Protein AF-A0A0N0DD20-F1 (afdb_monomer_lite)

Sequence (1178 aa):
MLYSLADVLAVAKTHPFYSDAKYPPNNEAIRVAREKASTQNSQPNYLRRSLIKPLFNLLTFTSQETSSLTPEEAELKARPLLHKKDLYDVIERLVNDVSVENTYRQNVYTSVTGGGSTLSRPLFFATDALENRRHRAYFGDFLNKACLIERGDWVVTIHCGGSLYRSLDLTLETMENAGASVLAAGSYSKPAETVSLLKEFNANVLTGDGTQILAVVHYISTLKEDREKIKLNKIIYTSEALNAAQKAHIYDVLGPVKICSVLGSAEAGPYGVSTPELTPSRPDATYNDFIIDTRMTLIEILPLDYAENKDIPVPDLLPERETGVIAQTVLTRLRNPVVRYITGDVGSLHPLSDQARSQIPQSDLPYLRILRLNGRDRRFSFMWDGFDTRFDNLATLLSEEEYGVLQWQVILSKMRPSLEAFLEIRLMCKEDETGRQAALARLNTFLNIYPPNQHKFKVTFVEDLGGFELSKTGQKVIKFVDREDDENGDEGSEAGSEDLPIREPVYTTQELVAILLDFYNFLATLHFDAANLKTAPPEGWQNLTPEILSILDKSEYVLDLIRHIPYFKQSFWSVGFLYKSQLCDIPEYTLKDFEEEMWWTEDYEFVCTRDSTSSARFITATEQGTVYIGTHPDQDERVLWFQTGKNPRLIPTVYTLWRNPNLIPLLHTPDFVVGEKLKHGADLMVPGLVKARGSAWDKRATTGAVVAVAGLQNDTVPIWVGTCQIDVQNLPDDLRGQKGVAVKALHWAGDECWNWKLLGSGGIDPPSNLEAWSGLGAGLSSQLTKMSLEDESQPTEPSPSTQPEESRATADDADDANNADEEQEPMTREIDNAFHQAFLYAAYKAKQSGSPPHYGLNFPLQPSFIIANMIQPNLRSQSRHYNIKKTSWKNTKKFIKELHKQNIVLAKDRNGGETVILDIDFDDAQINGFRPYRLPTPKTPAAEGSASTGDAGQSSNSASVEQKINIQFVYRPSSKLVPTLLPSKTDFYSAQEISAALKSYIDEHPELGGQGNSSVKLDPFIANDILGNRPTDDDRSWLAAGRITRSALQKRVLDDTHLCQPFHIISQGRPSADQKPKAGSPPRILITMEKRTGTKVVTKISNLEPFFIDPQVLAPELQKKCAGSASVGQVAGAKPGLMEVVVQGDQRKILTNDILGKRGIDMKWVDIVDKTKPKKKT

Radius of gyration: 42.46 Å; chains: 1; bounding box: 100×97×135 Å

Structure (mmCIF, N/CA/C/O backbone):
data_AF-A0A0N0DD20-F1
#
_entry.id   AF-A0A0N0DD20-F1
#
loop_
_atom_site.group_PDB
_atom_site.id
_atom_site.type_symbol
_atom_site.label_atom_id
_atom_site.label_alt_id
_atom_site.label_comp_id
_atom_site.label_asym_id
_atom_site.label_entity_id
_atom_site.label_seq_id
_atom_site.pdbx_PDB_ins_code
_atom_site.Cartn_x
_atom_site.Cartn_y
_atom_site.Cartn_z
_atom_site.occupancy
_atom_site.B_iso_or_equiv
_atom_site.auth_seq_id
_atom_site.auth_comp_id
_atom_site.auth_asym_id
_atom_site.auth_atom_id
_atom_site.pdbx_PDB_model_num
ATOM 1 N N . MET A 1 1 ? -14.184 -22.531 15.470 1.00 55.22 1 MET A N 1
ATOM 2 C CA . MET A 1 1 ? -13.444 -23.224 16.544 1.00 55.22 1 MET A CA 1
ATOM 3 C C . MET A 1 1 ? -12.070 -22.594 16.646 1.00 55.22 1 MET A C 1
ATOM 5 O O . MET A 1 1 ? -11.467 -22.372 15.602 1.00 55.22 1 MET A O 1
ATOM 9 N N . LEU A 1 2 ? -11.642 -22.266 17.864 1.00 82.31 2 LEU A N 1
ATOM 10 C CA . LEU A 1 2 ? -10.288 -21.797 18.174 1.00 82.31 2 LEU A CA 1
ATOM 11 C C . LEU A 1 2 ? -9.311 -22.981 18.184 1.00 82.31 2 LEU A C 1
ATOM 13 O O . LEU A 1 2 ? -9.751 -24.128 18.308 1.00 82.31 2 LEU A O 1
ATOM 17 N N . TYR A 1 3 ? -8.015 -22.717 18.026 1.00 91.94 3 TYR A N 1
ATOM 18 C CA . TYR A 1 3 ? -6.993 -23.763 18.006 1.00 91.94 3 TYR A CA 1
ATOM 19 C C . TYR A 1 3 ? -6.445 -24.019 19.413 1.00 91.94 3 TYR A C 1
ATOM 21 O O . TYR A 1 3 ? -6.370 -23.109 20.236 1.00 91.94 3 TYR A O 1
ATOM 29 N N . SER A 1 4 ? -6.074 -25.267 19.708 1.00 91.38 4 SER A N 1
ATOM 30 C CA . SER A 1 4 ? -5.420 -25.595 20.978 1.00 91.38 4 SER A CA 1
ATOM 31 C C . SER A 1 4 ? -3.977 -25.078 20.992 1.00 91.38 4 SER A C 1
ATOM 33 O O . SER A 1 4 ? -3.361 -24.894 19.939 1.00 91.38 4 SER A O 1
ATOM 35 N N . LEU A 1 5 ? -3.401 -24.890 22.184 1.00 92.38 5 LEU A N 1
ATOM 36 C CA . LEU A 1 5 ? -1.981 -24.550 22.311 1.00 92.38 5 LEU A CA 1
ATOM 37 C C . LEU A 1 5 ? -1.096 -25.609 21.630 1.00 92.38 5 LEU A C 1
ATOM 39 O O . LEU A 1 5 ? -0.172 -25.259 20.900 1.00 92.38 5 LEU A O 1
ATOM 43 N N . ALA A 1 6 ? -1.427 -26.893 21.795 1.00 91.75 6 ALA A N 1
ATOM 44 C CA . ALA A 1 6 ? -0.723 -27.997 21.150 1.00 91.75 6 ALA A CA 1
ATOM 45 C C . ALA A 1 6 ? -0.754 -27.907 19.611 1.00 91.75 6 ALA A C 1
ATOM 47 O O . ALA A 1 6 ? 0.279 -28.105 18.970 1.00 91.75 6 ALA A O 1
ATOM 48 N N . ASP A 1 7 ? -1.902 -27.552 19.016 1.00 92.81 7 ASP A N 1
ATOM 49 C CA . ASP A 1 7 ? -2.029 -27.357 17.565 1.00 92.81 7 ASP A CA 1
ATOM 50 C C . ASP A 1 7 ? -1.092 -26.239 17.076 1.00 92.81 7 ASP A C 1
ATOM 52 O O . ASP A 1 7 ? -0.348 -26.419 16.109 1.00 92.81 7 ASP A O 1
ATOM 56 N N . VAL A 1 8 ? -1.093 -25.094 17.766 1.00 94.56 8 VAL A N 1
ATOM 57 C CA . VAL A 1 8 ? -0.276 -23.925 17.402 1.00 94.56 8 VAL A CA 1
ATOM 58 C C . VAL A 1 8 ? 1.216 -24.223 17.552 1.00 94.56 8 VAL A C 1
ATOM 60 O O . VAL A 1 8 ? 1.995 -23.923 16.646 1.00 94.56 8 VAL A O 1
ATOM 63 N N . LEU A 1 9 ? 1.626 -24.859 18.656 1.00 94.31 9 LEU A N 1
ATOM 64 C CA . LEU A 1 9 ? 3.021 -25.238 18.899 1.00 94.31 9 LEU A CA 1
ATOM 65 C C . LEU A 1 9 ? 3.527 -26.258 17.872 1.00 94.31 9 LEU A C 1
ATOM 67 O O . LEU A 1 9 ? 4.659 -26.142 17.395 1.00 94.31 9 LEU A O 1
ATOM 71 N N . ALA A 1 10 ? 2.695 -27.232 17.491 1.00 93.06 10 ALA A N 1
ATOM 72 C CA . ALA A 1 10 ? 3.051 -28.232 16.491 1.00 93.06 10 ALA A CA 1
ATOM 73 C C . ALA A 1 10 ? 3.331 -27.605 15.120 1.00 93.06 10 ALA A C 1
ATOM 75 O O . ALA A 1 10 ? 4.313 -27.971 14.471 1.00 93.06 10 ALA A O 1
ATOM 76 N N . VAL A 1 11 ? 2.517 -26.631 14.702 1.00 94.75 11 VAL A N 1
ATOM 77 C CA . VAL A 1 11 ? 2.722 -25.920 13.433 1.00 94.75 11 VAL A CA 1
ATOM 78 C C . VAL A 1 11 ? 3.911 -24.962 13.520 1.00 94.75 11 VAL A C 1
ATOM 80 O O . VAL A 1 11 ? 4.753 -24.955 12.617 1.00 94.75 11 VAL A O 1
ATOM 83 N N . ALA A 1 12 ? 4.051 -24.224 14.628 1.00 94.31 12 ALA A N 1
ATOM 84 C CA . ALA A 1 12 ? 5.151 -23.286 14.849 1.00 94.31 12 ALA A CA 1
ATOM 85 C C . ALA A 1 12 ? 6.531 -23.942 14.684 1.00 94.31 12 ALA A C 1
ATOM 87 O O . ALA A 1 12 ? 7.393 -23.360 14.034 1.00 94.31 12 ALA A O 1
ATOM 88 N N . LYS A 1 13 ? 6.721 -25.187 15.151 1.00 91.75 13 LYS A N 1
ATOM 89 C CA . LYS A 1 13 ? 7.971 -25.965 14.966 1.00 91.75 13 LYS A CA 1
ATOM 90 C C . LYS A 1 13 ? 8.428 -26.104 13.515 1.00 91.75 13 LYS A C 1
ATOM 92 O O . LYS A 1 13 ? 9.609 -26.319 13.272 1.00 91.75 13 LYS A O 1
ATOM 97 N N . THR A 1 14 ? 7.489 -26.060 12.578 1.00 93.06 14 THR A N 1
ATOM 98 C CA . THR A 1 14 ? 7.738 -26.252 11.143 1.00 93.06 14 THR A CA 1
ATOM 99 C C . THR A 1 14 ? 7.691 -24.944 10.357 1.00 93.06 14 THR A C 1
ATOM 101 O O . THR A 1 14 ? 7.864 -24.950 9.143 1.00 93.06 14 THR A O 1
ATOM 104 N N . HIS A 1 15 ? 7.436 -23.821 11.034 1.00 95.31 15 HIS A N 1
ATOM 105 C CA . HIS A 1 15 ? 7.271 -22.523 10.400 1.00 95.31 15 HIS A CA 1
ATOM 106 C C . HIS A 1 15 ? 8.618 -21.781 10.292 1.00 95.31 15 HIS A C 1
ATOM 108 O O . HIS A 1 15 ? 9.410 -21.831 11.240 1.00 95.31 15 HIS A O 1
ATOM 114 N N . PRO A 1 16 ? 8.871 -21.017 9.210 1.00 94.81 16 PRO A N 1
ATOM 115 C CA . PRO A 1 16 ? 10.098 -20.227 9.044 1.00 94.81 16 PRO A CA 1
ATOM 116 C C . PRO A 1 16 ? 10.378 -19.182 10.136 1.00 94.81 16 PRO A C 1
ATOM 118 O O . PRO A 1 16 ? 11.492 -18.690 10.243 1.00 94.81 16 PRO A O 1
ATOM 121 N N . PHE A 1 17 ? 9.380 -18.816 10.945 1.00 93.81 17 PHE A N 1
ATOM 122 C CA . PHE A 1 17 ? 9.576 -17.919 12.098 1.00 93.81 17 PHE A CA 1
ATOM 123 C C . PHE A 1 17 ? 10.350 -18.582 13.248 1.00 93.81 17 PHE A C 1
ATOM 125 O O . PHE A 1 17 ? 10.881 -17.880 14.100 1.00 93.81 17 PHE A O 1
ATOM 132 N N . TYR A 1 18 ? 10.406 -19.916 13.285 1.00 92.50 18 TYR A N 1
ATOM 133 C CA . TYR A 1 18 ? 10.971 -20.682 14.404 1.00 92.50 18 TYR A CA 1
ATOM 134 C C . TYR A 1 18 ? 11.903 -21.815 13.960 1.00 92.50 18 TYR A C 1
ATOM 136 O O . TYR A 1 18 ? 12.348 -22.608 14.790 1.00 92.50 18 TYR A O 1
ATOM 144 N N . SER A 1 19 ? 12.155 -21.946 12.659 1.00 91.62 19 SER A N 1
ATOM 145 C CA . SER A 1 19 ? 12.940 -23.032 12.074 1.00 91.62 19 SER A CA 1
ATOM 146 C C . SER A 1 19 ? 13.581 -22.589 10.763 1.00 91.62 19 SER A C 1
ATOM 148 O O . SER A 1 19 ? 13.168 -21.595 10.171 1.00 91.62 19 SER A O 1
ATOM 150 N N . ASP A 1 20 ? 14.517 -23.388 10.254 1.00 91.19 20 ASP A N 1
ATOM 151 C CA . ASP A 1 20 ? 15.162 -23.166 8.952 1.00 91.19 20 ASP A CA 1
ATOM 152 C C . ASP A 1 20 ? 14.263 -23.547 7.754 1.00 91.19 20 ASP A C 1
ATOM 154 O O . ASP A 1 20 ? 14.740 -23.734 6.631 1.00 91.19 20 ASP A O 1
ATOM 158 N N . ALA A 1 21 ? 12.953 -23.706 7.973 1.00 93.75 21 ALA A N 1
ATOM 159 C CA . ALA A 1 21 ? 12.001 -24.018 6.918 1.00 93.75 21 ALA A CA 1
ATOM 160 C C . ALA A 1 21 ? 11.986 -22.921 5.841 1.00 93.75 21 ALA A C 1
ATOM 162 O O . ALA A 1 21 ? 11.975 -21.720 6.123 1.00 93.75 21 ALA A O 1
ATOM 163 N N . LYS A 1 22 ? 11.934 -23.340 4.572 1.00 93.56 22 LYS A N 1
ATOM 164 C CA . LYS A 1 22 ? 11.920 -22.410 3.436 1.00 93.56 22 LYS A CA 1
ATOM 165 C C . LYS A 1 22 ? 10.592 -21.650 3.340 1.00 93.56 22 LYS A C 1
ATOM 167 O O . LYS A 1 22 ? 10.612 -20.426 3.218 1.00 93.56 22 LYS A O 1
ATOM 172 N N . TYR A 1 23 ? 9.460 -22.341 3.448 1.00 96.12 23 TYR A N 1
ATOM 173 C CA . TYR A 1 23 ? 8.111 -21.770 3.337 1.00 96.12 23 TYR A CA 1
ATOM 174 C C . TYR A 1 23 ? 7.234 -22.192 4.521 1.00 96.12 23 TYR A C 1
ATOM 176 O O . TYR A 1 23 ? 7.539 -23.204 5.158 1.00 96.12 23 TYR A O 1
ATOM 184 N N . PRO A 1 24 ? 6.153 -21.452 4.829 1.00 95.38 24 PRO A N 1
ATOM 185 C CA . PRO A 1 24 ? 5.163 -21.912 5.795 1.00 95.38 24 PRO A CA 1
ATOM 186 C C . PRO A 1 24 ? 4.549 -23.263 5.382 1.00 95.38 24 PRO A C 1
ATOM 188 O O . PRO A 1 24 ? 4.471 -23.582 4.188 1.00 95.38 24 PRO A O 1
ATOM 191 N N . PRO A 1 25 ? 4.091 -24.076 6.345 1.00 93.94 25 PRO A N 1
ATOM 192 C CA . PRO A 1 25 ? 3.490 -25.365 6.042 1.00 93.94 25 PRO A CA 1
ATOM 193 C C . PRO A 1 25 ? 2.188 -25.181 5.252 1.00 93.94 25 PRO A C 1
ATOM 195 O O . PRO A 1 25 ? 1.371 -24.308 5.546 1.00 93.94 25 PRO A O 1
ATOM 198 N N . ASN A 1 26 ? 1.984 -26.021 4.236 1.00 92.12 26 ASN A N 1
ATOM 199 C CA . ASN A 1 26 ? 0.727 -26.061 3.490 1.00 92.12 26 ASN A CA 1
ATOM 200 C C . ASN A 1 26 ? -0.400 -26.700 4.329 1.00 92.12 26 ASN A C 1
ATOM 202 O O . ASN A 1 26 ? -0.169 -27.234 5.414 1.00 92.12 26 ASN A O 1
ATOM 206 N N . ASN A 1 27 ? -1.635 -26.664 3.821 1.00 89.62 27 ASN A N 1
ATOM 207 C CA . ASN A 1 27 ? -2.803 -27.178 4.551 1.00 89.62 27 ASN A CA 1
ATOM 208 C C . ASN A 1 27 ? -2.666 -28.660 4.948 1.00 89.62 27 ASN A C 1
ATOM 210 O O . ASN A 1 27 ? -3.125 -29.047 6.022 1.00 89.62 27 ASN A O 1
ATOM 214 N N . GLU A 1 28 ? -2.009 -29.472 4.117 1.00 91.62 28 GLU A N 1
ATOM 215 C CA . GLU A 1 28 ? -1.769 -30.888 4.403 1.00 91.62 28 GLU A CA 1
ATOM 216 C C . GLU A 1 28 ? -0.763 -31.068 5.547 1.00 91.62 28 GLU A C 1
ATOM 218 O O . GLU A 1 28 ? -1.030 -31.786 6.508 1.00 91.62 28 GLU A O 1
ATOM 223 N N . ALA A 1 29 ? 0.361 -30.350 5.504 1.00 92.69 29 ALA A N 1
ATOM 224 C CA . ALA A 1 29 ? 1.360 -30.363 6.566 1.00 92.69 29 ALA A CA 1
ATOM 225 C C . ALA A 1 29 ? 0.784 -29.859 7.899 1.00 92.69 29 ALA A C 1
ATOM 227 O O . ALA A 1 29 ? 1.062 -30.447 8.945 1.00 92.69 29 ALA A O 1
ATOM 228 N N . ILE A 1 30 ? -0.068 -28.827 7.865 1.00 93.06 30 ILE A N 1
ATOM 229 C CA . ILE A 1 30 ? -0.800 -28.344 9.045 1.00 93.06 30 ILE A CA 1
ATOM 230 C C . ILE A 1 30 ? -1.717 -29.445 9.594 1.00 93.06 30 ILE A C 1
ATOM 232 O O . ILE A 1 30 ? -1.703 -29.699 10.798 1.00 93.06 30 ILE A O 1
ATOM 236 N N . ARG A 1 31 ? -2.487 -30.135 8.740 1.00 92.31 31 ARG A N 1
ATOM 237 C CA . ARG A 1 31 ? -3.357 -31.245 9.165 1.00 92.31 31 ARG A CA 1
ATOM 238 C C . ARG A 1 31 ? -2.556 -32.351 9.854 1.00 92.31 31 ARG A C 1
ATOM 240 O O . ARG A 1 31 ? -2.887 -32.731 10.974 1.00 92.31 31 ARG A O 1
ATOM 247 N N . VAL A 1 32 ? -1.463 -32.795 9.234 1.00 91.75 32 VAL A N 1
ATOM 248 C CA . VAL A 1 32 ? -0.582 -33.840 9.782 1.00 91.75 32 VAL A CA 1
ATOM 249 C C . VAL A 1 32 ? 0.052 -33.409 11.108 1.00 91.75 32 VAL A C 1
ATOM 251 O O . VAL A 1 32 ? 0.153 -34.216 12.034 1.00 91.75 32 VAL A O 1
ATOM 254 N N . ALA A 1 33 ? 0.478 -32.147 11.233 1.00 91.62 33 ALA A N 1
ATOM 255 C CA . ALA A 1 33 ? 1.037 -31.621 12.478 1.00 91.62 33 ALA A CA 1
ATOM 256 C C . ALA A 1 33 ? 0.016 -31.680 13.629 1.00 91.62 33 ALA A C 1
ATOM 258 O O . ALA A 1 33 ? 0.359 -32.106 14.733 1.00 91.62 33 ALA A O 1
ATOM 259 N N . ARG A 1 34 ? -1.247 -31.335 13.353 1.00 92.06 34 ARG A N 1
ATOM 260 C CA . ARG A 1 34 ? -2.341 -31.387 14.334 1.00 92.06 34 ARG A CA 1
ATOM 261 C C . ARG A 1 34 ? -2.723 -32.811 14.727 1.00 92.06 34 ARG A C 1
ATOM 263 O O . ARG A 1 34 ? -2.899 -33.097 15.906 1.00 92.06 34 ARG A O 1
ATOM 270 N N . GLU A 1 35 ? -2.802 -33.732 13.770 1.00 89.25 35 GLU A N 1
ATOM 271 C CA . GLU A 1 35 ? -3.086 -35.148 14.053 1.00 89.25 35 GLU A CA 1
ATOM 272 C C . GLU A 1 35 ? -2.003 -35.781 14.942 1.00 89.25 35 GLU A C 1
ATOM 274 O O . GLU A 1 35 ? -2.309 -36.521 15.884 1.00 89.25 35 GLU A O 1
ATOM 279 N N . LYS A 1 36 ? -0.730 -35.439 14.704 1.00 85.69 36 LYS A N 1
ATOM 280 C CA . LYS A 1 36 ? 0.391 -35.855 15.562 1.00 85.69 36 LYS A CA 1
ATOM 281 C C . LYS A 1 36 ? 0.292 -35.272 16.972 1.00 85.69 36 LYS A C 1
ATOM 283 O O . LYS A 1 36 ? 0.500 -36.003 17.937 1.00 85.69 36 LYS A O 1
ATOM 288 N N . ALA A 1 37 ? -0.051 -33.991 17.104 1.00 84.19 37 ALA A N 1
ATOM 289 C CA . ALA A 1 37 ? -0.248 -33.361 18.410 1.00 84.19 37 ALA A CA 1
ATOM 290 C C . ALA A 1 37 ? -1.413 -34.009 19.180 1.00 84.19 37 ALA A C 1
ATOM 292 O O . ALA A 1 37 ? -1.282 -34.355 20.353 1.00 84.19 37 ALA A O 1
ATOM 293 N N . SER A 1 38 ? -2.529 -34.272 18.494 1.00 78.25 38 SER A N 1
ATOM 294 C CA . SER A 1 38 ? -3.699 -34.934 19.073 1.00 78.25 38 SER A CA 1
ATOM 295 C C . SER A 1 38 ? -3.390 -36.361 19.540 1.00 78.25 38 SER A C 1
ATOM 297 O O . SER A 1 38 ? -3.762 -36.732 20.652 1.00 78.25 38 SER A O 1
ATOM 299 N N . THR A 1 39 ? -2.661 -37.156 18.750 1.00 70.81 39 THR A N 1
ATOM 300 C CA . THR A 1 39 ? -2.281 -38.535 19.120 1.00 70.81 39 THR A CA 1
ATOM 301 C C . THR A 1 39 ? -1.279 -38.595 20.273 1.00 70.81 39 THR A C 1
ATOM 303 O O . THR A 1 39 ? -1.391 -39.487 21.114 1.00 70.81 39 THR A O 1
ATOM 306 N N . GLN A 1 40 ? -0.354 -37.634 20.369 1.00 63.12 40 GLN A N 1
ATOM 307 C CA . GLN A 1 40 ? 0.564 -37.509 21.509 1.00 63.12 40 GLN A CA 1
ATOM 308 C C . GLN A 1 40 ? -0.171 -37.135 22.804 1.00 63.12 40 GLN A C 1
ATOM 310 O O . GLN A 1 40 ? 0.128 -37.704 23.851 1.00 63.12 40 GLN A O 1
ATOM 315 N N . ASN A 1 41 ? -1.194 -36.279 22.721 1.00 57.91 41 ASN A N 1
ATOM 316 C CA . ASN A 1 41 ? -2.048 -35.928 23.861 1.00 57.91 41 ASN A CA 1
ATOM 317 C C . ASN A 1 41 ? -3.081 -37.016 24.229 1.00 57.91 41 ASN A C 1
ATOM 319 O O . ASN A 1 41 ? -3.621 -36.997 25.333 1.00 57.91 41 ASN A O 1
ATOM 323 N N . SER A 1 42 ? -3.356 -37.974 23.332 1.00 48.06 42 SER A N 1
ATOM 324 C CA . SER A 1 42 ? -4.367 -39.030 23.525 1.00 48.06 42 SER A CA 1
ATOM 325 C C . SER A 1 42 ? -3.822 -40.336 24.118 1.00 48.06 42 SER A C 1
ATOM 327 O O . SER A 1 42 ? -4.614 -41.236 24.399 1.00 48.06 42 SER A O 1
ATOM 329 N N . GLN A 1 43 ? -2.504 -40.491 24.308 1.00 35.19 43 GLN A N 1
ATOM 330 C CA . GLN A 1 43 ? -1.962 -41.675 24.985 1.00 35.19 43 GLN A CA 1
ATOM 331 C C . GLN A 1 43 ? -2.224 -41.586 26.500 1.00 35.19 43 GLN A C 1
ATOM 333 O O . GLN A 1 43 ? -1.661 -40.717 27.168 1.00 35.19 43 GLN A O 1
ATOM 338 N N . PRO A 1 44 ? -3.036 -42.482 27.095 1.00 36.88 44 PRO A N 1
ATOM 339 C CA . PRO A 1 44 ? -3.169 -42.534 28.539 1.00 36.88 44 PRO A CA 1
ATOM 340 C C . PRO A 1 44 ? -1.857 -43.059 29.132 1.00 36.88 44 PRO A C 1
ATOM 342 O O . PRO A 1 44 ? -1.364 -44.107 28.718 1.00 36.88 44 PRO A O 1
ATOM 345 N N . ASN A 1 45 ? -1.320 -42.355 30.131 1.00 35.72 45 ASN A N 1
ATOM 346 C CA . ASN A 1 45 ? -0.189 -42.781 30.962 1.00 35.72 45 ASN A CA 1
ATOM 347 C C . ASN A 1 45 ? -0.502 -44.094 31.715 1.00 35.72 45 ASN A C 1
ATOM 349 O O . ASN A 1 45 ? -0.746 -44.106 32.920 1.00 35.72 45 ASN A O 1
ATOM 353 N N . TYR A 1 46 ? -0.470 -45.226 31.019 1.00 33.31 46 TYR A N 1
ATOM 354 C CA . TYR A 1 46 ? -0.390 -46.559 31.598 1.00 33.31 46 TYR A CA 1
ATOM 355 C C . TYR A 1 46 ? 0.972 -47.138 31.247 1.00 33.31 46 TYR A C 1
ATOM 357 O O . TYR A 1 46 ? 1.122 -47.760 30.206 1.00 33.31 46 TYR A O 1
ATOM 365 N N . LEU A 1 47 ? 1.958 -46.912 32.122 1.00 33.69 47 LEU A N 1
ATOM 366 C CA . LEU A 1 47 ? 3.007 -47.875 32.494 1.00 33.69 47 LEU A CA 1
ATOM 367 C C . LEU A 1 47 ? 4.028 -47.202 33.423 1.00 33.69 47 LEU A C 1
ATOM 369 O O . LEU A 1 47 ? 5.065 -46.715 32.989 1.00 33.69 47 LEU A O 1
ATOM 373 N N . ARG A 1 48 ? 3.725 -47.210 34.727 1.00 29.95 48 ARG A N 1
ATOM 374 C CA . ARG A 1 48 ? 4.638 -47.604 35.823 1.00 29.95 48 ARG A CA 1
ATOM 375 C C . ARG A 1 48 ? 3.962 -47.344 37.172 1.00 29.95 48 ARG A C 1
ATOM 377 O O . ARG A 1 48 ? 4.216 -46.360 37.854 1.00 29.95 48 ARG A O 1
ATOM 384 N N . ARG A 1 49 ? 3.119 -48.288 37.592 1.00 34.75 49 ARG A N 1
ATOM 385 C CA . ARG A 1 49 ? 2.936 -48.585 39.017 1.00 34.75 49 ARG A CA 1
ATOM 386 C C . ARG A 1 49 ? 3.568 -49.946 39.289 1.00 34.75 49 ARG A C 1
ATOM 388 O O . ARG A 1 49 ? 3.050 -50.961 38.847 1.00 34.75 49 ARG A O 1
ATOM 395 N N . SER A 1 50 ? 4.670 -49.937 40.028 1.00 29.11 50 SER A N 1
ATOM 396 C CA . SER A 1 50 ? 5.133 -51.052 40.859 1.00 29.11 50 SER A CA 1
ATOM 397 C C . SER A 1 50 ? 5.182 -50.484 42.277 1.00 29.11 50 SER A C 1
ATOM 399 O O . SER A 1 50 ? 6.004 -49.622 42.559 1.00 29.11 50 SER A O 1
ATOM 401 N N . LEU A 1 51 ? 4.102 -50.656 43.044 1.00 35.28 51 LEU A N 1
ATOM 402 C CA . LEU A 1 51 ? 4.035 -51.595 44.173 1.00 35.28 51 LEU A CA 1
ATOM 403 C C . LEU A 1 51 ? 5.042 -51.269 45.290 1.00 35.28 51 LEU A C 1
ATOM 405 O O . LEU A 1 51 ? 6.152 -51.779 45.280 1.00 35.28 51 LEU A O 1
ATOM 409 N N . ILE A 1 52 ? 4.607 -50.455 46.261 1.00 32.72 52 ILE A N 1
ATOM 410 C CA . ILE A 1 52 ? 4.501 -50.775 47.700 1.00 32.72 52 ILE A CA 1
ATOM 411 C C . ILE A 1 52 ? 3.561 -49.728 48.333 1.00 32.72 52 ILE A C 1
ATOM 413 O O . ILE A 1 52 ? 3.538 -48.563 47.944 1.00 32.72 52 ILE A O 1
ATOM 417 N N . LYS A 1 53 ? 2.700 -50.197 49.235 1.00 27.80 53 LYS A N 1
ATOM 418 C CA . LYS A 1 53 ? 1.587 -49.486 49.886 1.00 27.80 53 LYS A CA 1
ATOM 419 C C . LYS A 1 53 ? 2.016 -49.076 51.329 1.00 27.80 53 LYS A C 1
ATOM 421 O O . LYS A 1 53 ? 3.170 -49.273 51.687 1.00 27.80 53 LYS A O 1
ATOM 426 N N . PRO A 1 54 ? 1.108 -48.562 52.172 1.00 42.88 54 PRO A N 1
ATOM 427 C CA . PRO A 1 54 ? 1.089 -47.238 52.807 1.00 42.88 54 PRO A CA 1
ATOM 428 C C . PRO A 1 54 ? 1.707 -47.182 54.222 1.00 42.88 54 PRO A C 1
ATOM 430 O O . PRO A 1 54 ? 1.606 -48.153 54.964 1.00 42.88 54 PRO A O 1
ATOM 433 N N . LEU A 1 55 ? 2.224 -46.028 54.663 1.00 27.83 55 LEU A N 1
ATOM 434 C CA . LEU A 1 55 ? 2.382 -45.723 56.095 1.00 27.83 55 LEU A CA 1
ATOM 435 C C . LEU A 1 55 ? 2.604 -44.217 56.327 1.00 27.83 55 LEU A C 1
ATOM 437 O O . LEU A 1 55 ? 3.441 -43.604 55.677 1.00 27.83 55 LEU A O 1
ATOM 441 N N . PHE A 1 56 ? 1.861 -43.694 57.306 1.00 26.72 56 PHE A N 1
ATOM 442 C CA . PHE A 1 56 ? 2.000 -42.401 57.991 1.00 26.72 56 PHE A CA 1
ATOM 443 C C . PHE A 1 56 ? 1.379 -41.134 57.378 1.00 26.72 56 PHE A C 1
ATOM 445 O O . PHE A 1 56 ? 2.042 -40.270 56.818 1.00 26.72 56 PHE A O 1
ATOM 452 N N . ASN A 1 57 ? 0.094 -40.949 57.707 1.00 33.00 57 ASN A N 1
ATOM 453 C CA . ASN A 1 57 ? -0.369 -39.674 58.257 1.00 33.00 57 ASN A CA 1
ATOM 454 C C . ASN A 1 57 ? 0.339 -39.423 59.602 1.00 33.00 57 ASN A C 1
ATOM 456 O O . ASN A 1 57 ? 0.071 -40.158 60.549 1.00 33.00 57 ASN A O 1
ATOM 460 N N . LEU A 1 58 ? 1.216 -38.420 59.671 1.00 33.66 58 LEU A N 1
ATOM 461 C CA . LEU A 1 58 ? 1.359 -37.413 60.741 1.00 33.66 58 LEU A CA 1
ATOM 462 C C . LEU A 1 58 ? 2.700 -36.696 60.531 1.00 33.66 58 LEU A C 1
ATOM 464 O O . LEU A 1 58 ? 3.739 -37.317 60.719 1.00 33.66 58 LEU A O 1
ATOM 468 N N . LEU A 1 59 ? 2.656 -35.415 60.158 1.00 27.64 59 LEU A N 1
ATOM 469 C CA . LEU A 1 59 ? 3.499 -34.311 60.646 1.00 27.64 59 LEU A CA 1
ATOM 470 C C . LEU A 1 59 ? 3.276 -33.097 59.730 1.00 27.64 59 LEU A C 1
ATOM 472 O O . LEU A 1 59 ? 3.469 -33.150 58.520 1.00 27.64 59 LEU A O 1
ATOM 476 N N . THR A 1 60 ? 2.829 -32.003 60.338 1.00 37.22 60 THR A N 1
ATOM 477 C CA . THR A 1 60 ? 2.919 -30.633 59.819 1.00 37.22 60 THR A CA 1
ATOM 478 C C . THR A 1 60 ? 4.314 -30.348 59.260 1.00 37.22 60 THR A C 1
ATOM 480 O O . THR A 1 60 ? 5.267 -30.721 59.931 1.00 37.22 60 THR A O 1
ATOM 483 N N . PHE A 1 61 ? 4.435 -29.662 58.116 1.00 28.02 61 PHE A N 1
ATOM 484 C CA . PHE A 1 61 ? 5.313 -28.495 57.892 1.00 28.02 61 PHE A CA 1
ATOM 485 C C . PHE A 1 61 ? 5.302 -28.064 56.406 1.00 28.02 61 PHE A C 1
ATOM 487 O O . PHE A 1 61 ? 5.474 -28.879 55.507 1.00 28.02 61 PHE A O 1
ATOM 494 N N . THR A 1 62 ? 5.135 -26.750 56.201 1.00 26.77 62 THR A N 1
ATOM 495 C CA . THR A 1 62 ? 5.540 -25.927 55.037 1.00 26.77 62 THR A CA 1
ATOM 496 C C . THR A 1 62 ? 5.017 -26.289 53.645 1.00 26.77 62 THR A C 1
ATOM 498 O O . THR A 1 62 ? 5.582 -27.105 52.923 1.00 26.77 62 THR A O 1
ATOM 501 N N . SER A 1 63 ? 4.002 -25.541 53.213 1.00 27.55 63 SER A N 1
ATOM 502 C CA . SER A 1 63 ? 3.627 -25.340 51.814 1.00 27.55 63 SER A CA 1
ATOM 503 C C . SER A 1 63 ? 4.724 -24.569 51.062 1.00 27.55 63 SER A C 1
ATOM 505 O O . SER A 1 63 ? 4.712 -23.341 51.010 1.00 27.55 63 SER A O 1
ATOM 507 N N . GLN A 1 64 ? 5.682 -25.300 50.491 1.00 29.19 64 GLN A N 1
ATOM 508 C CA . GLN A 1 64 ? 6.357 -24.901 49.256 1.00 29.19 64 GLN A CA 1
ATOM 509 C C . GLN A 1 64 ? 5.560 -25.502 48.092 1.00 29.19 64 GLN A C 1
ATOM 511 O O . GLN A 1 64 ? 5.709 -26.681 47.771 1.00 29.19 64 GLN A O 1
ATOM 516 N N . GLU A 1 65 ? 4.682 -24.709 47.477 1.00 29.91 65 GLU A N 1
ATOM 517 C CA . GLU A 1 65 ? 4.081 -25.059 46.189 1.00 29.91 65 GLU A CA 1
ATOM 518 C C . GLU A 1 65 ? 5.155 -24.934 45.103 1.00 29.91 65 GLU A C 1
ATOM 520 O O . GLU A 1 65 ? 5.484 -23.851 44.630 1.00 29.91 65 GLU A O 1
ATOM 525 N N . THR A 1 66 ? 5.742 -26.065 44.725 1.00 32.47 66 THR A N 1
ATOM 526 C CA . THR A 1 66 ? 6.486 -26.197 43.472 1.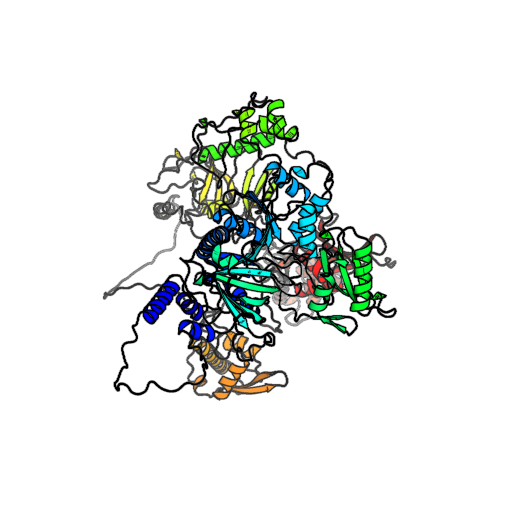00 32.47 66 THR A CA 1
ATOM 527 C C . THR A 1 66 ? 5.458 -26.453 42.369 1.00 32.47 66 THR A C 1
ATOM 529 O O . THR A 1 66 ? 4.852 -27.521 42.320 1.00 32.47 66 THR A O 1
ATOM 532 N N . SER A 1 67 ? 5.191 -25.459 41.513 1.00 38.25 67 SER A N 1
ATOM 533 C CA . SER A 1 67 ? 4.209 -25.600 40.430 1.00 38.25 67 SER A CA 1
ATOM 534 C C . SER A 1 67 ? 4.711 -26.609 39.389 1.00 38.25 67 SER A C 1
ATOM 536 O O . SER A 1 67 ? 5.682 -26.345 38.676 1.00 38.25 67 SER A O 1
ATOM 538 N N . SER A 1 68 ? 4.063 -27.768 39.276 1.00 48.50 68 SER A N 1
ATOM 539 C CA . SER A 1 68 ? 4.304 -28.702 38.174 1.00 48.50 68 SER A CA 1
ATOM 540 C C . SER A 1 68 ? 3.640 -28.162 36.903 1.00 48.50 68 SER A C 1
ATOM 542 O O . SER A 1 68 ? 2.420 -28.253 36.771 1.00 48.50 68 SER A O 1
ATOM 544 N N . LEU A 1 69 ? 4.427 -27.586 35.992 1.00 63.06 69 LEU A N 1
ATOM 545 C CA . LEU A 1 69 ? 3.956 -27.131 34.676 1.00 63.06 69 LEU A CA 1
ATOM 546 C C . LEU A 1 69 ? 3.312 -28.291 33.904 1.00 63.06 69 LEU A C 1
ATOM 548 O O . LEU A 1 69 ? 3.823 -29.415 33.925 1.00 63.06 69 LEU A O 1
ATOM 552 N N . THR A 1 70 ? 2.218 -28.020 33.195 1.00 75.94 70 THR A N 1
ATOM 553 C CA . THR A 1 70 ? 1.652 -28.980 32.239 1.00 75.94 70 THR A CA 1
ATOM 554 C C . THR A 1 70 ? 2.642 -29.235 31.087 1.00 75.94 70 THR A C 1
ATOM 556 O O . THR A 1 70 ? 3.495 -28.385 30.809 1.00 75.94 70 THR A O 1
ATOM 559 N N . PRO A 1 71 ? 2.568 -30.384 30.383 1.00 76.31 71 PRO A N 1
ATOM 560 C CA . PRO A 1 71 ? 3.465 -30.672 29.258 1.00 76.31 71 PRO A CA 1
ATOM 561 C C . PRO A 1 71 ? 3.460 -29.581 28.177 1.00 76.31 71 PRO A C 1
ATOM 563 O O . PRO A 1 71 ? 4.505 -29.247 27.627 1.00 76.31 71 PRO A O 1
ATOM 566 N N . GLU A 1 72 ? 2.293 -28.992 27.920 1.00 77.69 72 GLU A N 1
ATOM 567 C CA . GLU A 1 72 ? 2.093 -27.941 26.919 1.00 77.69 72 GLU A CA 1
ATOM 568 C C . GLU A 1 72 ? 2.705 -26.604 27.368 1.00 77.69 72 GLU A C 1
ATOM 570 O O . GLU A 1 72 ? 3.337 -25.916 26.569 1.00 77.69 72 GLU A O 1
ATOM 575 N N . GLU A 1 73 ? 2.602 -26.255 28.656 1.00 80.81 73 GLU A N 1
ATOM 576 C CA . GLU A 1 73 ? 3.267 -25.075 29.231 1.00 80.81 73 GLU A CA 1
ATOM 577 C C . GLU A 1 73 ? 4.790 -25.232 29.257 1.00 80.81 73 GLU A C 1
ATOM 579 O O . GLU A 1 73 ? 5.519 -24.279 28.978 1.00 80.81 73 GLU A O 1
ATOM 584 N N . ALA A 1 74 ? 5.288 -26.433 29.564 1.00 82.88 74 ALA A N 1
ATOM 585 C CA . ALA A 1 74 ? 6.713 -26.736 29.489 1.00 82.88 74 ALA A CA 1
ATOM 586 C C . ALA A 1 74 ? 7.228 -26.618 28.045 1.00 82.88 74 ALA A C 1
ATOM 588 O O . ALA A 1 74 ? 8.303 -26.064 27.807 1.00 82.88 74 ALA A O 1
ATOM 589 N N . GLU A 1 75 ? 6.444 -27.085 27.070 1.00 85.75 75 GLU A N 1
ATOM 590 C CA . GLU A 1 75 ? 6.778 -26.961 25.656 1.00 85.75 75 GLU A CA 1
ATOM 591 C C . GLU A 1 75 ? 6.744 -25.509 25.166 1.00 85.75 75 GLU A C 1
ATOM 593 O O . GLU A 1 75 ? 7.646 -25.106 24.427 1.00 85.75 75 GLU A O 1
ATOM 598 N N . LEU A 1 76 ? 5.749 -24.720 25.588 1.00 89.56 76 LEU A N 1
ATOM 599 C CA . LEU A 1 76 ? 5.678 -23.289 25.301 1.00 89.56 76 LEU A CA 1
ATOM 600 C C . LEU A 1 76 ? 6.924 -22.582 25.842 1.00 89.56 76 LEU A C 1
ATOM 602 O O . LEU A 1 76 ? 7.620 -21.925 25.074 1.00 89.56 76 LEU A O 1
ATOM 606 N N . LYS A 1 77 ? 7.278 -22.792 27.118 1.00 85.75 77 LYS A N 1
ATOM 607 C CA . LYS A 1 77 ? 8.479 -22.195 27.730 1.00 85.75 77 LYS A CA 1
ATOM 608 C C . LYS A 1 77 ? 9.781 -22.587 27.029 1.00 85.75 77 LYS A C 1
ATOM 610 O O . LYS A 1 77 ? 10.715 -21.789 27.005 1.00 85.75 77 LYS A O 1
ATOM 615 N N . ALA A 1 78 ? 9.842 -23.778 26.433 1.00 85.31 78 ALA A N 1
ATOM 616 C CA . ALA A 1 78 ? 10.990 -24.228 25.650 1.00 85.31 78 ALA A CA 1
ATOM 617 C C . ALA A 1 78 ? 11.105 -23.551 24.268 1.00 85.31 78 ALA A C 1
ATOM 619 O O . ALA A 1 78 ? 12.145 -23.679 23.617 1.00 85.31 78 ALA A O 1
ATOM 620 N N . ARG A 1 79 ? 10.066 -22.854 23.781 1.00 86.75 79 ARG A N 1
ATOM 621 C CA . ARG A 1 79 ? 10.138 -22.085 22.528 1.00 86.75 79 ARG A CA 1
ATOM 622 C C . ARG A 1 79 ? 10.879 -20.761 22.744 1.00 86.75 79 ARG A C 1
ATOM 624 O O . ARG A 1 79 ? 10.665 -20.114 23.774 1.00 86.75 79 ARG A O 1
ATOM 631 N N . PRO A 1 80 ? 11.710 -20.333 21.773 1.00 87.75 80 PRO A N 1
ATOM 632 C CA . PRO A 1 80 ? 12.374 -19.038 21.844 1.00 87.75 80 PRO A CA 1
ATOM 633 C C . PRO A 1 80 ? 11.353 -17.897 21.781 1.00 87.75 80 PRO A C 1
ATOM 635 O O . PRO A 1 80 ? 10.275 -18.049 21.200 1.00 87.75 80 PRO A O 1
ATOM 638 N N . LEU A 1 81 ? 11.716 -16.751 22.357 1.00 88.94 81 LEU A N 1
ATOM 639 C CA . LEU A 1 81 ? 10.963 -15.511 22.183 1.00 88.94 81 LEU A CA 1
ATOM 640 C C . LEU A 1 81 ? 11.074 -15.049 20.726 1.00 88.94 81 LEU A C 1
ATOM 642 O O . LEU A 1 81 ? 12.152 -15.092 20.129 1.00 88.94 81 LEU A O 1
ATOM 646 N N . LEU A 1 82 ? 9.956 -14.605 20.158 1.00 89.69 82 LEU A N 1
ATOM 647 C CA . LEU A 1 82 ? 9.906 -14.042 18.814 1.00 89.69 82 LEU A CA 1
ATOM 648 C C . LEU A 1 82 ? 10.050 -12.520 18.911 1.00 89.69 82 LEU A C 1
ATOM 650 O O . LEU A 1 82 ? 9.220 -11.854 19.532 1.00 89.69 82 LEU A O 1
ATOM 654 N N . HIS A 1 83 ? 11.084 -11.961 18.279 1.00 83.75 83 HIS A N 1
ATOM 655 C CA . HIS A 1 83 ? 11.304 -10.517 18.257 1.00 83.75 83 HIS A CA 1
ATOM 656 C C . HIS A 1 83 ? 10.832 -9.902 16.943 1.00 83.75 83 HIS A C 1
ATOM 658 O O . HIS A 1 83 ? 10.892 -10.513 15.876 1.00 83.75 83 HIS A O 1
ATOM 664 N N . LYS A 1 84 ? 10.450 -8.623 16.998 1.00 77.69 84 LYS A N 1
ATOM 665 C CA . LYS A 1 84 ? 10.044 -7.863 15.810 1.00 77.69 84 LYS A CA 1
ATOM 666 C C . LYS A 1 84 ? 11.128 -7.824 14.724 1.00 77.69 84 LYS A C 1
ATOM 668 O O . LYS A 1 84 ? 10.808 -7.885 13.541 1.00 77.69 84 LYS A O 1
ATOM 673 N N . LYS A 1 85 ? 12.406 -7.776 15.122 1.00 76.06 85 LYS A N 1
ATOM 674 C CA . LYS A 1 85 ? 13.551 -7.828 14.198 1.00 76.06 85 LYS A CA 1
ATOM 675 C C . LYS A 1 85 ? 13.576 -9.113 13.363 1.00 76.06 85 LYS A C 1
ATOM 677 O O . LYS A 1 85 ? 13.807 -9.042 12.164 1.00 76.06 85 LYS A O 1
ATOM 682 N N . ASP A 1 86 ? 13.256 -10.248 13.980 1.00 81.38 86 ASP A N 1
ATOM 683 C CA . ASP A 1 86 ? 13.256 -11.559 13.313 1.00 81.38 86 ASP A CA 1
ATOM 684 C C . ASP A 1 86 ? 12.171 -11.654 12.250 1.00 81.38 86 ASP A C 1
ATOM 686 O O . ASP A 1 86 ? 12.351 -12.278 11.205 1.00 81.38 86 ASP A O 1
ATOM 690 N N . LEU A 1 87 ? 11.042 -10.996 12.511 1.00 86.94 87 LEU A N 1
ATOM 691 C CA . LEU A 1 87 ? 9.949 -10.931 11.561 1.00 86.94 87 LEU A CA 1
ATOM 692 C C . LEU A 1 87 ? 10.329 -10.130 10.316 1.00 86.94 87 LEU A C 1
ATOM 694 O O . LEU A 1 87 ? 9.954 -10.564 9.234 1.00 86.94 87 LEU A O 1
ATOM 698 N N . TYR A 1 88 ? 11.082 -9.026 10.420 1.00 80.19 88 TYR A N 1
ATOM 699 C CA . TYR A 1 88 ? 11.462 -8.245 9.231 1.00 80.19 88 TYR A CA 1
ATOM 700 C C . TYR A 1 88 ? 12.228 -9.096 8.215 1.00 80.19 88 TYR A C 1
ATOM 702 O O . TYR A 1 88 ? 11.794 -9.188 7.069 1.00 80.19 88 TYR A O 1
ATOM 710 N N . ASP A 1 89 ? 13.297 -9.768 8.645 1.00 84.19 89 ASP A N 1
ATOM 711 C CA . ASP A 1 89 ? 14.174 -10.523 7.743 1.00 84.19 89 ASP A CA 1
ATOM 712 C C . ASP A 1 89 ? 13.435 -11.709 7.097 1.00 84.19 89 ASP A C 1
ATOM 714 O O . ASP A 1 89 ? 13.525 -11.951 5.888 1.00 84.19 89 ASP A O 1
ATOM 718 N N . VAL A 1 90 ? 12.660 -12.455 7.895 1.00 92.88 90 VAL A N 1
ATOM 719 C CA . VAL A 1 90 ? 11.933 -13.632 7.401 1.00 92.88 90 VAL A CA 1
ATOM 720 C C . VAL A 1 90 ? 10.772 -13.226 6.493 1.00 92.88 90 VAL A C 1
ATOM 722 O O . VAL A 1 90 ? 10.576 -13.848 5.448 1.00 92.88 90 VAL A O 1
ATOM 725 N N . ILE A 1 91 ? 10.011 -12.191 6.855 1.00 93.19 91 ILE A N 1
ATOM 726 C CA . ILE A 1 91 ? 8.872 -11.724 6.057 1.00 93.19 91 ILE A CA 1
ATOM 727 C C . ILE A 1 91 ? 9.351 -11.074 4.762 1.00 93.19 91 ILE A C 1
ATOM 729 O O . ILE A 1 91 ? 8.776 -11.361 3.718 1.00 93.19 91 ILE A O 1
ATOM 733 N N . GLU A 1 92 ? 10.415 -10.266 4.781 1.00 90.25 92 GLU A N 1
ATOM 734 C CA . GLU A 1 92 ? 10.982 -9.677 3.561 1.00 90.25 92 GLU A CA 1
ATOM 735 C C . GLU A 1 92 ? 11.372 -10.769 2.557 1.00 90.25 92 GLU A C 1
ATOM 737 O O . GLU A 1 92 ? 11.013 -10.700 1.378 1.00 90.25 92 GLU A O 1
ATOM 742 N N . ARG A 1 93 ? 12.020 -11.839 3.031 1.00 94.56 93 ARG A N 1
ATOM 743 C CA . ARG A 1 93 ? 12.326 -13.012 2.207 1.00 94.56 93 ARG A CA 1
ATOM 744 C C . ARG A 1 93 ? 11.061 -13.681 1.659 1.00 94.56 93 ARG A C 1
ATOM 746 O O . ARG A 1 93 ? 11.006 -13.988 0.472 1.00 94.56 93 ARG A O 1
ATOM 753 N N . LEU A 1 94 ? 10.064 -13.934 2.508 1.00 95.00 94 LEU A N 1
ATOM 754 C CA . LEU A 1 94 ? 8.829 -14.624 2.117 1.00 95.00 94 LEU A CA 1
ATOM 755 C C . LEU A 1 94 ? 7.935 -13.784 1.195 1.00 95.00 94 LEU A C 1
ATOM 757 O O . LEU A 1 94 ? 7.214 -14.345 0.383 1.00 95.00 94 LEU A O 1
ATOM 761 N N . VAL A 1 95 ? 7.947 -12.458 1.288 1.00 92.25 95 VAL A N 1
ATOM 762 C CA . VAL A 1 95 ? 7.146 -11.594 0.408 1.00 92.25 95 VAL A CA 1
ATOM 763 C C . VAL A 1 95 ? 7.774 -11.496 -0.983 1.00 92.25 95 VAL A C 1
ATOM 765 O O . VAL A 1 95 ? 7.049 -11.544 -1.978 1.00 92.25 95 VAL A O 1
ATOM 768 N N . ASN A 1 96 ? 9.105 -11.402 -1.054 1.00 91.75 96 ASN A N 1
ATOM 769 C CA . ASN A 1 96 ? 9.842 -11.247 -2.311 1.00 91.75 96 ASN A CA 1
ATOM 770 C C . ASN A 1 96 ? 9.992 -12.556 -3.108 1.00 91.75 96 ASN A C 1
ATOM 772 O O . ASN A 1 96 ? 10.248 -12.514 -4.310 1.00 91.75 96 ASN A O 1
ATOM 776 N N . ASP A 1 97 ? 9.837 -13.720 -2.470 1.00 93.50 97 ASP A N 1
ATOM 777 C CA . ASP A 1 97 ? 9.866 -15.014 -3.158 1.00 93.50 97 ASP A CA 1
ATOM 778 C C . ASP A 1 97 ? 8.506 -15.323 -3.803 1.00 93.50 97 ASP A C 1
ATOM 780 O O . ASP A 1 97 ? 7.520 -15.625 -3.122 1.00 93.50 97 ASP A O 1
ATOM 784 N N . VAL A 1 98 ? 8.454 -15.267 -5.138 1.00 93.81 98 VAL A N 1
ATOM 785 C CA . VAL A 1 98 ? 7.216 -15.468 -5.900 1.00 93.81 98 VAL A CA 1
ATOM 786 C C . VAL A 1 98 ? 6.903 -16.919 -6.268 1.00 93.81 98 VAL A C 1
ATOM 788 O O . VAL A 1 98 ? 5.962 -17.155 -7.023 1.00 93.81 98 VAL A O 1
ATOM 791 N N . SER A 1 99 ? 7.648 -17.886 -5.724 1.00 94.25 99 SER A N 1
ATOM 792 C CA . SER A 1 99 ? 7.408 -19.314 -5.948 1.00 94.25 99 SER A CA 1
ATOM 793 C C . SER A 1 99 ? 5.963 -19.724 -5.637 1.00 94.25 99 SER A C 1
ATOM 795 O O . SER A 1 99 ? 5.379 -19.300 -4.639 1.00 94.25 99 SER A O 1
ATOM 797 N N . VAL A 1 100 ? 5.403 -20.622 -6.451 1.00 89.06 100 VAL A N 1
ATOM 798 C CA . VAL A 1 100 ? 4.078 -21.224 -6.218 1.00 89.06 100 VAL A CA 1
ATOM 799 C C . VAL A 1 100 ? 4.033 -22.072 -4.942 1.00 89.06 100 VAL A C 1
ATOM 801 O O . VAL A 1 100 ? 2.974 -22.215 -4.336 1.00 89.06 100 VAL A O 1
ATOM 804 N N . GLU A 1 101 ? 5.183 -22.583 -4.493 1.00 89.88 101 GLU A N 1
ATOM 805 C CA . GLU A 1 101 ? 5.326 -23.334 -3.238 1.00 89.88 101 GLU A CA 1
ATOM 806 C C . GLU A 1 101 ? 5.257 -22.431 -1.998 1.00 89.88 101 GLU A C 1
ATOM 808 O O . GLU A 1 101 ? 5.082 -22.916 -0.878 1.00 89.88 101 GLU A O 1
ATOM 813 N N . ASN A 1 102 ? 5.396 -21.115 -2.178 1.00 94.88 102 ASN A N 1
ATOM 814 C CA . ASN A 1 102 ? 5.393 -20.161 -1.085 1.00 94.88 102 ASN A CA 1
ATOM 815 C C . ASN A 1 102 ? 3.970 -19.889 -0.580 1.00 94.88 102 ASN A C 1
ATOM 817 O O . ASN A 1 102 ? 3.280 -18.952 -0.992 1.00 94.88 102 ASN A O 1
ATOM 821 N N . THR A 1 103 ? 3.550 -20.699 0.383 1.00 93.38 103 THR A N 1
ATOM 822 C CA . THR A 1 103 ? 2.226 -20.618 1.013 1.00 93.38 103 THR A CA 1
ATOM 823 C C . THR A 1 103 ? 1.989 -19.325 1.803 1.00 93.38 103 THR A C 1
ATOM 825 O O . THR A 1 103 ? 0.833 -18.993 2.066 1.00 93.38 103 THR A O 1
ATOM 828 N N . TYR A 1 104 ? 3.034 -18.548 2.128 1.00 94.50 104 TYR A N 1
ATOM 829 C CA . TYR A 1 104 ? 2.903 -17.261 2.827 1.00 94.50 104 TYR A CA 1
ATOM 830 C C . TYR A 1 104 ? 2.075 -16.240 2.032 1.00 94.50 104 TYR A C 1
ATOM 832 O O . TYR A 1 104 ? 1.431 -15.375 2.618 1.00 94.50 104 TYR A O 1
ATOM 840 N N . ARG A 1 105 ? 2.082 -16.345 0.695 1.00 91.06 105 ARG A N 1
ATOM 841 C CA . ARG A 1 105 ? 1.382 -15.433 -0.228 1.00 91.06 105 ARG A CA 1
ATOM 842 C C . ARG A 1 105 ? -0.008 -15.940 -0.633 1.00 91.06 105 ARG A C 1
ATOM 844 O O . ARG A 1 105 ? -0.748 -15.235 -1.312 1.00 91.06 105 ARG A O 1
ATOM 851 N N . GLN A 1 106 ? -0.375 -17.162 -0.243 1.00 92.25 106 GLN A N 1
ATOM 852 C CA . GLN A 1 106 ? -1.600 -17.820 -0.700 1.00 92.25 106 GLN A CA 1
ATOM 853 C C . GLN A 1 106 ? -2.793 -17.467 0.197 1.00 92.25 106 GLN A C 1
ATOM 855 O O . GLN A 1 106 ? -2.800 -17.816 1.376 1.00 92.25 106 GLN A O 1
ATOM 860 N N . ASN A 1 107 ? -3.828 -16.842 -0.378 1.00 91.75 107 ASN A N 1
ATOM 861 C CA . ASN A 1 107 ? -5.094 -16.514 0.294 1.00 91.75 107 ASN A CA 1
ATOM 862 C C . ASN A 1 107 ? -4.897 -15.820 1.655 1.00 91.75 107 ASN A C 1
ATOM 864 O O . ASN A 1 107 ? -5.326 -16.322 2.697 1.00 91.75 107 ASN A O 1
ATOM 868 N N . VAL A 1 108 ? -4.211 -14.677 1.648 1.00 92.44 108 VAL A N 1
ATOM 869 C CA . VAL A 1 108 ? -3.869 -13.941 2.868 1.00 92.44 108 VAL A CA 1
ATOM 870 C C . VAL A 1 108 ? -4.556 -12.584 2.951 1.00 92.44 108 VAL A C 1
ATOM 872 O O . VAL A 1 108 ? -4.682 -11.867 1.965 1.00 92.44 108 VAL A O 1
ATOM 875 N N . TYR A 1 109 ? -4.963 -12.224 4.163 1.00 92.12 109 TYR A N 1
ATOM 876 C CA . TYR A 1 109 ? -5.220 -10.854 4.573 1.00 92.12 109 TYR A CA 1
ATOM 877 C C . TYR A 1 109 ? -3.900 -10.213 5.014 1.00 92.12 109 TYR A C 1
ATOM 879 O O . TYR A 1 109 ? -3.201 -10.737 5.885 1.00 92.12 109 TYR A O 1
ATOM 887 N N . THR A 1 110 ? -3.557 -9.076 4.421 1.00 88.88 110 THR A N 1
ATOM 888 C CA . THR A 1 110 ? -2.293 -8.378 4.673 1.00 88.88 110 THR A CA 1
ATOM 889 C C . THR A 1 110 ? -2.543 -7.078 5.412 1.00 88.88 110 THR A C 1
ATOM 891 O O . THR A 1 110 ? -3.382 -6.287 4.989 1.00 88.88 110 THR A O 1
ATOM 894 N N . SER A 1 111 ? -1.784 -6.820 6.475 1.00 80.38 111 SER A N 1
ATOM 895 C CA . SER A 1 111 ? -1.806 -5.515 7.137 1.00 80.38 111 SER A CA 1
ATOM 896 C C . SER A 1 111 ? -0.425 -5.094 7.609 1.00 80.38 111 SER A C 1
ATOM 898 O O . SER A 1 111 ? 0.479 -5.922 7.724 1.00 80.38 111 SER A O 1
ATOM 900 N N . VAL A 1 112 ? -0.269 -3.807 7.903 1.00 75.56 112 VAL A N 1
ATOM 901 C CA . VAL A 1 112 ? 0.970 -3.256 8.455 1.00 75.56 112 VAL A CA 1
ATOM 902 C C . VAL A 1 112 ? 0.775 -2.709 9.873 1.00 75.56 112 VAL A C 1
ATOM 904 O O . VAL A 1 112 ? -0.339 -2.419 10.325 1.00 75.56 112 VAL A O 1
ATOM 907 N N . THR A 1 113 ? 1.865 -2.580 10.627 1.00 67.06 113 THR A N 1
ATOM 908 C CA . THR A 1 113 ? 1.859 -1.865 11.915 1.00 67.06 113 THR A CA 1
ATOM 909 C C . THR A 1 113 ? 1.768 -0.350 11.702 1.00 67.06 113 THR A C 1
ATOM 911 O O . THR A 1 113 ? 2.410 0.167 10.796 1.00 67.06 113 THR A O 1
ATOM 914 N N . GLY A 1 114 ? 1.073 0.384 12.579 1.00 56.00 114 GLY A N 1
ATOM 915 C CA . GLY A 1 114 ? 0.785 1.824 12.414 1.00 56.00 114 GLY A CA 1
ATOM 916 C C . GLY A 1 114 ? 1.949 2.817 12.597 1.00 56.00 114 GLY A C 1
ATOM 917 O O . GLY A 1 114 ? 1.685 4.011 12.695 1.00 56.00 114 GLY A O 1
ATOM 918 N N . GLY A 1 115 ? 3.202 2.346 12.673 1.00 53.09 115 GLY A N 1
ATOM 919 C CA . GLY A 1 115 ? 4.408 3.193 12.654 1.00 53.09 115 GLY A CA 1
ATOM 920 C C . GLY A 1 115 ? 4.510 4.222 13.788 1.00 53.09 115 GLY A C 1
ATOM 921 O O . GLY A 1 115 ? 4.537 5.414 13.523 1.00 53.09 115 GLY A O 1
ATOM 922 N N . GLY A 1 116 ? 4.572 3.779 15.050 1.00 45.19 116 GLY A N 1
ATOM 923 C CA . GLY A 1 116 ? 4.611 4.669 16.227 1.00 45.19 116 GLY A CA 1
ATOM 924 C C . GLY A 1 116 ? 5.954 5.365 16.514 1.00 45.19 116 GLY A C 1
ATOM 925 O O . GLY A 1 116 ? 6.118 5.921 17.593 1.00 45.19 116 GLY A O 1
ATOM 926 N N . SER A 1 117 ? 6.926 5.289 15.602 1.00 46.47 117 SER A N 1
ATOM 927 C CA . SER A 1 117 ? 8.241 5.934 15.716 1.00 46.47 117 SER A CA 1
ATOM 928 C C . SER A 1 117 ? 8.834 6.144 14.321 1.00 46.47 117 SER A C 1
ATOM 930 O O . SER A 1 117 ? 8.712 5.249 13.476 1.00 46.47 117 SER A O 1
ATOM 932 N N . THR A 1 118 ? 9.508 7.280 14.102 1.00 36.47 118 THR A N 1
ATOM 933 C CA . THR A 1 118 ? 10.251 7.603 12.866 1.00 36.47 118 THR A CA 1
ATOM 934 C C . THR A 1 118 ? 11.385 6.616 12.572 1.00 36.47 118 THR A C 1
ATOM 936 O O . THR A 1 118 ? 11.746 6.424 11.415 1.00 36.47 118 THR A O 1
ATOM 939 N N . LEU A 1 119 ? 11.896 5.923 13.596 1.00 36.78 119 LEU A N 1
ATOM 940 C CA . LEU A 1 119 ? 13.016 4.981 13.492 1.00 36.78 119 LEU A CA 1
ATOM 941 C C . LEU A 1 119 ? 12.594 3.564 13.061 1.00 36.78 119 LEU A C 1
ATOM 943 O O . LEU A 1 119 ? 13.446 2.731 12.753 1.00 36.78 119 LEU A O 1
ATOM 947 N N . SER A 1 120 ? 11.290 3.249 13.044 1.00 49.22 120 SER A N 1
ATOM 948 C CA . SER A 1 120 ? 10.802 1.888 12.776 1.00 49.22 120 SER A CA 1
ATOM 949 C C . SER A 1 120 ? 9.968 1.808 11.495 1.00 49.22 120 SER A C 1
ATOM 951 O O . SER A 1 120 ? 8.892 2.399 11.399 1.00 49.22 120 SER A O 1
ATOM 953 N N . ARG A 1 121 ? 10.428 1.025 10.508 1.00 55.19 121 ARG A N 1
ATOM 954 C CA . ARG A 1 121 ? 9.660 0.752 9.278 1.00 55.19 121 ARG A CA 1
ATOM 955 C C . ARG A 1 121 ? 8.366 0.004 9.637 1.00 55.19 121 ARG A C 1
ATOM 957 O O . ARG A 1 121 ? 8.427 -0.909 10.463 1.00 55.19 121 ARG A O 1
ATOM 964 N N . PRO A 1 122 ? 7.199 0.317 9.049 1.00 64.69 122 PRO A N 1
ATOM 965 C CA . PRO A 1 122 ? 5.990 -0.479 9.254 1.00 64.69 122 PRO A CA 1
ATOM 966 C C . PRO A 1 122 ? 6.254 -1.967 8.977 1.00 64.69 122 PRO A C 1
ATOM 968 O O . PRO A 1 122 ? 6.757 -2.321 7.914 1.00 64.69 122 PRO A O 1
ATOM 971 N N . LEU A 1 123 ? 5.952 -2.843 9.940 1.00 71.56 123 LEU A N 1
ATOM 972 C CA . LEU A 1 123 ? 6.055 -4.287 9.743 1.00 71.56 123 LEU A CA 1
ATOM 973 C C . LEU A 1 123 ? 4.834 -4.754 8.955 1.00 71.56 123 LEU A C 1
ATOM 975 O O . LEU A 1 123 ? 3.710 -4.597 9.430 1.00 71.56 123 LEU A O 1
ATOM 979 N N . PHE A 1 124 ? 5.068 -5.324 7.776 1.00 85.06 124 PHE A N 1
ATOM 980 C CA . PHE A 1 124 ? 4.069 -6.073 7.022 1.00 85.06 124 PHE A CA 1
ATOM 981 C C . PHE A 1 124 ? 3.832 -7.428 7.682 1.00 85.06 124 PHE A C 1
ATOM 983 O O . PHE A 1 124 ? 4.784 -8.102 8.065 1.00 85.06 124 PHE A O 1
ATOM 990 N N . PHE A 1 125 ? 2.573 -7.845 7.788 1.00 89.12 125 PHE A N 1
ATOM 991 C CA . PHE A 1 125 ? 2.217 -9.166 8.285 1.00 89.12 125 PHE A CA 1
ATOM 992 C C . PHE A 1 125 ? 1.050 -9.751 7.483 1.00 89.12 125 PHE A C 1
ATOM 994 O O . PHE A 1 125 ? -0.003 -9.122 7.338 1.00 89.12 125 PHE A O 1
ATOM 1001 N N . ALA A 1 126 ? 1.231 -10.976 6.986 1.00 91.69 126 ALA A N 1
ATOM 1002 C CA . ALA A 1 126 ? 0.197 -11.745 6.304 1.00 91.69 126 ALA A CA 1
ATOM 1003 C C . ALA A 1 126 ? -0.475 -12.738 7.265 1.00 91.69 126 ALA A C 1
ATOM 1005 O O . ALA A 1 126 ? 0.193 -13.484 7.981 1.00 91.69 126 ALA A O 1
ATOM 1006 N N . THR A 1 127 ? -1.803 -12.784 7.256 1.00 91.19 127 THR A N 1
ATOM 1007 C CA . THR A 1 127 ? -2.631 -13.750 8.000 1.00 91.19 127 THR A CA 1
ATOM 1008 C C . THR A 1 127 ? -3.478 -14.526 6.998 1.00 91.19 127 THR A C 1
ATOM 1010 O O . THR A 1 127 ? -3.945 -13.921 6.041 1.00 91.19 127 THR A O 1
ATOM 1013 N N . ASP A 1 128 ? -3.715 -15.831 7.172 1.00 93.31 128 ASP A N 1
ATOM 1014 C CA . ASP A 1 128 ? -4.661 -16.537 6.290 1.00 93.31 128 ASP A CA 1
ATOM 1015 C C . ASP A 1 128 ? -6.042 -15.858 6.332 1.00 93.31 128 ASP A C 1
ATOM 1017 O O . ASP A 1 128 ? -6.548 -15.502 7.399 1.00 93.31 128 ASP A O 1
ATOM 1021 N N . ALA A 1 129 ? -6.647 -15.650 5.162 1.00 92.25 129 ALA A N 1
ATOM 1022 C CA . ALA A 1 129 ? -7.866 -14.859 5.043 1.00 92.25 129 ALA A CA 1
ATOM 1023 C C . ALA A 1 129 ? -9.063 -15.495 5.774 1.00 92.25 129 ALA A C 1
ATOM 1025 O O . ALA A 1 129 ? -9.900 -14.778 6.327 1.00 92.25 129 ALA A O 1
ATOM 1026 N N . LEU A 1 130 ? -9.149 -16.830 5.818 1.00 90.00 130 LEU A N 1
ATOM 1027 C CA . LEU A 1 130 ? -10.228 -17.533 6.516 1.00 90.00 130 LEU A CA 1
ATOM 1028 C C . LEU A 1 130 ? -10.000 -17.542 8.028 1.00 90.00 130 LEU A C 1
ATOM 1030 O O . LEU A 1 130 ? -10.956 -17.377 8.785 1.00 90.00 130 LEU A O 1
ATOM 1034 N N . GLU A 1 131 ? -8.753 -17.704 8.471 1.00 92.75 131 GLU A N 1
ATOM 1035 C CA . GLU A 1 131 ? -8.377 -17.548 9.881 1.00 92.75 131 GLU A CA 1
ATOM 1036 C C . GLU A 1 131 ? -8.696 -16.137 10.382 1.00 92.75 131 GLU A C 1
ATOM 1038 O O . GLU A 1 131 ? -9.333 -15.994 11.424 1.00 92.75 131 GLU A O 1
ATOM 1043 N N . ASN A 1 132 ? -8.364 -15.104 9.600 1.00 93.69 132 ASN A N 1
ATOM 1044 C CA . ASN A 1 132 ? -8.680 -13.714 9.926 1.00 93.69 132 ASN A CA 1
ATOM 1045 C C . ASN A 1 132 ? -10.194 -13.483 10.080 1.00 93.69 132 ASN A C 1
ATOM 1047 O O . ASN A 1 132 ? -10.620 -12.951 11.104 1.00 93.69 132 ASN A O 1
ATOM 1051 N N . ARG A 1 133 ? -11.020 -13.939 9.125 1.00 91.50 133 ARG A N 1
ATOM 1052 C CA . ARG A 1 133 ? -12.491 -13.815 9.215 1.00 91.50 133 ARG A CA 1
ATOM 1053 C C . ARG A 1 133 ? -13.066 -14.540 10.433 1.00 91.50 133 ARG A C 1
ATOM 1055 O O . ARG A 1 133 ? -13.894 -13.994 11.153 1.00 91.50 133 ARG A O 1
ATOM 1062 N N . ARG A 1 134 ? -12.603 -15.765 10.709 1.00 92.94 134 ARG A N 1
ATOM 1063 C CA . ARG A 1 134 ? -13.039 -16.531 11.892 1.00 92.94 134 ARG A CA 1
ATOM 1064 C C . ARG A 1 134 ? -12.642 -15.843 13.192 1.00 92.94 134 ARG A C 1
ATOM 1066 O O . ARG A 1 134 ? -13.429 -15.844 14.134 1.00 92.94 134 ARG A O 1
ATOM 1073 N N . HIS A 1 135 ? -11.440 -15.272 13.240 1.00 94.69 135 HIS A N 1
ATOM 1074 C CA . HIS A 1 135 ? -10.968 -14.529 14.397 1.00 94.69 135 HIS A CA 1
ATOM 1075 C C . HIS A 1 135 ? -11.834 -13.291 14.649 1.00 94.69 135 HIS A C 1
ATOM 1077 O O . HIS A 1 135 ? -12.293 -13.105 15.770 1.00 94.69 135 HIS A O 1
ATOM 1083 N N . ARG A 1 136 ? -12.125 -12.495 13.613 1.00 95.25 136 ARG A N 1
ATOM 1084 C CA . ARG A 1 136 ? -12.980 -11.302 13.725 1.00 95.25 136 ARG A CA 1
ATOM 1085 C C . ARG A 1 136 ? -14.413 -11.640 14.131 1.00 95.25 136 ARG A C 1
ATOM 1087 O O . ARG A 1 136 ? -14.956 -10.961 14.994 1.00 95.25 136 ARG A O 1
ATOM 1094 N N . ALA A 1 137 ? -14.981 -12.722 13.599 1.00 93.69 137 ALA A N 1
ATOM 1095 C CA . ALA A 1 137 ? -16.301 -13.202 14.006 1.00 93.69 137 ALA A CA 1
ATOM 1096 C C . ALA A 1 137 ? -16.337 -13.634 15.482 1.00 93.69 137 ALA A C 1
ATOM 1098 O O . ALA A 1 137 ? -17.240 -13.244 16.218 1.00 93.69 137 ALA A O 1
ATOM 1099 N N . TYR A 1 138 ? -15.332 -14.392 15.941 1.00 94.38 138 TYR A N 1
ATOM 1100 C CA . TYR A 1 138 ? -15.220 -14.765 17.355 1.00 94.38 138 TYR A CA 1
ATOM 1101 C C . TYR A 1 138 ? -15.015 -13.535 18.248 1.00 94.38 138 TYR A C 1
ATOM 1103 O O . TYR A 1 138 ? -15.618 -13.430 19.312 1.00 94.38 138 TYR A O 1
ATOM 1111 N N . PHE A 1 139 ? -14.183 -12.586 17.812 1.00 96.38 139 PHE A N 1
ATOM 1112 C CA . PHE A 1 139 ? -13.948 -11.359 18.561 1.00 96.38 139 PHE A CA 1
ATOM 1113 C C . PHE A 1 139 ? -15.208 -10.485 18.631 1.00 96.38 139 PHE A C 1
ATOM 1115 O O . PHE A 1 139 ? -15.474 -9.917 19.680 1.00 96.38 139 PHE A O 1
ATOM 1122 N N . GLY A 1 140 ? -16.029 -10.428 17.577 1.00 95.38 140 GLY A N 1
ATOM 1123 C CA . GLY A 1 140 ? -17.335 -9.759 17.609 1.00 95.38 140 GLY A CA 1
ATOM 1124 C C . GLY A 1 140 ? -18.292 -10.369 18.642 1.00 95.38 140 GLY A C 1
ATOM 1125 O O . GLY A 1 140 ? -18.870 -9.645 19.450 1.00 95.38 140 GLY A O 1
ATOM 1126 N N . ASP A 1 141 ? -18.381 -11.701 18.710 1.00 91.94 141 ASP A N 1
ATOM 1127 C CA . ASP A 1 141 ? -19.125 -12.397 19.776 1.00 91.94 141 ASP A CA 1
ATOM 1128 C C . ASP A 1 141 ? -18.562 -12.069 21.174 1.00 91.94 141 ASP A C 1
ATOM 1130 O O . ASP A 1 141 ? -19.313 -11.837 22.123 1.00 91.94 141 ASP A O 1
ATOM 1134 N N . PHE A 1 142 ? -17.237 -11.961 21.304 1.00 93.62 142 PHE A N 1
ATOM 1135 C CA . PHE A 1 142 ? -16.594 -11.530 22.546 1.00 93.62 142 PHE A CA 1
ATOM 1136 C C . PHE A 1 142 ? -16.916 -10.070 22.916 1.00 93.62 142 PHE A C 1
ATOM 1138 O O . PHE A 1 142 ? -17.191 -9.799 24.085 1.00 93.62 142 PHE A O 1
ATOM 1145 N N . LEU A 1 143 ? -16.961 -9.141 21.952 1.00 94.44 143 LEU A N 1
ATOM 1146 C CA . LEU A 1 143 ? -17.377 -7.749 22.179 1.00 94.44 143 LEU A CA 1
ATOM 1147 C C . LEU A 1 143 ? -18.823 -7.659 22.681 1.00 94.44 143 LEU A C 1
ATOM 1149 O O . LEU A 1 143 ? -19.109 -6.860 23.575 1.00 94.44 143 LEU A O 1
ATOM 1153 N N . ASN A 1 144 ? -19.716 -8.495 22.144 1.00 90.62 144 ASN A N 1
ATOM 1154 C CA . ASN A 1 144 ? -21.098 -8.588 22.604 1.00 90.62 144 ASN A CA 1
ATOM 1155 C C . ASN A 1 144 ? -21.178 -9.125 24.046 1.00 90.62 144 ASN A C 1
ATOM 1157 O O . ASN A 1 144 ? -21.812 -8.511 24.902 1.00 90.62 144 ASN A O 1
ATOM 1161 N N . LYS A 1 145 ? -20.461 -10.215 24.353 1.00 87.94 145 LYS A N 1
ATOM 1162 C CA . LYS A 1 145 ? -20.405 -10.813 25.704 1.00 87.94 145 LYS A CA 1
ATOM 1163 C C . LYS A 1 145 ? -19.762 -9.909 26.754 1.00 87.94 145 LYS A C 1
ATOM 1165 O O . LYS A 1 145 ? -20.114 -9.996 27.926 1.00 87.94 145 LYS A O 1
ATOM 1170 N N . ALA A 1 146 ? -18.820 -9.063 26.347 1.00 89.12 146 ALA A N 1
ATOM 1171 C CA . ALA A 1 146 ? -18.197 -8.061 27.206 1.00 89.12 146 ALA A CA 1
ATOM 1172 C C . ALA A 1 146 ? -19.045 -6.783 27.359 1.00 89.12 146 ALA A C 1
ATOM 1174 O O . ALA A 1 146 ? -18.587 -5.823 27.981 1.00 89.12 146 ALA A O 1
ATOM 1175 N N . CYS A 1 147 ? -20.258 -6.759 26.789 1.00 87.12 147 CYS A N 1
ATOM 1176 C CA . CYS A 1 147 ? -21.176 -5.619 26.781 1.00 87.12 147 CYS A CA 1
ATOM 1177 C C . CYS A 1 147 ? -20.578 -4.346 26.152 1.00 87.12 147 CYS A C 1
ATOM 1179 O O . CYS A 1 147 ? -20.997 -3.236 26.482 1.00 87.12 147 CYS A O 1
ATOM 1181 N N . LEU A 1 148 ? -19.594 -4.479 25.250 1.00 93.44 148 LEU A N 1
ATOM 1182 C CA . LEU A 1 148 ? -19.038 -3.328 24.535 1.00 93.44 148 LEU A CA 1
ATOM 1183 C C . LEU A 1 148 ? -19.966 -2.884 23.403 1.00 93.44 148 LEU A C 1
ATOM 1185 O O . LEU A 1 148 ? -20.163 -1.684 23.241 1.00 93.44 148 LEU A O 1
ATOM 1189 N N . ILE A 1 149 ? -20.570 -3.822 22.667 1.00 95.00 149 ILE A N 1
ATOM 1190 C CA . ILE A 1 149 ? -21.582 -3.550 21.633 1.00 95.00 149 ILE A CA 1
ATOM 1191 C C . ILE A 1 149 ? -22.892 -4.256 21.966 1.00 95.00 149 ILE A C 1
ATOM 1193 O O . ILE A 1 149 ? -22.908 -5.437 22.315 1.00 95.00 149 ILE A O 1
ATOM 1197 N N . GLU A 1 150 ? -23.991 -3.532 21.786 1.00 90.75 150 GLU A N 1
ATOM 1198 C CA . GLU A 1 150 ? -25.357 -4.033 21.877 1.00 90.75 150 GLU A CA 1
ATOM 1199 C C . GLU A 1 150 ? -26.034 -3.987 20.498 1.00 90.75 150 GLU A C 1
ATOM 1201 O O . GLU A 1 150 ? -25.687 -3.175 19.645 1.00 90.75 150 GLU A O 1
ATOM 1206 N N . ARG A 1 151 ? -27.056 -4.826 20.271 1.00 89.69 151 ARG A N 1
ATOM 1207 C CA . ARG A 1 151 ? -27.762 -4.900 18.972 1.00 89.69 151 ARG A CA 1
ATOM 1208 C C . ARG A 1 151 ? -28.418 -3.592 18.512 1.00 89.69 151 ARG A C 1
ATOM 1210 O O . ARG A 1 151 ? -28.760 -3.467 17.343 1.00 89.69 151 ARG A O 1
ATOM 1217 N N . GLY A 1 152 ? -28.674 -2.670 19.437 1.00 91.31 152 GLY A N 1
ATOM 1218 C CA . GLY A 1 152 ? -29.260 -1.364 19.136 1.00 91.31 152 GLY A CA 1
ATOM 1219 C C . GLY A 1 152 ? -28.233 -0.284 18.799 1.00 91.31 152 GLY A C 1
ATOM 1220 O O . GLY A 1 152 ? -28.644 0.830 18.489 1.00 91.31 152 GLY A O 1
ATOM 1221 N N . ASP A 1 153 ? -26.932 -0.578 18.882 1.00 97.25 153 ASP A N 1
ATOM 1222 C CA . ASP A 1 153 ? -25.893 0.427 18.680 1.00 97.25 153 ASP A CA 1
ATOM 1223 C C . ASP A 1 153 ? -25.751 0.806 17.200 1.00 97.25 153 ASP A C 1
ATOM 1225 O O . ASP A 1 153 ? -25.556 -0.046 16.329 1.00 97.25 153 ASP A O 1
ATOM 1229 N N . TRP A 1 154 ? -25.797 2.112 16.948 1.00 97.94 154 TRP A N 1
ATOM 1230 C CA . TRP A 1 154 ? -25.419 2.765 15.702 1.00 97.94 154 TRP A CA 1
ATOM 1231 C C . TRP A 1 154 ? -24.057 3.426 15.896 1.00 97.94 154 TRP A C 1
ATOM 1233 O O . TRP A 1 154 ? -23.906 4.367 16.681 1.00 97.94 154 TRP A O 1
ATOM 1243 N N . VAL A 1 155 ? -23.054 2.894 15.203 1.00 98.00 155 VAL A N 1
ATOM 1244 C CA . VAL A 1 155 ? -21.640 3.201 15.419 1.00 98.00 155 VAL A CA 1
ATOM 1245 C C . VAL A 1 155 ? -21.087 3.989 14.242 1.00 98.00 155 VAL A C 1
ATOM 1247 O O . VAL A 1 155 ? -20.938 3.439 13.156 1.00 98.00 155 VAL A O 1
ATOM 1250 N N . VAL A 1 156 ? -20.694 5.242 14.461 1.00 98.00 156 VAL A N 1
ATOM 1251 C CA . VAL A 1 156 ? -19.888 6.000 13.492 1.00 98.00 156 VAL A CA 1
ATOM 1252 C C . VAL A 1 156 ? -18.412 5.717 13.746 1.00 98.00 156 VAL A C 1
ATOM 1254 O O . VAL A 1 156 ? -17.902 6.003 14.831 1.00 98.00 156 VAL A O 1
ATOM 1257 N N . THR A 1 157 ? -17.717 5.157 12.752 1.00 94.81 157 THR A N 1
ATOM 1258 C CA . THR A 1 157 ? -16.269 4.915 12.816 1.00 94.81 157 THR A CA 1
ATOM 1259 C C . THR A 1 157 ? -15.490 5.881 11.932 1.00 94.81 157 THR A C 1
ATOM 1261 O O . THR A 1 157 ? -15.680 5.911 10.719 1.00 94.81 157 THR A O 1
ATOM 1264 N N . ILE A 1 158 ? -14.545 6.604 12.533 1.00 88.69 158 ILE A N 1
ATOM 1265 C CA . ILE A 1 158 ? -13.635 7.547 11.855 1.00 88.69 158 ILE A CA 1
ATOM 1266 C C . ILE A 1 158 ? -12.199 7.015 11.745 1.00 88.69 158 ILE A C 1
ATOM 1268 O O . ILE A 1 158 ? -11.262 7.748 11.445 1.00 88.69 158 ILE A O 1
ATOM 1272 N N . HIS A 1 159 ? -11.996 5.720 11.987 1.00 83.19 159 HIS A N 1
ATOM 1273 C CA . HIS A 1 159 ? -10.676 5.102 11.901 1.00 83.19 159 HIS A CA 1
ATOM 1274 C C . HIS A 1 159 ? -10.033 5.233 10.515 1.00 83.19 159 HIS A C 1
ATOM 1276 O O . HIS A 1 159 ? -10.704 5.207 9.483 1.00 83.19 159 HIS A O 1
ATOM 1282 N N . CYS A 1 160 ? -8.700 5.272 10.499 1.00 74.44 160 CYS A N 1
ATOM 1283 C CA . CYS A 1 160 ? -7.922 5.219 9.267 1.00 74.44 160 CYS A CA 1
ATOM 1284 C C . CYS A 1 160 ? -8.044 3.855 8.566 1.00 74.44 160 CYS A C 1
ATOM 1286 O O . CYS A 1 160 ? -7.947 2.791 9.196 1.00 74.44 160 CYS A O 1
ATOM 1288 N N . GLY A 1 161 ? -8.240 3.905 7.250 1.00 71.25 161 GLY A N 1
ATOM 1289 C CA . GLY A 1 161 ? -8.232 2.767 6.336 1.00 71.25 161 GLY A CA 1
ATOM 1290 C C . GLY A 1 161 ? -7.384 3.072 5.100 1.00 71.25 161 GLY A C 1
ATOM 1291 O O . GLY A 1 161 ? -7.102 4.228 4.799 1.00 71.25 161 GLY A O 1
ATOM 1292 N N . GLY A 1 162 ? -6.967 2.029 4.380 1.00 68.12 162 GLY A N 1
ATOM 1293 C CA . GLY A 1 162 ? -6.052 2.161 3.239 1.00 68.12 162 GLY A CA 1
ATOM 1294 C C . GLY A 1 162 ? -4.579 2.046 3.644 1.00 68.12 162 GLY A C 1
ATOM 1295 O O . GLY A 1 162 ? -4.258 1.816 4.807 1.00 68.12 162 GLY A O 1
ATOM 1296 N N . SER A 1 163 ? -3.660 2.108 2.674 1.00 67.12 163 SER A N 1
ATOM 1297 C CA . SER A 1 163 ? -2.207 1.948 2.906 1.00 67.12 163 SER A CA 1
ATOM 1298 C C . SER A 1 163 ? -1.826 0.693 3.716 1.00 67.12 163 SER A C 1
ATOM 1300 O O . SER A 1 163 ? -0.857 0.696 4.474 1.00 67.12 163 SER A O 1
ATOM 1302 N N . LEU A 1 164 ? -2.607 -0.388 3.568 1.00 67.38 164 LEU A N 1
ATOM 1303 C CA . LEU A 1 164 ? -2.516 -1.639 4.339 1.00 67.38 164 LEU A CA 1
ATOM 1304 C C . LEU A 1 164 ? -2.775 -1.487 5.855 1.00 67.38 164 LEU A C 1
ATOM 1306 O O . LEU A 1 164 ? -2.536 -2.425 6.623 1.00 67.38 164 LEU A O 1
ATOM 1310 N N . TYR A 1 165 ? -3.250 -0.329 6.319 1.00 73.12 165 TYR A N 1
ATOM 1311 C CA . TYR A 1 165 ? -3.650 -0.123 7.704 1.00 73.12 165 TYR A CA 1
ATOM 1312 C C . TYR A 1 165 ? -5.072 -0.631 7.938 1.00 73.12 165 TYR A C 1
ATOM 1314 O O . TYR A 1 165 ? -5.996 -0.312 7.195 1.00 73.12 165 TYR A O 1
ATOM 1322 N N . ARG A 1 166 ? -5.231 -1.446 8.985 1.00 81.31 166 ARG A N 1
ATOM 1323 C CA . ARG A 1 166 ? -6.427 -2.279 9.177 1.00 81.31 166 ARG A CA 1
ATOM 1324 C C . ARG A 1 166 ? -7.531 -1.687 10.049 1.00 81.31 166 ARG A C 1
ATOM 1326 O O . ARG A 1 166 ? -8.489 -2.379 10.366 1.00 81.31 166 ARG A O 1
ATOM 1333 N N . SER A 1 167 ? -7.335 -0.494 10.609 1.00 80.50 167 SER A N 1
ATOM 1334 C CA . SER A 1 167 ? -8.150 -0.067 11.754 1.00 80.50 167 SER A CA 1
ATOM 1335 C C . SER A 1 167 ? -9.617 0.111 11.371 1.00 80.50 167 SER A C 1
ATOM 1337 O O . SER A 1 167 ? -10.489 -0.315 12.125 1.00 80.50 167 SER A O 1
ATOM 1339 N N . LEU A 1 168 ? -9.885 0.677 10.192 1.00 86.00 168 LEU A N 1
ATOM 1340 C CA . LEU A 1 168 ? -11.243 0.857 9.691 1.00 86.00 168 LEU A CA 1
ATOM 1341 C C . LEU A 1 168 ? -11.932 -0.475 9.375 1.00 86.00 168 LEU A C 1
ATOM 1343 O O . LEU A 1 168 ? -12.979 -0.753 9.951 1.00 86.00 168 LEU A O 1
ATOM 1347 N N . ASP A 1 169 ? -11.340 -1.326 8.530 1.00 88.75 169 ASP A N 1
ATOM 1348 C CA . ASP A 1 169 ? -11.978 -2.588 8.128 1.00 88.75 169 ASP A CA 1
ATOM 1349 C C . ASP A 1 169 ? -12.115 -3.573 9.296 1.00 88.75 169 ASP A C 1
ATOM 1351 O O . ASP A 1 169 ? -13.124 -4.267 9.404 1.00 88.75 169 ASP A O 1
ATOM 1355 N N . LEU A 1 170 ? -11.133 -3.608 10.204 1.00 89.19 170 LEU A N 1
ATOM 1356 C CA . LEU A 1 170 ? -11.207 -4.418 11.416 1.00 89.19 170 LEU A CA 1
ATOM 1357 C C . LEU A 1 170 ? -12.355 -3.969 12.320 1.00 89.19 170 LEU A C 1
ATOM 1359 O O . LEU A 1 170 ? -13.078 -4.815 12.845 1.00 89.19 170 LEU A O 1
ATOM 1363 N N . THR A 1 171 ? -12.504 -2.658 12.524 1.00 91.81 171 THR A N 1
ATOM 1364 C CA . THR A 1 171 ? -13.559 -2.107 13.381 1.00 91.81 171 THR A CA 1
ATOM 1365 C C . THR A 1 171 ? -14.927 -2.370 12.770 1.00 91.81 171 THR A C 1
ATOM 1367 O O . THR A 1 171 ? -15.785 -2.900 13.462 1.00 91.81 171 THR A O 1
ATOM 1370 N N . LEU A 1 172 ? -15.115 -2.097 11.475 1.00 94.56 172 LEU A N 1
ATOM 1371 C CA . LEU A 1 172 ? -16.381 -2.373 10.788 1.00 94.56 172 LEU A CA 1
ATOM 1372 C C . LEU A 1 172 ? -16.807 -3.834 10.979 1.00 94.56 172 LEU A C 1
ATOM 1374 O O . LEU A 1 172 ? -17.841 -4.099 11.584 1.00 94.56 172 LEU A O 1
ATOM 1378 N N . GLU A 1 173 ? -15.953 -4.783 10.587 1.00 95.12 173 GLU A N 1
ATOM 1379 C CA . GLU A 1 173 ? -16.300 -6.206 10.630 1.00 95.12 173 GLU A CA 1
ATOM 1380 C C . GLU A 1 173 ? -16.494 -6.730 12.064 1.00 95.12 173 GLU A C 1
ATOM 1382 O O . GLU A 1 173 ? -17.367 -7.560 12.312 1.00 95.12 173 GLU A O 1
ATOM 1387 N N . THR A 1 174 ? -15.696 -6.287 13.041 1.00 96.00 174 THR A N 1
ATOM 1388 C CA . THR A 1 174 ? -15.851 -6.767 14.427 1.00 96.00 174 THR A CA 1
ATOM 1389 C C . THR A 1 174 ? -17.094 -6.200 15.109 1.00 96.00 174 THR A C 1
ATOM 1391 O O . THR A 1 174 ? -17.758 -6.940 15.834 1.00 96.00 174 THR A O 1
ATOM 1394 N N . MET A 1 175 ? -17.455 -4.941 14.845 1.00 96.25 175 MET A N 1
ATOM 1395 C CA . MET A 1 175 ? -18.664 -4.321 15.400 1.00 96.25 175 MET A CA 1
ATOM 1396 C C . MET A 1 175 ? -19.938 -4.868 14.736 1.00 96.25 175 MET A C 1
ATOM 1398 O O . MET A 1 175 ? -20.909 -5.150 15.438 1.00 96.25 175 MET A O 1
ATOM 1402 N N . GLU A 1 176 ? -19.919 -5.125 13.422 1.00 95.50 176 GLU A N 1
ATOM 1403 C CA . GLU A 1 176 ? -20.999 -5.829 12.708 1.00 95.50 176 GLU A CA 1
ATOM 1404 C C . GLU A 1 176 ? -21.222 -7.235 13.276 1.00 95.50 176 GLU A C 1
ATOM 1406 O O . GLU A 1 176 ? -22.347 -7.606 13.614 1.00 95.50 176 GLU A O 1
ATOM 1411 N N . ASN A 1 177 ? -20.145 -8.010 13.457 1.00 95.25 177 ASN A N 1
ATOM 1412 C CA . ASN A 1 177 ? -20.224 -9.341 14.066 1.00 95.25 177 ASN A CA 1
ATOM 1413 C C . ASN A 1 177 ? -20.717 -9.297 15.524 1.00 95.25 177 ASN A C 1
ATOM 1415 O O . ASN A 1 177 ? -21.304 -10.270 15.997 1.00 95.25 177 ASN A O 1
ATOM 1419 N N . ALA A 1 178 ? -20.504 -8.183 16.232 1.00 95.62 178 ALA A N 1
ATOM 1420 C CA . ALA A 1 178 ? -21.039 -7.953 17.573 1.00 95.62 178 ALA A CA 1
ATOM 1421 C C . ALA A 1 178 ? -22.520 -7.513 17.578 1.00 95.62 178 ALA A C 1
ATOM 1423 O O . ALA A 1 178 ? -23.161 -7.517 18.633 1.00 95.62 178 ALA A O 1
ATOM 1424 N N . GLY A 1 179 ? -23.078 -7.180 16.407 1.00 94.25 179 GLY A N 1
ATOM 1425 C CA . GLY A 1 179 ? -24.487 -6.854 16.192 1.00 94.25 179 GLY A CA 1
ATOM 1426 C C . GLY A 1 179 ? -24.812 -5.368 16.022 1.00 94.25 179 GLY A C 1
ATOM 1427 O O . GLY A 1 179 ? -25.996 -5.041 16.050 1.00 94.25 179 GLY A O 1
ATOM 1428 N N . ALA A 1 180 ? -23.820 -4.487 15.863 1.00 96.94 180 ALA A N 1
ATOM 1429 C CA . ALA A 1 180 ? -24.047 -3.059 15.620 1.00 96.94 180 ALA A CA 1
ATOM 1430 C C . ALA A 1 180 ? -24.445 -2.756 14.165 1.00 96.94 180 ALA A C 1
ATOM 1432 O O . ALA A 1 180 ? -24.052 -3.465 13.238 1.00 96.94 180 ALA A O 1
ATOM 1433 N N . SER A 1 181 ? -25.145 -1.636 13.968 1.00 97.38 181 SER A N 1
ATOM 1434 C CA . SER A 1 181 ? -25.231 -0.953 12.670 1.00 97.38 181 SER A CA 1
ATOM 1435 C C . SER A 1 181 ? -24.055 0.015 12.559 1.00 97.38 181 SER A C 1
ATOM 1437 O O . SER A 1 181 ? -23.908 0.898 13.400 1.00 97.38 181 SER A O 1
ATOM 1439 N N . VAL A 1 182 ? -23.182 -0.158 11.567 1.00 96.25 182 VAL A N 1
ATOM 1440 C CA . VAL A 1 182 ? -21.940 0.624 11.453 1.00 96.25 182 VAL A CA 1
ATOM 1441 C C . VAL A 1 182 ? -21.997 1.616 10.291 1.00 96.25 182 VAL A C 1
ATOM 1443 O O . VAL A 1 182 ? -22.457 1.290 9.201 1.00 96.25 182 VAL A O 1
ATOM 1446 N N . LEU A 1 183 ? -21.493 2.827 10.522 1.00 96.12 183 LEU A N 1
ATOM 1447 C CA . LEU A 1 183 ? -21.367 3.914 9.554 1.00 96.12 183 LEU A CA 1
ATOM 1448 C C . LEU A 1 183 ? -19.876 4.192 9.324 1.00 96.12 183 LEU A C 1
ATOM 1450 O O . LEU A 1 183 ? -19.152 4.615 10.231 1.00 96.12 183 LEU A O 1
ATOM 1454 N N . ALA A 1 184 ? -19.407 3.915 8.109 1.00 93.38 184 ALA A N 1
ATOM 1455 C CA . ALA A 1 184 ? -17.994 3.931 7.737 1.00 93.38 184 ALA A CA 1
ATOM 1456 C C . ALA A 1 184 ? -17.504 5.326 7.302 1.00 93.38 184 ALA A C 1
ATOM 1458 O O . ALA A 1 184 ? -17.105 5.503 6.156 1.00 93.38 184 ALA A O 1
ATOM 1459 N N . ALA A 1 185 ? -17.510 6.305 8.209 1.00 88.25 185 ALA A N 1
ATOM 1460 C CA . ALA A 1 185 ? -17.075 7.675 7.904 1.00 88.25 185 ALA A CA 1
ATOM 1461 C C . ALA A 1 185 ? -15.581 7.762 7.515 1.00 88.25 185 ALA A C 1
ATOM 1463 O O . ALA A 1 185 ? -15.198 8.524 6.632 1.00 88.25 185 ALA A O 1
ATOM 1464 N N . GLY A 1 186 ? -14.729 6.948 8.150 1.00 79.81 186 GLY A N 1
ATOM 1465 C CA . GLY A 1 186 ? -13.291 6.901 7.870 1.00 79.81 186 GLY A CA 1
ATOM 1466 C C . GLY A 1 186 ? -12.521 8.141 8.347 1.00 79.81 186 GLY A C 1
ATOM 1467 O O . GLY A 1 186 ? -13.087 9.089 8.885 1.00 79.81 186 GLY A O 1
ATOM 1468 N N . SER A 1 187 ? -11.197 8.131 8.180 1.00 73.44 187 SER A N 1
ATOM 1469 C CA . SER A 1 187 ? -10.307 9.161 8.748 1.00 73.44 187 SER A CA 1
ATOM 1470 C C . SER A 1 187 ? -10.291 10.500 8.020 1.00 73.44 187 SER A C 1
ATOM 1472 O O . SER A 1 187 ? -9.748 11.458 8.561 1.00 73.44 187 SER A O 1
ATOM 1474 N N . TYR A 1 188 ? -10.822 10.566 6.800 1.00 75.25 188 TYR A N 1
ATOM 1475 C CA . TYR A 1 188 ? -10.917 11.821 6.048 1.00 75.25 188 TYR A CA 1
ATOM 1476 C C . TYR A 1 188 ? -12.146 12.648 6.438 1.00 75.25 188 TYR A C 1
ATOM 1478 O O . TYR A 1 188 ? -12.172 13.841 6.148 1.00 75.25 188 TYR A O 1
ATOM 1486 N N . SER A 1 189 ? -13.117 12.031 7.123 1.00 76.31 189 SER A N 1
ATOM 1487 C CA . SER A 1 189 ? -14.300 12.711 7.642 1.00 76.31 189 SER A CA 1
ATOM 1488 C C . SER A 1 189 ? -13.881 13.794 8.627 1.00 76.31 189 SER A C 1
ATOM 1490 O O . SER A 1 189 ? -13.310 13.514 9.689 1.00 76.31 189 SER A O 1
ATOM 1492 N N . LYS A 1 190 ? -14.165 15.050 8.286 1.00 84.00 190 LYS A N 1
ATOM 1493 C CA . LYS A 1 190 ? -13.854 16.180 9.164 1.00 84.00 190 LYS A CA 1
ATOM 1494 C C . LYS A 1 190 ? -14.715 16.105 10.433 1.00 84.00 190 LYS A C 1
ATOM 1496 O O . LYS A 1 190 ? -15.796 15.506 10.426 1.00 84.00 190 LYS A O 1
ATOM 1501 N N . PRO A 1 191 ? -14.307 16.751 11.542 1.00 85.81 191 PRO A N 1
ATOM 1502 C CA . PRO A 1 191 ? -15.129 16.804 12.751 1.00 85.81 191 PRO A CA 1
ATOM 1503 C C . PRO A 1 191 ? -16.562 17.303 12.508 1.00 85.81 191 PRO A C 1
ATOM 1505 O O . PRO A 1 191 ? -17.504 16.740 13.061 1.00 85.81 191 PRO A O 1
ATOM 1508 N N . ALA A 1 192 ? -16.740 18.297 11.631 1.00 90.44 192 ALA A N 1
ATOM 1509 C CA . ALA A 1 192 ? -18.050 18.847 11.274 1.00 90.44 192 ALA A CA 1
ATOM 1510 C C . ALA A 1 192 ? -18.954 17.849 10.526 1.00 90.44 192 ALA A C 1
ATOM 1512 O O . ALA A 1 192 ? -20.134 17.709 10.856 1.00 90.44 192 ALA A O 1
ATOM 1513 N N . GLU A 1 193 ? -18.396 17.122 9.558 1.00 92.19 193 GLU A N 1
ATOM 1514 C CA . GLU A 1 193 ? -19.086 16.067 8.801 1.00 92.19 193 GLU A CA 1
ATOM 1515 C C . GLU A 1 193 ? -19.459 14.907 9.732 1.00 92.19 193 GLU A C 1
ATOM 1517 O O . GLU A 1 193 ? -20.611 14.485 9.787 1.00 92.19 193 GLU A O 1
ATOM 1522 N N . THR A 1 194 ? -18.517 14.484 10.581 1.00 91.56 194 THR A N 1
ATOM 1523 C CA . THR A 1 194 ? -18.746 13.445 11.594 1.00 91.56 194 THR A CA 1
ATOM 1524 C C . THR A 1 194 ? -19.890 13.823 12.534 1.00 91.56 194 THR A C 1
ATOM 1526 O O . THR A 1 194 ? -20.767 13.006 12.804 1.00 91.56 194 THR A O 1
ATOM 1529 N N . VAL A 1 195 ? -19.927 15.068 13.021 1.00 95.38 195 VAL A N 1
ATOM 1530 C CA . VAL A 1 195 ? -21.040 15.554 13.850 1.00 95.38 195 VAL A CA 1
ATOM 1531 C C . VAL A 1 195 ? -22.360 15.575 13.082 1.00 95.38 195 VAL A C 1
ATOM 1533 O O . VAL A 1 195 ? -23.406 15.310 13.674 1.00 95.38 195 VAL A O 1
ATOM 1536 N N . SER A 1 196 ? -22.341 15.863 11.783 1.00 94.56 196 SER A N 1
ATOM 1537 C CA . SER A 1 196 ? -23.547 15.824 10.950 1.00 94.56 196 SER A CA 1
ATOM 1538 C C . SER A 1 196 ? -24.103 14.402 10.854 1.00 94.56 196 SER A C 1
ATOM 1540 O O . SER A 1 196 ? -25.271 14.205 11.186 1.00 94.56 196 SER A O 1
ATOM 1542 N N . LEU A 1 197 ? -23.248 13.404 10.599 1.00 95.81 197 LEU A N 1
ATOM 1543 C CA . LEU A 1 197 ? -23.623 11.983 10.616 1.00 95.81 197 LEU A CA 1
ATOM 1544 C C . LEU A 1 197 ? -24.182 11.540 11.976 1.00 95.81 197 LEU A C 1
ATOM 1546 O O . LEU A 1 197 ? -25.195 10.841 12.042 1.00 95.81 197 LEU A O 1
ATOM 1550 N N . LEU A 1 198 ? -23.555 11.968 13.080 1.00 96.50 198 LEU A N 1
ATOM 1551 C CA . LEU A 1 198 ? -24.035 11.657 14.431 1.00 96.50 198 LEU A CA 1
ATOM 1552 C C . LEU A 1 198 ? -25.465 12.170 14.670 1.00 96.50 198 LEU A C 1
ATOM 1554 O O . LEU A 1 198 ? -26.264 11.483 15.310 1.00 96.50 198 LEU A O 1
ATOM 1558 N N . LYS A 1 199 ? -25.793 13.362 14.156 1.00 94.50 199 LYS A N 1
ATOM 1559 C CA . LYS A 1 199 ? -27.129 13.963 14.279 1.00 94.50 199 LYS A CA 1
ATOM 1560 C C . LYS A 1 199 ? -28.144 13.291 13.357 1.00 94.50 199 LYS A C 1
ATOM 1562 O O . LYS A 1 199 ? -29.226 12.934 13.816 1.00 94.50 199 LYS A O 1
ATOM 1567 N N . GLU A 1 200 ? -27.801 13.129 12.083 1.00 94.88 200 GLU A N 1
ATOM 1568 C CA . GLU A 1 200 ? -28.699 12.620 11.043 1.00 94.88 200 GLU A CA 1
ATOM 1569 C C . GLU A 1 200 ? -29.158 11.193 11.346 1.00 94.88 200 GLU A C 1
ATOM 1571 O O . GLU A 1 200 ? -30.355 10.911 11.429 1.00 94.88 200 GLU A O 1
ATOM 1576 N N . PHE A 1 201 ? -28.205 10.311 11.641 1.00 94.94 201 PHE A N 1
ATOM 1577 C CA . PHE A 1 201 ? -28.489 8.905 11.911 1.00 94.94 201 PHE A CA 1
ATOM 1578 C C . PHE A 1 201 ? -28.830 8.631 13.379 1.00 94.94 201 PHE A C 1
ATOM 1580 O O . PHE A 1 201 ? -29.050 7.481 13.752 1.00 94.94 201 PHE A O 1
ATOM 1587 N N . ASN A 1 202 ? -28.887 9.668 14.228 1.00 94.88 202 ASN A N 1
ATOM 1588 C CA . ASN A 1 202 ? -29.022 9.538 15.684 1.00 94.88 202 ASN A CA 1
ATOM 1589 C C . ASN A 1 202 ? -28.040 8.502 16.266 1.00 94.88 202 ASN A C 1
ATOM 1591 O O . ASN A 1 202 ? -28.398 7.725 17.156 1.00 94.88 202 ASN A O 1
ATOM 1595 N N . ALA A 1 203 ? -26.814 8.469 15.740 1.00 96.94 203 ALA A N 1
ATOM 1596 C CA . ALA A 1 203 ? -25.827 7.488 16.148 1.00 96.94 203 ALA A CA 1
ATOM 1597 C C . ALA A 1 203 ? -25.449 7.700 17.619 1.00 96.94 203 ALA A C 1
ATOM 1599 O O . ALA A 1 203 ? -25.166 8.816 18.064 1.00 96.94 203 ALA A O 1
ATOM 1600 N N . ASN A 1 204 ? -25.457 6.614 18.386 1.00 97.31 204 ASN A N 1
ATOM 1601 C CA . ASN A 1 204 ? -25.224 6.644 19.827 1.00 97.31 204 ASN A CA 1
ATOM 1602 C C . ASN A 1 204 ? -23.787 6.260 20.206 1.00 97.31 204 ASN A C 1
ATOM 1604 O O . ASN A 1 204 ? -23.399 6.435 21.366 1.00 97.31 204 ASN A O 1
ATOM 1608 N N . VAL A 1 205 ? -22.991 5.780 19.245 1.00 98.12 205 VAL A N 1
ATOM 1609 C CA . VAL A 1 205 ? -21.603 5.369 19.459 1.00 98.12 205 VAL A CA 1
ATOM 1610 C C . VAL A 1 205 ? -20.664 6.059 18.468 1.00 98.12 205 VAL A C 1
ATOM 1612 O O . VAL A 1 205 ? -20.864 5.994 17.257 1.00 98.12 205 VAL A O 1
ATOM 1615 N N . LEU A 1 206 ? -19.592 6.667 18.984 1.00 97.62 206 LEU A N 1
ATOM 1616 C CA . LEU A 1 206 ? -18.470 7.176 18.188 1.00 97.62 206 LEU A CA 1
ATOM 1617 C C . LEU A 1 206 ? -17.230 6.315 18.439 1.00 97.62 206 LEU A C 1
ATOM 1619 O O . LEU A 1 206 ? -16.869 6.058 19.591 1.00 97.62 206 LEU A O 1
ATOM 1623 N N . THR A 1 207 ? -16.550 5.892 17.376 1.00 95.88 207 THR A N 1
ATOM 1624 C CA . THR A 1 207 ? -15.308 5.125 17.489 1.00 95.88 207 THR A CA 1
ATOM 1625 C C . THR A 1 207 ? -14.216 5.624 16.547 1.00 95.88 207 THR A C 1
ATOM 1627 O O . THR A 1 207 ? -14.462 5.962 15.393 1.00 95.88 207 THR A O 1
ATOM 1630 N N . GLY A 1 208 ? -12.991 5.679 17.053 1.00 84.38 208 GLY A N 1
ATOM 1631 C CA . GLY A 1 208 ? -11.810 6.185 16.360 1.00 84.38 208 GLY A CA 1
ATOM 1632 C C . GLY A 1 208 ? -10.564 5.905 17.190 1.00 84.38 208 GLY A C 1
ATOM 1633 O O . GLY A 1 208 ? -10.646 5.308 18.271 1.00 84.38 208 GLY A O 1
ATOM 1634 N N . ASP A 1 209 ? -9.400 6.351 16.727 1.00 77.62 209 ASP A N 1
ATOM 1635 C CA . ASP A 1 209 ? -8.275 6.447 17.653 1.00 77.62 209 ASP A CA 1
ATOM 1636 C C . ASP A 1 209 ? -8.521 7.552 18.700 1.00 77.62 209 ASP A C 1
ATOM 1638 O O . ASP A 1 209 ? -9.403 8.407 18.551 1.00 77.62 209 ASP A O 1
ATOM 1642 N N . GLY A 1 210 ? -7.774 7.508 19.807 1.00 70.88 210 GLY A N 1
ATOM 1643 C CA . GLY A 1 210 ? -7.969 8.453 20.911 1.00 70.88 210 GLY A CA 1
ATOM 1644 C C . GLY A 1 210 ? -7.840 9.920 20.487 1.00 70.88 210 GLY A C 1
ATOM 1645 O O . GLY A 1 210 ? -8.532 10.782 21.024 1.00 70.88 210 GLY A O 1
ATOM 1646 N N . THR A 1 211 ? -7.007 10.199 19.489 1.00 68.62 211 THR A N 1
ATOM 1647 C CA . THR A 1 211 ? -6.737 11.544 18.991 1.00 68.62 211 THR A CA 1
ATOM 1648 C C . THR A 1 211 ? -7.873 12.052 18.092 1.00 68.62 211 THR A C 1
ATOM 1650 O O . THR A 1 211 ? -8.368 13.163 18.290 1.00 68.62 211 THR A O 1
ATOM 1653 N N . GLN A 1 212 ? -8.367 11.221 17.176 1.00 78.88 212 GLN A N 1
ATOM 1654 C CA . GLN A 1 212 ? -9.525 11.510 16.328 1.00 78.88 212 GLN A CA 1
ATOM 1655 C C . GLN A 1 212 ? -10.795 11.762 17.149 1.00 78.88 212 GLN A C 1
ATOM 1657 O O . GLN A 1 212 ? -11.527 12.719 16.893 1.00 78.88 212 GLN A O 1
ATOM 1662 N N . ILE A 1 213 ? -11.039 10.936 18.173 1.00 84.81 213 ILE A N 1
ATOM 1663 C CA . ILE A 1 213 ? -12.176 11.111 19.087 1.00 84.81 213 ILE A CA 1
ATOM 1664 C C . ILE A 1 213 ? -12.124 12.488 19.744 1.00 84.81 213 ILE A C 1
ATOM 1666 O O . ILE A 1 213 ? -13.137 13.184 19.794 1.00 84.81 213 ILE A O 1
ATOM 1670 N N . LEU A 1 214 ? -10.949 12.904 20.220 1.00 81.44 214 LEU A N 1
ATOM 1671 C CA . LEU A 1 214 ? -10.798 14.204 20.866 1.00 81.44 214 LEU A CA 1
ATOM 1672 C C . LEU A 1 214 ? -11.015 15.367 19.909 1.00 81.44 214 LEU A C 1
ATOM 1674 O O . LEU A 1 214 ? -11.594 16.359 20.333 1.00 81.44 214 LEU A O 1
ATOM 1678 N N . ALA A 1 215 ? -10.618 15.254 18.642 1.00 77.94 215 ALA A N 1
ATOM 1679 C CA . ALA A 1 215 ? -10.892 16.294 17.653 1.00 77.94 215 ALA A CA 1
ATOM 1680 C C . ALA A 1 215 ? -12.403 16.498 17.445 1.00 77.94 215 ALA A C 1
ATOM 1682 O O . ALA A 1 215 ? -12.884 17.631 17.453 1.00 77.94 215 ALA A O 1
ATOM 1683 N N . VAL A 1 216 ? -13.172 15.408 17.333 1.00 87.69 216 VAL A N 1
ATOM 1684 C CA . VAL A 1 216 ? -14.639 15.475 17.213 1.00 87.69 216 VAL A CA 1
ATOM 1685 C C . VAL A 1 216 ? -15.272 16.031 18.485 1.00 87.69 216 VAL A C 1
ATOM 1687 O O . VAL A 1 216 ? -16.102 16.931 18.416 1.00 87.69 216 VAL A O 1
ATOM 1690 N N . VAL A 1 217 ? -14.862 15.541 19.655 1.00 88.88 217 VAL A N 1
ATOM 1691 C CA . VAL A 1 217 ? -15.379 16.012 20.949 1.00 88.88 217 VAL A CA 1
ATOM 1692 C C . VAL A 1 217 ? -15.053 17.488 21.174 1.00 88.88 217 VAL A C 1
ATOM 1694 O O . VAL A 1 217 ? -15.920 18.251 21.594 1.00 88.88 217 VAL A O 1
ATOM 1697 N N . HIS A 1 218 ? -13.839 17.922 20.843 1.00 84.12 218 HIS A N 1
ATOM 1698 C CA . HIS A 1 218 ? -13.459 19.324 20.931 1.00 84.12 218 HIS A CA 1
ATOM 1699 C C . HIS A 1 218 ? -14.322 20.180 20.001 1.00 84.12 218 HIS A C 1
ATOM 1701 O O . HIS A 1 218 ? -14.894 21.168 20.456 1.00 84.12 218 HIS A O 1
ATOM 1707 N N . TYR A 1 219 ? -14.537 19.757 18.752 1.00 89.56 219 TYR A N 1
ATOM 1708 C CA . TYR A 1 219 ? -15.445 20.449 17.837 1.00 89.56 219 TYR A CA 1
ATOM 1709 C C . TYR A 1 219 ? -16.873 20.548 18.402 1.00 89.56 219 TYR A C 1
ATOM 1711 O O . TYR A 1 219 ? -17.446 21.637 18.413 1.00 89.56 219 TYR A O 1
ATOM 1719 N N . ILE A 1 220 ? -17.416 19.469 18.981 1.00 92.44 220 ILE A N 1
ATOM 1720 C CA . ILE A 1 220 ? -18.724 19.484 19.662 1.00 92.44 220 ILE A CA 1
ATOM 1721 C C . ILE A 1 220 ? -18.759 20.527 20.786 1.00 92.44 220 ILE A C 1
ATOM 1723 O O . ILE A 1 220 ? -19.774 21.199 20.970 1.00 92.44 220 ILE A O 1
ATOM 1727 N N . SER A 1 221 ? -17.657 20.697 21.523 1.00 88.06 221 SER A N 1
ATOM 1728 C CA . SER A 1 221 ? -17.571 21.685 22.605 1.00 88.06 221 SER A CA 1
ATOM 1729 C C . SER A 1 221 ? -17.699 23.133 22.120 1.00 88.06 221 SER A C 1
ATOM 1731 O O . SER A 1 221 ? -18.155 23.984 22.881 1.00 88.06 221 SER A O 1
ATOM 1733 N N . THR A 1 222 ? -17.365 23.395 20.851 1.00 88.62 222 THR A N 1
ATOM 1734 C CA . THR A 1 222 ? -17.452 24.725 20.226 1.00 88.62 222 THR A CA 1
ATOM 1735 C C . THR A 1 222 ? -18.831 25.043 19.634 1.00 88.62 222 THR A C 1
ATOM 1737 O O . THR A 1 222 ? -19.105 26.197 19.290 1.00 88.62 222 THR A O 1
ATOM 1740 N N . LEU A 1 223 ? -19.727 24.052 19.525 1.00 89.44 223 LEU A N 1
ATOM 1741 C CA . LEU A 1 223 ? -21.063 24.237 18.955 1.00 89.44 223 LEU A CA 1
ATOM 1742 C C . LEU A 1 223 ? -21.957 25.059 19.888 1.00 89.44 223 LEU A C 1
ATOM 1744 O O . LEU A 1 223 ? -22.120 24.741 21.067 1.00 89.44 223 LEU A O 1
ATOM 1748 N N . LYS A 1 224 ? -22.574 26.107 19.332 1.00 84.50 224 LYS A N 1
ATOM 1749 C CA . LYS A 1 224 ? -23.503 26.991 20.057 1.00 84.50 224 LYS A CA 1
ATOM 1750 C C . LYS A 1 224 ? -24.951 26.497 20.034 1.00 84.50 224 LYS A C 1
ATOM 1752 O O . LYS A 1 224 ? -25.694 26.770 20.969 1.00 84.50 224 LYS A O 1
ATOM 1757 N N . GLU A 1 225 ? -25.333 25.784 18.978 1.00 81.25 225 GLU A N 1
ATOM 1758 C CA . GLU A 1 225 ? -26.685 25.279 18.711 1.00 81.25 225 GLU A CA 1
ATOM 1759 C C . GLU A 1 225 ? -26.599 23.790 18.320 1.00 81.25 225 GLU A C 1
ATOM 1761 O O . GLU A 1 225 ? -25.515 23.301 17.991 1.00 81.25 225 GLU A O 1
ATOM 1766 N N . ASP A 1 226 ? -27.716 23.059 18.367 1.00 83.75 226 ASP A N 1
ATOM 1767 C CA . ASP A 1 226 ? -27.848 21.649 17.957 1.00 83.75 226 ASP A CA 1
ATOM 1768 C C . ASP A 1 226 ? -27.059 20.601 18.767 1.00 83.75 226 ASP A C 1
ATOM 1770 O O . ASP A 1 226 ? -27.073 19.411 18.425 1.00 83.75 226 ASP A O 1
ATOM 1774 N N . ARG A 1 227 ? -26.390 20.983 19.860 1.00 86.69 227 ARG A N 1
ATOM 1775 C CA . ARG A 1 227 ? -25.637 20.036 20.706 1.00 86.69 227 ARG A CA 1
ATOM 1776 C C . ARG A 1 227 ? -26.551 18.979 21.332 1.00 86.69 227 ARG A C 1
ATOM 1778 O O . ARG A 1 227 ? -26.137 17.838 21.502 1.00 86.69 227 ARG A O 1
ATOM 1785 N N . GLU A 1 228 ? -27.804 19.321 21.612 1.00 86.50 228 GLU A N 1
ATOM 1786 C CA . GLU A 1 228 ? -28.837 18.420 22.134 1.00 86.50 228 GLU A CA 1
ATOM 1787 C C . GLU A 1 228 ? -29.276 17.326 21.147 1.00 86.50 228 GLU A C 1
ATOM 1789 O O . GLU A 1 228 ? -29.863 16.323 21.560 1.00 86.50 228 GLU A O 1
ATOM 1794 N N . LYS A 1 229 ? -28.985 17.485 19.847 1.00 89.88 229 LYS A N 1
ATOM 1795 C CA . LYS A 1 229 ? -29.252 16.460 18.826 1.00 89.88 229 LYS A CA 1
ATOM 1796 C C . LYS A 1 229 ? -28.208 15.340 18.839 1.00 89.88 229 LYS A C 1
ATOM 1798 O O . LYS A 1 229 ? -28.467 14.269 18.297 1.00 89.88 229 LYS A O 1
ATOM 1803 N N . ILE A 1 230 ? -27.052 15.558 19.470 1.00 94.06 230 ILE A N 1
ATOM 1804 C CA . ILE A 1 230 ? -25.978 14.569 19.581 1.00 94.06 230 ILE A CA 1
ATOM 1805 C C . ILE A 1 230 ? -26.286 13.640 20.759 1.00 94.06 230 ILE A C 1
ATOM 1807 O O . ILE A 1 230 ? -26.199 14.035 21.919 1.00 94.06 230 ILE A O 1
ATOM 1811 N N . LYS A 1 231 ? -26.642 12.385 20.464 1.00 92.12 231 LYS A N 1
ATOM 1812 C CA . LYS A 1 231 ? -27.118 11.397 21.454 1.00 92.12 231 LYS A CA 1
ATOM 1813 C C . LYS A 1 231 ? -26.087 10.312 21.763 1.00 92.12 231 LYS A C 1
ATOM 1815 O O . LYS A 1 231 ? -26.434 9.146 21.950 1.00 92.12 231 LYS A O 1
ATOM 1820 N N . LEU A 1 232 ? -24.813 10.694 21.817 1.00 96.69 232 LEU A N 1
ATOM 1821 C CA . LEU A 1 232 ? -23.740 9.768 22.166 1.00 96.69 232 LEU A CA 1
ATOM 1822 C C . LEU A 1 232 ? -23.924 9.257 23.597 1.00 96.69 232 LEU A C 1
ATOM 1824 O O . LEU A 1 232 ? -23.981 10.039 24.541 1.00 96.69 232 LEU A O 1
ATOM 1828 N N . ASN A 1 233 ? -23.975 7.937 23.757 1.00 95.19 233 ASN A N 1
ATOM 1829 C CA . ASN A 1 233 ? -23.947 7.276 25.061 1.00 95.19 233 ASN A CA 1
ATOM 1830 C C . ASN A 1 233 ? -22.666 6.452 25.265 1.00 95.19 233 ASN A C 1
ATOM 1832 O O . ASN A 1 233 ? -22.396 6.009 26.385 1.00 95.19 233 ASN A O 1
ATOM 1836 N N . LYS A 1 234 ? -21.869 6.267 24.202 1.00 95.62 234 LYS A N 1
ATOM 1837 C CA . LYS A 1 234 ? -20.658 5.450 24.201 1.00 95.62 234 LYS A CA 1
ATOM 1838 C C . LYS A 1 234 ? -19.589 6.029 23.273 1.00 95.62 234 LYS A C 1
ATOM 1840 O O . LYS A 1 234 ? -19.867 6.450 22.152 1.00 95.62 234 LYS A O 1
ATOM 1845 N N . ILE A 1 235 ? -18.349 6.000 23.741 1.00 95.56 235 ILE A N 1
ATOM 1846 C CA . ILE A 1 235 ? -17.144 6.260 22.957 1.00 95.56 235 ILE A CA 1
ATOM 1847 C C . ILE A 1 235 ? -16.279 5.011 23.016 1.00 95.56 235 ILE A C 1
ATOM 1849 O O . ILE A 1 235 ? -16.022 4.496 24.100 1.00 95.56 235 ILE A O 1
ATOM 1853 N N . ILE A 1 236 ? -15.797 4.541 21.869 1.00 95.75 236 ILE A N 1
ATOM 1854 C CA . ILE A 1 236 ? -14.874 3.405 21.798 1.00 95.75 236 ILE A CA 1
ATOM 1855 C C . ILE A 1 236 ? -13.571 3.885 21.169 1.00 95.75 236 ILE A C 1
ATOM 1857 O O . ILE A 1 236 ? -13.520 4.105 19.960 1.00 95.75 236 ILE A O 1
ATOM 1861 N N . TYR A 1 237 ? -12.514 4.023 21.969 1.00 88.19 237 TYR A N 1
ATOM 1862 C CA . TYR A 1 237 ? -11.203 4.414 21.457 1.00 88.19 237 TYR A CA 1
ATOM 1863 C C . TYR A 1 237 ? -10.310 3.201 21.192 1.00 88.19 237 TYR A C 1
ATOM 1865 O O . TYR A 1 237 ? -10.313 2.219 21.941 1.00 88.19 237 TYR A O 1
ATOM 1873 N N . THR A 1 238 ? -9.500 3.276 20.145 1.00 85.06 238 THR A N 1
ATOM 1874 C CA . THR A 1 238 ? -8.459 2.283 19.859 1.00 85.06 238 THR A CA 1
ATOM 1875 C C . THR A 1 238 ? -7.099 2.958 19.768 1.00 85.06 238 THR A C 1
ATOM 1877 O O . THR A 1 238 ? -6.993 4.183 19.834 1.00 85.06 238 THR A O 1
ATOM 1880 N N . SER A 1 239 ? -6.050 2.161 19.543 1.00 68.19 239 SER A N 1
ATOM 1881 C CA . SER A 1 239 ? -4.760 2.621 19.014 1.00 68.19 239 SER A CA 1
ATOM 1882 C C . SER A 1 239 ? -3.866 3.476 19.923 1.00 68.19 239 SER A C 1
ATOM 1884 O O . SER A 1 239 ? -2.650 3.283 19.870 1.00 68.19 239 SER A O 1
ATOM 1886 N N . GLU A 1 240 ? -4.426 4.390 20.708 1.00 67.19 240 GLU A N 1
ATOM 1887 C CA . GLU A 1 240 ? -3.763 5.302 21.638 1.00 67.19 240 GLU A CA 1
ATOM 1888 C C . GLU A 1 240 ? -4.574 5.371 22.932 1.00 67.19 240 GLU A C 1
ATOM 1890 O O . GLU A 1 240 ? -5.798 5.470 22.902 1.00 67.19 240 GLU A O 1
ATOM 1895 N N . ALA A 1 241 ? -3.897 5.305 24.076 1.00 69.00 241 ALA A N 1
ATOM 1896 C CA . ALA A 1 241 ? -4.555 5.406 25.370 1.00 69.00 241 ALA A CA 1
ATOM 1897 C C . ALA A 1 241 ? -5.041 6.834 25.640 1.00 69.00 241 ALA A C 1
ATOM 1899 O O . ALA A 1 241 ? -4.290 7.787 25.430 1.00 69.00 241 ALA A O 1
ATOM 1900 N N . LEU A 1 242 ? -6.250 6.960 26.193 1.00 72.88 242 LEU A N 1
ATOM 1901 C CA . LEU A 1 242 ? -6.746 8.232 26.711 1.00 72.88 242 LEU A CA 1
ATOM 1902 C C . LEU A 1 242 ? -6.216 8.492 28.128 1.00 72.88 242 LEU A C 1
ATOM 1904 O O . LEU A 1 242 ? -6.353 7.640 29.012 1.00 72.88 242 LEU A O 1
ATOM 1908 N N . ASN A 1 243 ? -5.647 9.673 28.358 1.00 70.38 243 ASN A N 1
ATOM 1909 C CA . ASN A 1 243 ? -5.203 10.134 29.674 1.00 70.38 243 ASN A CA 1
ATOM 1910 C C . ASN A 1 243 ? -6.372 10.712 30.508 1.00 70.38 243 ASN A C 1
ATOM 1912 O O . ASN A 1 243 ? -7.505 10.820 30.031 1.00 70.38 243 ASN A O 1
ATOM 1916 N N . ALA A 1 244 ? -6.107 11.067 31.770 1.00 69.75 244 ALA A N 1
ATOM 1917 C CA . ALA A 1 244 ? -7.127 11.583 32.687 1.00 69.75 244 ALA A CA 1
ATOM 1918 C C . ALA A 1 244 ? -7.769 12.893 32.191 1.00 69.75 244 ALA A C 1
ATOM 1920 O O . ALA A 1 244 ? -8.994 12.989 32.151 1.00 69.75 244 ALA A O 1
ATOM 1921 N N . ALA A 1 245 ? -6.964 13.856 31.728 1.00 67.31 245 ALA A N 1
ATOM 1922 C CA . ALA A 1 245 ? -7.445 15.142 31.217 1.00 67.31 245 ALA A CA 1
ATOM 1923 C C . ALA A 1 245 ? -8.325 14.991 29.961 1.00 67.31 245 ALA A C 1
ATOM 1925 O O . ALA A 1 245 ? -9.354 15.650 29.825 1.00 67.31 245 ALA A O 1
ATOM 1926 N N . GLN A 1 246 ? -7.960 14.077 29.061 1.00 75.94 246 GLN A N 1
ATOM 1927 C CA . GLN A 1 246 ? -8.726 13.746 27.861 1.00 75.94 246 GLN A CA 1
ATOM 1928 C C . GLN A 1 246 ? -10.078 13.115 28.218 1.00 75.94 246 GLN A C 1
ATOM 1930 O O . GLN A 1 246 ? -11.107 13.515 27.677 1.00 75.94 246 GLN A O 1
ATOM 1935 N N . LYS A 1 247 ? -10.099 12.168 29.168 1.00 80.62 247 LYS A N 1
ATOM 1936 C CA . LYS A 1 247 ? -11.346 11.578 29.683 1.00 80.62 247 LYS A CA 1
ATOM 1937 C C . LYS A 1 247 ? -12.224 12.637 30.357 1.00 80.62 247 LYS A C 1
ATOM 1939 O O . LYS A 1 247 ? -13.421 12.672 30.093 1.00 80.62 247 LYS A O 1
ATOM 1944 N N . ALA A 1 248 ? -11.641 13.519 31.172 1.00 80.88 248 ALA A N 1
ATOM 1945 C CA . ALA A 1 248 ? -12.358 14.623 31.808 1.00 80.88 248 ALA A CA 1
ATOM 1946 C C . ALA A 1 248 ? -12.984 15.564 30.768 1.00 80.88 248 ALA A C 1
ATOM 1948 O O . ALA A 1 248 ? -14.168 15.867 30.858 1.00 80.88 248 ALA A O 1
ATOM 1949 N N . HIS A 1 249 ? -12.242 15.939 29.719 1.00 83.62 249 HIS A N 1
ATOM 1950 C CA . HIS A 1 249 ? -12.782 16.757 28.632 1.00 83.62 249 HIS A CA 1
ATOM 1951 C C . HIS A 1 249 ? -13.961 16.082 27.916 1.00 83.62 249 HIS A C 1
ATOM 1953 O O . HIS A 1 249 ? -14.960 16.739 27.636 1.00 83.62 249 HIS A O 1
ATOM 1959 N N . ILE A 1 250 ? -13.885 14.771 27.670 1.00 86.75 250 ILE A N 1
ATOM 1960 C CA . ILE A 1 250 ? -15.000 14.003 27.102 1.00 86.75 250 ILE A CA 1
ATOM 1961 C C . ILE A 1 250 ? -16.238 14.080 28.001 1.00 86.75 250 ILE A C 1
ATOM 1963 O O . ILE A 1 250 ? -17.328 14.360 27.502 1.00 86.75 250 ILE A O 1
ATOM 1967 N N . TYR A 1 251 ? -16.080 13.878 29.311 1.00 90.44 251 TYR A N 1
ATOM 1968 C CA . TYR A 1 251 ? -17.193 13.967 30.258 1.00 90.44 251 TYR A CA 1
ATOM 1969 C C . TYR A 1 251 ? -17.774 15.384 30.357 1.00 90.44 251 TYR A C 1
ATOM 1971 O O . TYR A 1 251 ? -18.995 15.532 30.386 1.00 90.44 251 TYR A O 1
ATOM 1979 N N . ASP A 1 252 ? -16.936 16.424 30.336 1.00 87.88 252 ASP A N 1
ATOM 1980 C CA . ASP A 1 252 ? -17.381 17.825 30.337 1.00 87.88 252 ASP A CA 1
ATOM 1981 C C . ASP A 1 252 ? -18.245 18.156 29.106 1.00 87.88 252 ASP A C 1
ATOM 1983 O O . ASP A 1 252 ? -19.185 18.954 29.174 1.00 87.88 252 ASP A O 1
ATOM 1987 N N . VAL A 1 253 ? -17.924 17.554 27.956 1.00 89.50 253 VAL A N 1
ATOM 1988 C CA . VAL A 1 253 ? -18.586 17.850 26.679 1.00 89.50 253 VAL A CA 1
ATOM 1989 C C . VAL A 1 253 ? -19.797 16.953 26.417 1.00 89.50 253 VAL A C 1
ATOM 1991 O O . VAL A 1 253 ? -20.808 17.422 25.896 1.00 89.50 253 VAL A O 1
ATOM 1994 N N . LEU A 1 254 ? -19.745 15.673 26.760 1.00 92.44 254 LEU A N 1
ATOM 1995 C CA . LEU A 1 254 ? -20.809 14.727 26.406 1.00 92.44 254 LEU A CA 1
ATOM 1996 C C . LEU A 1 254 ? -21.649 14.274 27.604 1.00 92.44 254 LEU A C 1
ATOM 1998 O O . LEU A 1 254 ? -22.643 13.574 27.426 1.00 92.44 254 LEU A O 1
ATOM 2002 N N . GLY A 1 255 ? -21.285 14.673 28.823 1.00 89.19 255 GLY A N 1
ATOM 2003 C CA . GLY A 1 255 ? -21.889 14.127 30.031 1.00 89.19 255 GLY A CA 1
ATOM 2004 C C . GLY A 1 255 ? -21.436 12.680 30.284 1.00 89.19 255 GLY A C 1
ATOM 2005 O O . GLY A 1 255 ? -20.374 12.276 29.808 1.00 89.19 255 GLY A O 1
ATOM 2006 N N . PRO A 1 256 ? -22.197 11.881 31.054 1.00 87.94 256 PRO A N 1
ATOM 2007 C CA . PRO A 1 256 ? -21.774 10.563 31.537 1.00 87.94 256 PRO A CA 1
ATOM 2008 C C . PRO A 1 256 ? -21.848 9.471 30.451 1.00 87.94 256 PRO A C 1
ATOM 2010 O O . PRO A 1 256 ? -22.640 8.533 30.544 1.00 87.94 256 PRO A O 1
ATOM 2013 N N . VAL A 1 257 ? -21.019 9.586 29.412 1.00 93.31 257 VAL A N 1
ATOM 2014 C CA . VAL A 1 257 ? -20.886 8.582 28.347 1.00 93.31 257 VAL A CA 1
ATOM 2015 C C . VAL A 1 257 ? -19.993 7.420 28.777 1.00 93.31 257 VAL A C 1
ATOM 2017 O O . VAL A 1 257 ? -19.033 7.593 29.526 1.00 93.31 257 VAL A O 1
ATOM 2020 N N . LYS A 1 258 ? -20.256 6.214 28.275 1.00 93.56 258 LYS A N 1
ATOM 2021 C CA . LYS A 1 258 ? -19.376 5.063 28.506 1.00 93.56 258 LYS A CA 1
ATOM 2022 C C . LYS A 1 258 ? -18.114 5.199 27.656 1.00 93.56 258 LYS A C 1
ATOM 2024 O O . LYS A 1 258 ? -18.203 5.193 26.432 1.00 93.56 258 LYS A O 1
ATOM 2029 N N . ILE A 1 259 ? -16.942 5.293 28.283 1.00 92.00 259 ILE A N 1
ATOM 2030 C CA . ILE A 1 259 ? -15.652 5.287 27.577 1.00 92.00 259 ILE A CA 1
ATOM 2031 C C . ILE A 1 259 ? -15.104 3.855 27.566 1.00 92.00 259 ILE A C 1
ATOM 2033 O O . ILE A 1 259 ? -14.661 3.339 28.590 1.00 92.00 259 ILE A O 1
ATOM 2037 N N . CYS A 1 260 ? -15.135 3.224 26.400 1.00 94.50 260 CYS A N 1
ATOM 2038 C CA . CYS A 1 260 ? -14.706 1.853 26.142 1.00 94.50 260 CYS A CA 1
ATOM 2039 C C . CYS A 1 260 ? -13.439 1.825 25.272 1.00 94.50 260 CYS A C 1
ATOM 2041 O O . CYS A 1 260 ? -13.088 2.816 24.629 1.00 94.50 260 CYS A O 1
ATOM 2043 N N . SER A 1 261 ? -12.762 0.675 25.208 1.00 92.38 261 SER A N 1
ATOM 2044 C CA . SER A 1 261 ? -11.591 0.502 24.341 1.00 92.38 261 SER A CA 1
ATOM 2045 C C . SER A 1 261 ? -11.440 -0.909 23.785 1.00 92.38 261 SER A C 1
ATOM 2047 O O . SER A 1 261 ? -11.856 -1.882 24.413 1.00 92.38 261 SER A O 1
ATOM 2049 N N . VAL A 1 262 ? -10.798 -1.015 22.620 1.00 93.19 262 VAL A N 1
ATOM 2050 C CA . VAL A 1 262 ? -10.409 -2.283 21.987 1.00 93.19 262 VAL A CA 1
ATOM 2051 C C . VAL A 1 262 ? -8.899 -2.298 21.741 1.00 93.19 262 VAL A C 1
ATOM 2053 O O . VAL A 1 262 ? -8.331 -1.344 21.205 1.00 93.19 262 VAL A O 1
ATOM 2056 N N . LEU A 1 263 ? -8.253 -3.407 22.107 1.00 90.25 263 LEU A N 1
ATOM 2057 C CA . LEU A 1 263 ? -6.817 -3.642 21.958 1.00 90.25 263 LEU A CA 1
ATOM 2058 C C . LEU A 1 263 ? -6.537 -4.670 20.854 1.00 90.25 263 LEU A C 1
ATOM 2060 O O . LEU A 1 263 ? -7.149 -5.741 20.814 1.00 90.25 263 LEU A O 1
ATOM 2064 N N . GLY A 1 264 ? -5.569 -4.363 19.984 1.00 87.88 264 GLY A N 1
ATOM 2065 C CA . GLY A 1 264 ? -5.128 -5.266 18.923 1.00 87.88 264 GLY A CA 1
ATOM 2066 C C . GLY A 1 264 ? -3.838 -4.838 18.217 1.00 87.88 264 GLY A C 1
ATOM 2067 O O . GLY A 1 264 ? -3.418 -3.683 18.284 1.00 87.88 264 GLY A O 1
ATOM 2068 N N . SER A 1 265 ? -3.221 -5.773 17.490 1.00 85.44 265 SER A N 1
ATOM 2069 C CA . SER A 1 265 ? -1.963 -5.582 16.742 1.00 85.44 265 SER A CA 1
ATOM 2070 C C . SER A 1 265 ? -2.014 -6.237 15.350 1.00 85.44 265 SER A C 1
ATOM 2072 O O . SER A 1 265 ? -3.037 -6.811 14.974 1.00 85.44 265 SER A O 1
ATOM 2074 N N . ALA A 1 266 ? -0.967 -6.071 14.527 1.00 81.81 266 ALA A N 1
ATOM 2075 C CA . ALA A 1 266 ? -0.936 -6.631 13.162 1.00 81.81 266 ALA A CA 1
ATOM 2076 C C . ALA A 1 266 ? -0.682 -8.130 13.212 1.00 81.81 266 ALA A C 1
ATOM 2078 O O . ALA A 1 266 ? -1.280 -8.926 12.491 1.00 81.81 266 ALA A O 1
ATOM 2079 N N . GLU A 1 267 ? 0.182 -8.476 14.147 1.00 87.44 267 GLU A N 1
ATOM 2080 C CA . GLU A 1 267 ? 0.684 -9.788 14.455 1.00 87.44 267 GLU A CA 1
ATOM 2081 C C . GLU A 1 267 ? -0.374 -10.617 15.189 1.00 87.44 267 GLU A C 1
ATOM 2083 O O . GLU A 1 267 ? -0.470 -11.811 14.942 1.00 87.44 267 GLU A O 1
ATOM 2088 N N . ALA A 1 268 ? -1.209 -10.011 16.045 1.00 89.62 268 ALA A N 1
ATOM 2089 C CA . ALA A 1 268 ? -2.204 -10.743 16.834 1.00 89.62 268 ALA A CA 1
ATOM 2090 C C . ALA A 1 268 ? -3.649 -10.590 16.352 1.00 89.62 268 ALA A C 1
ATOM 2092 O O . ALA A 1 268 ? -4.446 -11.510 16.539 1.00 89.62 268 ALA A O 1
ATOM 2093 N N . GLY A 1 269 ? -3.992 -9.513 15.642 1.00 90.38 269 GLY A N 1
ATOM 2094 C CA . GLY A 1 269 ? -5.392 -9.127 15.439 1.00 90.38 269 GLY A CA 1
ATOM 2095 C C . GLY A 1 269 ? -5.978 -8.493 16.711 1.00 90.38 269 GLY A C 1
ATOM 2096 O O . GLY A 1 269 ? -5.204 -8.038 17.556 1.00 90.38 269 GLY A O 1
ATOM 2097 N N . PRO A 1 270 ? -7.312 -8.407 16.853 1.00 94.19 270 PRO A N 1
ATOM 2098 C CA . PRO A 1 270 ? -7.949 -7.900 18.068 1.00 94.19 270 PRO A CA 1
ATOM 2099 C C . PRO A 1 270 ? -7.937 -8.959 19.183 1.00 94.19 270 PRO A C 1
ATOM 2101 O O . PRO A 1 270 ? -8.117 -10.137 18.898 1.00 94.19 270 PRO A O 1
ATOM 2104 N N . TYR A 1 271 ? -7.707 -8.576 20.441 1.00 94.31 271 TYR A N 1
ATOM 2105 C CA . TYR A 1 271 ? -7.647 -9.561 21.537 1.00 94.31 271 TYR A CA 1
ATOM 2106 C C . TYR A 1 271 ? -7.998 -9.040 22.936 1.00 94.31 271 TYR A C 1
ATOM 2108 O O . TYR A 1 271 ? -8.075 -9.846 23.863 1.00 94.31 271 TYR A O 1
ATOM 2116 N N . GLY A 1 272 ? -8.215 -7.734 23.118 1.00 94.44 272 GLY A N 1
ATOM 2117 C CA . GLY A 1 272 ? -8.564 -7.166 24.421 1.00 94.44 272 GLY A CA 1
ATOM 2118 C C . GLY A 1 272 ? -9.690 -6.145 24.344 1.00 94.44 272 GLY A C 1
ATOM 2119 O O . GLY A 1 272 ? -9.818 -5.433 23.349 1.00 94.44 272 GLY A O 1
ATOM 2120 N N . VAL A 1 273 ? -10.491 -6.068 25.405 1.00 95.06 273 VAL A N 1
ATOM 2121 C CA . VAL A 1 273 ? -11.643 -5.164 25.512 1.00 95.06 273 VAL A CA 1
ATOM 2122 C C . VAL A 1 273 ? -11.683 -4.465 26.869 1.00 95.06 273 VAL A C 1
ATOM 2124 O O . VAL A 1 273 ? -11.430 -5.090 27.890 1.00 95.06 273 VAL A O 1
ATOM 2127 N N . SER A 1 274 ? -11.995 -3.174 26.900 1.00 93.19 274 SER A N 1
ATOM 2128 C CA . SER A 1 274 ? -12.151 -2.388 28.126 1.00 93.19 274 SER A CA 1
ATOM 2129 C C . SER A 1 274 ? -13.540 -1.763 28.158 1.00 93.19 274 SER A C 1
ATOM 2131 O O . SER A 1 274 ? -13.945 -1.106 27.193 1.00 93.19 274 SER A O 1
ATOM 2133 N N . THR A 1 275 ? -14.268 -1.963 29.255 1.00 92.06 275 THR A N 1
ATOM 2134 C CA . THR A 1 275 ? -15.586 -1.361 29.495 1.00 92.06 275 THR A CA 1
ATOM 2135 C C . THR A 1 275 ? -15.666 -0.860 30.938 1.00 92.06 275 THR A C 1
ATOM 2137 O O . THR A 1 275 ? -15.140 -1.522 31.837 1.00 92.06 275 THR A O 1
ATOM 2140 N N . PRO A 1 276 ? -16.304 0.292 31.212 1.00 88.38 276 PRO A N 1
ATOM 2141 C CA . PRO A 1 276 ? -16.420 0.812 32.577 1.00 88.38 276 PRO A CA 1
ATOM 2142 C C . PRO A 1 276 ? -17.071 -0.167 33.567 1.00 88.38 276 PRO A C 1
ATOM 2144 O O . PRO A 1 276 ? -16.763 -0.142 34.756 1.00 88.38 276 PRO A O 1
ATOM 2147 N N . GLU A 1 277 ? -17.959 -1.038 33.085 1.00 84.88 277 GLU A N 1
ATOM 2148 C CA . GLU A 1 277 ? -18.711 -1.995 33.895 1.00 84.88 277 GLU A CA 1
ATOM 2149 C C . GLU A 1 277 ? -17.875 -3.180 34.381 1.00 84.88 277 GLU A C 1
ATOM 2151 O O . GLU A 1 277 ? -18.127 -3.704 35.471 1.00 84.88 277 GLU A O 1
ATOM 2156 N N . LEU A 1 278 ? -16.906 -3.620 33.573 1.00 87.44 278 LEU A N 1
ATOM 2157 C CA . LEU A 1 278 ? -16.091 -4.799 33.865 1.00 87.44 278 LEU A CA 1
ATOM 2158 C C . LEU A 1 278 ? -14.663 -4.432 34.292 1.00 87.44 278 LEU A C 1
ATOM 2160 O O . LEU A 1 278 ? -14.052 -5.134 35.098 1.00 87.44 278 LEU A O 1
ATOM 2164 N N . THR A 1 279 ? -14.143 -3.313 33.792 1.00 87.81 279 THR A N 1
ATOM 2165 C CA . THR A 1 279 ? -12.816 -2.770 34.104 1.00 87.81 279 THR A CA 1
ATOM 2166 C C . THR A 1 279 ? -12.940 -1.311 34.556 1.00 87.81 279 THR A C 1
ATOM 2168 O O . THR A 1 279 ? -12.535 -0.404 33.823 1.00 87.81 279 THR A O 1
ATOM 2171 N N . PRO A 1 280 ? -13.520 -1.045 35.743 1.00 80.00 280 PRO A N 1
ATOM 2172 C CA . PRO A 1 280 ? -13.685 0.316 36.238 1.00 80.00 280 PRO A CA 1
ATOM 2173 C C . PRO A 1 280 ? -12.316 0.971 36.464 1.00 80.00 280 PRO A C 1
ATOM 2175 O O . PRO A 1 280 ? -11.541 0.552 37.324 1.00 80.00 280 PRO A O 1
ATOM 2178 N N . SER A 1 281 ? -12.009 2.013 35.689 1.00 67.81 281 SER A N 1
ATOM 2179 C CA . SER A 1 281 ? -10.765 2.773 35.833 1.00 67.81 281 SER A CA 1
ATOM 2180 C C . SER A 1 281 ? -10.891 3.823 36.934 1.00 67.81 281 SER A C 1
ATOM 2182 O O . SER A 1 281 ? -11.873 4.566 36.963 1.00 67.81 281 SER A O 1
ATOM 2184 N N . ARG A 1 282 ? -9.878 3.945 37.799 1.00 67.62 282 ARG A N 1
ATOM 2185 C CA . ARG A 1 282 ? -9.796 5.078 38.735 1.00 67.62 282 ARG A CA 1
ATOM 2186 C C . ARG A 1 282 ? -9.443 6.361 37.960 1.00 67.62 282 ARG A C 1
ATOM 2188 O O . ARG A 1 282 ? -8.673 6.262 37.003 1.00 67.62 282 ARG A O 1
ATOM 2195 N N . PRO A 1 283 ? -9.966 7.541 38.339 1.00 55.62 283 PRO A N 1
ATOM 2196 C CA . PRO A 1 283 ? -9.697 8.797 37.626 1.00 55.62 283 PRO A CA 1
ATOM 2197 C C . PRO A 1 283 ? -8.203 9.148 37.510 1.00 55.62 283 PRO A C 1
ATOM 2199 O O . PRO A 1 283 ? -7.785 9.737 36.522 1.00 55.62 283 PRO A O 1
ATOM 2202 N N . ASP A 1 284 ? -7.403 8.730 38.491 1.00 55.72 284 ASP A N 1
ATOM 2203 C CA . ASP A 1 284 ? -5.956 8.937 38.617 1.00 55.72 284 ASP A CA 1
ATOM 2204 C C . ASP A 1 284 ? -5.105 7.804 38.005 1.00 55.72 284 ASP A C 1
ATOM 2206 O O . ASP A 1 284 ? -3.876 7.816 38.100 1.00 55.72 284 ASP A O 1
ATOM 2210 N N . ALA A 1 285 ? -5.727 6.787 37.398 1.00 64.69 285 ALA A N 1
ATOM 2211 C CA . ALA A 1 285 ? -5.007 5.621 36.896 1.00 64.69 285 ALA A CA 1
ATOM 2212 C C . ALA A 1 285 ? -4.166 5.952 35.649 1.00 64.69 285 ALA A C 1
ATOM 2214 O O . ALA A 1 285 ? -4.681 6.372 34.615 1.00 64.69 285 ALA A O 1
ATOM 2215 N N . THR A 1 286 ? -2.865 5.659 35.722 1.00 65.44 286 THR A N 1
ATOM 2216 C CA . THR A 1 286 ? -1.895 5.801 34.617 1.00 65.44 286 THR A CA 1
ATOM 2217 C C . THR A 1 286 ? -1.803 4.563 33.712 1.00 65.44 286 THR A C 1
ATOM 2219 O O . THR A 1 286 ? -0.939 4.485 32.837 1.00 65.44 286 THR A O 1
ATOM 2222 N N . TYR A 1 287 ? -2.686 3.585 33.921 1.00 76.94 287 TYR A N 1
ATOM 2223 C CA . TYR A 1 287 ? -2.771 2.318 33.195 1.00 76.94 287 TYR A CA 1
ATOM 2224 C C . TYR A 1 287 ? -4.177 2.115 32.620 1.00 76.94 287 TYR A C 1
ATOM 2226 O O . TYR A 1 287 ? -5.135 2.756 33.054 1.00 76.94 287 TYR A O 1
ATOM 2234 N N . ASN A 1 288 ? -4.313 1.185 31.674 1.00 82.75 288 ASN A N 1
ATOM 2235 C CA . ASN A 1 288 ? -5.610 0.765 31.146 1.00 82.75 288 ASN A CA 1
ATOM 2236 C C . ASN A 1 288 ? -5.798 -0.738 31.337 1.00 82.75 288 ASN A C 1
ATOM 2238 O O . ASN A 1 288 ? -4.929 -1.524 30.967 1.00 82.75 288 ASN A O 1
ATOM 2242 N N . ASP A 1 289 ? -6.936 -1.123 31.904 1.00 92.25 289 ASP A N 1
ATOM 2243 C CA . ASP A 1 289 ? -7.287 -2.520 32.133 1.00 92.25 289 ASP A CA 1
ATOM 2244 C C . ASP A 1 289 ? -8.135 -3.036 30.961 1.00 92.25 289 ASP A C 1
ATOM 2246 O O . ASP A 1 289 ? -9.138 -2.424 30.586 1.00 92.25 289 ASP A O 1
ATOM 2250 N N . PHE A 1 290 ? -7.729 -4.173 30.395 1.00 94.25 290 PHE A N 1
ATOM 2251 C CA . PHE A 1 290 ? -8.425 -4.870 29.316 1.00 94.25 290 PHE A CA 1
ATOM 2252 C C . PHE A 1 290 ? -8.752 -6.298 29.736 1.00 94.25 290 PHE A C 1
ATOM 2254 O O . PHE A 1 290 ? -7.894 -7.009 30.245 1.00 94.25 290 PHE A O 1
ATOM 2261 N N . ILE A 1 291 ? -9.961 -6.763 29.460 1.00 94.81 291 ILE A N 1
ATOM 2262 C CA . ILE A 1 291 ? -10.308 -8.177 29.546 1.00 94.81 291 ILE A CA 1
ATOM 2263 C C . ILE A 1 291 ? -9.806 -8.874 28.290 1.00 94.81 291 ILE A C 1
ATOM 2265 O O . ILE A 1 291 ? -10.054 -8.424 27.171 1.00 94.81 291 ILE A O 1
ATOM 2269 N N . ILE A 1 292 ? -9.117 -9.989 28.494 1.00 95.38 292 ILE A N 1
ATOM 2270 C CA . ILE A 1 292 ? -8.630 -10.878 27.443 1.00 95.38 292 ILE A CA 1
ATOM 2271 C C . ILE A 1 292 ? -9.203 -12.282 27.647 1.00 95.38 292 ILE A C 1
ATOM 2273 O O . ILE A 1 292 ? -9.432 -12.706 28.782 1.00 95.38 292 ILE A O 1
ATOM 2277 N N . ASP A 1 293 ? -9.402 -13.006 26.549 1.00 94.56 293 ASP A N 1
ATOM 2278 C CA . ASP A 1 293 ? -9.816 -14.411 26.549 1.00 94.56 293 ASP A CA 1
ATOM 2279 C C . ASP A 1 293 ? -8.612 -15.308 26.240 1.00 94.56 293 ASP A C 1
ATOM 2281 O O . ASP A 1 293 ? -8.043 -15.254 25.143 1.00 94.56 293 ASP A O 1
ATOM 2285 N N . THR A 1 294 ? -8.236 -16.162 27.193 1.00 93.75 294 THR A N 1
ATOM 2286 C CA . THR A 1 294 ? -7.091 -17.072 27.072 1.00 93.75 294 THR A CA 1
ATOM 2287 C C . THR A 1 294 ? -7.278 -18.135 25.997 1.00 93.75 294 THR A C 1
ATOM 2289 O O . THR A 1 294 ? -6.301 -18.737 25.558 1.00 93.75 294 THR A O 1
ATOM 2292 N N . ARG A 1 295 ? -8.507 -18.334 25.504 1.00 92.88 295 ARG A N 1
ATOM 2293 C CA . ARG A 1 295 ? -8.775 -19.185 24.338 1.00 92.88 295 ARG A CA 1
ATOM 2294 C C . ARG A 1 295 ? -8.320 -18.524 23.033 1.00 92.88 295 ARG A C 1
ATOM 2296 O O . ARG A 1 295 ? -8.034 -19.236 22.075 1.00 92.88 295 ARG A O 1
ATOM 2303 N N . MET A 1 296 ? -8.251 -17.190 22.975 1.00 93.69 296 MET A N 1
ATOM 2304 C CA . MET A 1 296 ? -7.752 -16.442 21.811 1.00 93.69 296 MET A CA 1
ATOM 2305 C C . MET A 1 296 ? -6.260 -16.145 21.907 1.00 93.69 296 MET A C 1
ATOM 2307 O O . MET A 1 296 ? -5.544 -16.241 20.910 1.00 93.69 296 MET A O 1
ATOM 2311 N N . THR A 1 297 ? -5.798 -15.741 23.091 1.00 94.56 297 THR A N 1
ATOM 2312 C CA . THR A 1 297 ? -4.421 -15.299 23.295 1.00 94.56 297 THR A CA 1
ATOM 2313 C C . THR A 1 297 ? -3.922 -15.650 24.688 1.00 94.56 297 THR A C 1
ATOM 2315 O O . THR A 1 297 ? -4.584 -15.386 25.684 1.00 94.56 297 THR A O 1
ATOM 2318 N N . LEU A 1 298 ? -2.709 -16.182 24.768 1.00 95.12 298 LEU A N 1
ATOM 2319 C CA . LEU A 1 298 ? -1.986 -16.356 26.023 1.00 95.12 298 LEU A CA 1
ATOM 2320 C C . LEU A 1 298 ? -1.009 -15.196 26.200 1.00 95.12 298 LEU A C 1
ATOM 2322 O O . LEU A 1 298 ? -0.404 -14.742 25.224 1.00 95.12 298 LEU A O 1
ATOM 2326 N N . ILE A 1 299 ? -0.873 -14.727 27.437 1.00 95.06 299 ILE A N 1
ATOM 2327 C CA . ILE A 1 299 ? 0.016 -13.629 27.810 1.00 95.06 299 ILE A CA 1
ATOM 2328 C C . ILE A 1 299 ? 1.000 -14.132 28.865 1.00 95.06 299 ILE A C 1
ATOM 2330 O O . ILE A 1 299 ? 0.603 -14.743 29.854 1.00 95.06 299 ILE A O 1
ATOM 2334 N N . GLU A 1 300 ? 2.278 -13.859 28.641 1.00 93.75 300 GLU A N 1
ATOM 2335 C CA . GLU A 1 300 ? 3.376 -14.079 29.576 1.00 93.75 300 GLU A CA 1
ATOM 2336 C C . GLU A 1 300 ? 3.953 -12.715 29.980 1.00 93.75 300 GLU A C 1
ATOM 2338 O O . GLU A 1 300 ? 4.079 -11.823 29.137 1.00 93.75 300 GLU A O 1
ATOM 2343 N N . ILE A 1 301 ? 4.310 -12.553 31.258 1.00 93.38 301 ILE A N 1
ATOM 2344 C CA . ILE A 1 301 ? 4.942 -11.334 31.776 1.00 93.38 301 ILE A CA 1
ATOM 2345 C C . ILE A 1 301 ? 6.398 -11.646 32.123 1.00 93.38 301 ILE A C 1
ATOM 2347 O O . ILE A 1 301 ? 6.673 -12.510 32.954 1.00 93.38 301 ILE A O 1
ATOM 2351 N N . LEU A 1 302 ? 7.328 -10.953 31.471 1.00 89.69 302 LEU A N 1
ATOM 2352 C CA . LEU A 1 302 ? 8.773 -11.095 31.658 1.00 89.69 302 LEU A CA 1
ATOM 2353 C C . LEU A 1 302 ? 9.325 -9.937 32.514 1.00 89.69 302 LEU A C 1
ATOM 2355 O O . LEU A 1 302 ? 8.797 -8.830 32.429 1.00 89.69 302 LEU A O 1
ATOM 2359 N N . PRO A 1 303 ? 10.396 -10.131 33.301 1.00 87.25 303 PRO A N 1
ATOM 2360 C CA . PRO A 1 303 ? 11.068 -9.060 34.041 1.00 87.25 303 PRO A CA 1
ATOM 2361 C C . PRO A 1 303 ? 11.455 -7.835 33.193 1.00 87.25 303 PRO A C 1
ATOM 2363 O O . PRO A 1 303 ? 11.829 -7.958 32.028 1.00 87.25 303 PRO A O 1
ATOM 2366 N N . LEU A 1 304 ? 11.382 -6.637 33.788 1.00 75.25 304 LEU A N 1
ATOM 2367 C CA . LEU A 1 304 ? 11.679 -5.353 33.122 1.00 75.25 304 LEU A CA 1
ATOM 2368 C C . LEU A 1 304 ? 13.163 -5.161 32.775 1.00 75.25 304 LEU A C 1
ATOM 2370 O O . LEU A 1 304 ? 13.502 -4.432 31.842 1.00 75.25 304 LEU A O 1
ATOM 2374 N N . ASP A 1 305 ? 14.052 -5.779 33.546 1.00 65.88 305 ASP A N 1
ATOM 2375 C CA . ASP A 1 305 ? 15.499 -5.774 33.329 1.00 65.88 305 ASP A CA 1
ATOM 2376 C C . ASP A 1 305 ? 15.925 -6.685 32.172 1.00 65.88 305 ASP A C 1
ATOM 2378 O O . ASP A 1 305 ? 17.076 -6.620 31.736 1.00 65.88 305 ASP A O 1
ATOM 2382 N N . TYR A 1 306 ? 14.994 -7.462 31.605 1.00 66.06 306 TYR A N 1
ATOM 2383 C CA . TYR A 1 306 ? 15.216 -8.177 30.361 1.00 66.06 306 TYR A CA 1
ATOM 2384 C C . TYR A 1 306 ? 15.485 -7.168 29.232 1.00 66.06 306 TYR A C 1
ATOM 2386 O O . TYR A 1 306 ? 14.594 -6.500 28.694 1.00 66.06 306 TYR A O 1
ATOM 2394 N N . ALA A 1 307 ? 16.767 -6.977 28.924 1.00 52.94 307 ALA A N 1
ATOM 2395 C CA . ALA A 1 307 ? 17.224 -6.285 27.731 1.00 52.94 307 ALA A CA 1
ATOM 2396 C C . ALA A 1 307 ? 17.008 -7.212 26.529 1.00 52.94 307 ALA A C 1
ATOM 2398 O O . ALA A 1 307 ? 17.182 -8.421 26.659 1.00 52.94 307 ALA A O 1
ATOM 2399 N N . GLU A 1 308 ? 16.679 -6.662 25.357 1.00 53.56 308 GLU A N 1
ATOM 2400 C CA . GLU A 1 308 ? 16.474 -7.386 24.085 1.00 53.56 308 GLU A CA 1
ATOM 2401 C C . GLU A 1 308 ? 17.738 -8.114 23.556 1.00 53.56 308 GLU A C 1
ATOM 2403 O O . GLU A 1 308 ? 17.906 -8.320 22.354 1.00 53.56 308 GLU A O 1
ATOM 2408 N N . ASN A 1 309 ? 18.672 -8.483 24.431 1.00 55.38 309 ASN A N 1
ATOM 2409 C CA . ASN A 1 309 ? 19.835 -9.269 24.092 1.00 55.38 309 ASN A CA 1
ATOM 2410 C C . ASN A 1 309 ? 19.488 -10.764 24.130 1.00 55.38 309 ASN A C 1
ATOM 2412 O O . ASN A 1 309 ? 19.290 -11.357 25.190 1.00 55.38 309 ASN A O 1
ATOM 2416 N N . LYS A 1 310 ? 19.472 -11.374 22.944 1.00 57.03 310 LYS A N 1
ATOM 2417 C CA . LYS A 1 310 ? 19.183 -12.798 22.730 1.00 57.03 310 LYS A CA 1
ATOM 2418 C C . LYS A 1 310 ? 20.178 -13.758 23.380 1.00 57.03 310 LYS A C 1
ATOM 2420 O O . LYS A 1 310 ? 19.876 -14.943 23.484 1.00 57.03 310 LYS A O 1
ATOM 2425 N N . ASP A 1 311 ? 21.338 -13.262 23.803 1.00 56.75 311 ASP A N 1
ATOM 2426 C CA . ASP A 1 311 ? 22.374 -14.066 24.455 1.00 56.75 311 ASP A CA 1
ATOM 2427 C C . ASP A 1 311 ? 22.090 -14.305 25.951 1.00 56.75 311 ASP A C 1
ATOM 2429 O O . ASP A 1 311 ? 22.786 -15.089 26.600 1.00 56.75 311 ASP A O 1
ATOM 2433 N N . ILE A 1 312 ? 21.067 -13.648 26.515 1.00 61.34 312 ILE A N 1
ATOM 2434 C CA . ILE A 1 312 ? 20.647 -13.824 27.908 1.00 61.34 312 ILE A CA 1
ATOM 2435 C C . ILE A 1 312 ? 19.557 -14.911 27.967 1.00 61.34 312 ILE A C 1
ATOM 2437 O O . ILE A 1 312 ? 18.565 -14.811 27.237 1.00 61.34 312 ILE A O 1
ATOM 2441 N N . PRO A 1 313 ? 19.696 -15.940 28.830 1.00 66.69 313 PRO A N 1
ATOM 2442 C CA . PRO A 1 313 ? 18.648 -16.933 29.051 1.00 66.69 313 PRO A CA 1
ATOM 2443 C C . PRO A 1 313 ? 17.312 -16.264 29.375 1.00 66.69 313 PRO A C 1
ATOM 2445 O O . PRO A 1 313 ? 17.276 -15.300 30.139 1.00 66.69 313 PRO A O 1
ATOM 2448 N N . VAL A 1 314 ? 16.217 -16.782 28.809 1.00 72.19 314 VAL A N 1
ATOM 2449 C CA . VAL A 1 314 ? 14.878 -16.244 29.082 1.00 72.19 314 VAL A CA 1
ATOM 2450 C C . VAL A 1 314 ? 14.611 -16.361 30.588 1.00 72.19 314 VAL A C 1
ATOM 2452 O O . VAL A 1 314 ? 14.658 -17.480 31.107 1.00 72.19 314 VAL A O 1
ATOM 2455 N N . PRO A 1 315 ? 14.377 -15.242 31.294 1.00 75.25 315 PRO A N 1
ATOM 2456 C CA . PRO A 1 315 ? 14.139 -15.258 32.730 1.00 75.25 315 PRO A CA 1
ATOM 2457 C C . PRO A 1 315 ? 12.817 -15.952 33.073 1.00 75.25 315 PRO A C 1
ATOM 2459 O O . PRO A 1 315 ? 11.941 -16.129 32.219 1.00 75.25 315 PRO A O 1
ATOM 2462 N N . ASP A 1 316 ? 12.664 -16.324 34.344 1.00 82.56 316 ASP A N 1
ATOM 2463 C CA . ASP A 1 316 ? 11.396 -16.840 34.850 1.00 82.56 316 ASP A CA 1
ATOM 2464 C C . ASP A 1 316 ? 10.279 -15.799 34.701 1.00 82.56 316 ASP A C 1
ATOM 2466 O O . ASP A 1 316 ? 10.497 -14.590 34.812 1.00 82.56 316 ASP A O 1
ATOM 2470 N N . LEU A 1 317 ? 9.068 -16.292 34.431 1.00 87.06 317 LEU A N 1
ATOM 2471 C CA . LEU A 1 317 ? 7.885 -15.447 34.301 1.00 87.06 317 LEU A CA 1
ATOM 2472 C C . LEU A 1 317 ? 7.569 -14.784 35.639 1.00 87.06 317 LEU A C 1
ATOM 2474 O O . LEU A 1 317 ? 7.602 -15.442 36.682 1.00 87.06 317 LEU A O 1
ATOM 2478 N N . LEU A 1 318 ? 7.196 -13.509 35.589 1.00 87.75 318 LEU A N 1
ATOM 2479 C CA . LEU A 1 318 ? 6.688 -12.815 36.760 1.00 87.75 318 LEU A CA 1
ATOM 2480 C C . LEU A 1 318 ? 5.309 -13.381 37.151 1.00 87.75 318 LEU A C 1
ATOM 2482 O O . LEU A 1 318 ? 4.500 -13.699 36.269 1.00 87.75 318 LEU A O 1
ATOM 2486 N N . PRO A 1 319 ? 5.022 -13.527 38.456 1.00 86.12 319 PRO A N 1
ATOM 2487 C CA . PRO A 1 319 ? 3.713 -13.955 38.931 1.00 86.12 319 PRO A CA 1
ATOM 2488 C C . PRO A 1 319 ? 2.626 -12.921 38.594 1.00 86.12 319 PRO A C 1
ATOM 2490 O O . PRO A 1 319 ? 2.901 -11.774 38.234 1.00 86.12 319 PRO A O 1
ATOM 2493 N N . GLU A 1 320 ? 1.358 -13.323 38.728 1.00 86.94 320 GLU A N 1
ATOM 2494 C CA . GLU A 1 320 ? 0.236 -12.398 38.539 1.00 86.94 320 GLU A CA 1
ATOM 2495 C C . GLU A 1 320 ? 0.414 -11.133 39.396 1.00 86.94 320 GLU A C 1
ATOM 2497 O O . GLU A 1 320 ? 0.888 -11.183 40.532 1.00 86.94 320 GLU A O 1
ATOM 2502 N N . ARG A 1 321 ? -0.049 -9.999 38.861 1.00 90.75 321 ARG A N 1
ATOM 2503 C CA . ARG A 1 321 ? 0.020 -8.638 39.421 1.00 90.75 321 ARG A CA 1
ATOM 2504 C C . ARG A 1 321 ? 1.385 -7.959 39.370 1.00 90.75 321 ARG A C 1
ATOM 2506 O O . ARG A 1 321 ? 1.434 -6.742 39.555 1.00 90.75 321 ARG A O 1
ATOM 2513 N N . GLU A 1 322 ? 2.461 -8.680 39.086 1.00 91.06 322 GLU A N 1
ATOM 2514 C CA . GLU A 1 322 ? 3.768 -8.065 38.869 1.00 91.06 322 GLU A CA 1
ATOM 2515 C C . GLU A 1 322 ? 3.877 -7.476 37.458 1.00 91.06 322 GLU A C 1
ATOM 2517 O O . GLU A 1 322 ? 3.330 -8.007 36.492 1.00 91.06 322 GLU A O 1
ATOM 2522 N N . THR A 1 323 ? 4.529 -6.314 37.357 1.00 89.12 323 THR A N 1
ATOM 2523 C CA . THR A 1 323 ? 4.628 -5.541 36.111 1.00 89.12 323 THR A CA 1
ATOM 2524 C C . THR A 1 323 ? 5.908 -5.881 35.366 1.00 89.12 323 THR A C 1
ATOM 2526 O O . THR A 1 323 ? 6.992 -5.829 35.941 1.00 89.12 323 THR A O 1
ATOM 2529 N N . GLY A 1 324 ? 5.781 -6.167 34.074 1.00 88.75 324 GLY A N 1
ATOM 2530 C CA . GLY A 1 324 ? 6.881 -6.598 33.225 1.00 88.75 324 GLY A CA 1
ATOM 2531 C C . GLY A 1 324 ? 6.600 -6.423 31.736 1.00 88.75 324 GLY A C 1
ATOM 2532 O O . GLY A 1 324 ? 5.570 -5.876 31.344 1.00 88.75 324 GLY A O 1
ATOM 2533 N N . VAL A 1 325 ? 7.528 -6.884 30.902 1.00 86.75 325 VAL A N 1
ATOM 2534 C CA . VAL A 1 325 ? 7.401 -6.890 29.440 1.00 86.75 325 VAL A CA 1
ATOM 2535 C C . VAL A 1 325 ? 6.401 -7.965 29.014 1.00 86.75 325 VAL A C 1
ATOM 2537 O O . VAL A 1 325 ? 6.457 -9.099 29.488 1.00 86.75 325 VAL A O 1
ATOM 2540 N N . ILE A 1 326 ? 5.492 -7.619 28.104 1.00 90.56 326 ILE A N 1
ATOM 2541 C CA . ILE A 1 326 ? 4.447 -8.518 27.613 1.00 90.56 326 ILE A CA 1
ATOM 2542 C C . ILE A 1 326 ? 4.973 -9.361 26.442 1.00 90.56 326 ILE A C 1
ATOM 2544 O O . ILE A 1 326 ? 5.413 -8.833 25.415 1.00 90.56 326 ILE A O 1
ATOM 2548 N N . ALA A 1 327 ? 4.858 -10.683 26.574 1.00 92.06 327 ALA A N 1
ATOM 2549 C CA . ALA A 1 327 ? 5.001 -11.633 25.476 1.00 92.06 327 ALA A CA 1
ATOM 2550 C C . ALA A 1 327 ? 3.657 -12.319 25.180 1.00 92.06 327 ALA A C 1
ATOM 2552 O O . ALA A 1 327 ? 2.917 -12.699 26.088 1.00 92.06 327 ALA A O 1
ATOM 2553 N N . GLN A 1 328 ? 3.330 -12.468 23.896 1.00 94.81 328 GLN A N 1
ATOM 2554 C CA . GLN A 1 328 ? 2.018 -12.906 23.427 1.00 94.81 328 GLN A CA 1
ATOM 2555 C C . GLN A 1 328 ? 2.100 -14.173 22.568 1.00 94.81 328 GLN A C 1
ATOM 2557 O O . GLN A 1 328 ? 2.906 -14.263 21.641 1.00 94.81 328 GLN A O 1
ATOM 2562 N N . THR A 1 329 ? 1.207 -15.131 22.828 1.00 96.19 329 THR A N 1
ATOM 2563 C CA . THR A 1 329 ? 0.974 -16.305 21.972 1.00 96.19 329 THR A CA 1
ATOM 2564 C C . THR A 1 329 ? -0.469 -16.319 21.477 1.00 96.19 329 THR A C 1
ATOM 2566 O O . THR A 1 329 ? -1.401 -16.318 22.276 1.00 96.19 329 THR A O 1
ATOM 2569 N N . VAL A 1 330 ? -0.662 -16.344 20.160 1.00 95.94 330 VAL A N 1
ATOM 2570 C CA . VAL A 1 330 ? -1.962 -16.193 19.493 1.00 95.94 330 VAL A CA 1
ATOM 2571 C C . VAL A 1 330 ? -2.504 -17.556 19.070 1.00 95.94 330 VAL A C 1
ATOM 2573 O O . VAL A 1 330 ? -1.849 -18.284 18.327 1.00 95.94 330 VAL A O 1
ATOM 2576 N N . LEU A 1 331 ? -3.725 -17.879 19.499 1.00 95.69 331 LEU A N 1
ATOM 2577 C CA . LEU A 1 331 ? -4.372 -19.183 19.295 1.00 95.69 331 LEU A CA 1
ATOM 2578 C C . LEU A 1 331 ? -5.427 -19.192 18.177 1.00 95.69 331 LEU A C 1
ATOM 2580 O O . LEU A 1 331 ? -6.127 -20.180 17.958 1.00 95.69 331 LEU A O 1
ATOM 2584 N N . THR A 1 332 ? -5.554 -18.087 17.445 1.00 93.88 332 THR A N 1
ATOM 2585 C CA . THR A 1 332 ? -6.549 -17.904 16.373 1.00 93.88 332 THR A CA 1
ATOM 2586 C C . THR A 1 332 ? -5.972 -18.091 14.969 1.00 93.88 332 THR A C 1
ATOM 2588 O O . THR A 1 332 ? -6.687 -17.920 13.983 1.00 93.88 332 THR A O 1
ATOM 2591 N N . ARG A 1 333 ? -4.691 -18.468 14.859 1.00 91.81 333 ARG A N 1
ATOM 2592 C CA . ARG A 1 333 ? -3.968 -18.631 13.590 1.00 91.81 333 ARG A CA 1
ATOM 2593 C C . ARG A 1 333 ? -3.034 -19.837 13.629 1.00 91.81 333 ARG A C 1
ATOM 2595 O O . ARG A 1 333 ? -2.352 -20.048 14.629 1.00 91.81 333 ARG A O 1
ATOM 2602 N N . LEU A 1 334 ? -2.979 -20.597 12.537 1.00 92.50 334 LEU A N 1
ATOM 2603 C CA . LEU A 1 334 ? -2.053 -21.720 12.383 1.00 92.50 334 LEU A CA 1
ATOM 2604 C C . LEU A 1 334 ? -1.040 -21.481 11.279 1.00 92.50 334 LEU A C 1
ATOM 2606 O O . LEU A 1 334 ? 0.126 -21.789 11.488 1.00 92.50 334 LEU A O 1
ATOM 2610 N N . ARG A 1 335 ? -1.452 -20.948 10.118 1.00 92.81 335 ARG A N 1
ATOM 2611 C CA . ARG A 1 335 ? -0.553 -20.897 8.950 1.00 92.81 335 ARG A CA 1
ATOM 2612 C C . ARG A 1 335 ? 0.695 -20.067 9.221 1.00 92.81 335 ARG A C 1
ATOM 2614 O O . ARG A 1 335 ? 1.794 -20.534 8.952 1.00 92.81 335 ARG A O 1
ATOM 2621 N N . ASN A 1 336 ? 0.495 -18.884 9.798 1.00 94.44 336 ASN A N 1
ATOM 2622 C CA . ASN A 1 336 ? 1.553 -17.964 10.207 1.00 94.44 336 ASN A CA 1
ATOM 2623 C C . ASN A 1 336 ? 1.438 -17.749 11.731 1.00 94.44 336 ASN A C 1
ATOM 2625 O O . ASN A 1 336 ? 0.842 -16.755 12.164 1.00 94.44 336 ASN A O 1
ATOM 2629 N N . PRO A 1 337 ? 1.905 -18.708 12.555 1.00 94.69 337 PRO A N 1
ATOM 2630 C CA . PRO A 1 337 ? 1.686 -18.707 13.996 1.00 94.69 337 PRO A CA 1
ATOM 2631 C C . PRO A 1 337 ? 2.534 -17.633 14.684 1.00 94.69 337 PRO A C 1
ATOM 2633 O O . PRO A 1 337 ? 3.679 -17.396 14.302 1.00 94.69 337 PRO A O 1
ATOM 2636 N N . VAL A 1 338 ? 1.975 -17.011 15.723 1.00 94.81 338 VAL A N 1
ATOM 2637 C CA . VAL A 1 338 ? 2.657 -16.013 16.559 1.00 94.81 338 VAL A CA 1
ATOM 2638 C C . VAL A 1 338 ? 2.708 -16.560 17.979 1.00 94.81 338 VAL A C 1
ATOM 2640 O O . VAL A 1 338 ? 1.714 -16.568 18.694 1.00 94.81 338 VAL A O 1
ATOM 2643 N N . VAL A 1 339 ? 3.869 -17.085 18.345 1.00 95.62 339 VAL A N 1
ATOM 2644 C CA . VAL A 1 339 ? 4.191 -17.765 19.603 1.00 95.62 339 VAL A CA 1
ATOM 2645 C C . VAL A 1 339 ? 5.283 -16.980 20.325 1.00 95.62 339 VAL A C 1
ATOM 2647 O O . VAL A 1 339 ? 6.327 -16.692 19.736 1.00 95.62 339 VAL A O 1
ATOM 2650 N N . ARG A 1 340 ? 5.020 -16.637 21.589 1.00 93.50 340 ARG A N 1
ATOM 2651 C CA . ARG A 1 340 ? 5.892 -15.867 22.492 1.00 93.50 340 ARG A CA 1
ATOM 2652 C C . ARG A 1 340 ? 6.491 -14.608 21.857 1.00 93.50 340 ARG A C 1
ATOM 2654 O O . ARG A 1 340 ? 7.688 -14.346 21.965 1.00 93.50 340 ARG A O 1
ATOM 2661 N N . TYR A 1 341 ? 5.657 -13.845 21.160 1.00 92.25 341 TYR A N 1
ATOM 2662 C CA . TYR A 1 341 ? 6.042 -12.590 20.524 1.00 92.25 341 TYR A CA 1
ATOM 2663 C C . TYR A 1 341 ? 6.139 -11.458 21.538 1.00 92.25 341 TYR A C 1
ATOM 2665 O O . TYR A 1 341 ? 5.158 -11.165 22.217 1.00 92.25 341 TYR A O 1
ATOM 2673 N N . ILE A 1 342 ? 7.296 -10.803 21.619 1.00 87.69 342 ILE A N 1
ATOM 2674 C CA . ILE A 1 342 ? 7.480 -9.627 22.476 1.00 87.69 342 ILE A CA 1
ATOM 2675 C C . ILE A 1 342 ? 6.757 -8.442 21.834 1.00 87.69 342 ILE A C 1
ATOM 2677 O O . ILE A 1 342 ? 7.147 -7.980 20.762 1.00 87.69 342 ILE A O 1
ATOM 2681 N N . THR A 1 343 ? 5.707 -7.936 22.486 1.00 83.12 343 THR A N 1
ATOM 2682 C CA . THR A 1 343 ? 4.856 -6.886 21.896 1.00 83.12 343 THR A CA 1
ATOM 2683 C C . THR A 1 343 ? 5.505 -5.500 21.950 1.00 83.12 343 THR A C 1
ATOM 2685 O O . THR A 1 343 ? 5.127 -4.597 21.200 1.00 83.12 343 THR A O 1
ATOM 2688 N N . GLY A 1 344 ? 6.499 -5.337 22.830 1.00 76.50 344 GLY A N 1
ATOM 2689 C CA . GLY A 1 344 ? 7.096 -4.050 23.179 1.00 76.50 344 GLY A CA 1
ATOM 2690 C C . GLY A 1 344 ? 6.252 -3.241 24.168 1.00 76.50 344 GLY A C 1
ATOM 2691 O O . GLY A 1 344 ? 6.559 -2.074 24.409 1.00 76.50 344 GLY A O 1
ATOM 2692 N N . ASP A 1 345 ? 5.194 -3.833 24.727 1.00 80.94 345 ASP A N 1
ATOM 2693 C CA . ASP A 1 345 ? 4.367 -3.224 25.766 1.00 80.94 345 ASP A CA 1
ATOM 2694 C C . ASP A 1 345 ? 4.727 -3.762 27.156 1.00 80.94 345 ASP A C 1
ATOM 2696 O O . ASP A 1 345 ? 5.245 -4.869 27.309 1.00 80.94 345 ASP A O 1
ATOM 2700 N N . VAL A 1 346 ? 4.428 -2.963 28.177 1.00 83.12 346 VAL A N 1
ATOM 2701 C CA . VAL A 1 346 ? 4.636 -3.273 29.591 1.00 83.12 346 VAL A CA 1
ATOM 2702 C C . VAL A 1 346 ? 3.288 -3.358 30.289 1.00 83.12 346 VAL A C 1
ATOM 2704 O O . VAL A 1 346 ? 2.401 -2.525 30.080 1.00 83.12 346 VAL A O 1
ATOM 2707 N N . GLY A 1 347 ? 3.133 -4.355 31.151 1.00 90.56 347 GLY A N 1
ATOM 2708 C CA . GLY A 1 347 ? 1.901 -4.555 31.890 1.00 90.56 347 GLY A CA 1
ATOM 2709 C C . GLY A 1 347 ? 1.963 -5.697 32.889 1.00 90.56 347 GLY A C 1
ATOM 2710 O O . GLY A 1 347 ? 3.028 -6.217 33.206 1.00 90.56 347 GLY A O 1
ATOM 2711 N N . SER A 1 348 ? 0.797 -6.061 33.410 1.00 94.12 348 SER A N 1
ATOM 2712 C CA . SER A 1 348 ? 0.621 -7.128 34.397 1.00 94.12 348 SER A CA 1
ATOM 2713 C C . SER A 1 348 ? -0.696 -7.870 34.168 1.00 94.12 348 SER A C 1
ATOM 2715 O O . SER A 1 348 ? -1.655 -7.303 33.641 1.00 94.12 348 SER A O 1
ATOM 2717 N N . LEU A 1 349 ? -0.758 -9.141 34.569 1.00 94.69 349 LEU A N 1
ATOM 2718 C CA . LEU A 1 349 ? -1.983 -9.947 34.520 1.00 94.69 349 LEU A CA 1
ATOM 2719 C C . LEU A 1 349 ? -2.668 -10.004 35.882 1.00 94.69 349 LEU A C 1
ATOM 2721 O O . LEU A 1 349 ? -2.008 -10.162 36.905 1.00 94.69 349 LEU A O 1
ATOM 2725 N N . HIS A 1 350 ? -3.995 -9.918 35.883 1.00 93.81 350 HIS A N 1
ATOM 2726 C CA . HIS A 1 350 ? -4.830 -9.942 37.080 1.00 93.81 350 HIS A CA 1
ATOM 2727 C C . HIS A 1 350 ? -6.050 -10.855 36.877 1.00 93.81 350 HIS A C 1
ATOM 2729 O O . HIS A 1 350 ? -6.545 -11.000 35.751 1.00 93.81 350 HIS A O 1
ATOM 2735 N N . PRO A 1 351 ? -6.590 -11.453 37.952 1.00 91.25 351 PRO A N 1
ATOM 2736 C CA . PRO A 1 351 ? -7.890 -12.110 37.900 1.00 91.25 351 PRO A CA 1
ATOM 2737 C C . PRO A 1 351 ? -9.015 -11.084 37.695 1.00 91.25 351 PRO A C 1
ATOM 2739 O O . PRO A 1 351 ? -8.861 -9.901 38.001 1.00 91.25 351 PRO A O 1
ATOM 2742 N N . LEU A 1 352 ? -10.174 -11.545 37.216 1.00 89.44 352 LEU A N 1
ATOM 2743 C CA . LEU A 1 352 ? -11.381 -10.716 37.154 1.00 89.44 352 LEU A CA 1
ATOM 2744 C C . LEU A 1 352 ? -11.801 -10.243 38.556 1.00 89.44 352 LEU A C 1
ATOM 2746 O O . LEU A 1 352 ? -11.751 -11.014 39.517 1.00 89.44 352 LEU A O 1
ATOM 2750 N N . SER A 1 353 ? -12.280 -9.001 38.654 1.00 86.00 353 SER A N 1
ATOM 2751 C CA . SER A 1 353 ? -12.895 -8.473 39.877 1.00 86.00 353 SER A CA 1
ATOM 2752 C C . SER A 1 353 ? -14.210 -9.197 40.191 1.00 86.00 353 SER A C 1
ATOM 2754 O O . SER A 1 353 ? -14.891 -9.674 39.283 1.00 86.00 353 SER A O 1
ATOM 2756 N N . ASP A 1 354 ? -14.621 -9.253 41.461 1.00 84.88 354 ASP A N 1
ATOM 2757 C CA . ASP A 1 354 ? -15.886 -9.907 41.842 1.00 84.88 354 ASP A CA 1
ATOM 2758 C C . ASP A 1 354 ? -17.105 -9.280 41.142 1.00 84.88 354 ASP A C 1
ATOM 2760 O O . ASP A 1 354 ? -18.030 -9.987 40.740 1.00 84.88 354 ASP A O 1
ATOM 2764 N N . GLN A 1 355 ? -17.064 -7.965 40.902 1.00 81.06 355 GLN A N 1
ATOM 2765 C CA . GLN A 1 355 ? -18.076 -7.251 40.125 1.00 81.06 355 GLN A CA 1
ATOM 2766 C C . GLN A 1 355 ? -18.123 -7.728 38.665 1.00 81.06 355 GLN A C 1
ATOM 2768 O O . GLN A 1 355 ? -19.207 -8.027 38.163 1.00 81.06 355 GLN A O 1
ATOM 2773 N N . ALA A 1 356 ? -16.973 -7.858 37.994 1.00 84.25 356 ALA A N 1
ATOM 2774 C CA . ALA A 1 356 ? -16.911 -8.358 36.620 1.00 84.25 356 ALA A CA 1
ATOM 2775 C C . ALA A 1 356 ? -17.359 -9.825 36.529 1.00 84.25 356 ALA A C 1
ATOM 2777 O O . ALA A 1 356 ? -18.086 -10.203 35.614 1.00 84.25 356 ALA A O 1
ATOM 2778 N N . ARG A 1 357 ? -16.999 -10.652 37.522 1.00 87.00 357 ARG A N 1
ATOM 2779 C CA . ARG A 1 357 ? -17.390 -12.071 37.581 1.00 87.00 357 ARG A CA 1
ATOM 2780 C C . ARG A 1 357 ? -18.905 -12.275 37.647 1.00 87.00 357 ARG A C 1
ATOM 2782 O O . ARG A 1 357 ? -19.381 -13.300 37.177 1.00 87.00 357 ARG A O 1
ATOM 2789 N N . SER A 1 358 ? -19.652 -11.322 38.208 1.00 85.31 358 SER A N 1
ATOM 2790 C CA . SER A 1 358 ? -21.120 -11.390 38.289 1.00 85.31 358 SER A CA 1
ATOM 2791 C C . SER A 1 358 ? -21.839 -11.105 36.963 1.00 85.31 358 SER A C 1
ATOM 2793 O O . SER A 1 358 ? -22.985 -11.511 36.795 1.00 85.31 358 SER A O 1
ATOM 2795 N N . GLN A 1 359 ? -21.170 -10.427 36.026 1.00 83.38 359 GLN A N 1
ATOM 2796 C CA . GLN A 1 359 ? -21.740 -9.991 34.745 1.00 83.38 359 GLN A CA 1
ATOM 2797 C C . GLN A 1 359 ? -21.365 -10.913 33.576 1.00 83.38 359 GLN A C 1
ATOM 2799 O O . GLN A 1 359 ? -21.906 -10.778 32.483 1.00 83.38 359 GLN A O 1
ATOM 2804 N N . ILE A 1 360 ? -20.446 -11.853 33.799 1.00 85.44 360 ILE A N 1
ATOM 2805 C CA . ILE A 1 360 ? -19.904 -12.741 32.771 1.00 85.44 360 ILE A CA 1
ATOM 2806 C C . ILE A 1 360 ? -20.460 -14.160 32.973 1.00 85.44 360 ILE A C 1
ATOM 2808 O O . ILE A 1 360 ? -20.516 -14.636 34.111 1.00 85.44 360 ILE A O 1
ATOM 2812 N N . PRO A 1 361 ? -20.829 -14.883 31.897 1.00 85.38 361 PRO A N 1
ATOM 2813 C CA . PRO A 1 361 ? -21.284 -16.266 31.994 1.00 85.38 361 PRO A CA 1
ATOM 2814 C C . PRO A 1 361 ? -20.294 -17.172 32.736 1.00 85.38 361 PRO A C 1
ATOM 2816 O O . PRO A 1 361 ? -19.088 -17.155 32.480 1.00 85.38 361 PRO A O 1
ATOM 2819 N N . GLN A 1 362 ? -20.809 -18.042 33.611 1.00 85.88 362 GLN A N 1
ATOM 2820 C CA . GLN A 1 362 ? -19.980 -18.931 34.436 1.00 85.88 362 GLN A CA 1
ATOM 2821 C C . GLN A 1 362 ? -19.076 -19.863 33.608 1.00 85.88 362 GLN A C 1
ATOM 2823 O O . GLN A 1 362 ? -17.993 -20.230 34.062 1.00 85.88 362 GLN A O 1
ATOM 2828 N N . SER A 1 363 ? -19.492 -20.207 32.385 1.00 88.25 363 SER A N 1
ATOM 2829 C CA . SER A 1 363 ? -18.708 -20.997 31.428 1.00 88.25 363 SER A CA 1
ATOM 2830 C C . SER A 1 363 ? -17.459 -20.282 30.903 1.00 88.25 363 SER A C 1
ATOM 2832 O O . SER A 1 363 ? -16.512 -20.954 30.504 1.00 88.25 363 SER A O 1
ATOM 2834 N N . ASP A 1 364 ? -17.443 -18.946 30.894 1.00 88.44 364 ASP A N 1
ATOM 2835 C CA . ASP A 1 364 ? -16.342 -18.147 30.346 1.00 88.44 364 ASP A CA 1
ATOM 2836 C C . ASP A 1 364 ? -15.342 -17.699 31.424 1.00 88.44 364 ASP A C 1
ATOM 2838 O O . ASP A 1 364 ? -14.163 -17.521 31.125 1.00 88.44 364 ASP A O 1
ATOM 2842 N N . LEU A 1 365 ? -15.768 -17.601 32.693 1.00 88.75 365 LEU A N 1
ATOM 2843 C CA . LEU A 1 365 ? -14.933 -17.146 33.819 1.00 88.75 365 LEU A CA 1
ATOM 2844 C C . LEU A 1 365 ? -13.534 -17.790 33.916 1.00 88.75 365 LEU A C 1
ATOM 2846 O O . LEU A 1 365 ? -12.591 -17.056 34.216 1.00 88.75 365 LEU A O 1
ATOM 2850 N N . PRO A 1 366 ? -13.337 -19.106 33.677 1.00 91.00 366 PRO A N 1
ATOM 2851 C CA . PRO A 1 366 ? -12.004 -19.710 33.762 1.00 91.00 366 PRO A CA 1
ATOM 2852 C C . PRO A 1 366 ? -11.008 -19.140 32.745 1.00 91.00 366 PRO A C 1
ATOM 2854 O O . PRO A 1 366 ? -9.801 -19.129 33.005 1.00 91.00 366 PRO A O 1
ATOM 2857 N N . TYR A 1 367 ? -11.512 -18.650 31.612 1.00 92.00 367 TYR A N 1
ATOM 2858 C CA . TYR A 1 367 ? -10.724 -18.238 30.454 1.00 92.00 367 TYR A CA 1
ATOM 2859 C C . TYR A 1 367 ? -10.459 -16.737 30.400 1.00 92.00 367 TYR A C 1
ATOM 2861 O O . TYR A 1 367 ? -9.646 -16.290 29.603 1.00 92.00 367 TYR A O 1
ATOM 2869 N N . LEU A 1 368 ? -11.113 -15.938 31.239 1.00 93.12 368 LEU A N 1
ATOM 2870 C CA . LEU A 1 368 ? -10.950 -14.490 31.194 1.00 93.12 368 LEU A CA 1
ATOM 2871 C C . LEU A 1 368 ? -9.927 -14.002 32.220 1.00 93.12 368 LEU A C 1
ATOM 2873 O O . LEU A 1 368 ? -9.876 -14.476 33.361 1.00 93.12 368 LEU A O 1
ATOM 2877 N N . ARG A 1 369 ? -9.100 -13.043 31.807 1.00 94.06 369 ARG A N 1
ATOM 2878 C CA . ARG A 1 369 ? -8.114 -12.350 32.650 1.00 94.06 369 ARG A CA 1
ATOM 2879 C C . ARG A 1 369 ? -8.152 -10.855 32.371 1.00 94.06 369 ARG A C 1
ATOM 2881 O O . ARG A 1 369 ? -8.575 -10.445 31.295 1.00 94.06 369 ARG A O 1
ATOM 2888 N N . ILE A 1 370 ? -7.693 -10.056 33.329 1.00 94.50 370 ILE A N 1
ATOM 2889 C CA . ILE A 1 370 ? -7.453 -8.625 33.141 1.00 94.50 370 ILE A CA 1
ATOM 2890 C C . ILE A 1 370 ? -5.975 -8.434 32.797 1.00 94.50 370 ILE A C 1
ATOM 2892 O O . ILE A 1 370 ? -5.096 -8.739 33.599 1.00 94.50 370 ILE A O 1
ATOM 2896 N N . LEU A 1 371 ? -5.704 -7.915 31.606 1.00 94.81 371 LEU A N 1
ATOM 2897 C CA . LEU A 1 371 ? -4.416 -7.374 31.208 1.00 94.81 371 LEU A CA 1
ATOM 2898 C C . LEU A 1 371 ? -4.382 -5.885 31.550 1.00 94.81 371 LEU A C 1
ATOM 2900 O O . LEU A 1 371 ? -5.044 -5.073 30.904 1.00 94.81 371 LEU A O 1
ATOM 2904 N N . ARG A 1 372 ? -3.589 -5.530 32.557 1.00 92.88 372 ARG A N 1
ATOM 2905 C CA . ARG A 1 372 ? -3.291 -4.144 32.905 1.00 92.88 372 ARG A CA 1
ATOM 2906 C C . ARG A 1 372 ? -2.134 -3.652 32.053 1.00 92.88 372 ARG A C 1
ATOM 2908 O O . ARG A 1 372 ? -1.011 -4.116 32.223 1.00 92.88 372 ARG A O 1
ATOM 2915 N N . LEU A 1 373 ? -2.413 -2.725 31.147 1.00 86.38 373 LEU A N 1
ATOM 2916 C CA . LEU A 1 373 ? -1.456 -2.153 30.210 1.00 86.38 373 LEU A CA 1
ATOM 2917 C C . LEU A 1 373 ? -0.924 -0.812 30.737 1.00 86.38 373 LEU A C 1
ATOM 2919 O O . LEU A 1 373 ? -1.679 0.150 30.884 1.00 86.38 373 LEU A O 1
ATOM 2923 N N . ASN A 1 374 ? 0.386 -0.726 30.967 1.00 77.12 374 ASN A N 1
ATOM 2924 C CA . ASN A 1 374 ? 1.089 0.478 31.436 1.00 77.12 374 ASN A CA 1
ATOM 2925 C C . ASN A 1 374 ? 1.694 1.300 30.271 1.00 77.12 374 ASN A C 1
ATOM 2927 O O . ASN A 1 374 ? 2.320 2.346 30.473 1.00 77.12 374 ASN A O 1
ATOM 2931 N N . GLY A 1 375 ? 1.470 0.851 29.033 1.00 69.94 375 GLY A N 1
ATOM 2932 C CA . GLY A 1 375 ? 1.953 1.463 27.795 1.00 69.94 375 GLY A CA 1
ATOM 2933 C C . GLY A 1 375 ? 3.150 0.720 27.204 1.00 69.94 375 GLY A C 1
ATOM 2934 O O . GLY A 1 375 ? 3.443 -0.406 27.591 1.00 69.94 375 GLY A O 1
ATOM 2935 N N . ARG A 1 376 ? 3.835 1.351 26.247 1.00 66.38 376 ARG A N 1
ATOM 2936 C CA . ARG A 1 376 ? 5.068 0.820 25.643 1.00 66.38 376 ARG A CA 1
ATOM 2937 C C . ARG A 1 376 ? 6.194 0.733 26.668 1.00 66.38 376 ARG A C 1
ATOM 2939 O O . ARG A 1 376 ? 6.215 1.536 27.594 1.00 66.38 376 ARG A O 1
ATOM 2946 N N . ASP A 1 377 ? 7.142 -0.177 26.473 1.00 59.50 377 ASP A N 1
ATOM 2947 C CA . ASP A 1 377 ? 8.411 -0.176 27.204 1.00 59.50 377 ASP A CA 1
ATOM 2948 C C . ASP A 1 377 ? 9.133 1.165 26.976 1.00 59.50 377 ASP A C 1
ATOM 2950 O O . ASP A 1 377 ? 9.567 1.490 25.870 1.00 59.50 377 ASP A O 1
ATOM 2954 N N . ARG A 1 378 ? 9.166 1.995 28.027 1.00 52.03 378 ARG A N 1
ATOM 2955 C CA . ARG A 1 378 ? 9.596 3.403 27.989 1.00 52.03 378 ARG A CA 1
ATOM 2956 C C . ARG A 1 378 ? 11.073 3.585 28.324 1.00 52.03 378 ARG A C 1
ATOM 2958 O O . ARG A 1 378 ? 11.475 4.686 28.685 1.00 52.03 378 ARG A O 1
ATOM 2965 N N . ARG A 1 379 ? 11.894 2.539 28.180 1.00 53.72 379 ARG A N 1
ATOM 2966 C CA . ARG A 1 379 ? 13.364 2.654 28.250 1.00 53.72 379 ARG A CA 1
ATOM 2967 C C . ARG A 1 379 ? 13.961 3.529 27.134 1.00 53.72 379 ARG A C 1
ATOM 2969 O O . ARG A 1 379 ? 15.165 3.749 27.123 1.00 53.72 379 ARG A O 1
ATOM 2976 N N . PHE A 1 380 ? 13.131 4.070 26.239 1.00 53.72 380 PHE A N 1
ATOM 2977 C CA . PHE A 1 380 ? 13.481 5.201 25.389 1.00 53.72 380 PHE A CA 1
ATOM 2978 C C . PHE A 1 380 ? 13.695 6.461 26.235 1.00 53.72 380 PHE A C 1
ATOM 2980 O O . PHE A 1 380 ? 12.757 7.065 26.762 1.00 53.72 380 PHE A O 1
ATOM 2987 N N . SER A 1 381 ? 14.950 6.861 26.342 1.00 54.78 381 SER A N 1
ATOM 2988 C CA . SER A 1 381 ? 15.352 8.201 26.727 1.00 54.78 381 SER A CA 1
ATOM 2989 C C . SER A 1 381 ? 15.908 8.918 25.498 1.00 54.78 381 SER A C 1
ATOM 2991 O O . SER A 1 381 ? 16.337 8.281 24.534 1.00 54.78 381 SER A O 1
ATOM 2993 N N . PHE A 1 382 ? 15.830 10.243 25.492 1.00 58.31 382 PHE A N 1
ATOM 2994 C CA . PHE A 1 382 ? 16.527 11.052 24.500 1.00 58.31 382 PHE A CA 1
ATOM 2995 C C . PHE A 1 382 ? 17.517 11.949 25.228 1.00 58.31 382 PHE A C 1
ATOM 2997 O O . PHE A 1 382 ? 17.216 12.501 26.291 1.00 58.31 382 PHE A O 1
ATOM 3004 N N . MET A 1 383 ? 18.706 12.086 24.651 1.00 52.75 383 MET A N 1
ATOM 3005 C CA . MET A 1 383 ? 19.714 12.990 25.178 1.00 52.75 383 MET A CA 1
ATOM 3006 C C . MET A 1 383 ? 19.553 14.357 24.532 1.00 52.75 383 MET A C 1
ATOM 3008 O O . MET A 1 383 ? 19.601 14.481 23.312 1.00 52.75 383 MET A O 1
ATOM 3012 N N . TRP A 1 384 ? 19.404 15.391 25.352 1.00 68.19 384 TRP A N 1
ATOM 3013 C CA . TRP A 1 384 ? 19.406 16.772 24.891 1.00 68.19 384 TRP A CA 1
ATOM 3014 C C . TRP A 1 384 ? 20.194 17.640 25.873 1.00 68.19 384 TRP A C 1
ATOM 3016 O O . TRP A 1 384 ? 20.044 17.519 27.087 1.00 68.19 384 TRP A O 1
ATOM 3026 N N . ASP A 1 385 ? 21.101 18.459 25.335 1.00 62.28 385 ASP A N 1
ATOM 3027 C CA . ASP A 1 385 ? 22.004 19.341 26.095 1.00 62.28 385 ASP A CA 1
ATOM 3028 C C . ASP A 1 385 ? 22.818 18.626 27.200 1.00 62.28 385 ASP A C 1
ATOM 3030 O O . ASP A 1 385 ? 23.109 19.176 28.258 1.00 62.28 385 ASP A O 1
ATOM 3034 N N . GLY A 1 386 ? 23.193 17.363 26.953 1.00 42.22 386 GLY A N 1
ATOM 3035 C CA . GLY A 1 386 ? 23.984 16.543 27.881 1.00 42.22 386 GLY A CA 1
ATOM 3036 C C . GLY A 1 386 ? 23.183 15.894 29.015 1.00 42.22 386 GLY A C 1
ATOM 3037 O O . GLY A 1 386 ? 23.779 15.225 29.860 1.00 42.22 386 GLY A O 1
ATOM 3038 N N . PHE A 1 387 ? 21.856 16.050 29.022 1.00 47.06 387 PHE A N 1
ATOM 3039 C CA . PHE A 1 387 ? 20.956 15.407 29.973 1.00 47.06 387 PHE A CA 1
ATOM 3040 C C . PHE A 1 387 ? 20.146 14.308 29.294 1.00 47.06 387 PHE A C 1
ATOM 3042 O O . PHE A 1 387 ? 19.526 14.517 28.251 1.00 47.06 387 PHE A O 1
ATOM 3049 N N . ASP A 1 388 ? 20.137 13.134 29.917 1.00 47.69 388 ASP A N 1
ATOM 3050 C CA . ASP A 1 388 ? 19.317 12.013 29.483 1.00 47.69 388 ASP A CA 1
ATOM 3051 C C . ASP A 1 388 ? 17.897 12.172 30.041 1.00 47.69 388 ASP A C 1
ATOM 3053 O O . ASP A 1 388 ? 17.661 12.039 31.247 1.00 47.69 388 ASP A O 1
ATOM 3057 N N . THR A 1 389 ? 16.946 12.519 29.175 1.00 61.09 389 THR A N 1
ATOM 3058 C CA . THR A 1 389 ? 15.554 12.733 29.572 1.00 61.09 389 THR A CA 1
ATOM 3059 C C . THR A 1 389 ? 14.762 11.469 29.301 1.00 61.09 389 THR A C 1
ATOM 3061 O O . THR A 1 389 ? 14.518 11.092 28.152 1.00 61.09 389 THR A O 1
ATOM 3064 N N . ARG A 1 390 ? 14.314 10.806 30.371 1.00 61.84 390 ARG A N 1
ATOM 3065 C CA . ARG A 1 390 ? 13.419 9.659 30.224 1.00 61.84 390 ARG A CA 1
ATOM 3066 C C . ARG A 1 390 ? 12.029 10.115 29.791 1.00 61.84 390 ARG A C 1
ATOM 3068 O O . ARG A 1 390 ? 11.426 10.996 30.413 1.00 61.84 390 ARG A O 1
ATOM 3075 N N . PHE A 1 391 ? 11.496 9.465 28.761 1.00 69.56 391 PHE A N 1
ATOM 3076 C CA . PHE A 1 391 ? 10.203 9.816 28.181 1.00 69.56 391 PHE A CA 1
ATOM 3077 C C . PHE A 1 391 ? 9.035 9.629 29.160 1.00 69.56 391 PHE A C 1
ATOM 3079 O O . PHE A 1 391 ? 8.035 10.341 29.100 1.00 69.56 391 PHE A O 1
ATOM 3086 N N . ASP A 1 392 ? 9.156 8.684 30.092 1.00 61.59 392 ASP A N 1
ATOM 3087 C CA . ASP A 1 392 ? 8.136 8.397 31.099 1.00 61.59 392 ASP A CA 1
ATOM 3088 C C . ASP A 1 392 ? 7.966 9.521 32.127 1.00 61.59 392 ASP A C 1
ATOM 3090 O O . ASP A 1 392 ? 6.835 9.850 32.488 1.00 61.59 392 ASP A O 1
ATOM 3094 N N . ASN A 1 393 ? 9.062 10.151 32.540 1.00 70.06 393 ASN A N 1
ATOM 3095 C CA . ASN A 1 393 ? 9.044 11.290 33.448 1.00 70.06 393 ASN A CA 1
ATOM 3096 C C . ASN A 1 393 ? 8.364 12.500 32.783 1.00 70.06 393 ASN A C 1
ATOM 3098 O O . ASN A 1 393 ? 7.511 13.138 33.399 1.00 70.06 393 ASN A O 1
ATOM 3102 N N . LEU A 1 394 ? 8.680 12.763 31.508 1.00 78.88 394 LEU A N 1
ATOM 3103 C CA . LEU A 1 394 ? 8.050 13.833 30.727 1.00 78.88 394 LEU A CA 1
ATOM 3104 C C . LEU A 1 394 ? 6.556 13.563 30.486 1.00 78.88 394 LEU A C 1
ATOM 3106 O O . LEU A 1 394 ? 5.730 14.454 30.660 1.00 78.88 394 LEU A O 1
ATOM 3110 N N . ALA A 1 395 ? 6.199 12.325 30.135 1.00 73.75 395 ALA A N 1
ATOM 3111 C CA . ALA A 1 395 ? 4.810 11.920 29.934 1.00 73.75 395 ALA A CA 1
ATOM 3112 C C . ALA A 1 395 ? 3.973 12.030 31.216 1.00 73.75 395 ALA A C 1
ATOM 3114 O O . ALA A 1 395 ? 2.808 12.407 31.147 1.00 73.75 395 ALA A O 1
ATOM 3115 N N . THR A 1 396 ? 4.565 11.703 32.370 1.00 76.44 396 THR A N 1
ATOM 3116 C CA . THR A 1 396 ? 3.906 11.819 33.679 1.00 76.44 396 THR A CA 1
ATOM 3117 C C . THR A 1 396 ? 3.620 13.282 33.998 1.00 76.44 396 THR A C 1
ATOM 3119 O O . THR A 1 396 ? 2.472 13.620 34.269 1.00 76.44 396 THR A O 1
ATOM 3122 N N . LEU A 1 397 ? 4.623 14.153 33.848 1.00 82.62 397 LEU A N 1
ATOM 3123 C CA . LEU A 1 397 ? 4.486 15.598 34.035 1.00 82.62 397 LEU A CA 1
ATOM 3124 C C . LEU A 1 397 ? 3.383 16.176 33.143 1.00 82.62 397 LEU A C 1
ATOM 3126 O O . LEU A 1 397 ? 2.480 16.836 33.633 1.00 82.62 397 LEU A O 1
ATOM 3130 N N . LEU A 1 398 ? 3.403 15.886 31.839 1.00 83.94 398 LEU A N 1
ATOM 3131 C CA . LEU A 1 398 ? 2.416 16.421 30.891 1.00 83.94 398 LEU A CA 1
ATOM 3132 C C . LEU A 1 398 ? 1.014 15.806 31.032 1.00 83.94 398 LEU A C 1
ATOM 3134 O O . LEU A 1 398 ? 0.090 16.259 30.363 1.00 83.94 398 LEU A O 1
ATOM 3138 N N . SER A 1 399 ? 0.843 14.772 31.860 1.00 76.94 399 SER A N 1
ATOM 3139 C CA . SER A 1 399 ? -0.466 14.170 32.144 1.00 76.94 399 SER A CA 1
ATOM 3140 C C . SER A 1 399 ? -1.177 14.775 33.357 1.00 76.94 399 SER A C 1
ATOM 3142 O O . SER A 1 399 ? -2.333 14.428 33.602 1.00 76.94 399 SER A O 1
ATOM 3144 N N . GLU A 1 400 ? -0.508 15.658 34.106 1.00 79.31 400 GLU A N 1
ATOM 3145 C CA . GLU A 1 400 ? -1.082 16.333 35.270 1.00 79.31 400 GLU A CA 1
ATOM 3146 C C . GLU A 1 400 ? -2.213 17.286 34.846 1.00 79.31 400 GLU A C 1
ATOM 3148 O O . GLU A 1 400 ? -2.081 18.087 33.918 1.00 79.31 400 GLU A O 1
ATOM 3153 N N . GLU A 1 401 ? -3.351 17.182 35.534 1.00 74.06 401 GLU A N 1
ATOM 3154 C CA . GLU A 1 401 ? -4.597 17.861 35.160 1.00 74.06 401 GLU A CA 1
ATOM 3155 C C . GLU A 1 401 ? -4.464 19.393 35.157 1.00 74.06 401 GLU A C 1
ATOM 3157 O O . GLU A 1 401 ? -5.028 20.058 34.289 1.00 74.06 401 GLU A O 1
ATOM 3162 N N . GLU A 1 402 ? -3.652 19.944 36.066 1.00 79.25 402 GLU A N 1
ATOM 3163 C CA . GLU A 1 402 ? -3.403 21.386 36.211 1.00 79.25 402 GLU A CA 1
ATOM 3164 C C . GLU A 1 402 ? -2.793 22.053 34.965 1.00 79.25 402 GLU A C 1
ATOM 3166 O O . GLU A 1 402 ? -2.899 23.267 34.801 1.00 79.25 402 GLU A O 1
ATOM 3171 N N . TYR A 1 403 ? -2.184 21.276 34.065 1.00 84.31 403 TYR A N 1
ATOM 3172 C CA . TYR A 1 403 ? -1.580 21.786 32.830 1.00 84.31 403 TYR A CA 1
ATOM 3173 C C . TYR A 1 403 ? -2.537 21.769 31.634 1.00 84.31 403 TYR A C 1
ATOM 3175 O O . TYR A 1 403 ? -2.248 22.388 30.608 1.00 84.31 403 TYR A O 1
ATOM 3183 N N . GLY A 1 404 ? -3.665 21.054 31.731 1.00 82.38 404 GLY A N 1
ATOM 3184 C CA . GLY A 1 404 ? -4.691 21.015 30.686 1.00 82.38 404 GLY A CA 1
ATOM 3185 C C . GLY A 1 404 ? -4.207 20.516 29.316 1.00 82.38 404 GLY A C 1
ATOM 3186 O O . GLY A 1 404 ? -4.802 20.876 28.298 1.00 82.38 404 GLY A O 1
ATOM 3187 N N . VAL A 1 405 ? -3.127 19.726 29.259 1.00 86.62 405 VAL A N 1
ATOM 3188 C CA . VAL A 1 405 ? -2.527 19.231 28.008 1.00 86.62 405 VAL A CA 1
ATOM 3189 C C . VAL A 1 405 ? -3.365 18.081 27.438 1.00 86.62 405 VAL A C 1
ATOM 3191 O O . VAL A 1 405 ? -3.486 17.008 28.030 1.00 86.62 405 VAL A O 1
ATOM 3194 N N . LEU A 1 406 ? -3.925 18.298 26.250 1.00 83.94 406 LEU A N 1
ATOM 3195 C CA . LEU A 1 406 ? -4.727 17.329 25.505 1.00 83.94 406 LEU A CA 1
ATOM 3196 C C . LEU A 1 406 ? -3.857 16.438 24.616 1.00 83.94 406 LEU A C 1
ATOM 3198 O O . LEU A 1 406 ? -4.054 15.230 24.602 1.00 83.94 406 LEU A O 1
ATOM 3202 N N . GLN A 1 407 ? -2.888 16.996 23.892 1.00 86.81 407 GLN A N 1
ATOM 3203 C CA . GLN A 1 407 ? -1.927 16.244 23.078 1.00 86.81 407 GLN A CA 1
ATOM 3204 C C . GLN A 1 407 ? -0.548 16.900 23.118 1.00 86.81 407 GLN A C 1
ATOM 3206 O O . GLN A 1 407 ? -0.418 18.092 23.384 1.00 86.81 407 GLN A O 1
ATOM 3211 N N . TRP A 1 408 ? 0.494 16.107 22.874 1.00 89.69 408 TRP A N 1
ATOM 3212 C CA . TRP A 1 408 ? 1.873 16.593 22.892 1.00 89.69 408 TRP A CA 1
ATOM 3213 C C . TRP A 1 408 ? 2.808 15.759 22.017 1.00 89.69 408 TRP A C 1
ATOM 3215 O O . TRP A 1 408 ? 2.554 14.570 21.793 1.00 89.69 408 TRP A O 1
ATOM 3225 N N . GLN A 1 409 ? 3.898 16.379 21.570 1.00 89.69 409 GLN A N 1
ATOM 3226 C CA . GLN A 1 409 ? 4.945 15.783 20.737 1.00 89.69 409 GLN A CA 1
ATOM 3227 C C . GLN A 1 409 ? 6.299 16.413 21.069 1.00 89.69 409 GLN A C 1
ATOM 3229 O O . GLN A 1 409 ? 6.385 17.623 21.273 1.00 89.69 409 GLN A O 1
ATOM 3234 N N . VAL A 1 410 ? 7.349 15.595 21.101 1.00 87.50 410 VAL A N 1
ATOM 3235 C CA . VAL A 1 410 ? 8.740 16.039 21.245 1.00 87.50 410 VAL A CA 1
ATOM 3236 C C . VAL A 1 410 ? 9.433 15.924 19.895 1.00 87.50 410 VAL A C 1
ATOM 3238 O O . VAL A 1 410 ? 9.339 14.883 19.248 1.00 87.50 410 VAL A O 1
ATOM 3241 N N . ILE A 1 411 ? 10.137 16.972 19.483 1.00 88.38 411 ILE A N 1
ATOM 3242 C CA . ILE A 1 411 ? 10.904 17.018 18.240 1.00 88.38 411 ILE A CA 1
ATOM 3243 C C . ILE A 1 411 ? 12.339 17.408 18.582 1.00 88.38 411 ILE A C 1
ATOM 3245 O O . ILE A 1 411 ? 12.588 18.497 19.098 1.00 88.38 411 ILE A O 1
ATOM 3249 N N . LEU A 1 412 ? 13.277 16.521 18.278 1.00 80.38 412 LEU A N 1
ATOM 3250 C CA . LEU A 1 412 ? 14.707 16.779 18.328 1.00 80.38 412 LEU A CA 1
ATOM 3251 C C . LEU A 1 412 ? 15.193 17.079 16.905 1.00 80.38 412 LEU A C 1
ATOM 3253 O O . LEU A 1 412 ? 14.824 16.394 15.957 1.00 80.38 412 LEU A O 1
ATOM 3257 N N . SER A 1 413 ? 15.957 18.148 16.720 1.00 85.00 413 SER A N 1
ATOM 3258 C CA . SER A 1 413 ? 16.436 18.586 15.401 1.00 85.00 413 SER A CA 1
ATOM 3259 C C . SER A 1 413 ? 17.757 19.345 15.516 1.00 85.00 413 SER A C 1
ATOM 3261 O O . SER A 1 413 ? 18.273 19.514 16.614 1.00 85.00 413 SER A O 1
ATOM 3263 N N . LYS A 1 414 ? 18.319 19.832 14.403 1.00 76.81 414 LYS A N 1
ATOM 3264 C CA . LYS A 1 414 ? 19.541 20.658 14.405 1.00 76.81 414 LYS A CA 1
ATOM 3265 C C . LYS A 1 414 ? 19.240 22.110 14.038 1.00 76.81 414 LYS A C 1
ATOM 3267 O O . LYS A 1 414 ? 18.670 22.382 12.980 1.00 76.81 414 LYS A O 1
ATOM 3272 N N . MET A 1 415 ? 19.686 23.057 14.866 1.00 74.31 415 MET A N 1
ATOM 3273 C CA . MET A 1 415 ? 19.660 24.484 14.528 1.00 74.31 415 MET A CA 1
ATOM 3274 C C . MET A 1 415 ? 20.543 24.744 13.303 1.00 74.31 415 MET A C 1
ATOM 3276 O O . MET A 1 415 ? 21.654 24.227 13.208 1.00 74.31 415 MET A O 1
ATOM 3280 N N . ARG A 1 416 ? 20.104 25.591 12.367 1.00 68.25 416 ARG A N 1
ATOM 3281 C CA . ARG A 1 416 ? 20.958 26.066 11.266 1.00 68.25 416 ARG A CA 1
ATOM 3282 C C . ARG A 1 416 ? 21.305 27.542 11.475 1.00 68.25 416 ARG A C 1
ATOM 3284 O O . ARG A 1 416 ? 20.401 28.326 11.752 1.00 68.25 416 ARG A O 1
ATOM 3291 N N . PRO A 1 417 ? 22.582 27.945 11.329 1.00 67.19 417 PRO A N 1
ATOM 3292 C CA . PRO A 1 417 ? 23.727 27.159 10.850 1.00 67.19 417 PRO A CA 1
ATOM 3293 C C . PRO A 1 417 ? 24.545 26.436 11.942 1.00 67.19 417 PRO A C 1
ATOM 3295 O O . PRO A 1 417 ? 25.510 25.769 11.587 1.00 67.19 417 PRO A O 1
ATOM 3298 N N . SER A 1 418 ? 24.231 26.580 13.238 1.00 66.00 418 SER A N 1
ATOM 3299 C CA . SER A 1 418 ? 25.116 26.122 14.331 1.00 66.00 418 SER A CA 1
ATOM 3300 C C . SER A 1 418 ? 25.216 24.600 14.502 1.00 66.00 418 SER A C 1
ATOM 3302 O O . SER A 1 418 ? 26.145 24.132 15.153 1.00 66.00 418 SER A O 1
ATOM 3304 N N . LEU A 1 419 ? 24.299 23.835 13.898 1.00 66.62 419 LEU A N 1
ATOM 3305 C CA . LEU A 1 419 ? 24.156 22.375 14.007 1.00 66.62 419 LEU A CA 1
ATOM 3306 C C . LEU A 1 419 ? 23.957 21.866 15.443 1.00 66.62 419 LEU A C 1
ATOM 3308 O O . LEU A 1 419 ? 24.090 20.672 15.699 1.00 66.62 419 LEU A O 1
ATOM 3312 N N . GLU A 1 420 ? 23.621 22.755 16.374 1.00 69.19 420 GLU A N 1
ATOM 3313 C CA . GLU A 1 420 ? 23.327 22.401 17.759 1.00 69.19 420 GLU A CA 1
ATOM 3314 C C . GLU A 1 420 ? 21.971 21.696 17.862 1.00 69.19 420 GLU A C 1
ATOM 3316 O O . GLU A 1 420 ? 21.030 22.057 17.151 1.00 69.19 420 GLU A O 1
ATOM 3321 N N . ALA A 1 421 ? 21.870 20.715 18.762 1.00 69.62 421 ALA A N 1
ATOM 3322 C CA . ALA A 1 421 ? 20.626 20.006 19.040 1.00 69.62 421 ALA A CA 1
ATOM 3323 C C . ALA A 1 421 ? 19.554 20.975 19.572 1.00 69.62 421 ALA A C 1
ATOM 3325 O O . ALA A 1 421 ? 19.744 21.649 20.588 1.00 69.62 421 ALA A O 1
ATOM 3326 N N . PHE A 1 422 ? 18.427 21.039 18.875 1.00 84.62 422 PHE A N 1
ATOM 3327 C CA . PHE A 1 422 ? 17.266 21.867 19.159 1.00 84.62 422 PHE A CA 1
ATOM 3328 C C . PHE A 1 422 ? 16.092 20.990 19.573 1.00 84.62 422 PHE A C 1
ATOM 3330 O O . PHE A 1 422 ? 15.714 20.081 18.832 1.00 84.62 422 PHE A O 1
ATOM 3337 N N . LEU A 1 423 ? 15.500 21.297 20.723 1.00 86.69 423 LEU A N 1
ATOM 3338 C CA . LEU A 1 423 ? 14.352 20.592 21.274 1.00 86.69 423 LEU A CA 1
ATOM 3339 C C . LEU A 1 423 ? 13.094 21.455 21.148 1.00 86.69 423 LEU A C 1
ATOM 3341 O O . LEU A 1 423 ? 12.977 22.506 21.777 1.00 86.69 423 LEU A O 1
ATOM 3345 N N . GLU A 1 424 ? 12.127 20.991 20.366 1.00 93.19 424 GLU A N 1
ATOM 3346 C CA . GLU A 1 424 ? 10.781 21.556 20.316 1.00 93.19 424 GLU A CA 1
ATOM 3347 C C . GLU A 1 424 ? 9.797 20.622 21.034 1.00 93.19 424 GLU A C 1
ATOM 3349 O O . GLU A 1 424 ? 9.759 19.422 20.771 1.00 93.19 424 GLU A O 1
ATOM 3354 N N . ILE A 1 425 ? 8.967 21.172 21.921 1.00 92.94 425 ILE A N 1
ATOM 3355 C CA . ILE A 1 425 ? 7.810 20.474 22.492 1.00 92.94 425 ILE A CA 1
ATOM 3356 C C . ILE A 1 425 ? 6.544 21.143 21.975 1.00 92.94 425 ILE A C 1
ATOM 3358 O O . ILE A 1 425 ? 6.265 22.300 22.286 1.00 92.94 425 ILE A O 1
ATOM 3362 N N . ARG A 1 426 ? 5.756 20.413 21.190 1.00 95.00 426 ARG A N 1
ATOM 3363 C CA . ARG A 1 426 ? 4.445 20.878 20.730 1.00 95.00 426 ARG A CA 1
ATOM 3364 C C . ARG A 1 426 ? 3.373 20.449 21.716 1.00 95.00 426 ARG A C 1
ATOM 3366 O O . ARG A 1 426 ? 3.358 19.283 22.107 1.00 95.00 426 ARG A O 1
ATOM 3373 N N . LEU A 1 427 ? 2.491 21.366 22.105 1.00 92.50 427 LEU A N 1
ATOM 3374 C CA . LEU A 1 427 ? 1.408 21.138 23.061 1.00 92.50 427 LEU A CA 1
ATOM 3375 C C . LEU A 1 427 ? 0.073 21.596 22.473 1.00 92.50 427 LEU A C 1
ATOM 3377 O O . LEU A 1 427 ? -0.066 22.733 22.040 1.00 92.50 427 LEU A O 1
ATOM 3381 N N . MET A 1 428 ? -0.929 20.731 22.525 1.00 90.06 428 MET A N 1
ATOM 3382 C CA . MET A 1 428 ? -2.330 21.085 22.328 1.00 90.06 428 MET A CA 1
ATOM 3383 C C . MET A 1 428 ? -2.980 21.047 23.702 1.00 90.06 428 MET A C 1
ATOM 3385 O O . MET A 1 428 ? -2.968 20.002 24.352 1.00 90.06 428 MET A O 1
ATOM 3389 N N . CYS A 1 429 ? -3.518 22.170 24.160 1.00 87.19 429 CYS A N 1
ATOM 3390 C CA . CYS A 1 429 ? -4.120 22.303 25.487 1.00 87.19 429 CYS A CA 1
ATOM 3391 C C . CYS A 1 429 ? -5.596 22.686 25.371 1.00 87.19 429 CYS A C 1
ATOM 3393 O O . CYS A 1 429 ? -6.017 23.234 24.354 1.00 87.19 429 CYS A O 1
ATOM 3395 N N . LYS A 1 430 ? -6.360 22.467 26.445 1.00 80.31 430 LYS A N 1
ATOM 3396 C CA . LYS A 1 430 ? -7.680 23.090 26.638 1.00 80.31 430 LYS A CA 1
ATOM 3397 C C . LYS A 1 430 ? -7.536 24.624 26.522 1.00 80.31 430 LYS A C 1
ATOM 3399 O O . LYS A 1 430 ? -6.442 25.148 26.748 1.00 80.31 430 LYS A O 1
ATOM 3404 N N . GLU A 1 431 ? -8.601 25.348 26.170 1.00 69.31 431 GLU A N 1
ATOM 3405 C CA . GLU A 1 431 ? -8.611 26.825 26.086 1.00 69.31 431 GLU A CA 1
ATOM 3406 C C . GLU A 1 431 ? -8.511 27.491 27.480 1.00 69.31 431 GLU A C 1
ATOM 3408 O O . GLU A 1 431 ? -9.405 28.206 27.922 1.00 69.31 431 GLU A O 1
ATOM 3413 N N . ASP A 1 432 ? -7.423 27.230 28.203 1.00 75.62 432 ASP A N 1
ATOM 3414 C CA . ASP A 1 432 ? -7.080 27.851 29.479 1.00 75.62 432 ASP A CA 1
ATOM 3415 C C . ASP A 1 432 ? -5.633 28.350 29.432 1.00 75.62 432 ASP A C 1
ATOM 3417 O O . ASP A 1 432 ? -4.666 27.582 29.424 1.00 75.62 432 ASP A O 1
ATOM 3421 N N . GLU A 1 433 ? -5.488 29.671 29.407 1.00 80.62 433 GLU A N 1
ATOM 3422 C CA . GLU A 1 433 ? -4.190 30.339 29.341 1.00 80.62 433 GLU A CA 1
ATOM 3423 C C . GLU A 1 433 ? -3.368 30.129 30.625 1.00 80.62 433 GLU A C 1
ATOM 3425 O O . GLU A 1 433 ? -2.136 30.130 30.595 1.00 80.62 433 GLU A O 1
ATOM 3430 N N . THR A 1 434 ? -4.042 29.872 31.748 1.00 82.94 434 THR A N 1
ATOM 3431 C CA . THR A 1 434 ? -3.414 29.615 33.049 1.00 82.94 434 THR A CA 1
ATOM 3432 C C . THR A 1 434 ? -2.685 28.273 33.037 1.00 82.94 434 THR A C 1
ATOM 3434 O O . THR A 1 434 ? -1.495 28.214 33.362 1.00 82.94 434 THR A O 1
ATOM 3437 N N . GLY A 1 435 ? -3.361 27.211 32.581 1.00 80.94 435 GLY A N 1
ATOM 3438 C CA . GLY A 1 435 ? -2.771 25.884 32.397 1.00 80.94 435 GLY A CA 1
ATOM 3439 C C . GLY A 1 435 ? -1.600 25.881 31.409 1.00 80.94 435 GLY A C 1
ATOM 3440 O O . GLY A 1 435 ? -0.563 25.276 31.686 1.00 80.94 435 GLY A O 1
ATOM 3441 N N . ARG A 1 436 ? -1.694 26.641 30.304 1.00 87.69 436 ARG A N 1
ATOM 3442 C CA . ARG A 1 436 ? -0.593 26.794 29.328 1.00 87.69 436 ARG A CA 1
ATOM 3443 C C . ARG A 1 436 ? 0.661 27.408 29.951 1.00 87.69 436 ARG A C 1
ATOM 3445 O O . ARG A 1 436 ? 1.767 26.907 29.731 1.00 87.69 436 ARG A O 1
ATOM 3452 N N . GLN A 1 437 ? 0.507 28.469 30.745 1.00 86.25 437 GLN A N 1
ATOM 3453 C CA . GLN A 1 437 ? 1.635 29.107 31.431 1.00 86.25 437 GLN A CA 1
ATOM 3454 C C . GLN A 1 437 ? 2.244 28.200 32.507 1.00 86.25 437 GLN A C 1
ATOM 3456 O O . GLN A 1 437 ? 3.472 28.128 32.618 1.00 86.25 437 GLN A O 1
ATOM 3461 N N . ALA A 1 438 ? 1.412 27.471 33.257 1.00 86.94 438 ALA A N 1
ATOM 3462 C CA . ALA A 1 438 ? 1.867 26.500 34.249 1.00 86.94 438 ALA A CA 1
ATOM 3463 C C . ALA A 1 438 ? 2.668 25.355 33.601 1.00 86.94 438 ALA A C 1
ATOM 3465 O O . ALA A 1 438 ? 3.778 25.054 34.047 1.00 86.94 438 ALA A O 1
ATOM 3466 N N . ALA A 1 439 ? 2.168 24.797 32.492 1.00 86.25 439 ALA A N 1
ATOM 3467 C CA . ALA A 1 439 ? 2.851 23.764 31.716 1.00 86.25 439 ALA A CA 1
ATOM 3468 C C . ALA A 1 439 ? 4.226 24.239 31.219 1.00 86.25 439 ALA A C 1
ATOM 3470 O O . ALA A 1 439 ? 5.228 23.539 31.376 1.00 86.25 439 ALA A O 1
ATOM 3471 N N . LEU A 1 440 ? 4.299 25.459 30.669 1.00 90.88 440 LEU A N 1
ATOM 3472 C CA . LEU A 1 440 ? 5.546 26.056 30.188 1.00 90.88 440 LEU A CA 1
ATOM 3473 C C . LEU A 1 440 ? 6.564 26.258 31.322 1.00 90.88 440 LEU A C 1
ATOM 3475 O O . LEU A 1 440 ? 7.736 25.907 31.175 1.00 90.88 440 LEU A O 1
ATOM 3479 N N . ALA A 1 441 ? 6.133 26.800 32.464 1.00 87.19 441 ALA A N 1
ATOM 3480 C CA . ALA A 1 441 ? 6.997 26.999 33.627 1.00 87.19 441 ALA A CA 1
ATOM 3481 C C . ALA A 1 441 ? 7.535 25.666 34.173 1.00 87.19 441 ALA A C 1
ATOM 3483 O O . ALA A 1 441 ? 8.722 25.547 34.510 1.00 87.19 441 ALA A O 1
ATOM 3484 N N . ARG A 1 442 ? 6.678 24.641 34.211 1.00 87.69 442 ARG A N 1
ATOM 3485 C CA . ARG A 1 442 ? 7.049 23.301 34.654 1.00 87.69 442 ARG A CA 1
ATOM 3486 C C . ARG A 1 442 ? 8.034 22.635 33.695 1.00 87.69 442 ARG A C 1
ATOM 3488 O O . ARG A 1 442 ? 9.034 22.099 34.166 1.00 87.69 442 ARG A O 1
ATOM 3495 N N . LEU A 1 443 ? 7.810 22.725 32.383 1.00 89.44 443 LEU A N 1
ATOM 3496 C CA . LEU A 1 443 ? 8.725 22.208 31.359 1.00 89.44 443 LEU A CA 1
ATOM 3497 C C . LEU A 1 443 ? 10.099 22.878 31.421 1.00 89.44 443 LEU A C 1
ATOM 3499 O O . LEU A 1 443 ? 11.109 22.180 31.396 1.00 89.44 443 LEU A O 1
ATOM 3503 N N . ASN A 1 444 ? 10.142 24.205 31.585 1.00 86.44 444 ASN A N 1
ATOM 3504 C CA . ASN A 1 444 ? 11.400 24.937 31.750 1.00 86.44 444 ASN A CA 1
ATOM 3505 C C . ASN A 1 444 ? 12.189 24.449 32.972 1.00 86.44 444 ASN A C 1
ATOM 3507 O O . ASN A 1 444 ? 13.408 24.321 32.920 1.00 86.44 444 ASN A O 1
ATOM 3511 N N . THR A 1 445 ? 11.492 24.142 34.065 1.00 83.25 445 THR A N 1
ATOM 3512 C CA . THR A 1 445 ? 12.122 23.601 35.275 1.00 83.25 445 THR A CA 1
ATOM 3513 C C . THR A 1 445 ? 12.587 22.157 35.065 1.00 83.25 445 THR A C 1
ATOM 3515 O O . THR A 1 445 ? 13.695 21.801 35.453 1.00 83.25 445 THR A O 1
ATOM 3518 N N . PHE A 1 446 ? 11.750 21.323 34.445 1.00 82.31 446 PHE A N 1
ATOM 3519 C CA . PHE A 1 446 ? 12.003 19.897 34.243 1.00 82.31 446 PHE A CA 1
ATOM 3520 C C . PHE A 1 446 ? 13.171 19.628 33.288 1.00 82.31 446 PHE A C 1
ATOM 3522 O O . PHE A 1 446 ? 14.005 18.776 33.577 1.00 82.31 446 PHE A O 1
ATOM 3529 N N . LEU A 1 447 ? 13.255 20.380 32.189 1.00 78.62 447 LEU A N 1
ATOM 3530 C CA . LEU A 1 447 ? 14.333 20.274 31.199 1.00 78.62 447 LEU A CA 1
ATOM 3531 C C . LEU A 1 447 ? 15.568 21.102 31.568 1.00 78.62 447 LEU A C 1
ATOM 3533 O O . LEU A 1 447 ? 16.494 21.195 30.768 1.00 78.62 447 LEU A O 1
ATOM 3537 N N . ASN A 1 448 ? 15.581 21.702 32.764 1.00 75.50 448 ASN A N 1
ATOM 3538 C CA . ASN A 1 448 ? 16.651 22.569 33.241 1.00 75.50 448 ASN A CA 1
ATOM 3539 C C . ASN A 1 448 ? 17.011 23.640 32.194 1.00 75.50 448 ASN A C 1
ATOM 3541 O O . ASN A 1 448 ? 18.122 23.667 31.669 1.00 75.50 448 ASN A O 1
ATOM 3545 N N . ILE A 1 449 ? 16.044 24.496 31.852 1.00 81.50 449 ILE A N 1
ATOM 3546 C CA . ILE A 1 449 ? 16.222 25.596 30.901 1.00 81.50 449 ILE A CA 1
ATOM 3547 C C . ILE A 1 449 ? 16.797 26.814 31.631 1.00 81.50 449 ILE A C 1
ATOM 3549 O O . ILE A 1 449 ? 16.205 27.339 32.574 1.00 81.50 449 ILE A O 1
ATOM 3553 N N . TYR A 1 450 ? 17.957 27.282 31.178 1.00 76.25 450 TYR A N 1
ATOM 3554 C CA . TYR A 1 450 ? 18.706 28.417 31.718 1.00 76.25 450 TYR A CA 1
ATOM 3555 C C . TYR A 1 450 ? 19.248 29.285 30.561 1.00 76.25 450 TYR A C 1
ATOM 3557 O O . TYR A 1 450 ? 19.276 28.841 29.412 1.00 76.25 450 TYR A O 1
ATOM 3565 N N . PRO A 1 451 ? 19.674 30.543 30.798 1.00 82.50 451 PRO A N 1
ATOM 3566 C CA . PRO A 1 451 ? 19.982 31.483 29.707 1.00 82.50 451 PRO A CA 1
ATOM 3567 C C . PRO A 1 451 ? 20.927 30.957 28.593 1.00 82.50 451 PRO A C 1
ATOM 3569 O O . PRO A 1 451 ? 20.679 31.246 27.423 1.00 82.50 451 PRO A O 1
ATOM 3572 N N . PRO A 1 452 ? 21.968 30.152 28.892 1.00 70.25 452 PRO A N 1
ATOM 3573 C CA . PRO A 1 452 ? 22.824 29.497 27.902 1.00 70.25 452 PRO A CA 1
ATOM 3574 C C . PRO A 1 452 ? 22.142 28.495 26.961 1.00 70.25 452 PRO A C 1
ATOM 3576 O O . PRO A 1 452 ? 22.604 28.379 25.833 1.00 70.25 452 PRO A O 1
ATOM 3579 N N . ASN A 1 453 ? 21.089 27.781 27.371 1.00 75.44 453 ASN A N 1
ATOM 3580 C CA . ASN A 1 453 ? 20.427 26.767 26.530 1.00 75.44 453 ASN A CA 1
ATOM 3581 C C . ASN A 1 453 ? 19.002 27.154 26.106 1.00 75.44 453 ASN A C 1
ATOM 3583 O O . ASN A 1 453 ? 18.397 26.477 25.280 1.00 75.44 453 ASN A O 1
ATOM 3587 N N . GLN A 1 454 ? 18.497 28.297 26.578 1.00 84.12 454 GLN A N 1
ATOM 3588 C CA . GLN A 1 454 ? 17.164 28.802 26.249 1.00 84.12 454 GLN A CA 1
ATOM 3589 C C . GLN A 1 454 ? 16.917 28.936 24.737 1.00 84.12 454 GLN A C 1
ATOM 3591 O O . GLN A 1 454 ? 15.811 28.695 24.270 1.00 84.12 454 GLN A O 1
ATOM 3596 N N . HIS A 1 455 ? 17.939 29.290 23.954 1.00 85.00 455 HIS A N 1
ATOM 3597 C CA . HIS A 1 455 ? 17.825 29.416 22.496 1.00 85.00 455 HIS A CA 1
ATOM 3598 C C . HIS A 1 455 ? 17.727 28.066 21.761 1.00 85.00 455 HIS A C 1
ATOM 3600 O O . HIS A 1 455 ? 17.380 28.045 20.582 1.00 85.00 455 HIS A O 1
ATOM 3606 N N . LYS A 1 456 ? 18.025 26.955 22.448 1.00 82.25 456 LYS A N 1
ATOM 3607 C CA . LYS A 1 456 ? 17.978 25.582 21.927 1.00 82.25 456 LYS A CA 1
ATOM 3608 C C . LYS A 1 456 ? 16.651 24.879 22.224 1.00 82.25 456 LYS A C 1
ATOM 3610 O O . LYS A 1 456 ? 16.491 23.722 21.849 1.00 82.25 456 LYS A O 1
ATOM 3615 N N . PHE A 1 457 ? 15.729 25.546 22.917 1.00 91.12 457 PHE A N 1
ATOM 3616 C CA . PHE A 1 457 ? 14.464 24.978 23.368 1.00 91.12 457 PHE A CA 1
ATOM 3617 C C . PHE A 1 457 ? 13.280 25.853 22.959 1.00 91.12 457 PHE A C 1
ATOM 3619 O O . PHE A 1 457 ? 13.337 27.080 23.051 1.00 91.12 457 PHE A O 1
ATOM 3626 N N . LYS A 1 458 ? 12.178 25.226 22.543 1.00 93.06 458 LYS A N 1
ATOM 3627 C CA . LYS A 1 458 ? 10.925 25.922 22.242 1.00 93.06 458 LYS A CA 1
ATOM 3628 C C . LYS A 1 458 ? 9.716 25.081 22.630 1.00 93.06 458 LYS A C 1
ATOM 3630 O O . LYS A 1 458 ? 9.661 23.895 22.329 1.00 93.06 458 LYS A O 1
ATOM 3635 N N . VAL A 1 459 ? 8.705 25.729 23.205 1.00 93.56 459 VAL A N 1
ATOM 3636 C CA . VAL A 1 459 ? 7.352 25.170 23.305 1.00 93.56 459 VAL A CA 1
ATOM 3637 C C . VAL A 1 459 ? 6.467 25.831 22.252 1.00 93.56 459 VAL A C 1
ATOM 3639 O O . VAL A 1 459 ? 6.429 27.059 22.164 1.00 93.56 459 VAL A O 1
ATOM 3642 N N . THR A 1 460 ? 5.772 25.033 21.446 1.00 94.00 460 THR A N 1
ATOM 3643 C CA . THR A 1 460 ? 4.823 25.514 20.432 1.00 94.00 460 THR A CA 1
ATOM 3644 C C . THR A 1 460 ? 3.423 25.055 20.821 1.00 94.00 460 THR A C 1
ATOM 3646 O O . THR A 1 460 ? 3.172 23.855 20.905 1.00 94.00 460 THR A O 1
ATOM 3649 N N . PHE A 1 461 ? 2.505 25.992 21.049 1.00 91.69 461 PHE A N 1
ATOM 3650 C CA . PHE A 1 461 ? 1.096 25.655 21.238 1.00 91.69 461 PHE A CA 1
ATOM 3651 C C . PHE A 1 461 ? 0.420 25.502 19.877 1.00 91.69 461 PHE A C 1
ATOM 3653 O O . PHE A 1 461 ? 0.591 26.362 19.014 1.00 91.69 461 PHE A O 1
ATOM 3660 N N . VAL A 1 462 ? -0.305 24.405 19.681 1.00 90.12 462 VAL A N 1
ATOM 3661 C CA . VAL A 1 462 ? -1.025 24.106 18.437 1.00 90.12 462 VAL A CA 1
ATOM 3662 C C . VAL A 1 462 ? -2.526 24.059 18.699 1.00 90.12 462 VAL A C 1
ATOM 3664 O O . VAL A 1 462 ? -2.959 23.641 19.776 1.00 90.12 462 VAL A O 1
ATOM 3667 N N . GLU A 1 463 ? -3.305 24.527 17.725 1.00 80.00 463 GLU A N 1
ATOM 3668 C CA . GLU A 1 463 ? -4.766 24.640 17.832 1.00 80.00 463 GLU A CA 1
ATOM 3669 C C . GLU A 1 463 ? -5.471 23.323 17.488 1.00 80.00 463 GLU A C 1
ATOM 3671 O O . GLU A 1 463 ? -6.481 22.982 18.098 1.00 80.00 463 GLU A O 1
ATOM 3676 N N . ASP A 1 464 ? -4.905 22.548 16.561 1.00 78.88 464 ASP A N 1
ATOM 3677 C CA . ASP A 1 464 ? -5.464 21.288 16.086 1.00 78.88 464 ASP A CA 1
ATOM 3678 C C . ASP A 1 464 ? -4.376 20.240 15.783 1.00 78.88 464 ASP A C 1
ATOM 3680 O O . ASP A 1 464 ? -3.179 20.427 16.035 1.00 78.88 464 ASP A O 1
ATOM 3684 N N . LEU A 1 465 ? -4.809 19.097 15.243 1.00 76.69 465 LEU A N 1
ATOM 3685 C CA . LEU A 1 465 ? -3.931 17.979 14.909 1.00 76.69 465 LEU A CA 1
ATOM 3686 C C . LEU A 1 465 ? -2.959 18.267 13.759 1.00 76.69 465 LEU A C 1
ATOM 3688 O O . LEU A 1 465 ? -1.910 17.626 13.701 1.00 76.69 465 LEU A O 1
ATOM 3692 N N . GLY A 1 466 ? -3.262 19.232 12.885 1.00 79.19 466 GLY A N 1
ATOM 3693 C CA . GLY A 1 466 ? -2.395 19.636 11.777 1.00 79.19 466 GLY A CA 1
ATOM 3694 C C . GLY A 1 466 ? -1.081 20.265 12.244 1.00 79.19 466 GLY A C 1
ATOM 3695 O O . GLY A 1 466 ? -0.098 20.279 11.506 1.00 79.19 466 GLY A O 1
ATOM 3696 N N . GLY A 1 467 ? -1.020 20.726 13.498 1.00 83.19 467 GLY A N 1
ATOM 3697 C CA . GLY A 1 467 ? 0.211 21.211 14.121 1.00 83.19 467 GLY A CA 1
ATOM 3698 C C . GLY A 1 467 ? 1.209 20.116 14.533 1.00 83.19 467 GLY A C 1
ATOM 3699 O O . GLY A 1 467 ? 2.354 20.439 14.867 1.00 83.19 467 GLY A O 1
ATOM 3700 N N . PHE A 1 468 ? 0.825 18.836 14.520 1.00 87.31 468 PHE A N 1
ATOM 3701 C CA . PHE A 1 468 ? 1.689 17.709 14.895 1.00 87.31 468 PHE A CA 1
ATOM 3702 C C . PHE A 1 468 ? 2.196 16.932 13.676 1.00 87.31 468 PHE A C 1
ATOM 3704 O O . PHE A 1 468 ? 1.516 16.826 12.661 1.00 87.31 468 PHE A O 1
ATOM 3711 N N . GLU A 1 469 ? 3.370 16.304 13.788 1.00 82.19 469 GLU A N 1
ATOM 3712 C CA . GLU A 1 469 ? 3.754 15.267 12.823 1.00 82.19 469 GLU A CA 1
ATOM 3713 C C . GLU A 1 469 ? 2.992 13.966 13.075 1.00 82.19 469 GLU A C 1
ATOM 3715 O O . GLU A 1 469 ? 3.071 13.378 14.162 1.00 82.19 469 GLU A O 1
ATOM 3720 N N . LEU A 1 470 ? 2.294 13.504 12.040 1.00 78.88 470 LEU A N 1
ATOM 3721 C CA . LEU A 1 470 ? 1.500 12.285 12.061 1.00 78.88 470 LEU A CA 1
ATOM 3722 C C . LEU A 1 470 ? 2.228 11.131 11.359 1.00 78.88 470 LEU A C 1
ATOM 3724 O O . LEU A 1 470 ? 2.987 11.320 10.407 1.00 78.88 470 LEU A O 1
ATOM 3728 N N . SER A 1 471 ? 1.982 9.899 11.806 1.00 66.75 471 SER A N 1
ATOM 3729 C CA . SER A 1 471 ? 2.512 8.712 11.143 1.00 66.75 471 SER A CA 1
ATOM 3730 C C . SER A 1 471 ? 1.855 8.519 9.776 1.00 66.75 471 SER A C 1
ATOM 3732 O O . SER A 1 471 ? 0.633 8.510 9.655 1.00 66.75 471 SER A O 1
ATOM 3734 N N . LYS A 1 472 ? 2.663 8.281 8.733 1.00 64.50 472 LYS A N 1
ATOM 3735 C CA . LYS A 1 472 ? 2.177 8.142 7.342 1.00 64.50 472 LYS A CA 1
ATOM 3736 C C . LYS A 1 472 ? 1.106 7.061 7.160 1.00 64.50 472 LYS A C 1
ATOM 3738 O O . LYS A 1 472 ? 0.303 7.132 6.241 1.00 64.50 472 LYS A O 1
ATOM 3743 N N . THR A 1 473 ? 1.135 6.025 7.997 1.00 58.91 473 THR A N 1
ATOM 3744 C CA . THR A 1 473 ? 0.257 4.858 7.856 1.00 58.91 473 THR A CA 1
ATOM 3745 C C . THR A 1 473 ? -0.960 4.915 8.770 1.00 58.91 473 THR A C 1
ATOM 3747 O O . THR A 1 473 ? -2.055 4.579 8.343 1.00 58.91 473 THR A O 1
ATOM 3750 N N . GLY A 1 474 ? -0.768 5.291 10.038 1.00 54.81 474 GLY A N 1
ATOM 3751 C CA . GLY A 1 474 ? -1.829 5.272 11.044 1.00 54.81 474 GLY A CA 1
ATOM 3752 C C . GLY A 1 474 ? -2.445 6.636 11.334 1.00 54.81 474 GLY A C 1
ATOM 3753 O O . GLY A 1 474 ? -3.393 6.671 12.103 1.00 54.81 474 GLY A O 1
ATOM 3754 N N . GLN A 1 475 ? -1.894 7.720 10.770 1.00 69.19 475 GLN A N 1
ATOM 3755 C CA . GLN A 1 475 ? -2.249 9.113 11.076 1.00 69.19 475 GLN A CA 1
ATOM 3756 C C . GLN A 1 475 ? -2.161 9.449 12.577 1.00 69.19 475 GLN A C 1
ATOM 3758 O O . GLN A 1 475 ? -2.880 10.297 13.091 1.00 69.19 475 GLN A O 1
ATOM 3763 N N . LYS A 1 476 ? -1.251 8.776 13.293 1.00 70.00 476 LYS A N 1
ATOM 3764 C CA . LYS A 1 476 ? -1.061 8.925 14.744 1.00 70.00 476 LYS A CA 1
ATOM 3765 C C . LYS A 1 476 ? -0.037 9.997 15.061 1.00 70.00 476 LYS A C 1
ATOM 3767 O O . LYS A 1 476 ? 0.995 10.037 14.394 1.00 70.00 476 LYS A O 1
ATOM 3772 N N . VAL A 1 477 ? -0.247 10.776 16.119 1.00 75.38 477 VAL A N 1
ATOM 3773 C CA . VAL A 1 477 ? 0.752 11.751 16.585 1.00 75.38 477 VAL A CA 1
ATOM 3774 C C . VAL A 1 477 ? 2.019 11.010 17.008 1.00 75.38 477 VAL A C 1
ATOM 3776 O O . VAL A 1 477 ? 2.024 10.239 17.972 1.00 75.38 477 VAL A O 1
ATOM 3779 N N . ILE A 1 478 ? 3.122 11.240 16.293 1.00 75.00 478 ILE A N 1
ATOM 3780 C CA . ILE A 1 478 ? 4.401 10.611 16.620 1.00 75.00 478 ILE A CA 1
ATOM 3781 C C . ILE A 1 478 ? 4.948 11.280 17.879 1.00 75.00 478 ILE A C 1
ATOM 3783 O O . ILE A 1 478 ? 5.321 12.445 17.862 1.00 75.00 478 ILE A O 1
ATOM 3787 N N . LYS A 1 479 ? 5.007 10.555 18.996 1.00 77.81 479 LYS A N 1
ATOM 3788 C CA . LYS A 1 479 ? 5.346 11.147 20.299 1.00 77.81 479 LYS A CA 1
ATOM 3789 C C . LYS A 1 479 ? 6.775 11.698 20.398 1.00 77.81 479 LYS A C 1
ATOM 3791 O O . LYS A 1 479 ? 6.987 12.672 21.118 1.00 77.81 479 LYS A O 1
ATOM 3796 N N . PHE A 1 480 ? 7.716 11.116 19.659 1.00 77.31 480 PHE A N 1
ATOM 3797 C CA . PHE A 1 480 ? 9.097 11.582 19.544 1.00 77.31 480 PHE A CA 1
ATOM 3798 C C . PHE A 1 480 ? 9.545 11.547 18.080 1.00 77.31 480 PHE A C 1
ATOM 3800 O O . PHE A 1 480 ? 9.490 10.489 17.447 1.00 77.31 480 PHE A O 1
ATOM 3807 N N . VAL A 1 481 ? 9.982 12.691 17.565 1.00 77.62 481 VAL A N 1
ATOM 3808 C CA . VAL A 1 481 ? 10.524 12.862 16.216 1.00 77.62 481 VAL A CA 1
ATOM 3809 C C . VAL A 1 481 ? 11.993 13.235 16.348 1.00 77.62 481 VAL A C 1
ATOM 3811 O O . VAL A 1 481 ? 12.314 14.256 16.947 1.00 77.62 481 VAL A O 1
ATOM 3814 N N . ASP A 1 482 ? 12.873 12.424 15.773 1.00 70.19 482 ASP A N 1
ATOM 3815 C CA . ASP A 1 482 ? 14.295 12.737 15.664 1.00 70.19 482 ASP A CA 1
ATOM 3816 C C . ASP A 1 482 ? 14.625 13.139 14.225 1.00 70.19 482 ASP A C 1
ATOM 3818 O O . ASP A 1 482 ? 14.452 12.343 13.302 1.00 70.19 482 ASP A O 1
ATOM 3822 N N . ARG A 1 483 ? 15.055 14.390 14.051 1.00 78.75 483 ARG A N 1
ATOM 3823 C CA . ARG A 1 483 ? 15.479 15.001 12.786 1.00 78.75 483 ARG A CA 1
ATOM 3824 C C . ARG A 1 483 ? 16.983 15.302 12.781 1.00 78.75 483 ARG A C 1
ATOM 3826 O O . ARG A 1 483 ? 17.443 16.101 11.963 1.00 78.75 483 ARG A O 1
ATOM 3833 N N . GLU A 1 484 ? 17.766 14.749 13.711 1.00 58.66 484 GLU A N 1
ATOM 3834 C CA . GLU A 1 484 ? 19.213 14.989 13.756 1.00 58.66 484 GLU A CA 1
ATOM 3835 C C . GLU A 1 484 ? 19.947 14.402 12.534 1.00 58.66 484 GLU A C 1
ATOM 3837 O O . GLU A 1 484 ? 20.959 14.973 12.118 1.00 58.66 484 GLU A O 1
ATOM 3842 N N . ASP A 1 485 ? 19.412 13.348 11.908 1.00 43.53 485 ASP A N 1
ATOM 3843 C CA . ASP A 1 485 ? 20.006 12.660 10.746 1.00 43.53 485 ASP A CA 1
ATOM 3844 C C . ASP A 1 485 ? 19.394 13.050 9.380 1.00 43.53 485 ASP A C 1
ATOM 3846 O O . ASP A 1 485 ? 19.814 12.541 8.336 1.00 43.53 485 ASP A O 1
ATOM 3850 N N . ASP A 1 486 ? 18.450 13.998 9.346 1.00 43.72 486 ASP A N 1
ATOM 3851 C CA . ASP A 1 486 ? 17.840 14.478 8.100 1.00 43.72 486 ASP A CA 1
ATOM 3852 C C . ASP A 1 486 ? 18.761 15.474 7.362 1.00 43.72 486 ASP A C 1
ATOM 3854 O O . ASP A 1 486 ? 18.582 16.696 7.377 1.00 43.72 486 ASP A O 1
ATOM 3858 N N . GLU A 1 487 ? 19.762 14.947 6.649 1.00 37.66 487 GLU A N 1
ATOM 3859 C CA . GLU A 1 487 ? 20.527 15.706 5.641 1.00 37.66 487 GLU A CA 1
ATOM 3860 C C . GLU A 1 487 ? 19.748 15.933 4.327 1.00 37.66 487 GLU A C 1
ATOM 3862 O O . GLU A 1 487 ? 20.216 16.660 3.451 1.00 37.66 487 GLU A O 1
ATOM 3867 N N . ASN A 1 488 ? 18.527 15.403 4.195 1.00 33.00 488 ASN A N 1
ATOM 3868 C CA . ASN A 1 488 ? 17.666 15.604 3.028 1.00 33.00 488 ASN A CA 1
ATOM 3869 C C . ASN A 1 488 ? 16.323 16.209 3.448 1.00 33.00 488 ASN A C 1
ATOM 3871 O O . ASN A 1 488 ? 15.398 15.499 3.823 1.00 33.00 488 ASN A O 1
ATOM 3875 N N . GLY A 1 489 ? 16.222 17.537 3.371 1.00 29.81 489 GLY A N 1
ATOM 3876 C CA . GLY A 1 489 ? 14.952 18.238 3.537 1.00 29.81 489 GLY A CA 1
ATOM 3877 C C . GLY A 1 489 ? 14.025 17.952 2.359 1.00 29.81 489 GLY A C 1
ATOM 3878 O O . GLY A 1 489 ? 14.230 18.498 1.276 1.00 29.81 489 GLY A O 1
ATOM 3879 N N . ASP A 1 490 ? 13.022 17.110 2.586 1.00 27.75 490 ASP A N 1
ATOM 3880 C CA . ASP A 1 490 ? 11.844 16.981 1.732 1.00 27.75 490 ASP A CA 1
ATOM 3881 C C . ASP A 1 490 ? 10.683 17.694 2.441 1.00 27.75 490 ASP A C 1
ATOM 3883 O O . ASP A 1 490 ? 9.983 17.125 3.279 1.00 27.75 490 ASP A O 1
ATOM 3887 N N . GLU A 1 491 ? 10.534 18.994 2.174 1.00 28.44 491 GLU A N 1
ATOM 3888 C CA . GLU A 1 491 ? 9.339 19.752 2.548 1.00 28.44 491 GLU A CA 1
ATOM 3889 C C . GLU A 1 491 ? 8.204 19.383 1.584 1.00 28.44 491 GLU A C 1
ATOM 3891 O O . GLU A 1 491 ? 7.945 20.064 0.590 1.00 28.44 491 GLU A O 1
ATOM 3896 N N . GLY A 1 492 ? 7.508 18.290 1.891 1.00 28.06 492 GLY A N 1
ATOM 3897 C CA . GLY A 1 492 ? 6.183 18.018 1.346 1.00 28.06 492 GLY A CA 1
ATOM 3898 C C . GLY A 1 492 ? 5.166 18.976 1.962 1.00 28.06 492 GLY A C 1
ATOM 3899 O O . GLY A 1 492 ? 4.534 18.644 2.959 1.00 28.06 492 GLY A O 1
ATOM 3900 N N . SER A 1 493 ? 5.029 20.172 1.388 1.00 26.98 493 SER A N 1
ATOM 3901 C CA . SER A 1 493 ? 3.872 21.037 1.625 1.00 26.98 493 SER A CA 1
ATOM 3902 C C . SER A 1 493 ? 2.805 20.736 0.570 1.00 26.98 493 SER A C 1
ATOM 3904 O O . SER A 1 493 ? 2.973 21.028 -0.614 1.00 26.98 493 SER A O 1
ATOM 3906 N N . GLU A 1 494 ? 1.706 20.117 0.998 1.00 27.03 494 GLU A N 1
ATOM 3907 C CA . GLU A 1 494 ? 0.461 20.097 0.233 1.00 27.03 494 GLU A CA 1
ATOM 3908 C C . GLU A 1 494 ? -0.140 21.507 0.288 1.00 27.03 494 GLU A C 1
ATOM 3910 O O . GLU A 1 494 ? -0.699 21.935 1.296 1.00 27.03 494 GLU A O 1
ATOM 3915 N N . ALA A 1 495 ? 0.041 22.266 -0.794 1.00 27.86 495 ALA A N 1
ATOM 3916 C CA . ALA A 1 495 ? -0.704 23.494 -1.026 1.00 27.86 495 ALA A CA 1
ATOM 3917 C C . ALA A 1 495 ? -2.130 23.132 -1.467 1.00 27.86 495 ALA A C 1
ATOM 3919 O O . ALA A 1 495 ? -2.320 22.318 -2.372 1.00 27.86 495 ALA A O 1
ATOM 3920 N N . GLY A 1 496 ? -3.098 23.742 -0.784 1.00 26.06 496 GLY A N 1
ATOM 3921 C CA . GLY A 1 496 ? -4.525 23.475 -0.885 1.00 26.06 496 GLY A CA 1
ATOM 3922 C C . GLY A 1 496 ? -5.120 23.577 -2.288 1.00 26.06 496 GLY A C 1
ATOM 3923 O O . GLY A 1 496 ? -4.691 24.353 -3.141 1.00 26.06 496 GLY A O 1
ATOM 3924 N N . SER A 1 497 ? -6.158 22.772 -2.484 1.00 31.53 497 SER A N 1
ATOM 3925 C CA . SER A 1 497 ? -7.084 22.828 -3.602 1.00 31.53 497 SER A CA 1
ATOM 3926 C C . SER A 1 497 ? -8.156 23.888 -3.344 1.00 31.53 497 SER A C 1
ATOM 3928 O O . SER A 1 497 ? -9.205 23.562 -2.801 1.00 31.53 497 SER A O 1
ATOM 3930 N N . GLU A 1 498 ? -7.925 25.129 -3.758 1.00 33.03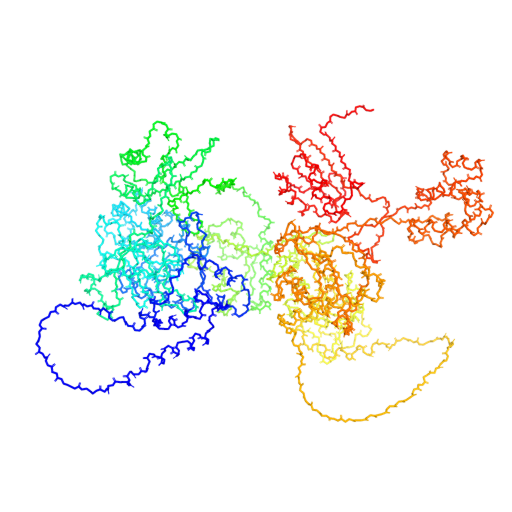 498 GLU A N 1
ATOM 3931 C CA . GLU A 1 498 ? -9.017 26.061 -4.064 1.00 33.03 498 GLU A CA 1
ATOM 3932 C C . GLU A 1 498 ? -8.681 26.837 -5.349 1.00 33.03 498 GLU A C 1
ATOM 3934 O O . GLU A 1 498 ? -7.551 27.279 -5.555 1.00 33.03 498 GLU A O 1
ATOM 3939 N N . ASP A 1 499 ? -9.690 26.929 -6.221 1.00 36.16 499 ASP A N 1
ATOM 3940 C CA . ASP A 1 499 ? -9.788 27.689 -7.474 1.00 36.16 499 ASP A CA 1
ATOM 3941 C C . ASP A 1 499 ? -8.877 27.308 -8.659 1.00 36.16 499 ASP A C 1
ATOM 3943 O O . ASP A 1 499 ? -7.858 27.939 -8.954 1.00 36.16 499 ASP A O 1
ATOM 3947 N N . LEU A 1 500 ? -9.346 26.350 -9.473 1.00 26.78 500 LEU A N 1
ATOM 3948 C CA . LEU A 1 500 ? -8.959 26.246 -10.886 1.00 26.78 500 LEU A CA 1
ATOM 3949 C C . LEU A 1 500 ? -10.082 26.784 -11.797 1.00 26.78 500 LEU A C 1
ATOM 3951 O O . LEU A 1 500 ? -11.254 26.491 -11.564 1.00 26.78 500 LEU A O 1
ATOM 3955 N N . PRO A 1 501 ? -9.753 27.540 -12.863 1.00 31.56 501 PRO A N 1
ATOM 3956 C CA . PRO A 1 501 ? -10.747 28.131 -13.755 1.00 31.56 501 PRO A CA 1
ATOM 3957 C C . PRO A 1 501 ? -11.491 27.058 -14.563 1.00 31.56 501 PRO A C 1
ATOM 3959 O O . PRO A 1 501 ? -10.871 26.149 -15.122 1.00 31.56 501 PRO A O 1
ATOM 3962 N N . ILE A 1 502 ? -12.816 27.209 -14.657 1.00 35.09 502 ILE A N 1
ATOM 3963 C CA . ILE A 1 502 ? -13.726 26.347 -15.425 1.00 35.09 502 ILE A CA 1
ATOM 3964 C C . ILE A 1 502 ? -13.223 26.251 -16.874 1.00 35.09 502 ILE A C 1
ATOM 3966 O O . ILE A 1 502 ? -13.243 27.229 -17.622 1.00 35.09 502 ILE A O 1
ATOM 3970 N N . ARG A 1 503 ? -12.745 25.067 -17.274 1.00 41.16 503 ARG A N 1
ATOM 3971 C CA . ARG A 1 503 ? -12.479 24.741 -18.680 1.00 41.16 503 ARG A CA 1
ATOM 3972 C C . ARG A 1 503 ? -13.796 24.367 -19.350 1.00 41.16 503 ARG A C 1
ATOM 3974 O O . ARG A 1 503 ? -14.531 23.539 -18.819 1.00 41.16 503 ARG A O 1
ATOM 3981 N N . GLU A 1 504 ? -14.065 24.940 -20.521 1.00 45.81 504 GLU A N 1
ATOM 3982 C CA . GLU A 1 504 ? -15.192 24.520 -21.358 1.00 45.81 504 GLU A CA 1
ATOM 3983 C C . GLU A 1 504 ? -15.091 23.013 -21.678 1.00 45.81 504 GLU A C 1
ATOM 3985 O O . GLU A 1 504 ? -13.984 22.512 -21.929 1.00 45.81 504 GLU A O 1
ATOM 3990 N N . PRO A 1 505 ? -16.211 22.268 -21.642 1.00 53.22 505 PRO A N 1
ATOM 3991 C CA . PRO A 1 505 ? -16.209 20.839 -21.926 1.00 53.22 505 PRO A CA 1
ATOM 3992 C C . PRO A 1 505 ? -15.708 20.572 -23.354 1.00 53.22 505 PRO A C 1
ATOM 3994 O O . PRO A 1 505 ? -16.133 21.196 -24.320 1.00 53.22 505 PRO A O 1
ATOM 3997 N N . VAL A 1 506 ? -14.773 19.625 -23.479 1.00 63.81 506 VAL A N 1
ATOM 3998 C CA . VAL A 1 506 ? -14.054 19.295 -24.732 1.00 63.81 506 VAL A CA 1
ATOM 3999 C C . VAL A 1 506 ? -14.965 18.672 -25.801 1.00 63.81 506 VAL A C 1
ATOM 4001 O O . VAL A 1 506 ? -14.615 18.661 -26.981 1.00 63.81 506 VAL A O 1
ATOM 4004 N N . TYR A 1 507 ? -16.117 18.153 -25.388 1.00 69.75 507 TYR A N 1
ATOM 4005 C CA . TYR A 1 507 ? -17.121 17.533 -26.243 1.00 69.75 507 TYR A CA 1
ATOM 4006 C C . TYR A 1 507 ? -18.446 18.248 -26.046 1.00 69.75 507 TYR A C 1
ATOM 4008 O O . TYR A 1 507 ? -18.711 18.754 -24.961 1.00 69.75 507 TYR A O 1
ATOM 4016 N N . THR A 1 508 ? -19.266 18.269 -27.088 1.00 82.50 508 THR A N 1
ATOM 4017 C CA . THR A 1 508 ? -20.659 18.721 -26.998 1.00 82.50 508 THR A CA 1
ATOM 4018 C C . THR A 1 508 ? -21.556 17.616 -26.438 1.00 82.50 508 THR A C 1
ATOM 4020 O O . THR A 1 508 ? -21.217 16.431 -26.524 1.00 82.50 508 THR A O 1
ATOM 4023 N N . THR A 1 509 ? -22.742 17.982 -25.937 1.00 78.44 509 THR A N 1
ATOM 4024 C CA . THR A 1 509 ? -23.744 17.023 -25.447 1.00 78.44 509 THR A CA 1
ATOM 4025 C C . THR A 1 509 ? -24.002 15.926 -26.481 1.00 78.44 509 THR A C 1
ATOM 4027 O O . THR A 1 509 ? -23.965 14.742 -26.168 1.00 78.44 509 THR A O 1
ATOM 4030 N N . GLN A 1 510 ? -24.170 16.309 -27.749 1.00 79.81 510 GLN A N 1
ATOM 4031 C CA . GLN A 1 510 ? -24.458 15.379 -28.842 1.00 79.81 510 GLN A CA 1
ATOM 4032 C C . GLN A 1 510 ? -23.307 14.409 -29.131 1.00 79.81 510 GLN A C 1
ATOM 4034 O O . GLN A 1 510 ? -23.550 13.249 -29.458 1.00 79.81 510 GLN A O 1
ATOM 4039 N N . GLU A 1 511 ? -22.056 14.856 -29.001 1.00 80.94 511 GLU A N 1
ATOM 4040 C CA . GLU A 1 511 ? -20.890 13.984 -29.176 1.00 80.94 511 GLU A CA 1
ATOM 4041 C C . GLU A 1 511 ? -20.788 12.957 -28.048 1.00 80.94 511 GLU A C 1
ATOM 4043 O O . GLU A 1 511 ? -20.505 11.791 -28.312 1.00 80.94 511 GLU A O 1
ATOM 4048 N N . LEU A 1 512 ? -21.076 13.358 -26.807 1.00 80.69 512 LEU A N 1
ATOM 4049 C CA . LEU A 1 512 ? -21.115 12.432 -25.674 1.00 80.69 512 LEU A CA 1
ATOM 4050 C C . LEU A 1 512 ? -22.270 11.435 -25.791 1.00 80.69 512 LEU A C 1
ATOM 4052 O O . LEU A 1 512 ? -22.068 10.247 -25.558 1.00 80.69 512 LEU A O 1
ATOM 4056 N N . VAL A 1 513 ? -23.454 11.886 -26.211 1.00 82.38 513 VAL A N 1
ATOM 4057 C CA . VAL A 1 513 ? -24.605 11.007 -26.469 1.00 82.38 513 VAL A CA 1
ATOM 4058 C C . VAL A 1 513 ? -24.273 9.971 -27.535 1.00 82.38 513 VAL A C 1
ATOM 4060 O O . VAL A 1 513 ? -24.610 8.804 -27.361 1.00 82.38 513 VAL A O 1
ATOM 4063 N N . ALA A 1 514 ? -23.583 10.367 -28.608 1.00 82.62 514 ALA A N 1
ATOM 4064 C CA . ALA A 1 514 ? -23.147 9.436 -29.643 1.00 82.62 514 ALA A CA 1
ATOM 4065 C C . ALA A 1 514 ? -22.178 8.384 -29.079 1.00 82.62 514 ALA A C 1
ATOM 4067 O O . ALA A 1 514 ? -22.413 7.194 -29.252 1.00 82.62 514 ALA A O 1
ATOM 4068 N N . ILE A 1 515 ? -21.162 8.804 -28.316 1.00 83.62 515 ILE A N 1
ATOM 4069 C CA . ILE A 1 515 ? -20.198 7.888 -27.680 1.00 83.62 515 ILE A CA 1
ATOM 4070 C C . ILE A 1 515 ? -20.903 6.901 -26.737 1.00 83.62 515 ILE A C 1
ATOM 4072 O O . ILE A 1 515 ? -20.601 5.706 -26.737 1.00 83.62 515 ILE A O 1
ATOM 4076 N N . LEU A 1 516 ? -21.853 7.383 -25.933 1.00 82.06 516 LEU A N 1
ATOM 4077 C CA . LEU A 1 516 ? -22.630 6.531 -25.035 1.00 82.06 516 LEU A CA 1
ATOM 4078 C C . LEU A 1 516 ? -23.518 5.569 -25.826 1.00 82.06 516 LEU A C 1
ATOM 4080 O O . LEU A 1 516 ? -23.537 4.377 -25.538 1.00 82.06 516 LEU A O 1
ATOM 4084 N N . LEU A 1 517 ? -24.203 6.042 -26.863 1.00 83.81 517 LEU A N 1
ATOM 4085 C CA . LEU A 1 517 ? -25.015 5.194 -27.730 1.00 83.81 517 LEU A CA 1
ATOM 4086 C C . LEU A 1 517 ? -24.194 4.083 -28.385 1.00 83.81 517 LEU A C 1
ATOM 4088 O O . LEU A 1 517 ? -24.657 2.949 -28.481 1.00 83.81 517 LEU A O 1
ATOM 4092 N N . ASP A 1 518 ? -22.964 4.373 -28.779 1.00 82.69 518 ASP A N 1
ATOM 4093 C CA . ASP A 1 518 ? -22.051 3.404 -29.378 1.00 82.69 518 ASP A CA 1
ATOM 4094 C C . ASP A 1 518 ? -21.676 2.290 -28.404 1.00 82.69 518 ASP A C 1
ATOM 4096 O O . ASP A 1 518 ? -21.691 1.108 -28.758 1.00 82.69 518 ASP A O 1
ATOM 4100 N N . PHE A 1 519 ? -21.427 2.657 -27.148 1.00 79.94 519 PHE A N 1
ATOM 4101 C CA . PHE A 1 519 ? -21.208 1.698 -26.076 1.00 79.94 519 PHE A CA 1
ATOM 4102 C C . PHE A 1 519 ? -22.446 0.826 -25.822 1.00 79.94 519 PHE A C 1
ATOM 4104 O O . PHE A 1 519 ? -22.330 -0.397 -25.745 1.00 79.94 519 PHE A O 1
ATOM 4111 N N . TYR A 1 520 ? -23.645 1.409 -25.762 1.00 77.75 520 TYR A N 1
ATOM 4112 C CA . TYR A 1 520 ? -24.878 0.638 -25.569 1.00 77.75 520 TYR A CA 1
ATOM 4113 C C . TYR A 1 520 ? -25.183 -0.273 -26.768 1.00 77.75 520 TYR A C 1
ATOM 4115 O O . TYR A 1 520 ? -25.569 -1.426 -26.584 1.00 77.75 520 TYR A O 1
ATOM 4123 N N . ASN A 1 521 ? -24.928 0.184 -27.995 1.00 81.50 521 ASN A N 1
ATOM 4124 C CA . ASN A 1 521 ? -25.009 -0.656 -29.190 1.00 81.50 521 ASN A CA 1
ATOM 4125 C C . ASN A 1 521 ? -24.027 -1.832 -29.122 1.00 81.50 521 ASN A C 1
ATOM 4127 O O . ASN A 1 521 ? -24.383 -2.942 -29.509 1.00 81.50 521 ASN A O 1
ATOM 4131 N N . PHE A 1 522 ? -22.815 -1.627 -28.599 1.00 80.19 522 PHE A N 1
ATOM 4132 C CA . PHE A 1 522 ? -21.881 -2.721 -28.343 1.00 80.19 522 PHE A CA 1
ATOM 4133 C C . PHE A 1 522 ? -22.420 -3.698 -27.288 1.00 80.19 522 PHE A C 1
ATOM 4135 O O . PHE A 1 522 ? -22.380 -4.909 -27.502 1.00 80.19 522 PHE A O 1
ATOM 4142 N N . LEU A 1 523 ? -22.999 -3.211 -26.189 1.00 70.69 523 LEU A N 1
ATOM 4143 C CA . LEU A 1 523 ? -23.604 -4.073 -25.167 1.00 70.69 523 LEU A CA 1
ATOM 4144 C C . LEU A 1 523 ? -24.781 -4.907 -25.706 1.00 70.69 523 LEU A C 1
ATOM 4146 O O . LEU A 1 523 ? -24.939 -6.066 -25.304 1.00 70.69 523 LEU A O 1
ATOM 4150 N N . ALA A 1 524 ? -25.541 -4.373 -26.670 1.00 77.12 524 ALA A N 1
ATOM 4151 C CA . ALA A 1 524 ? -26.572 -5.119 -27.400 1.00 77.12 524 ALA A CA 1
ATOM 4152 C C . ALA A 1 524 ? -26.009 -6.303 -28.214 1.00 77.12 524 ALA A C 1
ATOM 4154 O O . ALA A 1 524 ? -26.748 -7.194 -28.617 1.00 77.12 524 ALA A O 1
ATOM 4155 N N . THR A 1 525 ? -24.701 -6.331 -28.487 1.00 74.19 525 THR A N 1
ATOM 4156 C CA . THR A 1 525 ? -24.063 -7.465 -29.180 1.00 74.19 525 THR A CA 1
ATOM 4157 C C . THR A 1 525 ? -23.633 -8.588 -28.239 1.00 74.19 525 THR A C 1
ATOM 4159 O O . THR A 1 525 ? -23.347 -9.689 -28.706 1.00 74.19 525 THR A O 1
ATOM 4162 N N . LEU A 1 526 ? -23.581 -8.327 -26.928 1.00 67.06 526 LEU A N 1
ATOM 4163 C CA . LEU A 1 526 ? -23.078 -9.272 -25.930 1.00 67.06 526 LEU A CA 1
ATOM 4164 C C . LEU A 1 526 ? -24.201 -9.910 -25.112 1.00 67.06 526 LEU A C 1
ATOM 4166 O O . LEU A 1 526 ? -24.323 -11.132 -25.060 1.00 67.06 526 LEU A O 1
ATOM 4170 N N . HIS A 1 527 ? -24.988 -9.077 -24.431 1.00 63.72 527 HIS A N 1
ATOM 4171 C CA . HIS A 1 527 ? -25.803 -9.504 -23.289 1.00 63.72 527 HIS A CA 1
ATOM 4172 C C . HIS A 1 527 ? -27.227 -8.931 -23.295 1.00 63.72 527 HIS A C 1
ATOM 4174 O O . HIS A 1 527 ? -28.079 -9.440 -22.569 1.00 63.72 527 HIS A O 1
ATOM 4180 N N . PHE A 1 528 ? -27.500 -7.908 -24.108 1.00 68.06 528 PHE A N 1
ATOM 4181 C CA . PHE A 1 528 ? -28.807 -7.257 -24.188 1.00 68.06 528 PHE A CA 1
ATOM 4182 C C . PHE A 1 528 ? -29.416 -7.375 -25.581 1.00 68.06 528 PHE A C 1
ATOM 4184 O O . PHE A 1 528 ? -28.707 -7.486 -26.572 1.00 68.06 528 PHE A O 1
ATOM 4191 N N . ASP A 1 529 ? -30.742 -7.331 -25.663 1.00 75.44 529 ASP A N 1
ATOM 4192 C CA . ASP A 1 529 ? -31.442 -7.316 -26.946 1.00 75.44 529 ASP A CA 1
ATOM 4193 C C . ASP A 1 529 ? -31.447 -5.894 -27.522 1.00 75.44 529 ASP A C 1
ATOM 4195 O O . ASP A 1 529 ? -31.927 -4.954 -26.882 1.00 75.44 529 ASP A O 1
ATOM 4199 N N . ALA A 1 530 ? -30.952 -5.740 -28.751 1.00 80.50 530 ALA A N 1
ATOM 4200 C CA . ALA A 1 530 ? -30.962 -4.476 -29.480 1.00 80.50 530 ALA A CA 1
ATOM 4201 C C . ALA A 1 530 ? -32.373 -3.868 -29.610 1.00 80.50 530 ALA A C 1
ATOM 4203 O O . ALA A 1 530 ? -32.505 -2.647 -29.634 1.00 80.50 530 ALA A O 1
ATOM 4204 N N . ALA A 1 531 ? -33.437 -4.682 -29.634 1.00 82.31 531 ALA A N 1
ATOM 4205 C CA . ALA A 1 531 ? -34.820 -4.197 -29.676 1.00 82.31 531 ALA A CA 1
ATOM 4206 C C . ALA A 1 531 ? -35.229 -3.408 -28.414 1.00 82.31 531 ALA A C 1
ATOM 4208 O O . ALA A 1 531 ? -36.138 -2.562 -28.452 1.00 82.31 531 ALA A O 1
ATOM 4209 N N . ASN A 1 532 ? -34.541 -3.661 -27.300 1.00 79.44 532 ASN A N 1
ATOM 4210 C CA . ASN A 1 532 ? -34.782 -2.993 -26.030 1.00 79.44 532 ASN A CA 1
ATOM 4211 C C . ASN A 1 532 ? -34.000 -1.685 -25.899 1.00 79.44 532 ASN A C 1
ATOM 4213 O O . ASN A 1 532 ? -34.392 -0.860 -25.083 1.00 79.44 532 ASN A O 1
ATOM 4217 N N . LEU A 1 533 ? -32.981 -1.436 -26.728 1.00 85.69 533 LEU A N 1
ATOM 4218 C CA . LEU A 1 533 ? -32.256 -0.166 -26.726 1.00 85.69 533 LEU A CA 1
ATOM 4219 C C . LEU A 1 533 ? -33.168 0.973 -27.204 1.00 85.69 533 LEU A C 1
ATOM 4221 O O . LEU A 1 533 ? -33.728 0.936 -28.301 1.00 85.69 533 LEU A O 1
ATOM 4225 N N . LYS A 1 534 ? -33.328 1.996 -26.370 1.00 85.81 534 LYS A N 1
ATOM 4226 C CA . LYS A 1 534 ? -34.110 3.204 -26.619 1.00 85.81 534 LYS A CA 1
ATOM 4227 C C . LYS A 1 534 ? -33.177 4.404 -26.662 1.00 85.81 534 LYS A C 1
ATOM 4229 O O . LYS A 1 534 ? -32.366 4.614 -25.766 1.00 85.81 534 LYS A O 1
ATOM 4234 N N . THR A 1 535 ? -33.316 5.203 -27.711 1.00 85.62 535 THR A N 1
ATOM 4235 C CA . THR A 1 535 ? -32.535 6.421 -27.941 1.00 85.62 535 THR A CA 1
ATOM 4236 C C . THR A 1 535 ? -33.413 7.647 -27.769 1.00 85.62 535 THR A C 1
ATOM 4238 O O . THR A 1 535 ? -34.558 7.644 -28.230 1.00 85.62 535 THR A O 1
ATOM 4241 N N . ALA A 1 536 ? -32.880 8.691 -27.142 1.00 83.75 536 ALA A N 1
ATOM 4242 C CA . ALA A 1 536 ? -33.636 9.908 -26.893 1.00 83.75 536 ALA A CA 1
ATOM 4243 C C . ALA A 1 536 ? -34.017 10.628 -28.204 1.00 83.75 536 ALA A C 1
ATOM 4245 O O . ALA A 1 536 ? -33.231 10.627 -29.158 1.00 83.75 536 ALA A O 1
ATOM 4246 N N . PRO A 1 537 ? -35.198 11.270 -28.270 1.00 83.00 537 PRO A N 1
ATOM 4247 C CA . PRO A 1 537 ? -35.523 12.227 -29.325 1.00 83.00 537 PRO A CA 1
ATOM 4248 C C . PRO A 1 537 ? -34.550 13.424 -29.339 1.00 83.00 537 PRO A C 1
ATOM 4250 O O . PRO A 1 537 ? -33.903 13.684 -28.326 1.00 83.00 537 PRO A O 1
ATOM 4253 N N . PRO A 1 538 ? -34.493 14.217 -30.429 1.00 77.00 538 PRO A N 1
ATOM 4254 C CA . PRO A 1 538 ? -33.641 15.414 -30.509 1.00 77.00 538 PRO A CA 1
ATOM 4255 C C . PRO A 1 538 ? -33.907 16.480 -29.434 1.00 77.00 538 PRO A C 1
ATOM 4257 O O . PRO A 1 538 ? -33.042 17.302 -29.173 1.00 77.00 538 PRO A O 1
ATOM 4260 N N . GLU A 1 539 ? -35.104 16.469 -28.844 1.00 78.88 539 GLU A N 1
ATOM 4261 C CA . GLU A 1 539 ? -35.548 17.372 -27.769 1.00 78.88 539 GLU A CA 1
ATOM 4262 C C . GLU A 1 539 ? -35.277 16.787 -26.358 1.00 78.88 539 GLU A C 1
ATOM 4264 O O . GLU A 1 539 ? -35.679 17.362 -25.341 1.00 78.88 539 GLU A O 1
ATOM 4269 N N . GLY A 1 540 ? -34.657 15.603 -26.287 1.00 81.56 540 GLY A N 1
ATOM 4270 C CA . GLY A 1 540 ? -34.460 14.812 -25.074 1.00 81.56 540 GLY A CA 1
ATOM 4271 C C . GLY A 1 540 ? -35.699 14.016 -24.648 1.00 81.56 540 GLY A C 1
ATOM 4272 O O . GLY A 1 540 ? -36.785 14.122 -25.227 1.00 81.56 540 GLY A O 1
ATOM 4273 N N . TRP A 1 541 ? -35.550 13.177 -23.624 1.00 84.12 541 TRP A N 1
ATOM 4274 C CA . TRP A 1 541 ? -36.660 12.447 -23.013 1.00 84.12 541 TRP A CA 1
ATOM 4275 C C . TRP A 1 541 ? -37.637 13.421 -22.345 1.00 84.12 541 TRP A C 1
ATOM 4277 O O . TRP A 1 541 ? -37.277 14.121 -21.403 1.00 84.12 541 TRP A O 1
ATOM 4287 N N . GLN A 1 542 ? -38.891 13.447 -22.806 1.00 77.81 542 GLN A N 1
ATOM 4288 C CA . GLN A 1 542 ? -39.904 14.405 -22.330 1.00 77.81 542 GLN A CA 1
ATOM 4289 C C . GLN A 1 542 ? -40.253 14.250 -20.843 1.00 77.81 542 GLN A C 1
ATOM 4291 O O . GLN A 1 542 ? -40.719 15.199 -20.221 1.00 77.81 542 GLN A O 1
ATOM 4296 N N . ASN A 1 543 ? -40.008 13.066 -20.283 1.00 76.19 543 ASN A N 1
ATOM 4297 C CA . ASN A 1 543 ? -40.282 12.741 -18.885 1.00 76.19 543 ASN A CA 1
ATOM 4298 C C . ASN A 1 543 ? -39.204 13.294 -17.938 1.00 76.19 543 ASN A C 1
ATOM 4300 O O . ASN A 1 543 ? -39.447 13.422 -16.745 1.00 76.19 543 ASN A O 1
ATOM 4304 N N . LEU A 1 544 ? -38.019 13.622 -18.466 1.00 78.12 544 LEU A N 1
ATOM 4305 C CA . LEU A 1 544 ? -36.897 14.180 -17.716 1.00 78.12 544 LEU A CA 1
ATOM 4306 C C . LEU A 1 544 ? -36.932 15.705 -17.824 1.00 78.12 544 LEU A C 1
ATOM 4308 O O . LEU A 1 544 ? -36.165 16.316 -18.576 1.00 78.12 544 LEU A O 1
ATOM 4312 N N . THR A 1 545 ? -37.885 16.319 -17.121 1.00 78.25 545 THR A N 1
ATOM 4313 C CA . THR A 1 545 ? -38.017 17.779 -17.110 1.00 78.25 545 THR A CA 1
ATOM 4314 C C . THR A 1 545 ? -36.917 18.417 -16.252 1.00 78.25 545 THR A C 1
ATOM 4316 O O . THR A 1 545 ? -36.391 17.767 -15.341 1.00 78.25 545 THR A O 1
ATOM 4319 N N . PRO A 1 546 ? -36.549 19.686 -16.510 1.00 70.81 546 PRO A N 1
ATOM 4320 C CA . PRO A 1 546 ? -35.570 20.405 -15.695 1.00 70.81 546 PRO A CA 1
ATOM 4321 C C . PRO A 1 546 ? -35.899 20.396 -14.196 1.00 70.81 546 PRO A C 1
ATOM 4323 O O . PRO A 1 546 ? -34.989 20.328 -13.381 1.00 70.81 546 PRO A O 1
ATOM 4326 N N . GLU A 1 547 ? -37.185 20.402 -13.834 1.00 72.50 547 GLU A N 1
ATOM 4327 C CA . GLU A 1 547 ? -37.650 20.359 -12.443 1.00 72.50 547 GLU A CA 1
ATOM 4328 C C . GLU A 1 547 ? -37.440 18.993 -11.772 1.00 72.50 547 GLU A C 1
ATOM 4330 O O . GLU A 1 547 ? -37.235 18.933 -10.565 1.00 72.50 547 GLU A O 1
ATOM 4335 N N . ILE A 1 548 ? -37.486 17.889 -12.527 1.00 72.62 548 ILE A N 1
ATOM 4336 C CA . ILE A 1 548 ? -37.189 16.549 -11.990 1.00 72.62 548 ILE A CA 1
ATOM 4337 C C . ILE A 1 548 ? -35.677 16.367 -11.853 1.00 72.62 548 ILE A C 1
ATOM 4339 O O . ILE A 1 548 ? -35.199 15.812 -10.871 1.00 72.62 548 ILE A O 1
ATOM 4343 N N . LEU A 1 549 ? -34.913 16.868 -12.823 1.00 71.62 549 LEU A N 1
ATOM 4344 C CA . LEU A 1 549 ? -33.460 16.736 -12.846 1.00 71.62 549 LEU A CA 1
ATOM 4345 C C . LEU A 1 549 ? -32.736 17.724 -11.919 1.00 71.62 549 LEU A C 1
ATOM 4347 O O . LEU A 1 549 ? -31.576 17.483 -11.583 1.00 71.62 549 LEU A O 1
ATOM 4351 N N . SER A 1 550 ? -33.393 18.803 -11.474 1.00 68.25 550 SER A N 1
ATOM 4352 C CA . SER A 1 550 ? -32.793 19.783 -10.558 1.00 68.25 550 SER A CA 1
ATOM 4353 C C . SER A 1 550 ? -32.387 19.187 -9.210 1.00 68.25 550 SER A C 1
ATOM 4355 O O . SER A 1 550 ? -31.531 19.755 -8.543 1.00 68.25 550 SER A O 1
ATOM 4357 N N . ILE A 1 551 ? -32.947 18.032 -8.828 1.00 67.19 551 ILE A N 1
ATOM 4358 C CA . ILE A 1 551 ? -32.576 17.313 -7.600 1.00 67.19 551 ILE A CA 1
ATOM 4359 C C . ILE A 1 551 ? -31.129 16.787 -7.613 1.00 67.19 551 ILE A C 1
ATOM 4361 O O . ILE A 1 551 ? -30.567 16.518 -6.562 1.00 67.19 551 ILE A O 1
ATOM 4365 N N . LEU A 1 552 ? -30.505 16.643 -8.788 1.00 64.94 552 LEU A N 1
ATOM 4366 C CA . LEU A 1 552 ? -29.171 16.045 -8.926 1.00 64.94 552 LEU A CA 1
ATOM 4367 C C . LEU A 1 552 ? -28.011 17.032 -8.673 1.00 64.94 552 LEU A C 1
ATOM 4369 O O . LEU A 1 552 ? -26.852 16.612 -8.722 1.00 64.94 552 LEU A O 1
ATOM 4373 N N . ASP A 1 553 ? -28.312 18.323 -8.480 1.00 67.62 553 ASP A N 1
ATOM 4374 C CA . ASP A 1 553 ? -27.357 19.436 -8.302 1.00 67.62 553 ASP A CA 1
ATOM 4375 C C . ASP A 1 553 ? -26.155 19.389 -9.273 1.00 67.62 553 ASP A C 1
ATOM 4377 O O . ASP A 1 553 ? -24.983 19.426 -8.895 1.00 67.62 553 ASP A O 1
ATOM 4381 N N . LYS A 1 554 ? -26.437 19.222 -10.575 1.00 72.81 554 LYS A N 1
ATOM 4382 C CA . LYS A 1 554 ? -25.419 19.206 -11.642 1.00 72.81 554 LYS A CA 1
ATOM 4383 C C . LYS A 1 554 ? -25.528 20.434 -12.539 1.00 72.81 554 LYS A C 1
ATOM 4385 O O . LYS A 1 554 ? -26.571 21.073 -12.637 1.00 72.81 554 LYS A O 1
ATOM 4390 N N . SER A 1 555 ? -24.438 20.739 -13.244 1.00 78.06 555 SER A N 1
ATOM 4391 C CA . SER A 1 555 ? -24.407 21.841 -14.211 1.00 78.06 555 SER A CA 1
ATOM 4392 C C . SER A 1 555 ? -25.428 21.643 -15.336 1.00 78.06 555 SER A C 1
ATOM 4394 O O . SER A 1 555 ? -25.707 20.510 -15.733 1.00 78.06 555 SER A O 1
ATOM 4396 N N . GLU A 1 556 ? -25.933 22.741 -15.912 1.00 75.62 556 GLU A N 1
ATOM 4397 C CA . GLU A 1 556 ? -26.909 22.703 -17.018 1.00 75.62 556 GLU A CA 1
ATOM 4398 C C . GLU A 1 556 ? -26.452 21.805 -18.178 1.00 75.62 556 GLU A C 1
ATOM 4400 O O . GLU A 1 556 ? -27.259 21.100 -18.776 1.00 75.62 556 GLU A O 1
ATOM 4405 N N . TYR A 1 557 ? -25.143 21.770 -18.441 1.00 78.56 557 TYR A N 1
ATOM 4406 C CA . TYR A 1 557 ? -24.532 20.904 -19.448 1.00 78.56 557 TYR A CA 1
ATOM 4407 C C . TYR A 1 557 ? -24.730 19.405 -19.156 1.00 78.56 557 TYR A C 1
ATOM 4409 O O . TYR A 1 557 ? -25.017 18.617 -20.055 1.00 78.56 557 TYR A O 1
ATOM 4417 N N . VAL A 1 558 ? -24.596 18.995 -17.892 1.00 77.69 558 VAL A N 1
ATOM 4418 C CA . VAL A 1 558 ? -24.793 17.601 -17.469 1.00 77.69 558 VAL A CA 1
ATOM 4419 C C . VAL A 1 558 ? -26.276 17.244 -17.455 1.00 77.69 558 VAL A C 1
ATOM 4421 O O . VAL A 1 558 ? -26.638 16.149 -17.884 1.00 77.69 558 VAL A O 1
ATOM 4424 N N . LEU A 1 559 ? -27.142 18.164 -17.021 1.00 80.88 559 LEU A N 1
ATOM 4425 C CA . LEU A 1 559 ? -28.592 17.953 -17.055 1.00 80.88 559 LEU A CA 1
ATOM 4426 C C . LEU A 1 559 ? -29.090 17.789 -18.499 1.00 80.88 559 LEU A C 1
ATOM 4428 O O . LEU A 1 559 ? -29.885 16.893 -18.780 1.00 80.88 559 LEU A O 1
ATOM 4432 N N . ASP A 1 560 ? -28.569 18.590 -19.432 1.00 82.75 560 ASP A N 1
ATOM 4433 C CA . ASP A 1 560 ? -28.842 18.452 -20.865 1.00 82.75 560 ASP A CA 1
ATOM 4434 C C . ASP A 1 560 ? -28.346 17.106 -21.419 1.00 82.75 560 ASP A C 1
ATOM 4436 O O . ASP A 1 560 ? -29.065 16.438 -22.163 1.00 82.75 560 ASP A O 1
ATOM 4440 N N . LEU A 1 561 ? -27.168 16.635 -20.995 1.00 84.06 561 LEU A N 1
ATOM 4441 C CA . LEU A 1 561 ? -26.661 15.312 -21.368 1.00 84.06 561 LEU A CA 1
ATOM 4442 C C . LEU A 1 561 ? -27.568 14.179 -20.896 1.00 84.06 561 LEU A C 1
ATOM 4444 O O . LEU A 1 561 ? -27.923 13.326 -21.707 1.00 84.06 561 LEU A O 1
ATOM 4448 N N . ILE A 1 562 ? -27.981 14.189 -19.627 1.00 83.69 562 ILE A N 1
ATOM 4449 C CA . ILE A 1 562 ? -28.834 13.150 -19.029 1.00 83.69 562 ILE A CA 1
ATOM 4450 C C . ILE A 1 562 ? -30.146 12.994 -19.805 1.00 83.69 562 ILE A C 1
ATOM 4452 O O . ILE A 1 562 ? -30.587 11.871 -20.056 1.00 83.69 562 ILE A O 1
ATOM 4456 N N . ARG A 1 563 ? -30.727 14.103 -20.282 1.00 85.75 563 ARG A N 1
ATOM 4457 C CA . ARG A 1 563 ? -31.950 14.087 -21.103 1.00 85.75 563 ARG A CA 1
ATOM 4458 C C . ARG A 1 563 ? -31.795 13.326 -22.416 1.00 85.75 563 ARG A C 1
ATOM 4460 O O . ARG A 1 563 ? -32.807 12.956 -23.008 1.00 85.75 563 ARG A O 1
ATOM 4467 N N . HIS A 1 564 ? -30.570 13.070 -22.861 1.00 85.94 564 HIS A N 1
ATOM 4468 C CA . HIS A 1 564 ? -30.282 12.451 -24.147 1.00 85.94 564 HIS A CA 1
ATOM 4469 C C . HIS A 1 564 ? -29.592 11.079 -24.048 1.00 85.94 564 HIS A C 1
ATOM 4471 O O . HIS A 1 564 ? -29.298 10.474 -25.080 1.00 85.94 564 HIS A O 1
ATOM 4477 N N . ILE A 1 565 ? -29.360 10.550 -22.839 1.00 86.94 565 ILE A N 1
ATOM 4478 C CA . ILE A 1 565 ? -28.698 9.249 -22.654 1.00 86.94 565 ILE A CA 1
ATOM 4479 C C . ILE A 1 565 ? -29.621 8.100 -23.120 1.00 86.94 565 ILE A C 1
ATOM 4481 O O . ILE A 1 565 ? -30.801 8.064 -22.751 1.00 86.94 565 ILE A O 1
ATOM 4485 N N . PRO A 1 566 ? -29.120 7.156 -23.938 1.00 83.69 566 PRO A N 1
ATOM 4486 C CA . PRO A 1 566 ? -29.861 5.958 -24.332 1.00 83.69 566 PRO A CA 1
ATOM 4487 C C . PRO A 1 566 ? -29.915 4.903 -23.211 1.00 83.69 566 PRO A C 1
ATOM 4489 O O . PRO A 1 566 ? -29.016 4.842 -22.379 1.00 83.69 566 PRO A O 1
ATOM 4492 N N . TYR A 1 567 ? -30.943 4.046 -23.208 1.00 83.06 567 TYR A N 1
ATOM 4493 C CA . TYR A 1 567 ? -31.155 3.007 -22.178 1.00 83.06 567 TYR A CA 1
ATOM 4494 C C . TYR A 1 567 ? -31.761 1.713 -22.752 1.00 83.06 567 TYR A C 1
ATOM 4496 O O . TYR A 1 567 ? -32.259 1.726 -23.876 1.00 83.06 567 TYR A O 1
ATOM 4504 N N . PHE A 1 568 ? -31.758 0.598 -22.008 1.00 79.75 568 PHE A N 1
ATOM 4505 C CA . PHE A 1 568 ? -32.373 -0.671 -22.433 1.00 79.75 568 PHE A CA 1
ATOM 4506 C C . PHE A 1 568 ? -33.664 -0.970 -21.670 1.00 79.75 568 PHE A C 1
ATOM 4508 O O . PHE A 1 568 ? -33.619 -1.413 -20.537 1.00 79.75 568 PHE A O 1
ATOM 4515 N N . LYS A 1 569 ? -34.815 -0.885 -22.333 1.00 70.94 569 LYS A N 1
ATOM 4516 C CA . LYS A 1 569 ? -36.116 -1.204 -21.736 1.00 70.94 569 LYS A CA 1
ATOM 4517 C C . LYS A 1 569 ? -36.245 -2.704 -21.417 1.00 70.94 569 LYS A C 1
ATOM 4519 O O . LYS A 1 569 ? -36.527 -3.487 -22.327 1.00 70.94 569 LYS A O 1
ATOM 4524 N N . GLN A 1 570 ? -36.081 -3.126 -20.158 1.00 62.34 570 GLN A N 1
ATOM 4525 C CA . GLN A 1 570 ? -36.247 -4.533 -19.747 1.00 62.34 570 GLN A CA 1
ATOM 4526 C C . GLN A 1 570 ? -36.964 -4.719 -18.403 1.00 62.34 570 GLN A C 1
ATOM 4528 O O . GLN A 1 570 ? -36.821 -3.946 -17.469 1.00 62.34 570 GLN A O 1
ATOM 4533 N N . SER A 1 571 ? -37.734 -5.808 -18.297 1.00 50.78 571 SER A N 1
ATOM 4534 C CA . SER A 1 571 ? -38.598 -6.102 -17.147 1.00 50.78 571 SER A CA 1
ATOM 4535 C C . SER A 1 571 ? -37.958 -6.963 -16.046 1.00 50.78 571 SER A C 1
ATOM 4537 O O . SER A 1 571 ? -38.633 -7.246 -15.059 1.00 50.78 571 SER A O 1
ATOM 4539 N N . PHE A 1 572 ? -36.716 -7.450 -16.196 1.00 51.97 572 PHE A N 1
ATOM 4540 C CA . PHE A 1 572 ? -36.055 -8.261 -15.160 1.00 51.97 572 PHE A CA 1
ATOM 4541 C C . PHE A 1 572 ? -34.521 -8.264 -15.267 1.00 51.97 572 PHE A C 1
ATOM 4543 O O . PHE A 1 572 ? -33.963 -8.310 -16.360 1.00 51.97 572 PHE A O 1
ATOM 4550 N N . TRP A 1 573 ? -33.855 -8.275 -14.110 1.00 56.09 573 TRP A N 1
ATOM 4551 C CA . TRP A 1 573 ? -32.428 -7.997 -13.938 1.00 56.09 573 TRP A CA 1
ATOM 4552 C C . TRP A 1 573 ? -31.647 -9.290 -13.686 1.00 56.09 573 TRP A C 1
ATOM 4554 O O . TRP A 1 573 ? -31.666 -9.808 -12.571 1.00 56.09 573 TRP A O 1
ATOM 4564 N N . SER A 1 574 ? -30.967 -9.848 -14.692 1.00 46.03 574 SER A N 1
ATOM 4565 C CA . SER A 1 574 ? -30.199 -11.095 -14.499 1.00 46.03 574 SER A CA 1
ATOM 4566 C C . SER A 1 574 ? -28.707 -11.011 -14.816 1.00 46.03 574 SER A C 1
ATOM 4568 O O . SER A 1 574 ? -28.019 -12.018 -14.657 1.00 46.03 574 SER A O 1
ATOM 4570 N N . VAL A 1 575 ? -28.173 -9.860 -15.243 1.00 50.94 575 VAL A N 1
ATOM 4571 C CA . VAL A 1 575 ? -26.749 -9.745 -15.605 1.00 50.94 575 VAL A CA 1
ATOM 4572 C C . VAL A 1 575 ? -26.146 -8.465 -15.022 1.00 50.94 575 VAL A C 1
ATOM 4574 O O . VAL A 1 575 ? -26.415 -7.368 -15.499 1.00 50.94 575 VAL A O 1
ATOM 4577 N N . GLY A 1 576 ? -25.331 -8.608 -13.973 1.00 50.78 576 GLY A N 1
ATOM 4578 C CA . GLY A 1 576 ? -24.493 -7.528 -13.450 1.00 50.78 576 GLY A CA 1
ATOM 4579 C C . GLY A 1 576 ? -23.180 -7.456 -14.231 1.00 50.78 576 GLY A C 1
ATOM 4580 O O . GLY A 1 576 ? -22.443 -8.438 -14.276 1.00 50.78 576 GLY A O 1
ATOM 4581 N N . PHE A 1 577 ? -22.889 -6.309 -14.845 1.00 51.34 577 PHE A N 1
ATOM 4582 C CA . PHE A 1 577 ? -21.664 -6.078 -15.633 1.00 51.34 577 PHE A CA 1
ATOM 4583 C C . PHE A 1 577 ? -20.459 -5.693 -14.759 1.00 51.34 577 PHE A C 1
ATOM 4585 O O . PHE A 1 577 ? -19.316 -5.790 -15.194 1.00 51.34 577 PHE A O 1
ATOM 4592 N N . LEU A 1 578 ? -20.723 -5.305 -13.509 1.00 47.06 578 LEU A N 1
ATOM 4593 C CA . LEU A 1 578 ? -19.769 -5.033 -12.435 1.00 47.06 578 LEU A CA 1
ATOM 4594 C C . LEU A 1 578 ? -20.342 -5.583 -11.119 1.00 47.06 578 LEU A C 1
ATOM 4596 O O . LEU A 1 578 ? -21.562 -5.653 -10.943 1.00 47.06 578 LEU A O 1
ATOM 4600 N N . TYR A 1 579 ? -19.474 -5.992 -10.188 1.00 38.62 579 TYR A N 1
ATOM 4601 C CA . TYR A 1 579 ? -19.895 -6.497 -8.877 1.00 38.62 579 TYR A CA 1
ATOM 4602 C C . TYR A 1 579 ? -20.743 -5.440 -8.149 1.00 38.62 579 TYR A C 1
ATOM 4604 O O . TYR A 1 579 ? -20.234 -4.381 -7.796 1.00 38.62 579 TYR A O 1
ATOM 4612 N N . LYS A 1 580 ? -22.028 -5.756 -7.924 1.00 38.62 580 LYS A N 1
ATOM 4613 C CA . LYS A 1 580 ? -23.065 -4.898 -7.311 1.00 38.62 580 LYS A CA 1
ATOM 4614 C C . LYS A 1 580 ? -23.540 -3.679 -8.124 1.00 38.62 580 LYS A C 1
ATOM 4616 O O . LYS A 1 580 ? -24.237 -2.843 -7.561 1.00 38.62 580 LYS A O 1
ATOM 4621 N N . SER A 1 581 ? -23.243 -3.574 -9.418 1.00 46.31 581 SER A N 1
ATOM 4622 C CA . SER A 1 581 ? -23.799 -2.488 -10.245 1.00 46.31 581 SER A CA 1
ATOM 4623 C C . SER A 1 581 ? -25.160 -2.854 -10.842 1.00 46.31 581 SER A C 1
ATOM 4625 O O . SER A 1 581 ? -25.365 -3.981 -11.297 1.00 46.31 581 SER A O 1
ATOM 4627 N N . GLN A 1 582 ? -26.066 -1.878 -10.858 1.00 51.94 582 GLN A N 1
ATOM 4628 C CA . GLN A 1 582 ? -27.410 -1.944 -11.429 1.00 51.94 582 GLN A CA 1
ATOM 4629 C C . GLN A 1 582 ? -27.495 -0.991 -12.644 1.00 51.94 582 GLN A C 1
ATOM 4631 O O . GLN A 1 582 ? -27.001 0.130 -12.583 1.00 51.94 582 GLN A O 1
ATOM 4636 N N . LEU A 1 583 ? -28.049 -1.458 -13.771 1.00 56.50 583 LEU A N 1
ATOM 4637 C CA . LEU A 1 583 ? -28.315 -0.660 -14.970 1.00 56.50 583 LEU A CA 1
ATOM 4638 C C . LEU A 1 583 ? -29.690 0.029 -14.862 1.00 56.50 583 LEU A C 1
ATOM 4640 O O . LEU A 1 583 ? -30.708 -0.640 -14.976 1.00 56.50 583 LEU A O 1
ATOM 4644 N N . CYS A 1 584 ? -29.725 1.341 -14.629 1.00 60.06 584 CYS A N 1
ATOM 4645 C CA . CYS A 1 584 ? -30.974 2.070 -14.375 1.00 60.06 584 CYS A CA 1
ATOM 4646 C C . CYS A 1 584 ? -31.625 2.618 -15.656 1.00 60.06 584 CYS A C 1
ATOM 4648 O O . CYS A 1 584 ? -30.975 3.310 -16.444 1.00 60.06 584 CYS A O 1
ATOM 4650 N N . ASP A 1 585 ? -32.936 2.411 -15.802 1.00 70.94 585 ASP A N 1
ATOM 4651 C CA . ASP A 1 585 ? -33.756 2.973 -16.885 1.00 70.94 585 ASP A CA 1
ATOM 4652 C C . ASP A 1 585 ? -34.239 4.391 -16.534 1.00 70.94 585 ASP A C 1
ATOM 4654 O O . ASP A 1 585 ? -35.432 4.669 -16.416 1.00 70.94 585 ASP A O 1
ATOM 4658 N N . ILE A 1 586 ? -33.275 5.302 -16.371 1.00 67.56 586 ILE A N 1
ATOM 4659 C CA . ILE A 1 586 ? -33.464 6.691 -15.911 1.00 67.56 586 ILE A CA 1
ATOM 4660 C C . ILE A 1 586 ? -34.647 7.418 -16.598 1.00 67.56 586 ILE A C 1
ATOM 4662 O O . ILE A 1 586 ? -35.379 8.125 -15.913 1.00 67.56 586 ILE A O 1
ATOM 4666 N N . PRO A 1 587 ? -34.918 7.268 -17.911 1.00 73.12 587 PRO A N 1
ATOM 4667 C CA . PRO A 1 587 ? -36.024 7.985 -18.564 1.00 73.12 587 PRO A CA 1
ATOM 4668 C C . PRO A 1 587 ? -37.443 7.525 -18.196 1.00 73.12 587 PRO A C 1
ATOM 4670 O O . PRO A 1 587 ? -38.412 8.199 -18.563 1.00 73.12 587 PRO A O 1
ATOM 4673 N N . GLU A 1 588 ? -37.586 6.377 -17.531 1.00 70.81 588 GLU A N 1
ATOM 4674 C CA . GLU A 1 588 ? -38.867 5.891 -17.003 1.00 70.81 588 GLU A CA 1
ATOM 4675 C C . GLU A 1 588 ? -39.058 6.229 -15.516 1.00 70.81 588 GLU A C 1
ATOM 4677 O O . GLU A 1 588 ? -40.138 5.983 -14.980 1.00 70.81 588 GLU A O 1
ATOM 4682 N N . TYR A 1 589 ? -38.055 6.831 -14.868 1.00 70.44 589 TYR A N 1
ATOM 4683 C CA . TYR A 1 589 ? -38.130 7.205 -13.460 1.00 70.44 589 TYR A CA 1
ATOM 4684 C C . TYR A 1 589 ? -39.125 8.350 -13.271 1.00 70.44 589 TYR A C 1
ATOM 4686 O O . TYR A 1 589 ? -39.107 9.361 -13.978 1.00 70.44 589 TYR A O 1
ATOM 4694 N N . THR A 1 590 ? -39.992 8.203 -12.279 1.00 73.69 590 THR A N 1
ATOM 4695 C CA . THR A 1 590 ? -40.788 9.299 -11.733 1.00 73.69 590 THR A CA 1
ATOM 4696 C C . THR A 1 590 ? -39.938 10.142 -10.778 1.00 73.69 590 THR A C 1
ATOM 4698 O O . THR A 1 590 ? -38.870 9.715 -10.344 1.00 73.69 590 THR A O 1
ATOM 4701 N N . LEU A 1 591 ? -40.416 11.334 -10.398 1.00 68.38 591 LEU A N 1
ATOM 4702 C CA . LEU A 1 591 ? -39.754 12.159 -9.373 1.00 68.38 591 LEU A CA 1
ATOM 4703 C C . LEU A 1 591 ? -39.478 11.356 -8.092 1.00 68.38 591 LEU A C 1
ATOM 4705 O O . LEU A 1 591 ? -38.400 11.448 -7.519 1.00 68.38 591 LEU A O 1
ATOM 4709 N N . LYS A 1 592 ? -40.432 10.505 -7.706 1.00 69.69 592 LYS A N 1
ATOM 4710 C CA . LYS A 1 592 ? -40.318 9.639 -6.539 1.00 69.69 592 LYS A CA 1
ATOM 4711 C C . LYS A 1 592 ? -39.230 8.566 -6.705 1.00 69.69 592 LYS A C 1
ATOM 4713 O O . LYS A 1 592 ? -38.525 8.281 -5.749 1.00 69.69 592 LYS A O 1
ATOM 4718 N N . ASP A 1 593 ? -39.056 8.011 -7.906 1.00 68.19 593 ASP A N 1
ATOM 4719 C CA . ASP A 1 593 ? -37.994 7.031 -8.180 1.00 68.19 593 ASP A CA 1
ATOM 4720 C C . ASP A 1 593 ? -36.605 7.695 -8.156 1.00 68.19 593 ASP A C 1
ATOM 4722 O O . ASP A 1 593 ? -35.648 7.095 -7.682 1.00 68.19 593 ASP A O 1
ATOM 4726 N N . PHE A 1 594 ? -36.482 8.953 -8.602 1.00 67.69 594 PHE A N 1
ATOM 4727 C CA . PHE A 1 594 ? -35.251 9.735 -8.422 1.00 67.69 594 PHE A CA 1
ATOM 4728 C C . PHE A 1 594 ? -34.958 10.022 -6.944 1.00 67.69 594 PHE A C 1
ATOM 4730 O O . PHE A 1 594 ? -33.819 9.863 -6.516 1.00 67.69 594 PHE A O 1
ATOM 4737 N N . GLU A 1 595 ? -35.967 10.398 -6.157 1.00 67.81 595 GLU A N 1
ATOM 4738 C CA . GLU A 1 595 ? -35.824 10.604 -4.709 1.00 67.81 595 GLU A CA 1
ATOM 4739 C C . GLU A 1 595 ? -35.426 9.310 -3.968 1.00 67.81 595 GLU A C 1
ATOM 4741 O O . GLU A 1 595 ? -34.624 9.361 -3.037 1.00 67.81 595 GLU A O 1
ATOM 4746 N N . GLU A 1 596 ? -35.953 8.150 -4.379 1.00 64.56 596 GLU A N 1
ATOM 4747 C CA . GLU A 1 596 ? -35.694 6.853 -3.734 1.00 64.56 596 GLU A CA 1
ATOM 4748 C C . GLU A 1 596 ? -34.366 6.201 -4.182 1.00 64.56 596 GLU A C 1
ATOM 4750 O O . GLU A 1 596 ? -33.637 5.668 -3.345 1.00 64.56 596 GLU A O 1
ATOM 4755 N N . GLU A 1 597 ? -34.018 6.252 -5.473 1.00 57.91 597 GLU A N 1
ATOM 4756 C CA . GLU A 1 597 ? -32.841 5.563 -6.037 1.00 57.91 597 GLU A CA 1
ATOM 4757 C C . GLU A 1 597 ? -31.584 6.451 -6.113 1.00 57.91 597 GLU A C 1
ATOM 4759 O O . GLU A 1 597 ? -30.465 5.937 -6.066 1.00 57.91 597 GLU A O 1
ATOM 4764 N N . MET A 1 598 ? -31.728 7.781 -6.210 1.00 55.97 598 MET A N 1
ATOM 4765 C CA . MET A 1 598 ? -30.603 8.725 -6.354 1.00 55.97 598 MET A CA 1
ATOM 4766 C C . MET A 1 598 ? -30.296 9.522 -5.075 1.00 55.97 598 MET A C 1
ATOM 4768 O O . MET A 1 598 ? -29.500 10.453 -5.125 1.00 55.97 598 MET A O 1
ATOM 4772 N N . TRP A 1 599 ? -30.810 9.109 -3.907 1.00 48.22 599 TRP A N 1
ATOM 4773 C CA . TRP A 1 599 ? -30.447 9.653 -2.578 1.00 48.22 599 TRP A CA 1
ATOM 4774 C C . TRP A 1 599 ? -28.918 9.764 -2.347 1.00 48.22 599 TRP A C 1
ATOM 4776 O O . TRP A 1 599 ? -28.450 10.551 -1.534 1.00 48.22 599 TRP A O 1
ATOM 4786 N N . TRP A 1 600 ? -28.111 8.984 -3.070 1.00 46.28 600 TRP A N 1
ATOM 4787 C CA . TRP A 1 600 ? -26.655 8.890 -2.922 1.00 46.28 600 TRP A CA 1
ATOM 4788 C C . TRP A 1 600 ? -25.850 10.010 -3.619 1.00 46.28 600 TRP A C 1
ATOM 4790 O O . TRP A 1 600 ? -24.622 10.008 -3.516 1.00 46.28 600 TRP A O 1
ATOM 4800 N N . THR A 1 601 ? -26.476 10.926 -4.377 1.00 43.44 601 THR A N 1
ATOM 4801 C CA . THR A 1 601 ? -25.742 11.878 -5.242 1.00 43.44 601 THR A CA 1
ATOM 4802 C C . THR A 1 601 ? -25.148 13.114 -4.559 1.00 43.44 601 THR A C 1
ATOM 4804 O O . THR A 1 601 ? -24.384 13.816 -5.227 1.00 43.44 601 THR A O 1
ATOM 4807 N N . GLU A 1 602 ? -25.418 13.370 -3.274 1.00 41.19 602 GLU A N 1
ATOM 4808 C CA . GLU A 1 602 ? -24.803 14.503 -2.554 1.00 41.19 602 GLU A CA 1
ATOM 4809 C C . GLU A 1 602 ? -23.344 14.238 -2.114 1.00 41.19 602 GLU A C 1
ATOM 4811 O O . GLU A 1 602 ? -22.573 15.188 -2.031 1.00 41.19 602 GLU A O 1
ATOM 4816 N N . ASP A 1 603 ? -22.902 12.977 -1.970 1.00 37.81 603 ASP A N 1
ATOM 4817 C CA . ASP A 1 603 ? -21.617 12.659 -1.302 1.00 37.81 603 ASP A CA 1
ATOM 4818 C C . ASP A 1 603 ? -20.569 11.893 -2.138 1.00 37.81 603 ASP A C 1
ATOM 4820 O O . ASP A 1 603 ? -19.510 11.518 -1.627 1.00 37.81 603 ASP A O 1
ATOM 4824 N N . TYR A 1 604 ? -20.799 11.658 -3.433 1.00 36.88 604 TYR A N 1
ATOM 4825 C CA . TYR A 1 604 ? -19.844 10.917 -4.269 1.00 36.88 604 TYR A CA 1
ATOM 4826 C C . TYR A 1 604 ? -19.453 11.676 -5.544 1.00 36.88 604 TYR A C 1
ATOM 4828 O O . TYR A 1 604 ? -20.066 11.527 -6.603 1.00 36.88 604 TYR A O 1
ATOM 4836 N N . GLU A 1 605 ? -18.335 12.410 -5.491 1.00 31.67 605 GLU A N 1
ATOM 4837 C CA . GLU A 1 605 ? -17.480 12.530 -6.674 1.00 31.67 605 GLU A CA 1
ATOM 4838 C C . GLU A 1 605 ? -16.858 11.154 -6.943 1.00 31.67 605 GLU A C 1
ATOM 4840 O O . GLU A 1 605 ? -16.091 10.619 -6.140 1.00 31.67 605 GLU A O 1
ATOM 4845 N N . PHE A 1 606 ? -17.190 10.554 -8.087 1.00 30.91 606 PHE A N 1
ATOM 4846 C CA . PHE A 1 606 ? -16.523 9.344 -8.555 1.00 30.91 606 PHE A CA 1
ATOM 4847 C C . PHE A 1 606 ? -15.037 9.638 -8.807 1.00 30.91 606 PHE A C 1
ATOM 4849 O O . PHE A 1 606 ? -14.642 10.082 -9.886 1.00 30.91 606 PHE A O 1
ATOM 4856 N N . VAL A 1 607 ? -14.185 9.329 -7.830 1.00 30.39 607 VAL A N 1
ATOM 4857 C CA . VAL A 1 607 ? -12.745 9.194 -8.055 1.00 30.39 607 VAL A CA 1
ATOM 4858 C C . VAL A 1 607 ? -12.533 7.897 -8.830 1.00 30.39 607 VAL A C 1
ATOM 4860 O O . VAL A 1 607 ? -12.479 6.808 -8.263 1.00 30.39 607 VAL A O 1
ATOM 4863 N N . CYS A 1 608 ? -12.423 8.007 -10.154 1.00 29.00 608 CYS A N 1
ATOM 4864 C CA . CYS A 1 608 ? -11.907 6.923 -10.978 1.00 29.00 608 CYS A CA 1
ATOM 4865 C C . CYS A 1 608 ? -10.474 6.633 -10.515 1.00 29.00 608 CYS A C 1
ATOM 4867 O O . CYS A 1 608 ? -9.556 7.422 -10.761 1.00 29.00 608 CYS A O 1
ATOM 4869 N N . THR A 1 609 ? -10.271 5.509 -9.829 1.00 30.08 609 THR A N 1
ATOM 4870 C CA . THR A 1 609 ? -8.933 4.974 -9.594 1.00 30.08 609 THR A CA 1
ATOM 4871 C C . THR A 1 609 ? -8.290 4.754 -10.960 1.00 30.08 609 THR A C 1
ATOM 4873 O O . THR A 1 609 ? -8.812 4.034 -11.809 1.00 30.08 609 THR A O 1
ATOM 4876 N N . ARG A 1 610 ? -7.187 5.465 -11.215 1.00 35.59 610 ARG A N 1
ATOM 4877 C CA . ARG A 1 610 ? -6.380 5.321 -12.429 1.00 35.59 610 ARG A CA 1
ATOM 4878 C C . ARG A 1 610 ? -5.691 3.958 -12.417 1.00 35.59 610 ARG A C 1
ATOM 4880 O O . ARG A 1 610 ? -4.507 3.878 -12.107 1.00 35.59 610 ARG A O 1
ATOM 4887 N N . ASP A 1 611 ? -6.408 2.917 -12.810 1.00 42.88 611 ASP A N 1
ATOM 4888 C CA . ASP A 1 611 ? -5.766 1.877 -13.602 1.00 42.88 611 ASP A CA 1
ATOM 4889 C C . ASP A 1 611 ? -5.576 2.469 -15.005 1.00 42.88 611 ASP A C 1
ATOM 4891 O O . ASP A 1 611 ? -6.478 3.077 -15.581 1.00 42.88 611 ASP A O 1
ATOM 4895 N N . SER A 1 612 ? -4.336 2.438 -15.481 1.00 50.47 612 SER A N 1
ATOM 4896 C CA . SER A 1 612 ? -3.773 3.270 -16.548 1.00 50.47 612 SER A CA 1
ATOM 4897 C C . SER A 1 612 ? -4.327 2.962 -17.948 1.00 50.47 612 SER A C 1
ATOM 4899 O O . SER A 1 612 ? -3.597 2.502 -18.825 1.00 50.47 612 SER A O 1
ATOM 4901 N N . THR A 1 613 ? -5.609 3.231 -18.193 1.00 56.91 613 THR A N 1
ATOM 4902 C CA . THR A 1 613 ? -6.148 3.356 -19.552 1.00 56.91 613 THR A CA 1
ATOM 4903 C C . THR A 1 613 ? -6.127 4.815 -19.981 1.00 56.91 613 THR A C 1
ATOM 4905 O O . THR A 1 613 ? -6.819 5.656 -19.409 1.00 56.91 613 THR A O 1
ATOM 4908 N N . SER A 1 614 ? -5.320 5.117 -20.994 1.00 69.88 614 SER A N 1
ATOM 4909 C CA . SER A 1 614 ? -5.217 6.445 -21.603 1.00 69.88 614 SER A CA 1
ATOM 4910 C C . SER A 1 614 ? -5.792 6.403 -23.013 1.00 69.88 614 SER A C 1
ATOM 4912 O O . SER A 1 614 ? -5.716 5.385 -23.688 1.00 69.88 614 SER A O 1
ATOM 4914 N N . SER A 1 615 ? -6.340 7.505 -23.507 1.00 80.88 615 SER A N 1
ATOM 4915 C CA . SER A 1 615 ? -6.733 7.624 -24.917 1.00 80.88 615 SER A CA 1
ATOM 4916 C C . SER A 1 615 ? -5.957 8.752 -25.580 1.00 80.88 615 SER A C 1
ATOM 4918 O O . SER A 1 615 ? -5.770 9.801 -24.963 1.00 80.88 615 SER A O 1
ATOM 4920 N N . ALA A 1 616 ? -5.554 8.583 -26.836 1.00 78.44 616 ALA A N 1
ATOM 4921 C CA . ALA A 1 616 ? -4.909 9.634 -27.617 1.00 78.44 616 ALA A CA 1
ATOM 4922 C C . ALA A 1 616 ? -5.603 9.804 -28.971 1.00 78.44 616 ALA A C 1
ATOM 4924 O O . ALA A 1 616 ? -6.031 8.834 -29.589 1.00 78.44 616 ALA A O 1
ATOM 4925 N N . ARG A 1 617 ? -5.711 11.046 -29.450 1.00 81.75 617 ARG A N 1
ATOM 4926 C CA . ARG A 1 617 ? -6.193 11.331 -30.806 1.00 81.75 617 ARG A CA 1
ATOM 4927 C C . ARG A 1 617 ? -5.031 11.280 -31.788 1.00 81.75 617 ARG A C 1
ATOM 4929 O O . ARG A 1 617 ? -4.001 11.906 -31.546 1.00 81.75 617 ARG A O 1
ATOM 4936 N N . PHE A 1 618 ? -5.212 10.584 -32.904 1.00 82.31 618 PHE A N 1
ATOM 4937 C CA . PHE A 1 618 ? -4.288 10.628 -34.031 1.00 82.31 618 PHE A CA 1
ATOM 4938 C C . PHE A 1 618 ? -4.916 11.398 -35.191 1.00 82.31 618 PHE A C 1
ATOM 4940 O O . PHE A 1 618 ? -6.124 11.340 -35.423 1.00 82.31 618 PHE A O 1
ATOM 4947 N N . ILE A 1 619 ? -4.080 12.133 -35.918 1.00 79.25 619 ILE A N 1
ATOM 4948 C CA . ILE A 1 619 ? -4.460 12.864 -37.123 1.00 79.25 619 ILE A CA 1
ATOM 4949 C C . ILE A 1 619 ? -3.431 12.497 -38.185 1.00 79.25 619 ILE A C 1
ATOM 4951 O O . ILE A 1 619 ? -2.238 12.750 -38.016 1.00 79.25 619 ILE A O 1
ATOM 4955 N N . THR A 1 620 ? -3.885 11.874 -39.262 1.00 74.69 620 THR A N 1
ATOM 4956 C CA . THR A 1 620 ? -3.096 11.635 -40.470 1.00 74.69 620 THR A CA 1
ATOM 4957 C C . THR A 1 620 ? -3.490 12.650 -41.544 1.00 74.69 620 THR A C 1
ATOM 4959 O O . THR A 1 620 ? -4.409 13.450 -41.372 1.00 74.69 620 THR A O 1
ATOM 4962 N N . ALA A 1 621 ? -2.791 12.637 -42.680 1.00 71.81 621 ALA A N 1
ATOM 4963 C CA . ALA A 1 621 ? -3.126 13.509 -43.807 1.00 71.81 621 ALA A CA 1
ATOM 4964 C C . ALA A 1 621 ? -4.514 13.217 -44.414 1.00 71.81 621 ALA A C 1
ATOM 4966 O O . ALA A 1 621 ? -5.050 14.058 -45.133 1.00 71.81 621 ALA A O 1
ATOM 4967 N N . THR A 1 622 ? -5.078 12.034 -44.155 1.00 62.50 622 THR A N 1
ATOM 4968 C CA . THR A 1 622 ? -6.313 11.548 -44.784 1.00 62.50 622 THR A CA 1
ATOM 4969 C C . THR A 1 622 ? -7.428 11.248 -43.786 1.00 62.50 622 THR A C 1
ATOM 4971 O O . THR A 1 622 ? -8.592 11.316 -44.166 1.00 62.50 622 THR A O 1
ATOM 4974 N N . GLU A 1 623 ? -7.108 10.930 -42.529 1.00 75.06 623 GLU A N 1
ATOM 4975 C CA . GLU A 1 623 ? -8.082 10.522 -41.511 1.00 75.06 623 GLU A CA 1
ATOM 4976 C C . GLU A 1 623 ? -7.687 11.011 -40.111 1.00 75.06 623 GLU A C 1
ATOM 4978 O O . GLU A 1 623 ? -6.532 11.313 -39.831 1.00 75.06 623 GLU A O 1
ATOM 4983 N N . GLN A 1 624 ? -8.653 11.068 -39.203 1.00 81.94 624 GLN A N 1
ATOM 4984 C CA . GLN A 1 624 ? -8.430 11.330 -37.780 1.00 81.94 624 GLN A CA 1
ATOM 4985 C C . GLN A 1 624 ? -9.132 10.254 -36.965 1.00 81.94 624 GLN A C 1
ATOM 4987 O O . GLN A 1 624 ? -10.127 9.704 -37.430 1.00 81.94 624 GLN A O 1
ATOM 4992 N N . GLY A 1 625 ? -8.663 9.970 -35.760 1.00 85.75 625 GLY A N 1
ATOM 4993 C CA . GLY A 1 625 ? -9.251 8.930 -34.928 1.00 85.75 625 GLY A CA 1
ATOM 4994 C C . GLY A 1 625 ? -8.724 8.930 -33.502 1.00 85.75 625 GLY A C 1
ATOM 4995 O O . GLY A 1 625 ? -7.957 9.812 -33.112 1.00 85.75 625 GLY A O 1
ATOM 4996 N N . THR A 1 626 ? -9.134 7.932 -32.727 1.00 87.19 626 THR A N 1
ATOM 4997 C CA . THR A 1 626 ? -8.751 7.767 -31.320 1.00 87.19 626 THR A CA 1
ATOM 4998 C C . THR A 1 626 ? -8.109 6.400 -31.127 1.00 87.19 626 THR A C 1
ATOM 5000 O O . THR A 1 626 ? -8.646 5.396 -31.582 1.00 87.19 626 THR A O 1
ATOM 5003 N N . VAL A 1 627 ? -6.965 6.351 -30.452 1.00 88.62 627 VAL A N 1
ATOM 5004 C CA . VAL A 1 627 ? -6.341 5.121 -29.956 1.00 88.62 627 VAL A CA 1
ATOM 5005 C C . VAL A 1 627 ? -6.568 5.005 -28.454 1.00 88.62 627 VAL A C 1
ATOM 5007 O O . VAL A 1 627 ? -6.501 5.999 -27.730 1.00 88.62 627 VAL A O 1
ATOM 5010 N N . TYR A 1 628 ? -6.811 3.787 -27.988 1.00 87.62 628 TYR A N 1
ATOM 5011 C CA . TYR A 1 628 ? -6.989 3.444 -26.584 1.00 87.62 628 TYR A CA 1
ATOM 5012 C C . TYR A 1 628 ? -5.798 2.612 -26.133 1.00 87.62 628 TYR A C 1
ATOM 5014 O O . TYR A 1 628 ? -5.518 1.531 -26.660 1.00 87.62 628 TYR A O 1
ATOM 5022 N N . ILE A 1 629 ? -5.082 3.172 -25.172 1.00 86.75 629 ILE A N 1
ATOM 5023 C CA . ILE A 1 629 ? -3.833 2.681 -24.621 1.00 86.75 629 ILE A CA 1
ATOM 5024 C C . ILE A 1 629 ? -4.147 2.026 -23.286 1.00 86.75 629 ILE A C 1
ATOM 5026 O O . ILE A 1 629 ? -4.825 2.619 -22.449 1.00 86.75 629 ILE A O 1
ATOM 5030 N N . GLY A 1 630 ? -3.635 0.821 -23.081 1.00 80.25 630 GLY A N 1
ATOM 5031 C CA . GLY A 1 630 ? -3.766 0.121 -21.813 1.00 80.25 630 GLY A CA 1
ATOM 5032 C C . GLY A 1 630 ? -2.567 -0.768 -21.529 1.00 80.25 630 GLY A C 1
ATOM 5033 O O . GLY A 1 630 ? -1.713 -0.996 -22.391 1.00 80.25 630 GLY A O 1
ATOM 5034 N N . THR A 1 631 ? -2.521 -1.269 -20.301 1.00 72.50 631 THR A N 1
ATOM 5035 C CA . THR A 1 631 ? -1.550 -2.256 -19.831 1.00 72.50 631 THR A CA 1
ATOM 5036 C C . THR A 1 631 ? -2.233 -3.598 -19.610 1.00 72.50 631 THR A C 1
ATOM 5038 O O . THR A 1 631 ? -3.329 -3.683 -19.058 1.00 72.50 631 THR A O 1
ATOM 5041 N N . HIS A 1 632 ? -1.564 -4.671 -20.023 1.00 62.94 632 HIS A N 1
ATOM 5042 C CA . HIS A 1 632 ? -1.840 -6.001 -19.488 1.00 62.94 632 HIS A CA 1
ATOM 5043 C C . HIS A 1 632 ? -0.879 -6.262 -18.317 1.00 62.94 632 HIS A C 1
ATOM 5045 O O . HIS A 1 632 ? 0.237 -5.732 -18.341 1.00 62.94 632 HIS A O 1
ATOM 5051 N N . PRO A 1 633 ? -1.261 -7.071 -17.308 1.00 49.16 633 PRO A N 1
ATOM 5052 C CA . PRO A 1 633 ? -0.340 -7.486 -16.254 1.00 49.16 633 PRO A CA 1
ATOM 5053 C C . PRO A 1 633 ? 0.937 -8.049 -16.891 1.00 49.16 633 PRO A C 1
ATOM 5055 O O . PRO A 1 633 ? 0.858 -8.842 -17.829 1.00 49.16 633 PRO A O 1
ATOM 5058 N N . ASP A 1 634 ? 2.096 -7.584 -16.427 1.00 53.50 634 ASP A N 1
ATOM 5059 C CA . ASP A 1 634 ? 3.433 -7.960 -16.916 1.00 53.50 634 ASP A CA 1
ATOM 5060 C C . ASP A 1 634 ? 3.872 -7.373 -18.276 1.00 53.50 634 ASP A C 1
ATOM 5062 O O . ASP A 1 634 ? 4.903 -7.787 -18.814 1.00 53.50 634 ASP A O 1
ATOM 5066 N N . GLN A 1 635 ? 3.150 -6.398 -18.846 1.00 61.12 635 GLN A N 1
ATOM 5067 C CA . GLN A 1 635 ? 3.541 -5.740 -20.100 1.00 61.12 635 GLN A CA 1
ATOM 5068 C C . GLN A 1 635 ? 3.463 -4.212 -20.036 1.00 61.12 635 GLN A C 1
ATOM 5070 O O . GLN A 1 635 ? 2.714 -3.614 -19.271 1.00 61.12 635 GLN A O 1
ATOM 5075 N N . ASP A 1 636 ? 4.271 -3.577 -20.879 1.00 69.38 636 ASP A N 1
ATOM 5076 C CA . ASP A 1 636 ? 4.255 -2.133 -21.083 1.00 69.38 636 ASP A CA 1
ATOM 5077 C C . ASP A 1 636 ? 2.935 -1.648 -21.725 1.00 69.38 636 ASP A C 1
ATOM 5079 O O . ASP A 1 636 ? 2.285 -2.391 -22.460 1.00 69.38 636 ASP A O 1
ATOM 5083 N N . GLU A 1 637 ? 2.622 -0.357 -21.580 1.00 80.06 637 GLU A N 1
ATOM 5084 C CA . GLU A 1 637 ? 1.492 0.294 -22.263 1.00 80.06 637 GLU A CA 1
ATOM 5085 C C . GLU A 1 637 ? 1.559 0.178 -23.794 1.00 80.06 637 GLU A C 1
ATOM 5087 O O . GLU A 1 637 ? 2.575 0.511 -24.420 1.00 80.06 637 GLU A O 1
ATOM 5092 N N . ARG A 1 638 ? 0.458 -0.268 -24.410 1.00 85.06 638 ARG A N 1
ATOM 5093 C CA . ARG A 1 638 ? 0.305 -0.420 -25.867 1.00 85.06 638 ARG A CA 1
ATOM 5094 C C . ARG A 1 638 ? -1.070 0.042 -26.327 1.00 85.06 638 ARG A C 1
ATOM 5096 O O . ARG A 1 638 ? -2.011 0.089 -25.538 1.00 85.06 638 ARG A O 1
ATOM 5103 N N . VAL A 1 639 ? -1.188 0.332 -27.623 1.00 89.06 639 VAL A N 1
ATOM 5104 C CA . VAL A 1 639 ? -2.492 0.541 -28.259 1.00 89.06 639 VAL A CA 1
ATOM 5105 C C . VAL A 1 639 ? -3.218 -0.801 -28.342 1.00 89.06 639 VAL A C 1
ATOM 5107 O O . VAL A 1 639 ? -2.788 -1.717 -29.045 1.00 89.06 639 VAL A O 1
ATOM 5110 N N . LEU A 1 640 ? -4.317 -0.916 -27.607 1.00 89.31 640 LEU A N 1
ATOM 5111 C CA . LEU A 1 640 ? -5.165 -2.109 -27.582 1.00 89.31 640 LEU A CA 1
ATOM 5112 C C . LEU A 1 640 ? -6.328 -1.966 -28.571 1.00 89.31 640 LEU A C 1
ATOM 5114 O O . LEU A 1 640 ? -6.686 -2.902 -29.279 1.00 89.31 640 LEU A O 1
ATOM 5118 N N . TRP A 1 641 ? -6.876 -0.758 -28.688 1.00 91.00 641 TRP A N 1
ATOM 5119 C CA . TRP A 1 641 ? -7.995 -0.485 -29.585 1.00 91.00 641 TRP A CA 1
ATOM 5120 C C . TRP A 1 641 ? -7.783 0.816 -30.335 1.00 91.00 641 TRP A C 1
ATOM 5122 O O . TRP A 1 641 ? -7.133 1.732 -29.833 1.00 91.00 641 TRP A O 1
ATOM 5132 N N . PHE A 1 642 ? -8.366 0.927 -31.520 1.00 90.12 642 PHE A N 1
ATOM 5133 C CA . PHE A 1 642 ? -8.402 2.181 -32.256 1.00 90.12 642 PHE A CA 1
ATOM 5134 C C . PHE A 1 642 ? -9.741 2.381 -32.959 1.00 90.12 642 PHE A C 1
ATOM 5136 O O . PHE A 1 642 ? -10.478 1.439 -33.240 1.00 90.12 642 PHE A O 1
ATOM 5143 N N . GLN A 1 643 ? -10.054 3.640 -33.218 1.00 88.44 643 GLN A N 1
ATOM 5144 C CA . GLN A 1 643 ? -11.278 4.103 -33.848 1.00 88.44 643 GLN A CA 1
ATOM 5145 C C . GLN A 1 643 ? -10.893 5.100 -34.937 1.00 88.44 643 GLN A C 1
ATOM 5147 O O . GLN A 1 643 ? -10.140 6.037 -34.678 1.00 88.44 643 GLN A O 1
ATOM 5152 N N . THR A 1 644 ? -11.401 4.909 -36.150 1.00 80.88 644 THR A N 1
ATOM 5153 C CA . THR A 1 644 ? -11.139 5.781 -37.306 1.00 80.88 644 THR A CA 1
ATOM 5154 C C . THR A 1 644 ? -12.365 6.641 -37.621 1.00 80.88 644 THR A C 1
ATOM 5156 O O . THR A 1 644 ? -13.480 6.134 -37.765 1.00 80.88 644 THR A O 1
ATOM 5159 N N . GLY A 1 645 ? -12.168 7.943 -37.794 1.00 75.94 645 GLY A N 1
ATOM 5160 C CA . GLY A 1 645 ? -13.205 8.911 -38.140 1.00 75.94 645 GLY A CA 1
ATOM 5161 C C . GLY A 1 645 ? -14.201 9.171 -37.007 1.00 75.94 645 GLY A C 1
ATOM 5162 O O . GLY A 1 645 ? -13.839 9.212 -35.836 1.00 75.94 645 GLY A O 1
ATOM 5163 N N . LYS A 1 646 ? -15.474 9.363 -37.377 1.00 59.59 646 LYS A N 1
ATOM 5164 C CA . LYS A 1 646 ? -16.620 9.440 -36.448 1.00 59.59 646 LYS A CA 1
ATOM 5165 C C . LYS A 1 646 ? -17.315 8.083 -36.263 1.00 59.59 646 LYS A C 1
ATOM 5167 O O . LYS A 1 646 ? -18.450 8.043 -35.810 1.00 59.59 646 LYS A O 1
ATOM 5172 N N . ASN A 1 647 ? -16.696 6.988 -36.716 1.00 65.56 647 ASN A N 1
ATOM 5173 C CA . ASN A 1 647 ? -17.319 5.670 -36.663 1.00 65.56 647 ASN A CA 1
ATOM 5174 C C . ASN A 1 647 ? -17.331 5.174 -35.211 1.00 65.56 647 ASN A C 1
ATOM 5176 O O . ASN A 1 647 ? -16.244 5.062 -34.657 1.00 65.56 647 ASN A O 1
ATOM 5180 N N . PRO A 1 648 ? -18.489 4.823 -34.633 1.00 65.62 648 PRO A N 1
ATOM 5181 C CA . PRO A 1 648 ? -18.633 4.226 -33.299 1.00 65.62 648 PRO A CA 1
ATOM 5182 C C . PRO A 1 648 ? -17.694 3.082 -32.940 1.00 65.62 648 PRO A C 1
ATOM 5184 O O . PRO A 1 648 ? -17.451 2.766 -31.777 1.00 65.62 648 PRO A O 1
ATOM 5187 N N . ARG A 1 649 ? -17.270 2.350 -33.968 1.00 78.50 649 ARG A N 1
ATOM 5188 C CA . ARG A 1 649 ? -16.796 0.990 -33.808 1.00 78.50 649 ARG A CA 1
ATOM 5189 C C . ARG A 1 649 ? -15.335 0.951 -33.381 1.00 78.50 649 ARG A C 1
ATOM 5191 O O . ARG A 1 649 ? -14.453 1.360 -34.134 1.00 78.50 649 ARG A O 1
ATOM 5198 N N . LEU A 1 650 ? -15.091 0.361 -32.213 1.00 86.81 650 LEU A N 1
ATOM 5199 C CA . LEU A 1 650 ? -13.753 0.024 -31.736 1.00 86.81 650 LEU A CA 1
ATOM 5200 C C . LEU A 1 650 ? -13.180 -1.155 -32.529 1.00 86.81 650 LEU A C 1
ATOM 5202 O O . LEU A 1 650 ? -13.823 -2.195 -32.687 1.00 86.81 650 LEU A O 1
ATOM 5206 N N . ILE A 1 651 ? -11.956 -0.985 -33.019 1.00 90.75 651 ILE A N 1
ATOM 5207 C CA . ILE A 1 651 ? -11.215 -1.993 -33.773 1.00 90.75 651 ILE A CA 1
ATOM 5208 C C . ILE A 1 651 ? -10.083 -2.514 -32.872 1.00 90.75 651 ILE A C 1
ATOM 5210 O O . ILE A 1 651 ? -9.271 -1.705 -32.412 1.00 90.75 651 ILE A O 1
ATOM 5214 N N . PRO A 1 652 ? -10.015 -3.829 -32.583 1.00 93.31 652 PRO A N 1
ATOM 5215 C CA . PRO A 1 652 ? -8.932 -4.394 -31.782 1.00 93.31 652 PRO A CA 1
ATOM 5216 C C . PRO A 1 652 ? -7.620 -4.417 -32.573 1.00 93.31 652 PRO A C 1
ATOM 5218 O O . PRO A 1 652 ? -7.612 -4.697 -33.775 1.00 93.31 652 PRO A O 1
ATOM 5221 N N . THR A 1 653 ? -6.497 -4.177 -31.896 1.00 92.75 653 THR A N 1
ATOM 5222 C CA . THR A 1 653 ? -5.164 -4.394 -32.478 1.00 92.75 653 THR A CA 1
ATOM 5223 C C . THR A 1 653 ? -4.789 -5.875 -32.466 1.00 92.75 653 THR A C 1
ATOM 5225 O O . THR A 1 653 ? -5.416 -6.695 -31.787 1.00 92.75 653 THR A O 1
ATOM 5228 N N . VAL A 1 654 ? -3.725 -6.242 -33.190 1.00 91.25 654 VAL A N 1
ATOM 5229 C CA . VAL A 1 654 ? -3.198 -7.617 -33.142 1.00 91.25 654 VAL A CA 1
ATOM 5230 C C . VAL A 1 654 ? -2.788 -8.017 -31.719 1.00 91.25 654 VAL A C 1
ATOM 5232 O O . VAL A 1 654 ? -2.981 -9.168 -31.344 1.00 91.25 654 VAL A O 1
ATOM 5235 N N . TYR A 1 655 ? -2.342 -7.066 -30.885 1.00 89.50 655 TYR A N 1
ATOM 5236 C CA . TYR A 1 655 ? -2.019 -7.316 -29.476 1.00 89.50 655 TYR A CA 1
ATOM 5237 C C . TYR A 1 655 ? -3.229 -7.784 -28.670 1.00 89.50 655 TYR A C 1
ATOM 5239 O O . TYR A 1 655 ? -3.140 -8.773 -27.939 1.00 89.50 655 TYR A O 1
ATOM 5247 N N . THR A 1 656 ? -4.371 -7.118 -28.843 1.00 89.25 656 THR A N 1
ATOM 5248 C CA . THR A 1 656 ? -5.624 -7.521 -28.197 1.00 89.25 656 THR A CA 1
ATOM 5249 C C . THR A 1 656 ? -6.063 -8.900 -28.669 1.00 89.25 656 THR A C 1
ATOM 5251 O O . THR A 1 656 ? -6.457 -9.728 -27.854 1.00 89.25 656 THR A O 1
ATOM 5254 N N . LEU A 1 657 ? -5.924 -9.200 -29.961 1.00 89.00 657 LEU A N 1
ATOM 5255 C CA . LEU A 1 657 ? -6.313 -10.498 -30.517 1.00 89.00 657 LEU A CA 1
ATOM 5256 C C . LEU A 1 657 ? -5.391 -11.650 -30.097 1.00 89.00 657 LEU A C 1
ATOM 5258 O O . LEU A 1 657 ? -5.857 -12.780 -29.975 1.00 89.00 657 LEU A O 1
ATOM 5262 N N . TRP A 1 658 ? -4.106 -11.390 -29.837 1.00 89.25 658 TRP A N 1
ATOM 5263 C CA . TRP A 1 658 ? -3.177 -12.403 -29.318 1.00 89.25 658 TRP A CA 1
ATOM 5264 C C . TRP A 1 658 ? -3.489 -12.819 -27.883 1.00 89.25 658 TRP A C 1
ATOM 5266 O O . TRP A 1 658 ? -3.179 -13.936 -27.482 1.00 89.25 658 TRP A O 1
ATOM 5276 N N . ARG A 1 659 ? -4.103 -11.934 -27.094 1.00 82.50 659 ARG A N 1
ATOM 5277 C CA . ARG A 1 659 ? -4.512 -12.230 -25.713 1.00 82.50 659 ARG A CA 1
ATOM 5278 C C . ARG A 1 659 ? -5.961 -12.680 -25.612 1.00 82.50 659 ARG A C 1
ATOM 5280 O O . ARG A 1 659 ? -6.286 -13.503 -24.760 1.00 82.50 659 ARG A O 1
ATOM 5287 N N . ASN A 1 660 ? -6.823 -12.149 -26.470 1.00 83.19 660 ASN A N 1
ATOM 5288 C CA . ASN A 1 660 ? -8.251 -12.434 -26.500 1.00 83.19 660 ASN A CA 1
ATOM 5289 C C . ASN A 1 660 ? -8.647 -13.002 -27.873 1.00 83.19 660 ASN A C 1
ATOM 5291 O O . ASN A 1 660 ? -9.325 -12.333 -28.661 1.00 83.19 660 ASN A O 1
ATOM 5295 N N . PRO A 1 661 ? -8.218 -14.240 -28.179 1.00 82.00 661 PRO A N 1
ATOM 5296 C CA . PRO A 1 661 ? -8.638 -14.932 -29.392 1.00 82.00 661 PRO A CA 1
ATOM 5297 C C . PRO A 1 661 ? -10.165 -15.145 -29.409 1.00 82.00 661 PRO A C 1
ATOM 5299 O O . PRO A 1 661 ? -10.822 -15.118 -28.371 1.00 82.00 661 PRO A O 1
ATOM 5302 N N . ASN A 1 662 ? -10.738 -15.360 -30.597 1.00 82.00 662 ASN A N 1
ATOM 5303 C CA . ASN A 1 662 ? -12.184 -15.465 -30.886 1.00 82.00 662 ASN A CA 1
ATOM 5304 C C . ASN A 1 662 ? -13.027 -14.184 -30.765 1.00 82.00 662 ASN A C 1
ATOM 5306 O O . ASN A 1 662 ? -14.213 -14.223 -31.112 1.00 82.00 662 ASN A O 1
ATOM 5310 N N . LEU A 1 663 ? -12.442 -13.051 -30.367 1.00 85.19 663 LEU A N 1
ATOM 5311 C CA . LEU A 1 663 ? -13.142 -11.765 -30.268 1.00 85.19 663 LEU A CA 1
ATOM 5312 C C . LEU A 1 663 ? -13.786 -11.327 -31.599 1.00 85.19 663 LEU A C 1
ATOM 5314 O O . LEU A 1 663 ? -14.914 -10.841 -31.620 1.00 85.19 663 LEU A O 1
ATOM 5318 N N . ILE A 1 664 ? -13.083 -11.542 -32.712 1.00 90.25 664 ILE A N 1
ATOM 5319 C CA . ILE A 1 664 ? -13.565 -11.304 -34.078 1.00 90.25 664 ILE A CA 1
ATOM 5320 C C . ILE A 1 664 ? -13.334 -12.552 -34.952 1.00 90.25 664 ILE A C 1
ATOM 5322 O O . ILE A 1 664 ? -12.585 -13.447 -34.542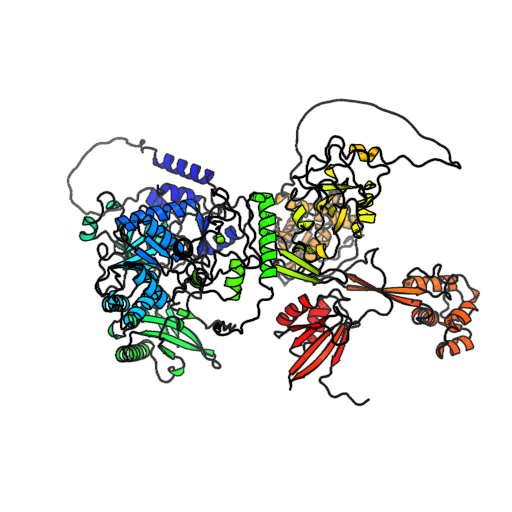 1.00 90.25 664 ILE A O 1
ATOM 5326 N N . PRO A 1 665 ? -13.973 -12.656 -36.132 1.00 89.38 665 PRO A N 1
ATOM 5327 C CA . PRO A 1 665 ? -13.792 -13.785 -37.044 1.00 89.38 665 PRO A CA 1
ATOM 5328 C C . PRO A 1 665 ? -12.357 -13.849 -37.560 1.00 89.38 665 PRO A C 1
ATOM 5330 O O . PRO A 1 665 ? -11.775 -12.810 -37.873 1.00 89.38 665 PRO A O 1
ATOM 5333 N N . LEU A 1 666 ? -11.810 -15.058 -37.677 1.00 90.25 666 LEU A N 1
ATOM 5334 C CA . LEU A 1 666 ? -10.473 -15.301 -38.214 1.00 90.25 666 LEU A CA 1
ATOM 5335 C C . LEU A 1 666 ? -10.580 -15.899 -39.620 1.00 90.25 666 LEU A C 1
ATOM 5337 O O . LEU A 1 666 ? -11.230 -16.924 -39.814 1.00 90.25 666 LEU A O 1
ATOM 5341 N N . LEU A 1 667 ? -9.947 -15.244 -40.590 1.00 90.75 667 LEU A N 1
ATOM 5342 C CA . LEU A 1 667 ? -9.836 -15.681 -41.978 1.00 90.75 667 LEU A CA 1
ATOM 5343 C C . LEU A 1 667 ? -8.391 -16.080 -42.294 1.00 90.75 667 LEU A C 1
ATOM 5345 O O . LEU A 1 667 ? -7.449 -15.626 -41.643 1.00 90.75 667 LEU A O 1
ATOM 5349 N N . HIS A 1 668 ? -8.209 -16.883 -43.339 1.00 90.44 668 HIS A N 1
ATOM 5350 C CA . HIS A 1 668 ? -6.898 -17.391 -43.739 1.00 90.44 668 HIS A CA 1
ATOM 5351 C C . HIS A 1 668 ? -6.513 -16.921 -45.138 1.00 90.44 668 HIS A C 1
ATOM 5353 O O . HIS A 1 668 ? -7.365 -16.739 -46.009 1.00 90.44 668 HIS A O 1
ATOM 5359 N N . THR A 1 669 ? -5.214 -16.740 -45.355 1.00 89.94 669 THR A N 1
ATOM 5360 C CA . THR A 1 669 ? -4.608 -16.368 -46.642 1.00 89.94 669 THR A CA 1
ATOM 5361 C C . THR A 1 669 ? -3.265 -17.092 -46.802 1.00 89.94 669 THR A C 1
ATOM 5363 O O . THR A 1 669 ? -2.634 -17.407 -45.792 1.00 89.94 669 THR A O 1
ATOM 5366 N N . PRO A 1 670 ? -2.764 -17.346 -48.027 1.00 87.38 670 PRO A N 1
ATOM 5367 C CA . PRO A 1 670 ? -1.453 -17.964 -48.212 1.00 87.38 670 PRO A CA 1
ATOM 5368 C C . PRO A 1 670 ? -0.322 -17.100 -47.633 1.00 87.38 670 PRO A C 1
ATOM 5370 O O . PRO A 1 670 ? -0.362 -15.871 -47.729 1.00 87.38 670 PRO A O 1
ATOM 5373 N N . ASP A 1 671 ? 0.729 -17.727 -47.097 1.00 82.44 671 ASP A N 1
ATOM 5374 C CA . ASP A 1 671 ? 1.809 -17.012 -46.394 1.00 82.44 671 ASP A CA 1
ATOM 5375 C C . ASP A 1 671 ? 2.593 -16.036 -47.285 1.00 82.44 671 ASP A C 1
ATOM 5377 O O . ASP A 1 671 ? 3.077 -15.011 -46.806 1.00 82.44 671 ASP A O 1
ATOM 5381 N N . PHE A 1 672 ? 2.686 -16.284 -48.597 1.00 80.56 672 PHE A N 1
ATOM 5382 C CA . PHE A 1 672 ? 3.329 -15.333 -49.514 1.00 80.56 672 PHE A CA 1
ATOM 5383 C C . PHE A 1 672 ? 2.535 -14.017 -49.622 1.00 80.56 672 PHE A C 1
ATOM 5385 O O . PHE A 1 672 ? 3.121 -12.940 -49.730 1.00 80.56 672 PHE A O 1
ATOM 5392 N N . VAL A 1 673 ? 1.200 -14.078 -49.525 1.00 82.38 673 VAL A N 1
ATOM 5393 C CA . VAL A 1 673 ? 0.325 -12.894 -49.536 1.00 82.38 673 VAL A CA 1
ATOM 5394 C C . VAL A 1 673 ? 0.538 -12.085 -48.259 1.00 82.38 673 VAL A C 1
ATOM 5396 O O . VAL A 1 673 ? 0.669 -10.861 -48.319 1.00 82.38 673 VAL A O 1
ATOM 5399 N N . VAL A 1 674 ? 0.670 -12.766 -47.117 1.00 79.56 674 VAL A N 1
ATOM 5400 C CA . VAL A 1 674 ? 1.061 -12.147 -45.845 1.00 79.56 674 VAL A CA 1
ATOM 5401 C C . VAL A 1 674 ? 2.409 -11.437 -45.973 1.00 79.56 674 VAL A C 1
ATOM 5403 O O . VAL A 1 674 ? 2.513 -10.248 -45.674 1.00 79.56 674 VAL A O 1
ATOM 5406 N N . GLY A 1 675 ? 3.443 -12.172 -46.389 1.00 71.56 675 GLY A N 1
ATOM 5407 C CA . GLY A 1 675 ? 4.832 -11.723 -46.356 1.00 71.56 675 GLY A CA 1
ATOM 5408 C C . GLY A 1 675 ? 5.150 -10.603 -47.342 1.00 71.56 675 GLY A C 1
ATOM 5409 O O . GLY A 1 675 ? 5.924 -9.710 -47.003 1.00 71.56 675 GLY A O 1
ATOM 5410 N N . GLU A 1 676 ? 4.546 -10.619 -48.531 1.00 75.31 676 GLU A N 1
ATOM 5411 C CA . GLU A 1 676 ? 4.885 -9.675 -49.602 1.00 75.31 676 GLU A CA 1
ATOM 5412 C C . GLU A 1 676 ? 3.859 -8.554 -49.794 1.00 75.31 676 GLU A C 1
ATOM 5414 O O . GLU A 1 676 ? 4.228 -7.452 -50.206 1.00 75.31 676 GLU A O 1
ATOM 5419 N N . LYS A 1 677 ? 2.568 -8.814 -49.539 1.00 76.81 677 LYS A N 1
ATOM 5420 C CA . LYS A 1 677 ? 1.478 -7.891 -49.905 1.00 76.81 677 LYS A CA 1
ATOM 5421 C C . LYS A 1 677 ? 0.848 -7.222 -48.685 1.00 76.81 677 LYS A C 1
ATOM 5423 O O . LYS A 1 677 ? 0.790 -5.996 -48.635 1.00 76.81 677 LYS A O 1
ATOM 5428 N N . LEU A 1 678 ? 0.433 -7.996 -47.683 1.00 78.88 678 LEU A N 1
ATOM 5429 C CA . LEU A 1 678 ? -0.333 -7.473 -46.543 1.00 78.88 678 LEU A CA 1
ATOM 5430 C C . LEU A 1 678 ? 0.505 -6.642 -45.557 1.00 78.88 678 LEU A C 1
ATOM 5432 O O . LEU A 1 678 ? -0.024 -5.699 -44.974 1.00 78.88 678 LEU A O 1
ATOM 5436 N N . LYS A 1 679 ? 1.816 -6.907 -45.429 1.00 70.44 679 LYS A N 1
ATOM 5437 C CA . LYS A 1 679 ? 2.757 -6.125 -44.589 1.00 70.44 679 LYS A CA 1
ATOM 5438 C C . LYS A 1 679 ? 2.919 -4.648 -44.983 1.00 70.44 679 LYS A C 1
ATOM 5440 O O . LYS A 1 679 ? 3.557 -3.894 -44.255 1.00 70.44 679 LYS A O 1
ATOM 5445 N N . HIS A 1 680 ? 2.367 -4.237 -46.123 1.00 74.38 680 HIS A N 1
ATOM 5446 C CA . HIS A 1 680 ? 2.389 -2.852 -46.602 1.00 74.38 680 HIS A CA 1
ATOM 5447 C C . HIS A 1 680 ? 1.001 -2.189 -46.559 1.00 74.38 680 HIS A C 1
ATOM 5449 O O . HIS A 1 680 ? 0.807 -1.151 -47.188 1.00 74.38 680 HIS A O 1
ATOM 5455 N N . GLY A 1 681 ? 0.026 -2.800 -45.873 1.00 76.50 681 GLY A N 1
ATOM 5456 C CA . GLY A 1 681 ? -1.333 -2.265 -45.763 1.00 76.50 681 GLY A CA 1
ATOM 5457 C C . GLY A 1 681 ? -2.192 -2.438 -47.019 1.00 76.50 681 GLY A C 1
ATOM 5458 O O . GLY A 1 681 ? -3.159 -1.705 -47.198 1.00 76.50 681 GLY A O 1
ATOM 5459 N N . ALA A 1 682 ? -1.849 -3.376 -47.910 1.00 85.88 682 ALA A N 1
ATOM 5460 C CA . ALA A 1 682 ? -2.678 -3.688 -49.075 1.00 85.88 682 ALA A CA 1
ATOM 5461 C C . ALA A 1 682 ? -3.974 -4.410 -48.668 1.00 85.88 682 ALA A C 1
ATOM 5463 O O . ALA A 1 682 ? -3.963 -5.235 -47.755 1.00 85.88 682 ALA A O 1
ATOM 5464 N N . ASP A 1 683 ? -5.065 -4.145 -49.387 1.00 90.62 683 ASP A N 1
ATOM 5465 C CA . ASP A 1 683 ? -6.343 -4.832 -49.195 1.00 90.62 683 ASP A CA 1
ATOM 5466 C C . ASP A 1 683 ? -6.263 -6.319 -49.585 1.00 90.62 683 ASP A C 1
ATOM 5468 O O . ASP A 1 683 ? -5.570 -6.706 -50.533 1.00 90.62 683 ASP A O 1
ATOM 5472 N N . LEU A 1 684 ? -7.024 -7.164 -48.885 1.00 90.31 684 LEU A N 1
ATOM 5473 C CA . LEU A 1 684 ? -7.125 -8.586 -49.199 1.00 90.31 684 LEU A CA 1
ATOM 5474 C C . LEU A 1 684 ? -8.194 -8.808 -50.272 1.00 90.31 684 LEU A C 1
ATOM 5476 O O . LEU A 1 684 ? -9.379 -8.546 -50.059 1.00 90.31 684 LEU A O 1
ATOM 5480 N N . MET A 1 685 ? -7.778 -9.319 -51.428 1.00 90.56 685 MET A N 1
ATOM 5481 C CA . MET A 1 685 ? -8.661 -9.626 -52.558 1.00 90.56 685 MET A CA 1
ATOM 5482 C C . MET A 1 685 ? -9.367 -10.976 -52.368 1.00 90.56 685 MET A C 1
ATOM 5484 O O . MET A 1 685 ? -8.816 -11.866 -51.726 1.00 90.56 685 MET A O 1
ATOM 5488 N N . VAL A 1 686 ? -10.541 -11.167 -52.988 1.00 87.06 686 VAL A N 1
ATOM 5489 C CA . VAL A 1 686 ? -11.316 -12.429 -52.899 1.00 87.06 686 VAL A CA 1
ATOM 5490 C C . VAL A 1 686 ? -10.481 -13.681 -53.211 1.00 87.06 686 VAL A C 1
ATOM 5492 O O . VAL A 1 686 ? -10.547 -14.618 -52.422 1.00 87.06 686 VAL A O 1
ATOM 5495 N N . PRO A 1 687 ? -9.631 -13.716 -54.260 1.00 84.19 687 PRO A N 1
ATOM 5496 C CA . PRO A 1 687 ? -8.789 -14.887 -54.533 1.00 84.19 687 PRO A CA 1
ATOM 5497 C C . PRO A 1 687 ? -7.727 -15.189 -53.470 1.00 84.19 687 PRO A C 1
ATOM 5499 O O . PRO A 1 687 ? -7.163 -16.277 -53.475 1.00 84.19 687 PRO A O 1
ATOM 5502 N N . GLY A 1 688 ? -7.409 -14.221 -52.604 1.00 84.81 688 GLY A N 1
ATOM 5503 C CA . GLY A 1 688 ? -6.438 -14.387 -51.525 1.00 84.81 688 GLY A CA 1
ATOM 5504 C C . GLY A 1 688 ? -7.008 -15.095 -50.297 1.00 84.81 688 GLY A C 1
ATOM 5505 O O . GLY A 1 688 ? -6.240 -15.514 -49.441 1.00 84.81 688 GLY A O 1
ATOM 5506 N N . LEU A 1 689 ? -8.331 -15.249 -50.199 1.00 87.62 689 LEU A N 1
ATOM 5507 C CA . LEU A 1 689 ? -8.956 -15.977 -49.100 1.00 87.62 689 LEU A CA 1
ATOM 5508 C C . LEU A 1 689 ? -8.785 -17.487 -49.272 1.00 87.62 689 LEU A C 1
ATOM 5510 O O . LEU A 1 689 ? -8.967 -18.038 -50.356 1.00 87.62 689 LEU A O 1
ATOM 5514 N N . VAL A 1 690 ? -8.496 -18.169 -48.169 1.00 85.56 690 VAL A N 1
ATOM 5515 C CA . VAL A 1 690 ? -8.390 -19.626 -48.112 1.00 85.56 690 VAL A CA 1
ATOM 5516 C C . VAL A 1 690 ? -9.403 -20.154 -47.113 1.00 85.56 690 VAL A C 1
ATOM 5518 O O . VAL A 1 690 ? -9.484 -19.690 -45.978 1.00 85.56 690 VAL A O 1
ATOM 5521 N N . LYS A 1 691 ? -10.171 -21.153 -47.548 1.00 81.19 691 LYS A N 1
ATOM 5522 C CA . LYS A 1 691 ? -11.107 -21.896 -46.710 1.00 81.19 691 LYS A CA 1
ATOM 5523 C C . LYS A 1 691 ? -10.523 -23.261 -46.367 1.00 81.19 691 LYS A C 1
ATOM 5525 O O . LYS A 1 691 ? -10.100 -23.993 -47.269 1.00 81.19 691 LYS A O 1
ATOM 5530 N N . ALA A 1 692 ? -10.544 -23.630 -45.088 1.00 69.50 692 ALA A N 1
ATOM 5531 C CA . ALA A 1 692 ? -10.176 -24.980 -44.670 1.00 69.50 692 ALA A CA 1
ATOM 5532 C C . ALA A 1 692 ? -11.146 -26.015 -45.277 1.00 69.50 692 ALA A C 1
ATOM 5534 O O . ALA A 1 692 ? -12.360 -25.810 -45.326 1.00 69.50 692 ALA A O 1
ATOM 5535 N N . ARG A 1 693 ? -10.627 -27.148 -45.772 1.00 58.69 693 ARG A N 1
ATOM 5536 C CA . ARG A 1 693 ? -11.481 -28.198 -46.358 1.00 58.69 693 ARG A CA 1
ATOM 5537 C C . ARG A 1 693 ? -12.453 -28.759 -45.322 1.00 58.69 693 ARG A C 1
ATOM 5539 O O . ARG A 1 693 ? -12.028 -29.222 -44.270 1.00 58.69 693 ARG A O 1
ATOM 5546 N N . GLY A 1 694 ? -13.740 -28.785 -45.670 1.00 56.97 694 GLY A N 1
ATOM 5547 C CA . GLY A 1 694 ? -14.798 -29.338 -44.819 1.00 56.97 694 GLY A CA 1
ATOM 5548 C C . GLY A 1 694 ? -15.277 -28.405 -43.703 1.00 56.97 694 GLY A C 1
ATOM 5549 O O . GLY A 1 694 ? -16.144 -28.809 -42.933 1.00 56.97 694 GLY A O 1
ATOM 5550 N N . SER A 1 695 ? -14.762 -27.171 -43.619 1.00 69.19 695 SER A N 1
ATOM 5551 C CA . SER A 1 695 ? -15.300 -26.143 -42.726 1.00 69.19 695 SER A CA 1
ATOM 5552 C C . SER A 1 695 ? -16.299 -25.239 -43.455 1.00 69.19 695 SER A C 1
ATOM 5554 O O . SER A 1 695 ? -16.314 -25.150 -44.683 1.00 69.19 695 SER A O 1
ATOM 5556 N N . ALA A 1 696 ? -17.160 -24.561 -42.697 1.00 75.75 696 ALA A N 1
ATOM 5557 C CA . ALA A 1 696 ? -17.926 -23.421 -43.192 1.00 75.75 696 ALA A CA 1
ATOM 5558 C C . ALA A 1 696 ? -17.144 -22.126 -42.922 1.00 75.75 696 ALA A C 1
ATOM 5560 O O . ALA A 1 696 ? -16.324 -22.076 -42.006 1.00 75.75 696 ALA A O 1
ATOM 5561 N N . TRP A 1 697 ? -17.408 -21.077 -43.706 1.00 82.62 697 TRP A N 1
ATOM 5562 C CA . TRP A 1 697 ? -16.937 -19.735 -43.364 1.00 82.62 697 TRP A CA 1
ATOM 5563 C C . TRP A 1 697 ? -17.548 -19.309 -42.024 1.00 82.62 697 TRP A C 1
ATOM 5565 O O . TRP A 1 697 ? -18.673 -19.705 -41.702 1.00 82.62 697 TRP A O 1
ATOM 5575 N N . ASP A 1 698 ? -16.821 -18.511 -41.240 1.00 83.38 698 ASP A N 1
ATOM 5576 C CA . ASP A 1 698 ? -17.361 -17.978 -39.988 1.00 83.38 698 ASP A CA 1
ATOM 5577 C C . ASP A 1 698 ? -18.604 -17.124 -40.299 1.00 83.38 698 ASP A C 1
ATOM 5579 O O . ASP A 1 698 ? -18.541 -16.171 -41.077 1.00 83.38 698 ASP A O 1
ATOM 5583 N N . LYS A 1 699 ? -19.743 -17.466 -39.685 1.00 84.38 699 LYS A N 1
ATOM 5584 C CA . LYS A 1 699 ? -21.040 -16.791 -39.888 1.00 84.38 699 LYS A CA 1
ATOM 5585 C C . LYS A 1 699 ? -21.006 -15.310 -39.508 1.00 84.38 699 LYS A C 1
ATOM 5587 O O . LYS A 1 699 ? -21.864 -14.540 -39.920 1.00 84.38 699 LYS A O 1
ATOM 5592 N N . ARG A 1 700 ? -20.025 -14.910 -38.700 1.00 87.12 700 ARG A N 1
ATOM 5593 C CA . ARG A 1 700 ? -19.807 -13.525 -38.278 1.00 87.12 700 ARG A CA 1
ATOM 5594 C C . ARG A 1 700 ? -19.054 -12.693 -39.331 1.00 87.12 700 ARG A C 1
ATOM 5596 O O . ARG A 1 700 ? -18.971 -11.478 -39.181 1.00 87.12 700 ARG A O 1
ATOM 5603 N N . ALA A 1 701 ? -18.493 -13.310 -40.378 1.00 89.12 701 ALA A N 1
ATOM 5604 C CA . ALA A 1 701 ? -17.731 -12.633 -41.432 1.00 89.12 701 ALA A CA 1
ATOM 5605 C C . ALA A 1 701 ? -18.651 -12.051 -42.528 1.00 89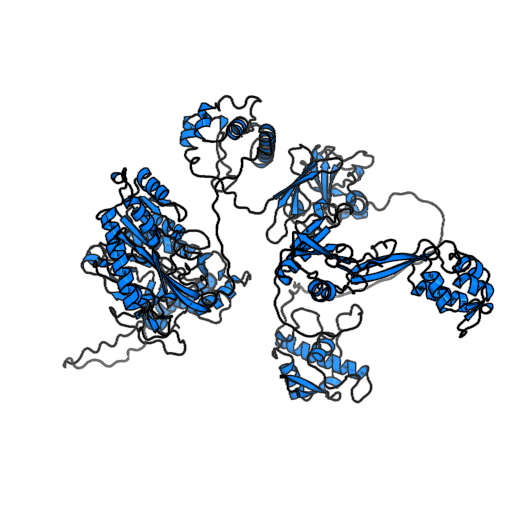.12 701 ALA A C 1
ATOM 5607 O O . ALA A 1 701 ? -18.627 -12.478 -43.684 1.00 89.12 701 ALA A O 1
ATOM 5608 N N . THR A 1 702 ? -19.478 -11.077 -42.147 1.00 91.25 702 THR A N 1
ATOM 5609 C CA . THR A 1 702 ? -20.446 -10.409 -43.032 1.00 91.25 702 THR A CA 1
ATOM 5610 C C . THR A 1 702 ? -19.924 -9.073 -43.557 1.00 91.25 702 THR A C 1
ATOM 5612 O O . THR A 1 702 ? -18.968 -8.520 -43.012 1.00 91.25 702 THR A O 1
ATOM 5615 N N . THR A 1 703 ? -20.562 -8.487 -44.577 1.00 90.38 703 THR A N 1
ATOM 5616 C CA . THR A 1 703 ? -20.212 -7.132 -45.044 1.00 90.38 703 THR A CA 1
ATOM 5617 C C . THR A 1 703 ? -20.204 -6.138 -43.880 1.00 90.38 703 THR A C 1
ATOM 5619 O O . THR A 1 703 ? -21.133 -6.089 -43.075 1.00 90.38 703 THR A O 1
ATOM 5622 N N . GLY A 1 704 ? -19.136 -5.351 -43.780 1.00 86.12 704 GLY A N 1
ATOM 5623 C CA . GLY A 1 704 ? -18.907 -4.398 -42.704 1.00 86.12 704 GLY A CA 1
ATOM 5624 C C . GLY A 1 704 ? -18.348 -5.010 -41.419 1.00 86.12 704 GLY A C 1
ATOM 5625 O O . GLY A 1 704 ? -17.993 -4.248 -40.528 1.00 86.12 704 GLY A O 1
ATOM 5626 N N . ALA A 1 705 ? -18.235 -6.335 -41.274 1.00 88.62 705 ALA A N 1
ATOM 5627 C CA . ALA A 1 705 ? -17.641 -6.956 -40.091 1.00 88.62 705 ALA A CA 1
ATOM 5628 C C . ALA A 1 705 ? -16.122 -6.723 -40.026 1.00 88.62 705 ALA A C 1
ATOM 5630 O O . ALA A 1 705 ? -15.432 -6.779 -41.043 1.00 88.62 705 ALA A O 1
ATOM 5631 N N . VAL A 1 706 ? -15.600 -6.472 -38.823 1.00 92.81 706 VAL A N 1
ATOM 5632 C CA . VAL A 1 706 ? -14.155 -6.443 -38.561 1.00 92.81 706 VAL A CA 1
ATOM 5633 C C . VAL A 1 706 ? -13.684 -7.881 -38.409 1.00 92.81 706 VAL A C 1
ATOM 5635 O O . VAL A 1 706 ? -14.277 -8.632 -37.639 1.00 92.81 706 VAL A O 1
ATOM 5638 N N . VAL A 1 707 ? -12.643 -8.254 -39.144 1.00 93.06 707 VAL A N 1
ATOM 5639 C CA . VAL A 1 707 ? -12.097 -9.611 -39.200 1.00 93.06 707 VAL A CA 1
ATOM 5640 C C . VAL A 1 707 ? -10.582 -9.585 -39.047 1.00 93.06 707 VAL A C 1
ATOM 5642 O O . VAL A 1 707 ? -9.914 -8.620 -39.428 1.00 93.06 707 VAL A O 1
ATOM 5645 N N . ALA A 1 708 ? -10.046 -10.660 -38.486 1.00 93.06 708 ALA A N 1
ATOM 5646 C CA . ALA A 1 708 ? -8.621 -10.919 -38.404 1.00 93.06 708 ALA A CA 1
ATOM 5647 C C . ALA A 1 708 ? -8.186 -11.844 -39.546 1.00 93.06 708 ALA A C 1
ATOM 5649 O O . ALA A 1 708 ? -8.972 -12.664 -40.019 1.00 93.06 708 ALA A O 1
ATOM 5650 N N . VAL A 1 709 ? -6.929 -11.741 -39.967 1.00 91.81 709 VAL A N 1
ATOM 5651 C CA . VAL A 1 709 ? -6.336 -12.583 -41.009 1.00 91.81 709 VAL A CA 1
ATOM 5652 C C . VAL A 1 709 ? -5.036 -13.206 -40.497 1.00 91.81 709 VAL A C 1
ATOM 5654 O O . VAL A 1 709 ? -4.169 -12.507 -39.960 1.00 91.81 709 VAL A O 1
ATOM 5657 N N . ALA A 1 710 ? -4.905 -14.520 -40.681 1.00 91.06 710 ALA A N 1
ATOM 5658 C CA . ALA A 1 710 ? -3.713 -15.311 -40.380 1.00 91.06 710 ALA A CA 1
ATOM 5659 C C . ALA A 1 710 ? -3.148 -15.991 -41.641 1.00 91.06 710 ALA A C 1
ATOM 5661 O O . ALA A 1 710 ? -3.865 -16.238 -42.617 1.00 91.06 710 ALA A O 1
ATOM 5662 N N . GLY A 1 711 ? -1.843 -16.278 -41.613 1.00 88.44 711 GLY A N 1
ATOM 5663 C CA . GLY A 1 711 ? -1.174 -17.107 -42.622 1.00 88.44 711 GLY A CA 1
ATOM 5664 C C . GLY A 1 711 ? -1.527 -18.590 -42.472 1.00 88.44 711 GLY A C 1
ATOM 5665 O O . GLY A 1 711 ? -2.184 -18.976 -41.511 1.00 88.44 711 GLY A O 1
ATOM 5666 N N . LEU A 1 712 ? -1.083 -19.436 -43.401 1.00 82.81 712 LEU A N 1
ATOM 5667 C CA . LEU A 1 712 ? -1.323 -20.883 -43.330 1.00 82.81 712 LEU A CA 1
ATOM 5668 C C . LEU A 1 712 ? -0.298 -21.610 -42.454 1.00 82.81 712 LEU A C 1
ATOM 5670 O O . LEU A 1 712 ? -0.613 -22.670 -41.921 1.00 82.81 712 LEU A O 1
ATOM 5674 N N . GLN A 1 713 ? 0.913 -21.063 -42.301 1.00 79.81 713 GLN A N 1
ATOM 5675 C CA . GLN A 1 713 ? 1.942 -21.632 -41.421 1.00 79.81 713 GLN A CA 1
ATOM 5676 C C . GLN A 1 713 ? 1.633 -21.408 -39.937 1.00 79.81 713 GLN A C 1
ATOM 5678 O O . GLN A 1 713 ? 1.855 -22.306 -39.132 1.00 79.81 713 GLN A O 1
ATOM 5683 N N . ASN A 1 714 ? 1.099 -20.230 -39.598 1.00 82.25 714 ASN A N 1
ATOM 5684 C CA . ASN A 1 714 ? 0.671 -19.856 -38.247 1.00 82.25 714 ASN A CA 1
ATOM 5685 C C . ASN A 1 714 ? -0.832 -19.545 -38.265 1.00 82.25 714 ASN A C 1
ATOM 5687 O O . ASN A 1 714 ? -1.251 -18.398 -38.099 1.00 82.25 714 ASN A O 1
ATOM 5691 N N . ASP A 1 715 ? -1.634 -20.576 -38.515 1.00 81.50 715 ASP A N 1
ATOM 5692 C CA . ASP A 1 715 ? -3.077 -20.511 -38.777 1.00 81.50 715 ASP A CA 1
ATOM 5693 C C . ASP A 1 715 ? -3.917 -19.969 -37.615 1.00 81.50 715 ASP A C 1
ATOM 5695 O O . ASP A 1 715 ? -5.034 -19.496 -37.834 1.00 81.50 715 ASP A O 1
ATOM 5699 N N . THR A 1 716 ? -3.389 -19.997 -36.393 1.00 83.25 716 THR A N 1
ATOM 5700 C CA . THR A 1 716 ? -4.057 -19.468 -35.200 1.00 83.25 716 THR A CA 1
ATOM 5701 C C . THR A 1 716 ? -3.659 -18.035 -34.856 1.00 83.25 716 THR A C 1
ATOM 5703 O O . THR A 1 716 ? -4.254 -17.459 -33.953 1.00 83.25 716 THR A O 1
ATOM 5706 N N . VAL A 1 717 ? -2.623 -17.458 -35.477 1.00 88.19 717 VAL A N 1
ATOM 5707 C CA . VAL A 1 717 ? -2.029 -16.190 -35.017 1.00 88.19 717 VAL A CA 1
ATOM 5708 C C . VAL A 1 717 ? -2.402 -15.050 -35.968 1.00 88.19 717 VAL A C 1
ATOM 5710 O O . VAL A 1 717 ? -1.859 -14.968 -37.072 1.00 88.19 717 VAL A O 1
ATOM 5713 N N . PRO A 1 718 ? -3.311 -14.140 -35.571 1.00 90.00 718 PRO A N 1
ATOM 5714 C CA . PRO A 1 718 ? -3.724 -13.034 -36.420 1.00 90.00 718 PRO A CA 1
ATOM 5715 C C . PRO A 1 718 ? -2.613 -11.997 -36.520 1.00 90.00 718 PRO A C 1
ATOM 5717 O O . PRO A 1 718 ? -2.067 -11.542 -35.522 1.00 90.00 718 PRO A O 1
ATOM 5720 N N . ILE A 1 719 ? -2.295 -11.583 -37.733 1.00 89.94 719 ILE A N 1
ATOM 5721 C CA . ILE A 1 719 ? -1.197 -10.644 -38.018 1.00 89.94 719 ILE A CA 1
ATOM 5722 C C . ILE A 1 719 ? -1.677 -9.420 -38.788 1.00 89.94 719 ILE A C 1
ATOM 5724 O O . ILE A 1 719 ? -0.905 -8.497 -39.045 1.00 89.94 719 ILE A O 1
ATOM 5728 N N . TRP A 1 720 ? -2.953 -9.418 -39.159 1.00 92.25 720 TRP A N 1
ATOM 5729 C CA . TRP A 1 720 ? -3.572 -8.397 -39.976 1.00 92.25 720 TRP A CA 1
ATOM 5730 C C . TRP A 1 720 ? -5.061 -8.300 -39.628 1.00 92.25 720 TRP A C 1
ATOM 5732 O O . TRP A 1 720 ? -5.711 -9.315 -39.378 1.00 92.25 720 TRP A O 1
ATOM 5742 N N . VAL A 1 721 ? -5.595 -7.084 -39.575 1.00 93.62 721 VAL A N 1
ATOM 5743 C CA . VAL A 1 721 ? -6.975 -6.763 -39.189 1.00 93.62 721 VAL A CA 1
ATOM 5744 C C . VAL A 1 721 ? -7.580 -5.851 -40.250 1.00 93.62 721 VAL A C 1
ATOM 5746 O O . VAL A 1 721 ? -6.944 -4.895 -40.703 1.00 93.62 721 VAL A O 1
ATOM 5749 N N . GLY A 1 722 ? -8.826 -6.125 -40.633 1.00 92.25 722 GLY A N 1
ATOM 5750 C CA . GLY A 1 722 ? -9.520 -5.359 -41.660 1.00 92.25 722 GLY A CA 1
ATOM 5751 C C . GLY A 1 722 ? -11.041 -5.466 -41.593 1.00 92.25 722 GLY A C 1
ATOM 5752 O O . GLY A 1 722 ? -11.593 -6.137 -40.727 1.00 92.25 722 GLY A O 1
ATOM 5753 N N . THR A 1 723 ? -11.731 -4.778 -42.505 1.00 92.88 723 THR A N 1
ATOM 5754 C CA . THR A 1 723 ? -13.203 -4.782 -42.599 1.00 92.88 723 THR A CA 1
ATOM 5755 C C . THR A 1 723 ? -13.681 -5.470 -43.871 1.00 92.88 723 THR A C 1
ATOM 5757 O O . THR A 1 723 ? -13.298 -5.067 -44.974 1.00 92.88 723 THR A O 1
ATOM 5760 N N . CYS A 1 724 ? -14.557 -6.464 -43.735 1.00 92.06 724 CYS A N 1
ATOM 5761 C CA . CYS A 1 724 ? -15.189 -7.162 -44.850 1.00 92.06 724 CYS A CA 1
ATOM 5762 C C . CYS A 1 724 ? -15.945 -6.186 -45.764 1.00 92.06 724 CYS A C 1
ATOM 5764 O O . CYS A 1 724 ? -16.815 -5.444 -45.315 1.00 92.06 724 CYS A O 1
ATOM 5766 N N . GLN A 1 725 ? -15.636 -6.197 -47.059 1.00 91.69 725 GLN A N 1
ATOM 5767 C CA . GLN A 1 725 ? -16.363 -5.431 -48.082 1.00 91.69 725 GLN A CA 1
ATOM 5768 C C . GLN A 1 725 ? -17.493 -6.247 -48.720 1.00 91.69 725 GLN A C 1
ATOM 5770 O O . GLN A 1 725 ? -18.420 -5.694 -49.306 1.00 91.69 725 GLN A O 1
ATOM 5775 N N . ILE A 1 726 ? -17.429 -7.566 -48.570 1.00 89.50 726 ILE A N 1
ATOM 5776 C CA . ILE A 1 726 ? -18.411 -8.524 -49.067 1.00 89.50 726 ILE A CA 1
ATOM 5777 C C . ILE A 1 726 ? -18.795 -9.493 -47.954 1.00 89.50 726 ILE A C 1
ATOM 5779 O O . ILE A 1 726 ? -18.109 -9.597 -46.936 1.00 89.50 726 ILE A O 1
ATOM 5783 N N . ASP A 1 727 ? -19.876 -10.227 -48.178 1.00 87.88 727 ASP A N 1
ATOM 5784 C CA . ASP A 1 727 ? -20.350 -11.236 -47.249 1.00 87.88 727 ASP A CA 1
ATOM 5785 C C . ASP A 1 727 ? -19.573 -12.546 -47.436 1.00 87.88 727 ASP A C 1
ATOM 5787 O O . ASP A 1 727 ? -19.926 -13.395 -48.259 1.00 87.88 727 ASP A O 1
ATOM 5791 N N . VAL A 1 728 ? -18.466 -12.680 -46.702 1.00 87.25 728 VAL A N 1
ATOM 5792 C CA . VAL A 1 728 ? -17.541 -13.819 -46.809 1.00 87.25 728 VAL A CA 1
ATOM 5793 C C . VAL A 1 728 ? -18.240 -15.123 -46.427 1.00 87.25 728 VAL A C 1
ATOM 5795 O O . VAL A 1 728 ? -17.939 -16.160 -47.013 1.00 87.25 728 VAL A O 1
ATOM 5798 N N . GLN A 1 729 ? -19.232 -15.074 -45.529 1.00 84.19 729 GLN A N 1
ATOM 5799 C CA . GLN A 1 729 ? -19.993 -16.256 -45.116 1.00 84.19 729 GLN A CA 1
ATOM 5800 C C . GLN A 1 729 ? -20.677 -16.975 -46.297 1.00 84.19 729 GLN A C 1
ATOM 5802 O O . GLN A 1 729 ? -20.853 -18.193 -46.269 1.00 84.19 729 GLN A O 1
ATOM 5807 N N . ASN A 1 730 ? -21.041 -16.213 -47.335 1.00 84.62 730 ASN A N 1
ATOM 5808 C CA . ASN A 1 730 ? -21.814 -16.662 -48.490 1.00 84.62 730 ASN A CA 1
ATOM 5809 C C . ASN A 1 730 ? -20.939 -16.997 -49.708 1.00 84.62 730 ASN A C 1
ATOM 5811 O O . ASN A 1 730 ? -21.463 -17.324 -50.776 1.00 84.62 730 ASN A O 1
ATOM 5815 N N . LEU A 1 731 ? -19.611 -16.920 -49.576 1.00 85.12 731 LEU A N 1
ATOM 5816 C CA . LEU A 1 731 ? -18.706 -17.244 -50.669 1.00 85.12 731 LEU A CA 1
ATOM 5817 C C . LEU A 1 731 ? -18.644 -18.758 -50.934 1.00 85.12 731 LEU A C 1
ATOM 5819 O O . LEU A 1 731 ? -18.600 -19.551 -49.985 1.00 85.12 731 LEU A O 1
ATOM 5823 N N . PRO A 1 732 ? -18.583 -19.174 -52.215 1.00 79.19 732 PRO A N 1
ATOM 5824 C CA . PRO A 1 732 ? -18.415 -20.576 -52.575 1.00 79.19 732 PRO A CA 1
ATOM 5825 C C . PRO A 1 732 ? -17.050 -21.113 -52.118 1.00 79.19 732 PRO A C 1
ATOM 5827 O O . PRO A 1 732 ? -16.115 -20.354 -51.870 1.00 79.19 732 PRO A O 1
ATOM 5830 N N . ASP A 1 733 ? -16.926 -22.439 -52.036 1.00 70.88 733 ASP A N 1
ATOM 5831 C CA . ASP A 1 733 ? -15.676 -23.106 -51.638 1.00 70.88 733 ASP A CA 1
ATOM 5832 C C . ASP A 1 733 ? -14.540 -22.917 -52.662 1.00 70.88 733 ASP A C 1
ATOM 5834 O O . ASP A 1 733 ? -13.366 -22.984 -52.300 1.00 70.88 733 ASP A O 1
ATOM 5838 N N . ASP A 1 734 ? -14.881 -22.678 -53.933 1.00 74.69 734 ASP A N 1
ATOM 5839 C CA . ASP A 1 734 ? -13.931 -22.378 -55.004 1.00 74.69 734 ASP A CA 1
ATOM 5840 C C . ASP A 1 734 ? -13.996 -20.892 -55.376 1.00 74.69 734 ASP A C 1
ATOM 5842 O O . ASP A 1 734 ? -14.999 -20.406 -55.903 1.00 74.69 734 ASP A O 1
ATOM 5846 N N . LEU A 1 735 ? -12.912 -20.170 -55.090 1.00 77.25 735 LEU A N 1
ATOM 5847 C CA . LEU A 1 735 ? -12.788 -18.729 -55.328 1.00 77.25 735 LEU A CA 1
ATOM 5848 C C . LEU A 1 735 ? -12.044 -18.401 -56.633 1.00 77.25 735 LEU A C 1
ATOM 5850 O O . LEU A 1 735 ? -11.795 -17.227 -56.927 1.00 77.25 735 LEU A O 1
ATOM 5854 N N . ARG A 1 736 ? -11.688 -19.410 -57.442 1.00 69.50 736 ARG A N 1
ATOM 5855 C CA . ARG A 1 736 ? -11.005 -19.207 -58.727 1.00 69.50 736 ARG A CA 1
ATOM 5856 C C . ARG A 1 736 ? -11.877 -18.378 -59.677 1.00 69.50 736 ARG A C 1
ATOM 5858 O O . ARG A 1 736 ? -13.043 -18.678 -59.907 1.00 69.50 736 ARG A O 1
ATOM 5865 N N . GLY A 1 737 ? -11.303 -17.306 -60.225 1.00 60.94 737 GLY A N 1
ATOM 5866 C CA . GLY A 1 737 ? -11.984 -16.387 -61.147 1.00 60.94 737 GLY A CA 1
ATOM 5867 C C . GLY A 1 737 ? -12.830 -15.289 -60.487 1.00 60.94 737 GLY A C 1
ATOM 5868 O O . GLY A 1 737 ? -13.259 -14.371 -61.188 1.00 60.94 737 GLY A O 1
ATOM 5869 N N . GLN A 1 738 ? -13.023 -15.322 -59.162 1.00 76.31 738 GLN A N 1
ATOM 5870 C CA . GLN A 1 738 ? -13.672 -14.231 -58.429 1.00 76.31 738 GLN A CA 1
ATOM 5871 C C . GLN A 1 738 ? -12.768 -12.993 -58.397 1.00 76.31 738 GLN A C 1
ATOM 5873 O O . GLN A 1 738 ? -11.546 -13.093 -58.302 1.00 76.31 738 GLN A O 1
ATOM 5878 N N . LYS A 1 739 ? -13.352 -11.798 -58.492 1.00 76.31 739 LYS A N 1
ATOM 5879 C CA . LYS A 1 739 ? -12.613 -10.527 -58.482 1.00 76.31 739 LYS A CA 1
ATOM 5880 C C . LYS A 1 739 ? -13.266 -9.563 -57.504 1.00 76.31 739 LYS A C 1
ATOM 5882 O O . LYS A 1 739 ? -14.480 -9.568 -57.349 1.00 76.31 739 LYS A O 1
ATOM 5887 N N . GLY A 1 740 ? -12.454 -8.713 -56.888 1.00 81.94 740 GLY A N 1
ATOM 5888 C CA . GLY A 1 740 ? -12.914 -7.704 -55.937 1.00 81.94 740 GLY A CA 1
ATOM 5889 C C . GLY A 1 740 ? -12.129 -7.734 -54.632 1.00 81.94 740 GLY A C 1
ATOM 5890 O O . GLY A 1 740 ? -11.356 -8.660 -54.373 1.00 81.94 740 GLY A O 1
ATOM 5891 N N . VAL A 1 741 ? -12.322 -6.692 -53.832 1.00 88.12 741 VAL A N 1
ATOM 5892 C CA . VAL A 1 741 ? -11.752 -6.575 -52.489 1.00 88.12 741 VAL A CA 1
ATOM 5893 C C . VAL A 1 741 ? -12.632 -7.369 -51.529 1.00 88.12 741 VAL A C 1
ATOM 5895 O O . VAL A 1 741 ? -13.835 -7.132 -51.467 1.00 88.12 741 VAL A O 1
ATOM 5898 N N . ALA A 1 742 ? -12.047 -8.311 -50.795 1.00 88.31 742 ALA A N 1
ATOM 5899 C CA . ALA A 1 742 ? -12.752 -9.065 -49.766 1.00 88.31 742 ALA A CA 1
ATOM 5900 C C . ALA A 1 742 ? -12.701 -8.352 -48.415 1.00 88.31 742 ALA A C 1
ATOM 5902 O O . ALA A 1 742 ? -13.732 -8.187 -47.764 1.00 88.31 742 ALA A O 1
ATOM 5903 N N . VAL A 1 743 ? -11.510 -7.906 -48.010 1.00 92.06 743 VAL A N 1
ATOM 5904 C CA . VAL A 1 743 ? -11.284 -7.242 -46.724 1.00 92.06 743 VAL A CA 1
ATOM 5905 C C . VAL A 1 743 ? -10.407 -6.015 -46.938 1.00 92.06 743 VAL A C 1
ATOM 5907 O O . VAL A 1 743 ? -9.310 -6.119 -47.484 1.00 92.06 743 VAL A O 1
ATOM 5910 N N . LYS A 1 744 ? -10.895 -4.854 -46.501 1.00 91.56 744 LYS A N 1
ATOM 5911 C CA . LYS A 1 744 ? -10.156 -3.590 -46.534 1.00 91.56 744 LYS A CA 1
ATOM 5912 C C . LYS A 1 744 ? -9.217 -3.489 -45.332 1.00 91.56 744 LYS A C 1
ATOM 5914 O O . LYS A 1 744 ? -9.657 -3.771 -44.216 1.00 91.56 744 LYS A O 1
ATOM 5919 N N . ALA A 1 745 ? -7.971 -3.082 -45.552 1.00 90.25 745 ALA A N 1
ATOM 5920 C CA . ALA A 1 745 ? -6.941 -2.984 -44.520 1.00 90.25 745 ALA A CA 1
ATOM 5921 C C . ALA A 1 745 ? -7.278 -1.959 -43.432 1.00 90.25 745 ALA A C 1
ATOM 5923 O O . ALA A 1 745 ? -7.764 -0.869 -43.737 1.00 90.25 745 ALA A O 1
ATOM 5924 N N . LEU A 1 746 ? -6.987 -2.302 -42.173 1.00 89.94 746 LEU A N 1
ATOM 5925 C CA . LEU A 1 746 ? -7.077 -1.378 -41.038 1.00 89.94 746 LEU A CA 1
ATOM 5926 C C . LEU A 1 746 ? -5.801 -1.348 -40.188 1.00 89.94 746 LEU A C 1
ATOM 5928 O O . LEU A 1 746 ? -5.371 -0.266 -39.807 1.00 89.94 746 LEU A O 1
ATOM 5932 N N . HIS A 1 747 ? -5.211 -2.505 -39.874 1.00 91.62 747 HIS A N 1
ATOM 5933 C CA . HIS A 1 747 ? -4.034 -2.602 -39.001 1.00 91.62 747 HIS A CA 1
ATOM 5934 C C . HIS A 1 747 ? -3.253 -3.899 -39.248 1.00 91.62 747 HIS A C 1
ATOM 5936 O O . HIS A 1 747 ? -3.857 -4.926 -39.561 1.00 91.62 747 HIS A O 1
ATOM 5942 N N . TRP A 1 748 ? -1.926 -3.883 -39.098 1.00 91.12 748 TRP A N 1
ATOM 5943 C CA . TRP A 1 748 ? -1.087 -5.074 -39.271 1.00 91.12 748 TRP A CA 1
ATOM 5944 C C . TRP A 1 748 ? 0.170 -5.082 -38.401 1.00 91.12 748 TRP A C 1
ATOM 5946 O O . TRP A 1 748 ? 0.684 -4.051 -37.975 1.00 91.12 748 TRP A O 1
ATOM 5956 N N . ALA A 1 749 ? 0.711 -6.278 -38.167 1.00 88.06 749 ALA A N 1
ATOM 5957 C CA . ALA A 1 749 ? 1.979 -6.445 -37.470 1.00 88.06 749 ALA A CA 1
ATOM 5958 C C . ALA A 1 749 ? 3.122 -5.785 -38.266 1.00 88.06 749 ALA A C 1
ATOM 5960 O O . ALA A 1 749 ? 3.440 -6.203 -39.383 1.00 88.06 749 ALA A O 1
ATOM 5961 N N . GLY A 1 750 ? 3.739 -4.759 -37.675 1.00 81.94 750 GLY A N 1
ATOM 5962 C CA . GLY A 1 750 ? 4.808 -3.963 -38.285 1.00 81.94 750 GLY A CA 1
ATOM 5963 C C . GLY A 1 750 ? 4.425 -2.523 -38.642 1.00 81.94 750 GLY A C 1
ATOM 5964 O O . GLY A 1 750 ? 5.316 -1.760 -39.011 1.00 81.94 750 GLY A O 1
ATOM 5965 N N . ASP A 1 751 ? 3.152 -2.136 -38.518 1.00 86.31 751 ASP A N 1
ATOM 5966 C CA . ASP A 1 751 ? 2.707 -0.756 -38.750 1.00 86.31 751 ASP A CA 1
ATOM 5967 C C . ASP A 1 751 ? 3.034 0.202 -37.585 1.00 86.31 751 ASP A C 1
ATOM 5969 O O . ASP A 1 751 ? 3.624 -0.170 -36.564 1.00 86.31 751 ASP A O 1
ATOM 5973 N N . GLU A 1 752 ? 2.700 1.481 -37.749 1.00 84.00 752 GLU A N 1
ATOM 5974 C CA . GLU A 1 752 ? 2.963 2.530 -36.762 1.00 84.00 752 GLU A CA 1
ATOM 5975 C C . GLU A 1 752 ? 2.188 2.316 -35.454 1.00 84.00 752 GLU A C 1
ATOM 5977 O O . GLU A 1 752 ? 2.697 2.649 -34.383 1.00 84.00 752 GLU A O 1
ATOM 5982 N N . CYS A 1 753 ? 0.987 1.732 -35.524 1.00 85.44 753 CYS A N 1
ATOM 5983 C CA . CYS A 1 753 ? 0.164 1.411 -34.358 1.00 85.44 753 CYS A CA 1
ATOM 5984 C C . CYS A 1 753 ? 0.776 0.251 -33.553 1.00 85.44 753 CYS A C 1
ATOM 5986 O O . CYS A 1 753 ? 0.890 0.324 -32.330 1.00 85.44 753 CYS A O 1
ATOM 5988 N N . TRP A 1 754 ? 1.263 -0.786 -34.240 1.00 87.75 754 TRP A N 1
ATOM 5989 C CA . TRP A 1 754 ? 1.977 -1.918 -33.652 1.00 87.75 754 TRP A CA 1
ATOM 5990 C C . TRP A 1 754 ? 3.300 -1.484 -33.006 1.00 87.75 754 TRP A C 1
ATOM 5992 O O . TRP A 1 754 ? 3.653 -1.974 -31.933 1.00 87.75 754 TRP A O 1
ATOM 6002 N N . ASN A 1 755 ? 4.019 -0.539 -33.616 1.00 84.25 755 ASN A N 1
ATOM 6003 C CA . ASN A 1 755 ? 5.293 -0.027 -33.101 1.00 84.25 755 ASN A CA 1
ATOM 6004 C C . ASN A 1 755 ? 5.166 0.932 -31.903 1.00 84.25 755 ASN A C 1
ATOM 6006 O O . ASN A 1 755 ? 6.188 1.294 -31.308 1.00 84.25 755 ASN A O 1
ATOM 6010 N N . TRP A 1 756 ? 3.952 1.374 -31.568 1.00 82.44 756 TRP A N 1
ATOM 6011 C CA . TRP A 1 756 ? 3.721 2.422 -30.579 1.00 82.44 756 TRP A CA 1
ATOM 6012 C C . TRP A 1 756 ? 3.931 1.940 -29.131 1.00 82.44 756 TRP A C 1
ATOM 6014 O O . TRP A 1 756 ? 3.421 0.895 -28.723 1.00 82.44 756 TRP A O 1
ATOM 6024 N N . LYS A 1 757 ? 4.642 2.749 -28.332 1.00 75.94 757 LYS A N 1
ATOM 6025 C CA . LYS A 1 757 ? 4.867 2.587 -26.884 1.00 75.94 757 LYS A CA 1
ATOM 6026 C C . LYS A 1 757 ? 5.085 3.966 -26.238 1.00 75.94 757 LYS A C 1
ATOM 6028 O O . LYS A 1 757 ? 5.665 4.844 -26.869 1.00 75.94 757 LYS A O 1
ATOM 6033 N N . LEU A 1 758 ? 4.681 4.145 -24.973 1.00 64.44 758 LEU A N 1
ATOM 6034 C CA . LEU A 1 758 ? 4.843 5.413 -24.235 1.00 64.44 758 LEU A CA 1
ATOM 6035 C C . LEU A 1 758 ? 6.321 5.845 -24.064 1.00 64.44 758 LEU A C 1
ATOM 6037 O O . LEU A 1 758 ? 6.634 7.031 -24.120 1.00 64.44 758 LEU A O 1
ATOM 6041 N N . LEU A 1 759 ? 7.233 4.884 -23.874 1.00 52.94 759 LEU A N 1
ATOM 6042 C CA . LEU A 1 759 ? 8.683 5.081 -23.734 1.00 52.94 759 LEU A CA 1
ATOM 6043 C C . LEU A 1 759 ? 9.447 4.121 -24.665 1.00 52.94 759 LEU A C 1
ATOM 6045 O O . LEU A 1 759 ? 9.533 2.923 -24.386 1.00 52.94 759 LEU A O 1
ATOM 6049 N N . GLY A 1 760 ? 10.025 4.650 -25.748 1.00 55.47 760 GLY A N 1
ATOM 6050 C CA . GLY A 1 760 ? 10.835 3.907 -26.726 1.00 55.47 760 GLY A CA 1
ATOM 6051 C C . GLY A 1 760 ? 10.113 3.588 -28.045 1.00 55.47 760 GLY A C 1
ATOM 6052 O O . GLY A 1 760 ? 9.009 4.061 -28.291 1.00 55.47 760 GLY A O 1
ATOM 6053 N N . SER A 1 761 ? 10.750 2.787 -28.905 1.00 51.34 761 SER A N 1
ATOM 6054 C CA . SER A 1 761 ? 10.212 2.351 -30.204 1.00 51.34 761 SER A CA 1
ATOM 6055 C C . SER A 1 761 ? 10.371 0.840 -30.378 1.00 51.34 761 SER A C 1
ATOM 6057 O O . SER A 1 761 ? 11.473 0.331 -30.157 1.00 51.34 761 SER A O 1
ATOM 6059 N N . GLY A 1 762 ? 9.317 0.148 -30.821 1.00 63.72 762 GLY A N 1
ATOM 6060 C CA . GLY A 1 762 ? 9.374 -1.254 -31.255 1.00 63.72 762 GLY A CA 1
ATOM 6061 C C . GLY A 1 762 ? 8.178 -2.088 -30.790 1.00 63.72 762 GLY A C 1
ATOM 6062 O O . GLY A 1 762 ? 7.792 -2.027 -29.621 1.00 63.72 762 GLY A O 1
ATOM 6063 N N . GLY A 1 763 ? 7.596 -2.868 -31.705 1.00 72.25 763 GLY A N 1
ATOM 6064 C CA . GLY A 1 763 ? 6.511 -3.793 -31.384 1.00 72.25 763 GLY A CA 1
ATOM 6065 C C . GLY A 1 763 ? 6.973 -5.146 -30.830 1.00 72.25 763 GLY A C 1
ATOM 6066 O O . GLY A 1 763 ? 8.165 -5.449 -30.793 1.00 72.25 763 GLY A O 1
ATOM 6067 N N . ILE A 1 764 ? 6.018 -5.945 -30.347 1.00 80.00 764 ILE A N 1
ATOM 6068 C CA . ILE A 1 764 ? 6.256 -7.282 -29.778 1.00 80.00 764 ILE A CA 1
ATOM 6069 C C . ILE A 1 764 ? 6.064 -8.326 -30.877 1.00 80.00 764 ILE A C 1
ATOM 6071 O O . ILE A 1 764 ? 5.052 -8.295 -31.582 1.00 80.00 764 ILE A O 1
ATOM 6075 N N . ASP A 1 765 ? 7.013 -9.254 -30.996 1.00 78.94 765 ASP A N 1
ATOM 6076 C CA . ASP A 1 765 ? 6.922 -10.354 -31.953 1.00 78.94 765 ASP A CA 1
ATOM 6077 C C . ASP A 1 765 ? 5.673 -11.224 -31.702 1.00 78.94 765 ASP A C 1
ATOM 6079 O O . ASP A 1 765 ? 5.298 -11.455 -30.545 1.00 78.94 765 ASP A O 1
ATOM 6083 N N . PRO A 1 766 ? 5.013 -11.714 -32.768 1.00 82.75 766 PRO A N 1
ATOM 6084 C CA . PRO A 1 766 ? 3.831 -12.559 -32.645 1.00 82.75 766 PRO A CA 1
ATOM 6085 C C . PRO A 1 766 ? 4.130 -13.858 -31.873 1.00 82.75 766 PRO A C 1
ATOM 6087 O O . PRO A 1 766 ? 5.216 -14.425 -32.022 1.00 82.75 766 PRO A O 1
ATOM 6090 N N . PRO A 1 767 ? 3.171 -14.367 -31.075 1.00 83.00 767 PRO A N 1
ATOM 6091 C CA . PRO A 1 767 ? 3.308 -15.652 -30.393 1.00 83.00 767 PRO A CA 1
ATOM 6092 C C . PRO A 1 767 ? 3.376 -16.812 -31.396 1.00 83.00 767 PRO A C 1
ATOM 6094 O O . PRO A 1 767 ? 2.942 -16.689 -32.539 1.00 83.00 767 PRO A O 1
ATOM 6097 N N . SER A 1 768 ? 3.897 -17.962 -30.962 1.00 75.31 768 SER A N 1
ATOM 6098 C CA . SER A 1 768 ? 4.051 -19.145 -31.819 1.00 75.31 768 SER A CA 1
ATOM 6099 C C . SER A 1 768 ? 2.741 -19.897 -32.092 1.00 75.31 768 SER A C 1
ATOM 6101 O O . SER A 1 768 ? 2.617 -20.504 -33.150 1.00 75.31 768 SER A O 1
ATOM 6103 N N . ASN A 1 769 ? 1.770 -19.879 -31.169 1.00 76.25 769 ASN A N 1
ATOM 6104 C CA . ASN A 1 769 ? 0.455 -20.521 -31.319 1.00 76.25 769 ASN A CA 1
ATOM 6105 C C . ASN A 1 769 ? -0.566 -19.897 -30.337 1.00 76.25 769 ASN A C 1
ATOM 6107 O O . ASN A 1 769 ? -0.169 -19.394 -29.285 1.00 76.25 769 ASN A O 1
ATOM 6111 N N . LEU A 1 770 ? -1.864 -19.936 -30.664 1.00 78.31 770 LEU A N 1
ATOM 6112 C CA . LEU A 1 770 ? -2.979 -19.515 -29.806 1.00 78.31 770 LEU A CA 1
ATOM 6113 C C . LEU A 1 770 ? -4.030 -20.633 -29.681 1.00 78.31 770 LEU A C 1
ATOM 6115 O O . LEU A 1 770 ? -4.756 -20.933 -30.629 1.00 78.31 770 LEU A O 1
ATOM 6119 N N . GLU A 1 771 ? -4.169 -21.205 -28.479 1.00 64.50 771 GLU A N 1
ATOM 6120 C CA . GLU A 1 771 ? -4.996 -22.399 -28.223 1.00 64.50 771 GLU A CA 1
ATOM 6121 C C . GLU A 1 771 ? -6.490 -22.227 -28.547 1.00 64.50 771 GLU A C 1
ATOM 6123 O O . GLU A 1 771 ? -7.141 -23.184 -28.959 1.00 64.50 771 GLU A O 1
ATOM 6128 N N . ALA A 1 772 ? -7.064 -21.027 -28.415 1.00 63.81 772 ALA A N 1
ATOM 6129 C CA . ALA A 1 772 ? -8.511 -20.846 -28.589 1.00 63.81 772 ALA A CA 1
ATOM 6130 C C . ALA A 1 772 ? -8.988 -20.877 -30.057 1.00 63.81 772 ALA A C 1
ATOM 6132 O O . ALA A 1 772 ? -10.190 -20.989 -30.296 1.00 63.81 772 ALA A O 1
ATOM 6133 N N . TRP A 1 773 ? -8.070 -20.793 -31.028 1.00 68.94 773 TRP A N 1
ATOM 6134 C CA . TRP A 1 773 ? -8.338 -21.021 -32.457 1.00 68.94 773 TRP A CA 1
ATOM 6135 C C . TRP A 1 773 ? -7.848 -22.402 -32.936 1.00 68.94 773 TRP A C 1
ATOM 6137 O O . TRP A 1 773 ? -7.828 -22.676 -34.139 1.00 68.94 773 TRP A O 1
ATOM 6147 N N . SER A 1 774 ? -7.474 -23.295 -32.011 1.00 55.53 774 SER A N 1
ATOM 6148 C CA . SER A 1 774 ? -7.022 -24.648 -32.346 1.00 55.53 774 SER A CA 1
ATOM 6149 C C . SER A 1 774 ? -8.134 -25.476 -33.013 1.00 55.53 774 SER A C 1
ATOM 6151 O O . SER A 1 774 ? -9.293 -25.460 -32.600 1.00 55.53 774 SER A O 1
ATOM 6153 N N . GLY A 1 775 ? -7.784 -26.191 -34.089 1.00 54.88 775 GLY A N 1
ATOM 6154 C CA . GLY A 1 775 ? -8.703 -27.059 -34.844 1.00 54.88 775 GLY A CA 1
ATOM 6155 C C . GLY A 1 775 ? -9.146 -26.541 -36.221 1.00 54.88 775 GLY A C 1
ATOM 6156 O O . GLY A 1 775 ? -9.697 -27.320 -36.995 1.00 54.88 775 GLY A O 1
ATOM 6157 N N . LEU A 1 776 ? -8.851 -25.284 -36.582 1.00 56.59 776 LEU A N 1
ATOM 6158 C CA . LEU A 1 776 ? -9.061 -24.753 -37.945 1.00 56.59 776 LEU A CA 1
ATOM 6159 C C . LEU A 1 776 ? -8.016 -25.277 -38.961 1.00 56.59 776 LEU A C 1
ATOM 6161 O O . LEU A 1 776 ? -8.321 -25.414 -40.148 1.00 56.59 776 LEU A O 1
ATOM 6165 N N . GLY A 1 777 ? -6.814 -25.637 -38.496 1.00 48.31 777 GLY A N 1
ATOM 6166 C CA . GLY A 1 777 ? -5.668 -26.046 -39.320 1.00 48.31 777 GLY A CA 1
ATOM 6167 C C . GLY A 1 777 ? -5.652 -27.474 -39.857 1.00 48.31 777 GLY A C 1
ATOM 6168 O O . GLY A 1 777 ? -4.981 -27.732 -40.857 1.00 48.31 777 GLY A O 1
ATOM 6169 N N . ALA A 1 778 ? -6.406 -28.408 -39.263 1.00 48.88 778 ALA A N 1
ATOM 6170 C CA . ALA A 1 778 ? -6.311 -29.836 -39.604 1.00 48.88 778 ALA A CA 1
ATOM 6171 C C . ALA A 1 778 ? -6.637 -30.144 -41.085 1.00 48.88 778 ALA A C 1
ATOM 6173 O O . ALA A 1 778 ? -6.185 -31.154 -41.621 1.00 48.88 778 ALA A O 1
ATOM 6174 N N . GLY A 1 779 ? -7.381 -29.262 -41.769 1.00 49.97 779 GLY A N 1
ATOM 6175 C CA . GLY A 1 779 ? -7.659 -29.351 -43.210 1.00 49.97 779 GLY A CA 1
ATOM 6176 C C . GLY A 1 779 ? -6.738 -28.516 -44.119 1.00 49.97 779 GLY A C 1
ATOM 6177 O O . GLY A 1 779 ? -6.656 -28.803 -45.319 1.00 49.97 779 GLY A O 1
ATOM 6178 N N . LEU A 1 780 ? -6.043 -27.507 -43.577 1.00 53.53 780 LEU A N 1
ATOM 6179 C CA . LEU A 1 780 ? -5.234 -26.525 -44.321 1.00 53.53 780 LEU A CA 1
ATOM 6180 C C . LEU A 1 780 ? -3.840 -27.069 -44.683 1.00 53.53 780 LEU A C 1
ATOM 6182 O O . LEU A 1 780 ? -3.354 -26.838 -45.793 1.00 53.53 780 LEU A O 1
ATOM 6186 N N . SER A 1 781 ? -3.230 -27.887 -43.815 1.00 49.44 781 SER A N 1
ATOM 6187 C CA . SER A 1 781 ? -1.906 -28.492 -44.058 1.00 49.44 781 SER A CA 1
ATOM 6188 C C . SER A 1 781 ? -1.879 -29.392 -45.305 1.00 49.44 781 SER A C 1
ATOM 6190 O O . SER A 1 781 ? -0.884 -29.446 -46.023 1.00 49.44 781 SER A O 1
ATOM 6192 N N . SER A 1 782 ? -3.000 -30.046 -45.628 1.00 47.69 782 SER A N 1
ATOM 6193 C CA . SER A 1 782 ? -3.173 -30.873 -46.834 1.00 47.69 782 SER A CA 1
ATOM 6194 C C . SER A 1 782 ? -3.409 -30.088 -48.141 1.00 47.69 782 SER A C 1
ATOM 6196 O O . SER A 1 782 ? -3.393 -30.684 -49.221 1.00 47.69 782 SER A O 1
ATOM 6198 N N . GLN A 1 783 ? -3.653 -28.771 -48.082 1.00 50.66 783 GLN A N 1
ATOM 6199 C CA . GLN A 1 783 ? -3.803 -27.904 -49.267 1.00 50.66 783 GLN A CA 1
ATOM 6200 C C . GLN A 1 783 ? -2.471 -27.286 -49.724 1.00 50.66 783 GLN A C 1
ATOM 6202 O O . GLN A 1 783 ? -2.300 -27.072 -50.926 1.00 50.66 783 GLN A O 1
ATOM 6207 N N . LEU A 1 784 ? -1.504 -27.106 -48.813 1.00 47.88 784 LEU A N 1
ATOM 6208 C CA . LEU A 1 784 ? -0.143 -26.632 -49.116 1.00 47.88 784 LEU A CA 1
ATOM 6209 C C . LEU A 1 784 ? 0.574 -27.490 -50.177 1.00 47.88 784 LEU A C 1
ATOM 6211 O O . LEU A 1 784 ? 1.395 -26.979 -50.930 1.00 47.88 784 LEU A O 1
ATOM 6215 N N . THR A 1 785 ? 0.216 -28.772 -50.306 1.00 39.22 785 THR A N 1
ATOM 6216 C CA . THR A 1 785 ? 0.817 -29.702 -51.279 1.00 39.22 785 THR A CA 1
ATOM 6217 C C . THR A 1 785 ? 0.167 -29.674 -52.672 1.00 39.22 785 THR A C 1
ATOM 6219 O O . THR A 1 785 ? 0.728 -30.241 -53.603 1.00 39.22 785 THR A O 1
ATOM 6222 N N . LYS A 1 786 ? -1.008 -29.044 -52.852 1.00 41.69 786 LYS A N 1
ATOM 6223 C CA . LYS A 1 786 ? -1.768 -29.062 -54.126 1.00 41.69 786 LYS A CA 1
ATOM 6224 C C . LYS A 1 786 ? -1.747 -27.749 -54.920 1.00 41.69 786 LYS A C 1
ATOM 6226 O O . LYS A 1 786 ? -2.167 -27.762 -56.067 1.00 41.69 786 LYS A O 1
ATOM 6231 N N . MET A 1 787 ? -1.261 -26.645 -54.350 1.00 35.78 787 MET A N 1
ATOM 6232 C CA . MET A 1 787 ? -1.224 -25.323 -55.009 1.00 35.78 787 MET A CA 1
ATOM 6233 C C . MET A 1 787 ? 0.111 -24.993 -55.709 1.00 35.78 787 MET A C 1
ATOM 6235 O O . MET A 1 787 ? 0.288 -23.876 -56.175 1.00 35.78 787 MET A O 1
ATOM 6239 N N . SER A 1 788 ? 1.050 -25.945 -55.803 1.00 29.27 788 SER A N 1
ATOM 6240 C CA . SER A 1 788 ? 2.362 -25.741 -56.454 1.00 29.27 788 SER A CA 1
ATOM 6241 C C . SER A 1 788 ? 2.435 -26.133 -57.938 1.00 29.27 788 SER A C 1
ATOM 6243 O O . SER A 1 788 ? 3.524 -26.103 -58.501 1.00 29.27 788 SER A O 1
ATOM 6245 N N . LEU A 1 789 ? 1.333 -26.501 -58.599 1.00 32.47 789 LEU A N 1
ATOM 6246 C CA . LEU A 1 789 ? 1.364 -26.894 -60.015 1.00 32.47 789 LEU A CA 1
ATOM 6247 C C . LEU A 1 789 ? 0.111 -26.418 -60.753 1.00 32.47 789 LEU A C 1
ATOM 6249 O O . LEU A 1 789 ? -0.928 -27.056 -60.645 1.00 32.47 789 LEU A O 1
ATOM 6253 N N . GLU A 1 790 ? 0.246 -25.314 -61.487 1.00 26.36 790 GLU A N 1
ATOM 6254 C CA . GLU A 1 790 ? -0.434 -25.012 -62.757 1.00 26.36 790 GLU A CA 1
ATOM 6255 C C . GLU A 1 790 ? 0.158 -23.698 -63.302 1.00 26.36 790 GLU A C 1
ATOM 6257 O O . GLU A 1 790 ? -0.326 -22.612 -63.003 1.00 26.36 790 GLU A O 1
ATOM 6262 N N . ASP A 1 791 ? 1.250 -23.798 -64.066 1.00 26.62 791 ASP A N 1
ATOM 6263 C CA . ASP A 1 791 ? 1.488 -22.883 -65.186 1.00 26.62 791 ASP A CA 1
ATOM 6264 C C . ASP A 1 791 ? 2.272 -23.620 -66.286 1.00 26.62 791 ASP A C 1
ATOM 6266 O O . ASP A 1 791 ? 3.158 -24.435 -66.006 1.00 26.62 791 ASP A O 1
ATOM 6270 N N . GLU A 1 792 ? 1.847 -23.417 -67.532 1.00 25.69 792 GLU A N 1
ATOM 6271 C CA . GLU A 1 792 ? 2.160 -24.247 -68.696 1.00 25.69 792 GLU A CA 1
ATOM 6272 C C . GLU A 1 792 ? 3.635 -24.206 -69.162 1.00 25.69 792 GLU A C 1
ATOM 6274 O O . GLU A 1 792 ? 4.292 -23.170 -69.233 1.00 25.69 792 GLU A O 1
ATOM 6279 N N . SER A 1 793 ? 4.115 -25.388 -69.565 1.00 23.02 793 SER A N 1
ATOM 6280 C CA . SER A 1 793 ? 5.241 -25.704 -70.471 1.00 23.02 793 SER A CA 1
ATOM 6281 C C . SER A 1 793 ? 5.199 -24.910 -71.798 1.00 23.02 793 SER A C 1
ATOM 6283 O O . SER A 1 793 ? 4.101 -24.640 -72.265 1.00 23.02 793 SER A O 1
ATOM 6285 N N . GLN A 1 794 ? 6.244 -24.599 -72.588 1.00 26.56 794 GLN A N 1
ATOM 6286 C CA . GLN A 1 794 ? 7.675 -24.967 -72.784 1.00 26.56 794 GLN A CA 1
ATOM 6287 C C . GLN A 1 794 ? 8.188 -24.138 -74.025 1.00 26.56 794 GLN A C 1
ATOM 6289 O O . GLN A 1 794 ? 7.385 -23.339 -74.514 1.00 26.56 794 GLN A O 1
ATOM 6294 N N . PRO A 1 795 ? 9.385 -24.317 -74.668 1.00 32.47 795 PRO A N 1
ATOM 6295 C CA . PRO A 1 795 ? 10.591 -25.142 -74.392 1.00 32.47 795 PRO A CA 1
ATOM 6296 C C . PRO A 1 795 ? 11.933 -24.340 -74.507 1.00 32.47 795 PRO A C 1
ATOM 6298 O O . PRO A 1 795 ? 11.987 -23.276 -75.113 1.00 32.47 795 PRO A O 1
ATOM 6301 N N . THR A 1 796 ? 13.093 -24.772 -73.989 1.00 19.95 796 THR A N 1
ATOM 6302 C CA . THR A 1 796 ? 13.987 -25.763 -74.633 1.00 19.95 796 THR A CA 1
ATOM 6303 C C . THR A 1 796 ? 15.128 -26.237 -73.704 1.00 19.95 796 THR A C 1
ATOM 6305 O O . THR A 1 796 ? 15.684 -25.473 -72.923 1.00 19.95 796 THR A O 1
ATOM 6308 N N . GLU A 1 797 ? 15.418 -27.529 -73.859 1.00 24.62 797 GLU A N 1
ATOM 6309 C CA . GLU A 1 797 ? 16.410 -28.484 -73.319 1.00 24.62 797 GLU A CA 1
ATOM 6310 C C . GLU A 1 797 ? 17.928 -28.141 -73.380 1.00 24.62 797 GLU A C 1
ATOM 6312 O O . GLU A 1 797 ? 18.293 -27.147 -74.004 1.00 24.62 797 GLU A O 1
ATOM 6317 N N . PRO A 1 798 ? 18.859 -29.043 -72.952 1.00 26.84 798 PRO A N 1
ATOM 6318 C CA . PRO A 1 798 ? 18.797 -30.075 -71.894 1.00 26.84 798 PRO A CA 1
ATOM 6319 C C . PRO A 1 798 ? 20.092 -30.176 -71.049 1.00 26.84 798 PRO A C 1
ATOM 6321 O O . PRO A 1 798 ? 21.179 -29.765 -71.453 1.00 26.84 798 PRO A O 1
ATOM 6324 N N . SER A 1 799 ? 20.033 -30.896 -69.926 1.00 19.72 799 SER A N 1
ATOM 6325 C CA . SER A 1 799 ? 21.186 -31.667 -69.429 1.00 19.72 799 SER A CA 1
ATOM 6326 C C . SER A 1 799 ? 20.694 -32.948 -68.734 1.00 19.72 799 SER A C 1
ATOM 6328 O O . SER A 1 799 ? 19.710 -32.881 -67.997 1.00 19.72 799 SER A O 1
ATOM 6330 N N . PRO A 1 800 ? 21.300 -34.119 -69.010 1.00 26.19 800 PRO A N 1
ATOM 6331 C CA . PRO A 1 800 ? 20.709 -35.416 -68.695 1.00 26.19 800 PRO A CA 1
ATOM 6332 C C . PRO A 1 800 ? 21.046 -35.922 -67.282 1.00 26.19 800 PRO A C 1
ATOM 6334 O O . PRO A 1 800 ? 22.129 -35.672 -66.758 1.00 26.19 800 PRO A O 1
ATOM 6337 N N . SER A 1 801 ? 20.068 -36.649 -66.722 1.00 21.23 801 SER A N 1
ATOM 6338 C CA . SER A 1 801 ? 20.133 -37.864 -65.880 1.00 21.23 801 SER A CA 1
ATOM 6339 C C . SER A 1 801 ? 21.487 -38.237 -65.251 1.00 21.23 801 SER A C 1
ATOM 6341 O O . SER A 1 801 ? 22.500 -38.338 -65.936 1.00 21.23 801 SER A O 1
ATOM 6343 N N . THR A 1 802 ? 21.546 -38.663 -63.985 1.00 21.59 802 THR A N 1
ATOM 6344 C CA . THR A 1 802 ? 21.156 -40.035 -63.592 1.00 21.59 802 THR A CA 1
ATOM 6345 C C . THR A 1 802 ? 21.028 -40.147 -62.060 1.00 21.59 802 THR A C 1
ATOM 6347 O O . THR A 1 802 ? 21.950 -39.816 -61.322 1.00 21.59 802 THR A O 1
ATOM 6350 N N . GLN A 1 803 ? 19.874 -40.629 -61.611 1.00 20.56 803 GLN A N 1
ATOM 6351 C CA . GLN A 1 803 ? 19.606 -41.361 -60.359 1.00 20.56 803 GLN A CA 1
ATOM 6352 C C . GLN A 1 803 ? 19.576 -42.875 -60.737 1.00 20.56 803 GLN A C 1
ATOM 6354 O O . GLN A 1 803 ? 19.596 -43.139 -61.942 1.00 20.56 803 GLN A O 1
ATOM 6359 N N . PRO A 1 804 ? 19.374 -43.880 -59.855 1.00 35.06 804 PRO A N 1
ATOM 6360 C CA . PRO A 1 804 ? 19.368 -43.943 -58.383 1.00 35.06 804 PRO A CA 1
ATOM 6361 C C . PRO A 1 804 ? 19.885 -45.324 -57.840 1.00 35.06 804 PRO A C 1
ATOM 6363 O O . PRO A 1 804 ? 20.539 -46.070 -58.562 1.00 35.06 804 PRO A O 1
ATOM 6366 N N . GLU A 1 805 ? 19.496 -45.653 -56.592 1.00 22.42 805 GLU A N 1
ATOM 6367 C CA . GLU A 1 805 ? 19.215 -47.011 -56.041 1.00 22.42 805 GLU A CA 1
ATOM 6368 C C . GLU A 1 805 ? 20.401 -47.846 -55.474 1.00 22.42 805 GLU A C 1
ATOM 6370 O O . GLU A 1 805 ? 21.510 -47.793 -55.983 1.00 22.42 805 GLU A O 1
ATOM 6375 N N . GLU A 1 806 ? 20.295 -48.625 -54.379 1.00 21.48 806 GLU A N 1
ATOM 6376 C CA . GLU A 1 806 ? 19.123 -49.192 -53.686 1.00 21.48 806 GLU A CA 1
ATOM 6377 C C . GLU A 1 806 ? 19.458 -49.779 -52.276 1.00 21.48 806 GLU A C 1
ATOM 6379 O O . GLU A 1 806 ? 20.526 -50.348 -52.082 1.00 21.48 806 GLU A O 1
ATOM 6384 N N . SER A 1 807 ? 18.471 -49.731 -51.358 1.00 20.58 807 SER A N 1
ATOM 6385 C CA . SER A 1 807 ? 17.962 -50.796 -50.434 1.00 20.58 807 SER A CA 1
ATOM 6386 C C . SER A 1 807 ? 18.846 -51.452 -49.323 1.00 20.58 807 SER A C 1
ATOM 6388 O O . SER A 1 807 ? 19.956 -51.889 -49.580 1.00 20.58 807 SER A O 1
ATOM 6390 N N . ARG A 1 808 ? 18.424 -51.434 -48.030 1.00 21.97 808 ARG A N 1
ATOM 6391 C CA . ARG A 1 808 ? 17.637 -52.440 -47.216 1.00 21.97 808 ARG A CA 1
ATOM 6392 C C . ARG A 1 808 ? 18.524 -53.520 -46.524 1.00 21.97 808 ARG A C 1
ATOM 6394 O O . ARG A 1 808 ? 19.510 -53.917 -47.112 1.00 21.97 808 ARG A O 1
ATOM 6401 N N . ALA A 1 809 ? 18.289 -54.076 -45.318 1.00 23.41 809 ALA A N 1
ATOM 6402 C CA . ALA A 1 809 ? 17.105 -54.242 -44.453 1.00 23.41 809 ALA A CA 1
ATOM 6403 C C . ALA A 1 809 ? 17.469 -54.693 -42.992 1.00 23.41 809 ALA A C 1
ATOM 6405 O O . ALA A 1 809 ? 18.461 -55.398 -42.842 1.00 23.41 809 ALA A O 1
ATOM 6406 N N . THR A 1 810 ? 16.591 -54.366 -42.008 1.00 23.17 810 THR A N 1
ATOM 6407 C CA . THR A 1 810 ? 15.984 -55.189 -40.888 1.00 23.17 810 THR A CA 1
ATOM 6408 C C . THR A 1 810 ? 16.856 -55.935 -39.848 1.00 23.17 810 THR A C 1
ATOM 6410 O O . THR A 1 810 ? 17.910 -56.426 -40.217 1.00 23.17 810 THR A O 1
ATOM 6413 N N . ALA A 1 811 ? 16.493 -56.212 -38.577 1.00 23.27 811 ALA A N 1
ATOM 6414 C CA . ALA A 1 811 ? 15.361 -56.015 -37.627 1.00 23.27 811 ALA A CA 1
ATOM 6415 C C . ALA A 1 811 ? 15.909 -56.330 -36.188 1.00 23.27 811 ALA A C 1
ATOM 6417 O O . ALA A 1 811 ? 16.986 -56.917 -36.097 1.00 23.27 811 ALA A O 1
ATOM 6418 N N . ASP A 1 812 ? 15.362 -55.836 -35.065 1.00 21.86 812 ASP A N 1
ATOM 6419 C CA . ASP A 1 812 ? 14.320 -56.485 -34.227 1.00 21.86 812 ASP A CA 1
ATOM 6420 C C . ASP A 1 812 ? 13.774 -55.534 -33.119 1.00 21.86 812 ASP A C 1
ATOM 6422 O O . ASP A 1 812 ? 14.426 -54.553 -32.755 1.00 21.86 812 ASP A O 1
ATOM 6426 N N . ASP A 1 813 ? 12.575 -55.872 -32.620 1.00 22.36 813 ASP A N 1
ATOM 6427 C CA . ASP A 1 813 ? 11.579 -55.128 -31.810 1.00 22.36 813 ASP A CA 1
ATOM 6428 C C . ASP A 1 813 ? 11.726 -55.124 -30.256 1.00 22.36 813 ASP A C 1
ATOM 6430 O O . ASP A 1 813 ? 12.388 -55.990 -29.686 1.00 22.36 813 ASP A O 1
ATOM 6434 N N . ALA A 1 814 ? 10.925 -54.225 -29.629 1.00 23.58 814 ALA A N 1
ATOM 6435 C CA . ALA A 1 814 ? 10.383 -54.146 -28.238 1.00 23.58 814 ALA A CA 1
ATOM 6436 C C . ALA A 1 814 ? 11.339 -53.667 -27.105 1.00 23.58 814 ALA A C 1
ATOM 6438 O O . ALA A 1 814 ? 12.472 -54.119 -27.029 1.00 23.58 814 ALA A O 1
ATOM 6439 N N . ASP A 1 815 ? 11.028 -52.737 -26.181 1.00 23.11 815 ASP A N 1
ATOM 6440 C CA . ASP A 1 815 ? 9.788 -52.345 -25.479 1.00 23.11 815 ASP A CA 1
ATOM 6441 C C . ASP A 1 815 ? 9.784 -50.851 -25.026 1.00 23.11 815 ASP A C 1
ATOM 6443 O O . ASP A 1 815 ? 10.825 -50.221 -24.854 1.00 23.11 815 ASP A O 1
ATOM 6447 N N . ASP A 1 816 ? 8.557 -50.362 -24.822 1.00 24.64 816 ASP A N 1
ATOM 6448 C CA . ASP A 1 816 ? 7.961 -49.216 -24.099 1.00 24.64 816 ASP A CA 1
ATOM 6449 C C . ASP A 1 816 ? 8.780 -48.241 -23.197 1.00 24.64 816 ASP A C 1
ATOM 6451 O O . ASP A 1 816 ? 9.596 -48.649 -22.371 1.00 24.64 816 ASP A O 1
ATOM 6455 N N . ALA A 1 817 ? 8.390 -46.950 -23.271 1.00 24.52 817 ALA A N 1
ATOM 6456 C CA . ALA A 1 817 ? 8.115 -46.000 -22.166 1.00 24.52 817 ALA A CA 1
ATOM 6457 C C . ALA A 1 817 ? 8.698 -44.570 -22.315 1.00 24.52 817 ALA A C 1
ATOM 6459 O O . ALA A 1 817 ? 9.890 -44.346 -22.506 1.00 24.52 817 ALA A O 1
ATOM 6460 N N . ASN A 1 818 ? 7.796 -43.595 -22.149 1.00 34.56 818 ASN A N 1
ATOM 6461 C CA . ASN A 1 818 ? 8.000 -42.150 -22.001 1.00 34.56 818 ASN A CA 1
ATOM 6462 C C . ASN A 1 818 ? 9.229 -41.741 -21.167 1.00 34.56 818 ASN A C 1
ATOM 6464 O O . ASN A 1 818 ? 9.401 -42.253 -20.066 1.00 34.56 818 ASN A O 1
ATOM 6468 N N . ASN A 1 819 ? 9.962 -40.717 -21.626 1.00 24.59 819 ASN A N 1
ATOM 6469 C CA . ASN A 1 819 ? 10.383 -39.555 -20.824 1.00 24.59 819 ASN A CA 1
ATOM 6470 C C . ASN A 1 819 ? 11.033 -38.495 -21.731 1.00 24.59 819 ASN A C 1
ATOM 6472 O O . ASN A 1 819 ? 12.074 -38.731 -22.339 1.00 24.59 819 ASN A O 1
ATOM 6476 N N . ALA A 1 820 ? 10.407 -37.321 -21.826 1.00 30.11 820 ALA A N 1
ATOM 6477 C CA . ALA A 1 820 ? 11.088 -36.097 -22.226 1.00 30.11 820 ALA A CA 1
ATOM 6478 C C . ALA A 1 820 ? 11.671 -35.492 -20.942 1.00 30.11 820 ALA A C 1
ATOM 6480 O O . ALA A 1 820 ? 10.912 -35.080 -20.068 1.00 30.11 820 ALA A O 1
ATOM 6481 N N . ASP A 1 821 ? 12.996 -35.526 -20.810 1.00 30.55 821 ASP A N 1
ATOM 6482 C CA . ASP A 1 821 ? 13.711 -35.037 -19.633 1.00 30.55 821 ASP A CA 1
ATOM 6483 C C . ASP A 1 821 ? 13.475 -33.532 -19.423 1.00 30.55 821 ASP A C 1
ATOM 6485 O O . ASP A 1 821 ? 13.822 -32.693 -20.258 1.00 30.55 821 ASP A O 1
ATOM 6489 N N . GLU A 1 822 ? 12.901 -33.204 -18.268 1.00 36.97 822 GLU A N 1
ATOM 6490 C CA . GLU A 1 822 ? 12.950 -31.884 -17.652 1.00 36.97 822 GLU A CA 1
ATOM 6491 C C . GLU A 1 822 ? 14.415 -31.562 -17.295 1.00 36.97 822 GLU A C 1
ATOM 6493 O O . GLU A 1 822 ? 15.093 -32.359 -16.642 1.00 36.97 822 GLU A O 1
ATOM 6498 N N . GLU A 1 823 ? 14.937 -30.402 -17.711 1.00 41.69 823 GLU A N 1
ATOM 6499 C CA . GLU A 1 823 ? 16.288 -29.964 -17.334 1.00 41.69 823 GLU A CA 1
ATOM 6500 C C . GLU A 1 823 ? 16.374 -29.729 -15.813 1.00 41.69 823 GLU A C 1
ATOM 6502 O O . GLU A 1 823 ? 16.007 -28.677 -15.288 1.00 41.69 823 GLU A O 1
ATOM 6507 N N . GLN A 1 824 ? 16.871 -30.736 -15.098 1.00 50.69 824 GLN A N 1
ATOM 6508 C CA . GLN A 1 824 ? 17.082 -30.724 -13.655 1.00 50.69 824 GLN A CA 1
ATOM 6509 C C . GLN A 1 824 ? 18.285 -29.835 -13.282 1.00 50.69 824 GLN A C 1
ATOM 6511 O O . GLN A 1 824 ? 19.348 -29.913 -13.903 1.00 50.69 824 GLN A O 1
ATOM 6516 N N . GLU A 1 825 ? 18.152 -28.986 -12.253 1.00 61.06 825 GLU A N 1
ATOM 6517 C CA . GLU A 1 825 ? 19.276 -28.167 -11.777 1.00 61.06 825 GLU A CA 1
ATOM 6518 C C . GLU A 1 825 ? 20.426 -29.064 -11.257 1.00 61.06 825 GLU A C 1
ATOM 6520 O O . GLU A 1 825 ? 20.204 -29.864 -10.343 1.00 61.06 825 GLU A O 1
ATOM 6525 N N . PRO A 1 826 ? 21.664 -28.927 -11.776 1.00 71.50 826 PRO A N 1
ATOM 6526 C CA . PRO A 1 826 ? 22.773 -29.803 -11.401 1.00 71.50 826 PRO A CA 1
ATOM 6527 C C . PRO A 1 826 ? 23.209 -29.590 -9.946 1.00 71.50 826 PRO A C 1
ATOM 6529 O O . PRO A 1 826 ? 23.303 -28.458 -9.457 1.00 71.50 826 PRO A O 1
ATOM 6532 N N . MET A 1 827 ? 23.533 -30.683 -9.251 1.00 80.31 827 MET A N 1
ATOM 6533 C CA . MET A 1 827 ? 23.963 -30.636 -7.850 1.00 80.31 827 MET A CA 1
ATOM 6534 C C . MET A 1 827 ? 25.326 -29.947 -7.691 1.00 80.31 827 MET A C 1
ATOM 6536 O O . MET A 1 827 ? 26.197 -30.023 -8.556 1.00 80.31 827 MET A O 1
ATOM 6540 N N . THR A 1 828 ? 25.591 -29.363 -6.515 1.00 83.25 828 THR A N 1
ATOM 6541 C CA . THR A 1 828 ? 26.876 -28.699 -6.200 1.00 83.25 828 THR A CA 1
ATOM 6542 C C . THR A 1 828 ? 28.103 -29.571 -6.495 1.00 83.25 828 THR A C 1
ATOM 6544 O O . THR A 1 828 ? 29.097 -29.066 -7.004 1.00 83.25 828 THR A O 1
ATOM 6547 N N . ARG A 1 829 ? 28.033 -30.889 -6.251 1.00 82.31 829 ARG A N 1
ATOM 6548 C CA . ARG A 1 829 ? 29.133 -31.827 -6.559 1.00 82.31 829 ARG A CA 1
ATOM 6549 C C . ARG A 1 829 ? 29.417 -31.953 -8.058 1.00 82.31 829 ARG A C 1
ATOM 6551 O O . ARG A 1 829 ? 30.563 -32.151 -8.452 1.00 82.31 829 ARG A O 1
ATOM 6558 N N . GLU A 1 830 ? 28.392 -31.838 -8.891 1.00 84.88 830 GLU A N 1
ATOM 6559 C CA . GLU A 1 830 ? 28.514 -31.905 -10.349 1.00 84.88 830 GLU A CA 1
ATOM 6560 C C . GLU A 1 830 ? 29.089 -30.602 -10.903 1.00 84.88 830 GLU A C 1
ATOM 6562 O O . GLU A 1 830 ? 29.929 -30.630 -11.802 1.00 84.88 830 GLU A O 1
ATOM 6567 N N . ILE A 1 831 ? 28.706 -29.466 -10.311 1.00 86.38 831 ILE A N 1
ATOM 6568 C CA . ILE A 1 831 ? 29.280 -28.151 -10.614 1.00 86.38 831 ILE A CA 1
ATOM 6569 C C . ILE A 1 831 ? 30.765 -28.115 -10.214 1.00 86.38 831 ILE A C 1
ATOM 6571 O O . ILE A 1 831 ? 31.596 -27.671 -11.005 1.00 86.38 831 ILE A O 1
ATOM 6575 N N . ASP A 1 832 ? 31.122 -28.640 -9.039 1.00 89.19 832 ASP A N 1
ATOM 6576 C CA . ASP A 1 832 ? 32.514 -28.743 -8.586 1.00 89.19 832 ASP A CA 1
ATOM 6577 C C . ASP A 1 832 ? 33.365 -29.578 -9.549 1.00 89.19 832 ASP A C 1
ATOM 6579 O O . ASP A 1 832 ? 34.442 -29.148 -9.975 1.00 89.19 832 ASP A O 1
ATOM 6583 N N . ASN A 1 833 ? 32.857 -30.751 -9.940 1.00 88.81 833 ASN A N 1
ATOM 6584 C CA . ASN A 1 833 ? 33.528 -31.621 -10.898 1.00 88.81 833 ASN A CA 1
ATOM 6585 C C . ASN A 1 833 ? 33.660 -30.940 -12.270 1.00 88.81 833 ASN A C 1
ATOM 6587 O O . ASN A 1 833 ? 34.722 -30.991 -12.881 1.00 88.81 833 ASN A O 1
ATOM 6591 N N . ALA A 1 834 ? 32.633 -30.227 -12.742 1.00 89.50 834 ALA A N 1
ATOM 6592 C CA . ALA A 1 834 ? 32.702 -29.484 -13.999 1.00 89.50 834 ALA A CA 1
ATOM 6593 C C . ALA A 1 834 ? 33.782 -28.386 -13.979 1.00 89.50 834 ALA A C 1
ATOM 6595 O O . ALA A 1 834 ? 34.516 -28.239 -14.955 1.00 89.50 834 ALA A O 1
ATOM 6596 N N . PHE A 1 835 ? 33.930 -27.656 -12.868 1.00 92.50 835 PHE A N 1
ATOM 6597 C CA . PHE A 1 835 ? 34.971 -26.632 -12.702 1.00 92.50 835 PHE A CA 1
ATOM 6598 C C . PHE A 1 835 ? 36.380 -27.238 -12.665 1.00 92.50 835 PHE A C 1
ATOM 6600 O O . PHE A 1 835 ? 37.299 -26.705 -13.291 1.00 92.50 835 PHE A O 1
ATOM 6607 N N . HIS A 1 836 ? 36.548 -28.370 -11.977 1.00 91.00 836 HIS A N 1
ATOM 6608 C CA . HIS A 1 836 ? 37.816 -29.103 -11.923 1.00 91.00 836 HIS A CA 1
ATOM 6609 C C . HIS A 1 836 ? 38.205 -29.671 -13.298 1.00 91.00 836 HIS A C 1
ATOM 6611 O O . HIS A 1 836 ? 39.304 -29.425 -13.793 1.00 91.00 836 HIS A O 1
ATOM 6617 N N . GLN A 1 837 ? 37.262 -30.317 -13.985 1.00 90.38 837 GLN A N 1
ATOM 6618 C CA . GLN A 1 837 ? 37.457 -30.870 -15.327 1.00 90.38 837 GLN A CA 1
ATOM 6619 C C . GLN A 1 837 ? 37.707 -29.788 -16.388 1.00 90.38 837 GLN A C 1
ATOM 6621 O O . GLN A 1 837 ? 38.433 -30.041 -17.347 1.00 90.38 837 GLN A O 1
ATOM 6626 N N . ALA A 1 838 ? 37.120 -28.595 -16.258 1.00 91.81 838 ALA A N 1
ATOM 6627 C CA . ALA A 1 838 ? 37.384 -27.470 -17.159 1.00 91.81 838 ALA A CA 1
ATOM 6628 C C . ALA A 1 838 ? 38.804 -26.909 -16.974 1.00 91.81 838 ALA A C 1
ATOM 6630 O O . ALA A 1 838 ? 39.478 -26.601 -17.957 1.00 91.81 838 ALA A O 1
ATOM 6631 N N . PHE A 1 839 ? 39.298 -26.848 -15.730 1.00 93.31 839 PHE A N 1
ATOM 6632 C CA . PHE A 1 839 ? 40.683 -26.465 -15.445 1.00 93.31 839 PHE A CA 1
ATOM 6633 C C . PHE A 1 839 ? 41.688 -27.464 -16.042 1.00 93.31 839 PHE A C 1
ATOM 6635 O O . PHE A 1 839 ? 42.635 -27.050 -16.713 1.00 93.31 839 PHE A O 1
ATOM 6642 N N . LEU A 1 840 ? 41.450 -28.772 -15.875 1.00 91.12 840 LEU A N 1
ATOM 6643 C CA . LEU A 1 840 ? 42.281 -29.816 -16.489 1.00 91.12 840 LEU A CA 1
ATOM 6644 C C . LEU A 1 840 ? 42.248 -29.752 -18.022 1.00 91.12 840 LEU A C 1
ATOM 6646 O O . LEU A 1 840 ? 43.294 -29.863 -18.660 1.00 91.12 840 LEU A O 1
ATOM 6650 N N . TYR A 1 841 ? 41.079 -29.489 -18.617 1.00 91.31 841 TYR A N 1
ATOM 6651 C CA . TYR A 1 841 ? 40.949 -29.283 -20.062 1.00 91.31 841 TYR A CA 1
ATOM 6652 C C . TYR A 1 841 ? 41.814 -28.116 -20.545 1.00 91.31 841 TYR A C 1
ATOM 6654 O O . TYR A 1 841 ? 42.508 -28.230 -21.556 1.00 91.31 841 TYR A O 1
ATOM 6662 N N . ALA A 1 842 ? 41.802 -26.993 -19.823 1.00 89.69 842 ALA A N 1
ATOM 6663 C CA . ALA A 1 842 ? 42.608 -25.826 -20.162 1.00 89.69 842 ALA A CA 1
ATOM 6664 C C . ALA A 1 842 ? 44.112 -26.110 -20.074 1.00 89.69 842 ALA A C 1
ATOM 6666 O O . ALA A 1 842 ? 44.852 -25.737 -20.984 1.00 89.69 842 ALA A O 1
ATOM 6667 N N . ALA A 1 843 ? 44.559 -26.797 -19.017 1.00 87.19 843 ALA A N 1
ATOM 6668 C CA . ALA A 1 843 ? 45.959 -27.178 -18.846 1.00 87.19 843 ALA A CA 1
ATOM 6669 C C . ALA A 1 843 ? 46.419 -28.170 -19.931 1.00 87.19 843 ALA A C 1
ATOM 6671 O O . ALA A 1 843 ? 47.491 -28.002 -20.512 1.00 87.19 843 ALA A O 1
ATOM 6672 N N . TYR A 1 844 ? 45.570 -29.142 -20.281 1.00 87.56 844 TYR A N 1
ATOM 6673 C CA . TYR A 1 844 ? 45.802 -30.075 -21.383 1.00 87.56 844 TYR A CA 1
ATOM 6674 C C . TYR A 1 844 ? 45.895 -29.356 -22.740 1.00 87.56 844 TYR A C 1
ATOM 6676 O O . TYR A 1 844 ? 46.815 -29.604 -23.520 1.00 87.56 844 TYR A O 1
ATOM 6684 N N . LYS A 1 845 ? 44.979 -28.416 -23.017 1.00 86.06 845 LYS A N 1
ATOM 6685 C CA . LYS A 1 845 ? 44.984 -27.604 -24.245 1.00 86.06 845 LYS A CA 1
ATOM 6686 C C . LYS A 1 845 ? 46.240 -26.735 -24.338 1.00 86.06 845 LYS A C 1
ATOM 6688 O O . LYS A 1 845 ? 46.854 -26.691 -25.400 1.00 86.06 845 LYS A O 1
ATOM 6693 N N . ALA A 1 846 ? 46.647 -26.104 -23.234 1.00 83.75 846 ALA A N 1
ATOM 6694 C CA . ALA A 1 846 ? 47.880 -25.324 -23.165 1.00 83.75 846 ALA A CA 1
ATOM 6695 C C . ALA A 1 846 ? 49.105 -26.193 -23.500 1.00 83.75 846 ALA A C 1
ATOM 6697 O O . ALA A 1 846 ? 49.900 -25.809 -24.360 1.00 83.75 846 ALA A O 1
ATOM 6698 N N . LYS A 1 847 ? 49.189 -27.406 -22.926 1.00 82.81 847 LYS A N 1
ATOM 6699 C CA . LYS A 1 847 ? 50.261 -28.384 -23.193 1.00 82.81 847 LYS A CA 1
ATOM 6700 C C . LYS A 1 847 ? 50.358 -28.791 -24.670 1.00 82.81 847 LYS A C 1
ATOM 6702 O O . LYS A 1 847 ? 51.457 -29.039 -25.152 1.00 82.81 847 LYS A O 1
ATOM 6707 N N . GLN A 1 848 ? 49.238 -28.827 -25.401 1.00 78.81 848 GLN A N 1
ATOM 6708 C CA . GLN A 1 848 ? 49.235 -29.110 -26.845 1.00 78.81 848 GLN A CA 1
ATOM 6709 C C . GLN A 1 848 ? 49.606 -27.906 -27.723 1.00 78.81 848 GLN A C 1
ATOM 6711 O O . GLN A 1 848 ? 50.153 -28.094 -28.806 1.00 78.81 848 GLN A O 1
ATOM 6716 N N . SER A 1 849 ? 49.276 -26.683 -27.298 1.00 73.88 849 SER A N 1
ATOM 6717 C CA . SER A 1 849 ? 49.459 -25.473 -28.116 1.00 73.88 849 SER A CA 1
ATOM 6718 C C . SER A 1 849 ? 50.773 -24.721 -27.877 1.00 73.88 849 SER A C 1
ATOM 6720 O O . SER A 1 849 ? 51.144 -23.894 -28.707 1.00 73.88 849 SER A O 1
ATOM 6722 N N . GLY A 1 850 ? 51.455 -24.954 -26.752 1.00 74.69 850 GLY A N 1
ATOM 6723 C CA . GLY A 1 850 ? 52.655 -24.213 -26.351 1.00 74.69 850 GLY A CA 1
ATOM 6724 C C . GLY A 1 850 ? 53.905 -25.081 -26.188 1.00 74.69 850 GLY A C 1
ATOM 6725 O O . GLY A 1 850 ? 53.830 -26.304 -26.134 1.00 74.69 850 GLY A O 1
ATOM 6726 N N . SER A 1 851 ? 55.066 -24.431 -26.062 1.00 73.75 851 SER A N 1
ATOM 6727 C CA . SER A 1 851 ? 56.351 -25.089 -25.771 1.00 73.75 851 SER A CA 1
ATOM 6728 C C . SER A 1 851 ? 56.674 -25.059 -24.262 1.00 73.75 851 SER A C 1
ATOM 6730 O O . SER A 1 851 ? 56.311 -24.084 -23.591 1.00 73.75 851 SER A O 1
ATOM 6732 N N . PRO A 1 852 ? 57.381 -26.067 -23.708 1.00 71.81 852 PRO A N 1
ATOM 6733 C CA . PRO A 1 852 ? 57.826 -26.064 -22.308 1.00 71.81 852 PRO A CA 1
ATOM 6734 C C . PRO A 1 852 ? 58.755 -24.872 -21.998 1.00 71.81 852 PRO A C 1
ATOM 6736 O O . PRO A 1 852 ? 59.444 -24.402 -22.908 1.00 71.81 852 PRO A O 1
ATOM 6739 N N . PRO A 1 853 ? 58.840 -24.389 -20.740 1.00 63.91 853 PRO A N 1
ATOM 6740 C CA . PRO A 1 853 ? 58.256 -24.957 -19.516 1.00 63.91 853 PRO A CA 1
ATOM 6741 C C . PRO A 1 853 ? 56.860 -24.424 -19.138 1.00 63.91 853 PRO A C 1
ATOM 6743 O O . PRO A 1 853 ? 56.194 -25.031 -18.311 1.00 63.91 853 PRO A O 1
ATOM 6746 N N . HIS A 1 854 ? 56.386 -23.327 -19.740 1.00 68.44 854 HIS A N 1
ATOM 6747 C CA . HIS A 1 854 ? 55.131 -22.670 -19.328 1.00 68.44 854 HIS A CA 1
ATOM 6748 C C . HIS A 1 854 ? 53.970 -22.818 -20.324 1.00 68.44 854 HIS A C 1
ATOM 6750 O O . HIS A 1 854 ? 52.886 -22.297 -20.072 1.00 68.44 854 HIS A O 1
ATOM 6756 N N . TYR A 1 855 ? 54.176 -23.509 -21.453 1.00 78.56 855 TYR A N 1
ATOM 6757 C CA . TYR A 1 855 ? 53.129 -23.892 -22.412 1.00 78.56 855 TYR A CA 1
ATOM 6758 C C . TYR A 1 855 ? 52.189 -22.740 -22.837 1.00 78.56 855 TYR A C 1
ATOM 6760 O O . TYR A 1 855 ? 50.998 -22.934 -23.066 1.00 78.56 855 TYR A O 1
ATOM 6768 N N . GLY A 1 856 ? 52.732 -21.521 -22.952 1.00 72.19 856 GLY A N 1
ATOM 6769 C CA . GLY A 1 856 ? 51.991 -20.320 -23.359 1.00 72.19 856 GLY A CA 1
ATOM 6770 C C . GLY A 1 856 ? 51.224 -19.596 -22.242 1.00 72.19 856 GLY A C 1
ATOM 6771 O O . GLY A 1 856 ? 50.541 -18.615 -22.530 1.00 72.19 856 GLY A O 1
ATOM 6772 N N . LEU A 1 857 ? 51.338 -20.031 -20.981 1.00 83.12 857 LEU A N 1
ATOM 6773 C CA . LEU A 1 857 ? 50.770 -19.346 -19.816 1.00 83.12 857 LEU A CA 1
ATOM 6774 C C . LEU A 1 857 ? 51.795 -18.403 -19.164 1.00 83.12 857 LEU A C 1
ATOM 6776 O O . LEU A 1 857 ? 52.946 -18.768 -18.943 1.00 83.12 857 LEU A O 1
ATOM 6780 N N . ASN A 1 858 ? 51.361 -17.191 -18.811 1.00 83.06 858 ASN A N 1
ATOM 6781 C CA . ASN A 1 858 ? 52.206 -16.188 -18.156 1.00 83.06 858 ASN A CA 1
ATOM 6782 C C . ASN A 1 858 ? 51.960 -16.181 -16.641 1.00 83.06 858 ASN A C 1
ATOM 6784 O O . ASN A 1 858 ? 50.957 -15.641 -16.174 1.00 83.06 858 ASN A O 1
ATOM 6788 N N . PHE A 1 859 ? 52.880 -16.761 -15.871 1.00 85.25 859 PHE A N 1
ATOM 6789 C CA . PHE A 1 859 ? 52.806 -16.787 -14.408 1.00 85.25 859 PHE A CA 1
ATOM 6790 C C . PHE A 1 859 ? 53.293 -15.464 -13.780 1.00 85.25 859 PHE A C 1
ATOM 6792 O O . PHE A 1 859 ? 54.236 -14.856 -14.289 1.00 85.25 859 PHE A O 1
ATOM 6799 N N . PRO A 1 860 ? 52.708 -15.005 -12.653 1.00 86.25 860 PRO A N 1
ATOM 6800 C CA . PRO A 1 860 ? 51.626 -15.629 -11.889 1.00 86.25 860 PRO A CA 1
ATOM 6801 C C . PRO A 1 860 ? 50.228 -15.409 -12.489 1.00 86.25 860 PRO A C 1
ATOM 6803 O O . PRO A 1 860 ? 49.864 -14.287 -12.842 1.00 86.25 860 PRO A O 1
ATOM 6806 N N . LEU A 1 861 ? 49.405 -16.461 -12.514 1.00 87.38 861 LEU A N 1
ATOM 6807 C CA . LEU A 1 861 ? 48.028 -16.408 -13.008 1.00 87.38 861 LEU A CA 1
ATOM 6808 C C . LEU A 1 861 ? 47.088 -15.813 -11.953 1.00 87.38 861 LEU A C 1
ATOM 6810 O O . LEU A 1 861 ? 47.006 -16.287 -10.815 1.00 87.38 861 LEU A O 1
ATOM 6814 N N . GLN A 1 862 ? 46.359 -14.776 -12.362 1.00 88.62 862 GLN A N 1
ATOM 6815 C CA . GLN A 1 862 ? 45.392 -14.060 -11.530 1.00 88.62 862 GLN A CA 1
ATOM 6816 C C . GLN A 1 862 ? 44.032 -14.786 -11.474 1.00 88.62 862 GLN A C 1
ATOM 6818 O O . GLN A 1 862 ? 43.637 -15.407 -12.466 1.00 88.62 862 GLN A O 1
ATOM 6823 N N . PRO A 1 863 ? 43.254 -14.662 -10.376 1.00 86.31 863 PRO A N 1
ATOM 6824 C CA . PRO A 1 863 ? 41.928 -15.278 -10.247 1.00 86.31 863 PRO A CA 1
ATOM 6825 C C . PRO A 1 863 ? 40.963 -14.978 -11.402 1.00 86.31 863 PRO A C 1
ATOM 6827 O O . PRO A 1 863 ? 40.248 -15.872 -11.853 1.00 86.31 863 PRO A O 1
ATOM 6830 N N . SER A 1 864 ? 40.949 -13.738 -11.900 1.00 82.44 864 SER A N 1
ATOM 6831 C CA . SER A 1 864 ? 40.098 -13.312 -13.019 1.00 82.44 864 SER A CA 1
ATOM 6832 C C . SER A 1 864 ? 40.459 -14.022 -14.327 1.00 82.44 864 SER A C 1
ATOM 6834 O O . SER A 1 864 ? 39.566 -14.462 -15.049 1.00 82.44 864 SER A O 1
ATOM 6836 N N . PHE A 1 865 ? 41.756 -14.209 -14.589 1.00 87.50 865 PHE A N 1
ATOM 6837 C CA . PHE A 1 865 ? 42.261 -14.927 -15.760 1.00 87.50 865 PHE A CA 1
ATOM 6838 C C . PHE A 1 865 ? 41.882 -16.413 -15.720 1.00 87.50 865 PHE A C 1
ATOM 6840 O O . PHE A 1 865 ? 41.454 -16.971 -16.727 1.00 87.50 865 PHE A O 1
ATOM 6847 N N . ILE A 1 866 ? 41.977 -17.046 -14.547 1.00 87.38 866 ILE A N 1
ATOM 6848 C CA . ILE A 1 866 ? 41.640 -18.466 -14.372 1.00 87.38 866 ILE A CA 1
ATOM 6849 C C . ILE A 1 866 ? 40.161 -18.708 -14.700 1.00 87.38 866 ILE A C 1
ATOM 6851 O O . ILE A 1 866 ? 39.838 -19.602 -15.480 1.00 87.38 866 ILE A O 1
ATOM 6855 N N . ILE A 1 867 ? 39.251 -17.887 -14.166 1.00 89.19 867 ILE A N 1
ATOM 6856 C CA . ILE A 1 867 ? 37.818 -18.046 -14.446 1.00 89.19 867 ILE A CA 1
ATOM 6857 C C . ILE A 1 867 ? 37.507 -17.769 -15.923 1.00 89.19 867 ILE A C 1
ATOM 6859 O O . ILE A 1 867 ? 36.854 -18.594 -16.560 1.00 89.19 867 ILE A O 1
ATOM 6863 N N . ALA A 1 868 ? 37.970 -16.638 -16.465 1.00 82.50 868 ALA A N 1
ATOM 6864 C CA . ALA A 1 868 ? 37.589 -16.181 -17.802 1.00 82.50 868 ALA A CA 1
ATOM 6865 C C . ALA A 1 868 ? 38.190 -17.026 -18.934 1.00 82.50 868 ALA A C 1
ATOM 6867 O O . ALA A 1 868 ? 37.498 -17.293 -19.910 1.00 82.50 868 ALA A O 1
ATOM 6868 N N . ASN A 1 869 ? 39.441 -17.477 -18.788 1.00 84.88 869 ASN A N 1
ATOM 6869 C CA . ASN A 1 869 ? 40.193 -18.087 -19.890 1.00 84.88 869 ASN A CA 1
ATOM 6870 C C . ASN A 1 869 ? 40.432 -19.589 -19.716 1.00 84.88 869 ASN A C 1
ATOM 6872 O O . ASN A 1 869 ? 40.579 -20.303 -20.707 1.00 84.88 869 ASN A O 1
ATOM 6876 N N . MET A 1 870 ? 40.461 -20.094 -18.476 1.00 88.00 870 MET A N 1
ATOM 6877 C CA . MET A 1 870 ? 40.685 -21.522 -18.222 1.00 88.00 870 MET A CA 1
ATOM 6878 C C . MET A 1 870 ? 39.384 -22.270 -17.927 1.00 88.00 870 MET A C 1
ATOM 6880 O O . MET A 1 870 ? 39.200 -23.370 -18.434 1.00 88.00 870 MET A O 1
ATOM 6884 N N . ILE A 1 871 ? 38.455 -21.695 -17.159 1.00 90.12 871 ILE A N 1
ATOM 6885 C CA . ILE A 1 871 ? 37.231 -22.412 -16.766 1.00 90.12 871 ILE A CA 1
ATOM 6886 C C . ILE A 1 871 ? 36.090 -22.177 -17.762 1.00 90.12 871 ILE A C 1
ATOM 6888 O O . ILE A 1 871 ? 35.664 -23.123 -18.418 1.00 90.12 871 ILE A O 1
ATOM 6892 N N . GLN A 1 872 ? 35.610 -20.937 -17.913 1.00 86.44 872 GLN A N 1
ATOM 6893 C CA . GLN A 1 872 ? 34.407 -20.616 -18.704 1.00 86.44 872 GLN A CA 1
ATOM 6894 C C . GLN A 1 872 ? 34.419 -21.169 -20.144 1.00 86.44 872 GLN A C 1
ATOM 6896 O O . GLN A 1 872 ? 33.424 -21.774 -20.546 1.00 86.44 872 GLN A O 1
ATOM 6901 N N . PRO A 1 873 ? 35.520 -21.071 -20.918 1.00 85.94 873 PRO A N 1
ATOM 6902 C CA . PRO A 1 873 ? 35.543 -21.553 -22.300 1.00 85.94 873 PRO A CA 1
ATOM 6903 C C . PRO A 1 873 ? 35.550 -23.082 -22.420 1.00 85.94 873 PRO A C 1
ATOM 6905 O O . PRO A 1 873 ? 35.286 -23.608 -23.498 1.00 85.94 873 PRO A O 1
ATOM 6908 N N . ASN A 1 874 ? 35.879 -23.793 -21.336 1.00 87.69 874 ASN A N 1
ATOM 6909 C CA . ASN A 1 874 ? 36.089 -25.240 -21.336 1.00 87.69 874 ASN A CA 1
ATOM 6910 C C . ASN A 1 874 ? 35.023 -26.001 -20.525 1.00 87.69 874 ASN A C 1
ATOM 6912 O O . ASN A 1 874 ? 35.199 -27.181 -20.240 1.00 87.69 874 ASN A O 1
ATOM 6916 N N . LEU A 1 875 ? 33.907 -25.359 -20.162 1.00 85.38 875 LEU A N 1
ATOM 6917 C CA . LEU A 1 875 ? 32.752 -26.030 -19.558 1.00 85.38 875 LEU A CA 1
ATOM 6918 C C . LEU A 1 875 ? 31.930 -26.776 -20.621 1.00 85.38 875 LEU A C 1
ATOM 6920 O O . LEU A 1 875 ? 31.741 -26.297 -21.740 1.00 85.38 875 LEU A O 1
ATOM 6924 N N . ARG A 1 876 ? 31.387 -27.943 -20.249 1.00 77.31 876 ARG A N 1
ATOM 6925 C CA . ARG A 1 876 ? 30.554 -28.789 -21.129 1.00 77.31 876 ARG A CA 1
ATOM 6926 C C . ARG A 1 876 ? 29.230 -28.140 -21.538 1.00 77.31 876 ARG A C 1
ATOM 6928 O O . ARG A 1 876 ? 28.701 -28.471 -22.591 1.00 77.31 876 ARG A O 1
ATOM 6935 N N . SER A 1 877 ? 28.702 -27.235 -20.716 1.00 76.81 877 SER A N 1
ATOM 6936 C CA . SER A 1 877 ? 27.459 -26.501 -20.961 1.00 76.81 877 SER A CA 1
ATOM 6937 C C . SER A 1 877 ? 27.618 -25.052 -20.501 1.00 76.81 877 SER A C 1
ATOM 6939 O O . SER A 1 877 ? 28.218 -24.787 -19.460 1.00 76.81 877 SER A O 1
ATOM 6941 N N . GLN A 1 878 ? 27.085 -24.116 -21.286 1.00 67.31 878 GLN A N 1
ATOM 6942 C CA . GLN A 1 878 ? 27.108 -22.674 -21.017 1.00 67.31 878 GLN A CA 1
ATOM 6943 C C . GLN A 1 878 ? 25.799 -22.252 -20.332 1.00 67.31 878 GLN A C 1
ATOM 6945 O O . GLN A 1 878 ? 25.068 -21.393 -20.824 1.00 67.31 878 GLN A O 1
ATOM 6950 N N . SER A 1 879 ? 25.459 -22.910 -19.221 1.00 73.19 879 SER A N 1
ATOM 6951 C CA . SER A 1 879 ? 24.255 -22.605 -18.443 1.00 73.19 879 SER A CA 1
ATOM 6952 C C . SER A 1 879 ? 24.558 -21.632 -17.302 1.00 73.19 879 SER A C 1
ATOM 6954 O O . SER A 1 879 ? 25.656 -21.608 -16.739 1.00 73.19 879 SER A O 1
ATOM 6956 N N . ARG A 1 880 ? 23.550 -20.853 -16.888 1.00 67.62 880 ARG A N 1
ATOM 6957 C CA . ARG A 1 880 ? 23.656 -19.929 -15.740 1.00 67.62 880 ARG A CA 1
ATOM 6958 C C . ARG A 1 880 ? 23.905 -20.655 -14.403 1.00 67.62 880 ARG A C 1
ATOM 6960 O O . ARG A 1 880 ? 24.216 -20.001 -13.405 1.00 67.62 880 ARG A O 1
ATOM 6967 N N . HIS A 1 881 ? 23.789 -21.988 -14.366 1.00 73.81 881 HIS A N 1
ATOM 6968 C CA . HIS A 1 881 ? 24.013 -22.811 -13.174 1.00 73.81 881 HIS A CA 1
ATOM 6969 C C . HIS A 1 881 ? 25.508 -23.087 -12.909 1.00 73.81 881 HIS A C 1
ATOM 6971 O O . HIS A 1 881 ? 25.880 -23.282 -11.753 1.00 73.81 881 HIS A O 1
ATOM 6977 N N . TYR A 1 882 ? 26.394 -22.997 -13.912 1.00 79.62 882 TYR A N 1
ATOM 6978 C CA . TYR A 1 882 ? 27.845 -23.184 -13.737 1.00 79.62 882 TYR A CA 1
ATOM 6979 C C . TYR A 1 882 ? 28.563 -21.883 -13.329 1.00 79.62 882 TYR A C 1
ATOM 6981 O O . TYR A 1 882 ? 29.321 -21.278 -14.087 1.00 79.62 882 TYR A O 1
ATOM 6989 N N . ASN A 1 883 ? 2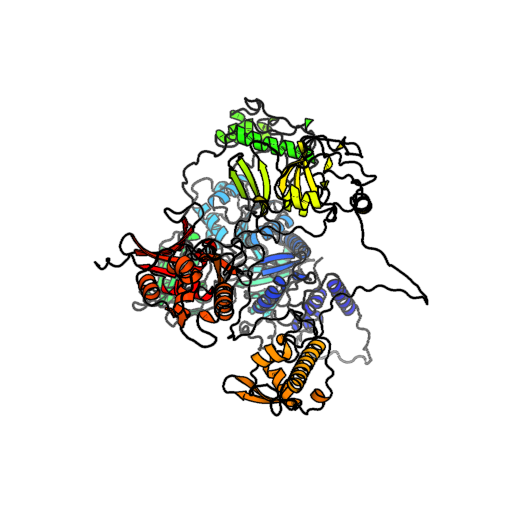8.334 -21.446 -12.087 1.00 81.94 883 ASN A N 1
ATOM 6990 C CA . ASN A 1 883 ? 28.954 -20.256 -11.493 1.00 81.94 883 ASN A CA 1
ATOM 6991 C C . ASN A 1 883 ? 29.842 -20.632 -10.293 1.00 81.94 883 ASN A C 1
ATOM 6993 O O . ASN A 1 883 ? 29.445 -21.452 -9.468 1.00 81.94 883 ASN A O 1
ATOM 6997 N N . ILE A 1 884 ? 30.997 -19.971 -10.125 1.00 84.69 884 ILE A N 1
ATOM 6998 C CA . ILE A 1 884 ? 31.912 -20.190 -8.989 1.00 84.69 884 ILE A CA 1
ATOM 6999 C C . ILE A 1 884 ? 31.213 -20.018 -7.626 1.00 84.69 884 ILE A C 1
ATOM 7001 O O . ILE A 1 884 ? 31.563 -20.699 -6.667 1.00 84.69 884 ILE A O 1
ATOM 7005 N N . LYS A 1 885 ? 30.173 -19.174 -7.530 1.00 83.12 885 LYS A N 1
ATOM 7006 C CA . LYS A 1 885 ? 29.369 -18.998 -6.305 1.00 83.12 885 LYS A CA 1
ATOM 7007 C C . LYS A 1 885 ? 28.505 -20.221 -5.956 1.00 83.12 885 LYS A C 1
ATOM 7009 O O . LYS A 1 885 ? 28.140 -20.374 -4.794 1.00 83.12 885 LYS A O 1
ATOM 7014 N N . LYS A 1 886 ? 28.192 -21.076 -6.940 1.00 83.69 886 LYS A N 1
ATOM 7015 C CA . LYS A 1 886 ? 27.422 -22.324 -6.784 1.00 83.69 886 LYS A CA 1
ATOM 7016 C C . LYS A 1 886 ? 28.305 -23.563 -6.559 1.00 83.69 886 LYS A C 1
ATOM 7018 O O . LYS A 1 886 ? 27.770 -24.640 -6.316 1.00 83.69 886 LYS A O 1
ATOM 7023 N N . THR A 1 887 ? 29.632 -23.409 -6.597 1.00 87.25 887 THR A N 1
ATOM 7024 C CA . THR A 1 887 ? 30.588 -24.453 -6.184 1.00 87.25 887 THR A CA 1
ATOM 7025 C C . THR A 1 887 ? 30.670 -24.562 -4.658 1.00 87.25 887 THR A C 1
ATOM 7027 O O . THR A 1 887 ? 30.394 -23.590 -3.946 1.00 87.25 887 THR A O 1
ATOM 7030 N N . SER A 1 888 ? 31.127 -25.698 -4.124 1.00 85.44 888 SER A N 1
ATOM 7031 C CA . SER A 1 888 ? 31.392 -25.863 -2.685 1.00 85.44 888 SER A CA 1
ATOM 7032 C C . SER A 1 888 ? 32.463 -24.896 -2.165 1.00 85.44 888 SER A C 1
ATOM 7034 O O . SER A 1 888 ? 32.444 -24.506 -0.992 1.00 85.44 888 SER A O 1
ATOM 7036 N N . TRP A 1 889 ? 33.355 -24.428 -3.044 1.00 86.19 889 TRP A N 1
ATOM 7037 C CA . TRP A 1 889 ? 34.388 -23.447 -2.719 1.00 86.19 889 TRP A CA 1
ATOM 7038 C C . TRP A 1 889 ? 33.838 -22.024 -2.584 1.00 86.19 889 TRP A C 1
ATOM 7040 O O . TRP A 1 889 ? 34.464 -21.207 -1.911 1.00 86.19 889 TRP A O 1
ATOM 7050 N N . LYS A 1 890 ? 32.673 -21.707 -3.168 1.00 82.75 890 LYS A N 1
ATOM 7051 C CA . LYS A 1 890 ? 31.964 -20.406 -3.118 1.00 82.75 890 LYS A CA 1
ATOM 7052 C C . LYS A 1 890 ? 32.739 -19.178 -3.644 1.00 82.75 890 LYS A C 1
ATOM 7054 O O . LYS A 1 890 ? 32.131 -18.135 -3.874 1.00 82.75 890 LYS A O 1
ATOM 7059 N N . ASN A 1 891 ? 34.060 -19.261 -3.819 1.00 87.31 891 ASN A N 1
ATOM 7060 C CA . ASN A 1 891 ? 34.927 -18.230 -4.386 1.00 87.31 891 ASN A CA 1
ATOM 7061 C C . ASN A 1 891 ? 36.211 -18.827 -4.998 1.00 87.31 891 ASN A C 1
ATOM 7063 O O . ASN A 1 891 ? 36.649 -19.923 -4.644 1.00 87.31 891 ASN A O 1
ATOM 7067 N N . THR A 1 892 ? 36.850 -18.065 -5.890 1.00 87.31 892 THR A N 1
ATOM 7068 C CA . THR A 1 892 ? 38.044 -18.501 -6.634 1.00 87.31 892 THR A CA 1
ATOM 7069 C C . THR A 1 892 ? 39.257 -18.748 -5.731 1.00 87.31 892 THR A C 1
ATOM 7071 O O . THR A 1 892 ? 40.050 -19.643 -6.001 1.00 87.31 892 THR A O 1
ATOM 7074 N N . LYS A 1 893 ? 39.390 -18.015 -4.616 1.00 88.94 893 LYS A N 1
ATOM 7075 C CA . LYS A 1 893 ? 40.489 -18.192 -3.651 1.00 88.94 893 LYS A CA 1
ATOM 7076 C C . LYS A 1 893 ? 40.488 -19.593 -3.035 1.00 88.94 893 LYS A C 1
ATOM 7078 O O . LYS A 1 893 ? 41.537 -20.226 -2.961 1.00 88.94 893 LYS A O 1
ATOM 7083 N N . LYS A 1 894 ? 39.326 -20.090 -2.604 1.00 90.50 894 LYS A N 1
ATOM 7084 C CA . LYS A 1 894 ? 39.192 -21.444 -2.044 1.00 90.50 894 LYS A CA 1
ATOM 7085 C C . LYS A 1 894 ? 39.393 -22.525 -3.108 1.00 90.50 894 LYS A C 1
ATOM 7087 O O . LYS A 1 894 ? 40.038 -23.520 -2.807 1.00 90.50 894 LYS A O 1
ATOM 7092 N N . PHE A 1 895 ? 38.934 -22.293 -4.339 1.00 93.44 895 PHE A N 1
ATOM 7093 C CA . PHE A 1 895 ? 39.175 -23.201 -5.466 1.00 93.44 895 PHE A CA 1
ATOM 7094 C C . PHE A 1 895 ? 40.674 -23.348 -5.786 1.00 93.44 895 PHE A C 1
ATOM 7096 O O . PHE A 1 895 ? 41.182 -24.462 -5.867 1.00 93.44 895 PHE A O 1
ATOM 7103 N N . ILE A 1 896 ? 41.417 -22.237 -5.866 1.00 91.25 896 ILE A N 1
ATOM 7104 C CA . ILE A 1 896 ? 42.874 -22.267 -6.088 1.00 91.25 896 ILE A CA 1
ATOM 7105 C C . ILE A 1 896 ? 43.596 -22.969 -4.928 1.00 91.25 896 ILE A C 1
ATOM 7107 O O . ILE A 1 896 ? 44.525 -23.740 -5.156 1.00 91.25 896 ILE A O 1
ATOM 7111 N N . LYS A 1 897 ? 43.161 -22.745 -3.679 1.00 88.81 897 LYS A N 1
ATOM 7112 C CA . LYS A 1 897 ? 43.722 -23.441 -2.509 1.00 88.81 897 LYS A CA 1
ATOM 7113 C C . LYS A 1 897 ? 43.450 -24.947 -2.529 1.00 88.81 897 LYS A C 1
ATOM 7115 O O . LYS A 1 897 ? 44.295 -25.702 -2.059 1.00 88.81 897 LYS A O 1
ATOM 7120 N N . GLU A 1 898 ? 42.325 -25.384 -3.089 1.00 91.06 898 GLU A N 1
ATOM 7121 C CA . GLU A 1 898 ? 42.033 -26.807 -3.277 1.00 91.06 898 GLU A CA 1
ATOM 7122 C C . GLU A 1 898 ? 42.944 -27.433 -4.342 1.00 91.06 898 GLU A C 1
ATOM 7124 O O . GLU A 1 898 ? 43.570 -28.454 -4.073 1.00 91.06 898 GLU A O 1
ATOM 7129 N N . LEU A 1 899 ? 43.123 -26.788 -5.500 1.00 90.56 899 LEU A N 1
ATOM 7130 C CA . LEU A 1 899 ? 44.081 -27.250 -6.518 1.00 90.56 899 LEU A CA 1
ATOM 7131 C C . LEU A 1 899 ? 45.522 -27.288 -5.985 1.00 90.56 899 LEU A C 1
ATOM 7133 O O . LEU A 1 899 ? 46.296 -28.179 -6.332 1.00 90.56 899 LEU A O 1
ATOM 7137 N N . HIS A 1 900 ? 45.872 -26.340 -5.111 1.00 89.06 900 HIS A N 1
ATOM 7138 C CA . HIS A 1 900 ? 47.168 -26.308 -4.441 1.00 89.06 900 HIS A CA 1
ATOM 7139 C C . HIS A 1 900 ? 47.342 -27.471 -3.463 1.00 89.06 900 HIS A C 1
ATOM 7141 O O . HIS A 1 900 ? 48.392 -28.103 -3.429 1.00 89.06 900 HIS A O 1
ATOM 7147 N N . LYS A 1 901 ? 46.290 -27.810 -2.710 1.00 90.88 901 LYS A N 1
ATOM 7148 C CA . LYS A 1 901 ? 46.268 -28.972 -1.813 1.00 90.88 901 LYS A CA 1
ATOM 7149 C C . LYS A 1 901 ? 46.376 -30.300 -2.574 1.00 90.88 901 LYS A C 1
ATOM 7151 O O . LYS A 1 901 ? 46.923 -31.259 -2.039 1.00 90.88 901 LYS A O 1
ATOM 7156 N N . GLN A 1 902 ? 45.872 -30.348 -3.806 1.00 86.56 902 GLN A N 1
ATOM 7157 C CA . GLN A 1 902 ? 45.985 -31.500 -4.707 1.00 86.56 902 GLN A CA 1
ATOM 7158 C C . GLN A 1 902 ? 47.349 -31.585 -5.416 1.00 86.56 902 GLN A C 1
ATOM 7160 O O . GLN A 1 902 ? 47.545 -32.500 -6.206 1.00 86.56 902 GLN A O 1
ATOM 7165 N N . ASN A 1 903 ? 48.282 -30.665 -5.133 1.00 86.25 903 ASN A N 1
ATOM 7166 C CA . ASN A 1 903 ? 49.604 -30.547 -5.762 1.00 86.25 903 ASN A CA 1
ATOM 7167 C C . ASN A 1 903 ? 49.591 -30.317 -7.284 1.00 86.25 903 ASN A C 1
ATOM 7169 O O . ASN A 1 903 ? 50.627 -30.432 -7.922 1.00 86.25 903 ASN A O 1
ATOM 7173 N N . ILE A 1 904 ? 48.453 -29.918 -7.861 1.00 87.94 904 ILE A N 1
ATOM 7174 C CA . ILE A 1 904 ? 48.349 -29.612 -9.297 1.00 87.94 904 ILE A CA 1
ATOM 7175 C C . ILE A 1 904 ? 48.936 -28.221 -9.589 1.00 87.94 904 ILE A C 1
ATOM 7177 O O . ILE A 1 904 ? 49.446 -27.958 -10.677 1.00 87.94 904 ILE A O 1
ATOM 7181 N N . VAL A 1 905 ? 48.851 -27.297 -8.622 1.00 90.94 905 VAL A N 1
ATOM 7182 C CA . VAL A 1 905 ? 49.301 -25.906 -8.785 1.00 90.94 905 VAL A CA 1
ATOM 7183 C C . VAL A 1 905 ? 50.070 -25.403 -7.564 1.00 90.94 905 VAL A C 1
ATOM 7185 O O . VAL A 1 905 ? 49.738 -25.708 -6.420 1.00 90.94 905 VAL A O 1
ATOM 7188 N N . LEU A 1 906 ? 51.061 -24.544 -7.772 1.00 89.62 906 LEU A N 1
ATOM 7189 C CA . LEU A 1 906 ? 51.729 -23.802 -6.706 1.00 89.62 906 LEU A CA 1
ATOM 7190 C C . LEU A 1 906 ? 51.046 -22.437 -6.557 1.00 89.62 906 LEU A C 1
ATOM 7192 O O . LEU A 1 906 ? 51.037 -21.671 -7.510 1.00 89.62 906 LEU A O 1
ATOM 7196 N N . ALA A 1 907 ? 50.481 -22.094 -5.395 1.00 90.69 907 ALA A N 1
ATOM 7197 C CA . ALA A 1 907 ? 49.756 -20.834 -5.192 1.00 90.69 907 ALA A CA 1
ATOM 7198 C C . ALA A 1 907 ? 50.265 -20.044 -3.975 1.00 90.69 907 ALA A C 1
ATOM 7200 O O . ALA A 1 907 ? 50.742 -20.625 -3.002 1.00 90.69 907 ALA A O 1
ATOM 7201 N N . LYS A 1 908 ? 50.158 -18.708 -4.011 1.00 87.62 908 LYS A N 1
ATOM 7202 C CA . LYS A 1 908 ? 50.573 -17.817 -2.910 1.00 87.62 908 LYS A CA 1
ATOM 7203 C C . LYS A 1 908 ? 49.626 -16.623 -2.754 1.00 87.62 908 LYS A C 1
ATOM 7205 O O . LYS A 1 908 ? 49.148 -16.071 -3.743 1.00 87.62 908 LYS A O 1
ATOM 7210 N N . ASP A 1 909 ? 49.392 -16.203 -1.510 1.00 86.38 909 ASP A N 1
ATOM 7211 C CA . ASP A 1 909 ? 48.604 -15.005 -1.182 1.00 86.38 909 ASP A CA 1
ATOM 7212 C C . ASP A 1 909 ? 49.491 -13.742 -1.320 1.00 86.38 909 ASP A C 1
ATOM 7214 O O . ASP A 1 909 ? 50.623 -13.715 -0.825 1.00 86.38 909 ASP A O 1
ATOM 7218 N N . ARG A 1 910 ? 49.004 -12.697 -2.009 1.00 78.94 910 ARG A N 1
ATOM 7219 C CA . ARG A 1 910 ? 49.674 -11.381 -2.123 1.00 78.94 910 ARG A CA 1
ATOM 7220 C C . ARG A 1 910 ? 49.071 -10.352 -1.151 1.00 78.94 910 ARG A C 1
ATOM 7222 O O . ARG A 1 910 ? 47.911 -10.470 -0.750 1.00 78.94 910 ARG A O 1
ATOM 7229 N N . ASN A 1 911 ? 49.853 -9.324 -0.792 1.00 51.53 911 ASN A N 1
ATOM 7230 C CA . ASN A 1 911 ? 49.414 -8.208 0.061 1.00 51.53 911 ASN A CA 1
ATOM 7231 C C . ASN A 1 911 ? 48.267 -7.453 -0.636 1.00 51.53 911 ASN A C 1
ATOM 7233 O O . ASN A 1 911 ? 48.509 -6.704 -1.577 1.00 51.53 911 ASN A O 1
ATOM 7237 N N . GLY A 1 912 ? 47.029 -7.717 -0.213 1.00 53.94 912 GLY A N 1
ATOM 7238 C CA . GLY A 1 912 ? 45.803 -7.274 -0.894 1.00 53.94 912 GLY A CA 1
ATOM 7239 C C . GLY A 1 912 ? 44.661 -8.301 -0.871 1.00 53.94 912 GLY A C 1
ATOM 7240 O O . GLY A 1 912 ? 43.538 -7.965 -1.219 1.00 53.94 912 GLY A O 1
ATOM 7241 N N . GLY A 1 913 ? 44.912 -9.540 -0.422 1.00 67.31 913 GLY A N 1
ATOM 7242 C CA . GLY A 1 913 ? 43.869 -10.548 -0.162 1.00 67.31 913 GLY A CA 1
ATOM 7243 C C . GLY A 1 913 ? 43.651 -11.579 -1.279 1.00 67.31 913 GLY A C 1
ATOM 7244 O O . GLY A 1 913 ? 43.025 -12.617 -1.028 1.00 67.31 913 GLY A O 1
ATOM 7245 N N . GLU A 1 914 ? 44.226 -11.357 -2.463 1.00 77.88 914 GLU A N 1
ATOM 7246 C CA . GLU A 1 914 ? 44.134 -12.234 -3.638 1.00 77.88 914 GLU A CA 1
ATOM 7247 C C . GLU A 1 914 ? 45.152 -13.396 -3.601 1.00 77.88 914 GLU A C 1
ATOM 7249 O O . GLU A 1 914 ? 46.311 -13.220 -3.213 1.00 77.88 914 GLU A O 1
ATOM 7254 N N . THR A 1 915 ? 44.717 -14.594 -4.015 1.00 86.81 915 THR A N 1
ATOM 7255 C CA . THR A 1 915 ? 45.549 -15.808 -4.139 1.00 86.81 915 THR A CA 1
ATOM 7256 C C . THR A 1 915 ? 45.847 -16.062 -5.611 1.00 86.81 915 THR A C 1
ATOM 7258 O O . THR A 1 915 ? 44.916 -16.246 -6.391 1.00 86.81 915 THR A O 1
ATOM 7261 N N . VAL A 1 916 ? 47.125 -16.093 -5.988 1.00 90.81 916 VAL A N 1
ATOM 7262 C CA . VAL A 1 916 ? 47.570 -16.274 -7.382 1.00 90.81 916 VAL A CA 1
ATOM 7263 C C . VAL A 1 916 ? 48.279 -17.613 -7.564 1.00 90.81 916 VAL A C 1
ATOM 7265 O O . VAL A 1 916 ? 48.916 -18.095 -6.625 1.00 90.81 916 VAL A O 1
ATOM 7268 N N . ILE A 1 917 ? 48.198 -18.199 -8.761 1.00 91.12 917 ILE A N 1
ATOM 7269 C CA . ILE A 1 917 ? 48.954 -19.411 -9.119 1.00 91.12 917 ILE A CA 1
ATOM 7270 C C . ILE A 1 917 ? 50.325 -18.994 -9.660 1.00 91.12 917 ILE A C 1
ATOM 7272 O O . ILE A 1 917 ? 50.410 -18.228 -10.614 1.00 91.12 917 ILE A O 1
ATOM 7276 N N . LEU A 1 918 ? 51.395 -19.477 -9.040 1.00 87.56 918 LEU A N 1
ATOM 7277 C CA . LEU A 1 918 ? 52.791 -19.255 -9.411 1.00 87.56 918 LEU A CA 1
ATOM 7278 C C . LEU A 1 918 ? 53.303 -20.270 -10.432 1.00 87.56 918 LEU A C 1
ATOM 7280 O O . LEU A 1 918 ? 54.151 -19.903 -11.236 1.00 87.56 918 LEU A O 1
ATOM 7284 N N . ASP A 1 919 ? 52.812 -21.506 -10.383 1.00 86.12 919 ASP A N 1
ATOM 7285 C CA . ASP A 1 919 ? 53.212 -22.568 -11.308 1.00 86.12 919 ASP A CA 1
ATOM 7286 C C . ASP A 1 919 ? 52.132 -23.657 -11.397 1.00 86.12 919 ASP A C 1
ATOM 7288 O O . ASP A 1 919 ? 51.320 -23.795 -10.475 1.00 86.12 919 ASP A O 1
ATOM 7292 N N . ILE A 1 920 ? 52.108 -24.414 -12.493 1.00 88.88 920 ILE A N 1
ATOM 7293 C CA . ILE A 1 920 ? 51.218 -25.570 -12.702 1.00 88.88 920 ILE A CA 1
ATOM 7294 C C . ILE A 1 920 ? 52.091 -26.781 -13.022 1.00 88.88 920 ILE A C 1
ATOM 7296 O O . ILE A 1 920 ? 52.913 -26.719 -13.933 1.00 88.88 920 ILE A O 1
ATOM 7300 N N . ASP A 1 921 ? 51.878 -27.891 -12.319 1.00 86.81 921 ASP A N 1
ATOM 7301 C CA . ASP A 1 921 ? 52.551 -29.150 -12.631 1.00 86.81 921 ASP A CA 1
ATOM 7302 C C . ASP A 1 921 ? 51.879 -29.811 -13.840 1.00 86.81 921 ASP A C 1
ATOM 7304 O O . ASP A 1 921 ? 50.932 -30.583 -13.714 1.00 86.81 921 ASP A O 1
ATOM 7308 N N . PHE A 1 922 ? 52.352 -29.484 -15.043 1.00 85.00 922 PHE A N 1
ATOM 7309 C CA . PHE A 1 922 ? 51.827 -30.045 -16.291 1.00 85.00 922 PHE A CA 1
ATOM 7310 C C . PHE A 1 922 ? 52.128 -31.535 -16.477 1.00 85.00 922 PHE A C 1
ATOM 7312 O O . PHE A 1 922 ? 51.584 -32.138 -17.410 1.00 85.00 922 PHE A O 1
ATOM 7319 N N . ASP A 1 923 ? 52.995 -32.120 -15.650 1.00 81.81 923 ASP A N 1
ATOM 7320 C CA . ASP A 1 923 ? 53.337 -33.538 -15.688 1.00 81.81 923 ASP A CA 1
ATOM 7321 C C . ASP A 1 923 ? 52.555 -34.366 -14.656 1.00 81.81 923 ASP A C 1
ATOM 7323 O O . ASP A 1 923 ? 52.703 -35.592 -14.611 1.00 81.81 923 ASP A O 1
ATOM 7327 N N . ASP A 1 924 ? 51.629 -33.731 -13.927 1.00 86.00 924 ASP A N 1
ATOM 7328 C CA . ASP A 1 924 ? 50.684 -34.402 -13.042 1.00 86.00 924 ASP A CA 1
ATOM 7329 C C . ASP A 1 924 ? 49.860 -35.478 -13.780 1.00 86.00 924 ASP A C 1
ATOM 7331 O O . ASP A 1 924 ? 49.430 -35.329 -14.935 1.00 86.00 924 ASP A O 1
ATOM 7335 N N . ALA A 1 925 ? 49.611 -36.591 -13.084 1.00 81.69 925 ALA A N 1
ATOM 7336 C CA . ALA A 1 925 ? 48.905 -37.749 -13.626 1.00 81.69 925 ALA A CA 1
ATOM 7337 C C . ALA A 1 925 ? 47.483 -37.411 -14.110 1.00 81.69 925 ALA A C 1
ATOM 7339 O O . ALA A 1 925 ? 47.000 -38.024 -15.065 1.00 81.69 925 ALA A O 1
ATOM 7340 N N . GLN A 1 926 ? 46.818 -36.425 -13.497 1.00 82.50 926 GLN A N 1
ATOM 7341 C CA . GLN A 1 926 ? 45.468 -36.006 -13.871 1.00 82.50 926 GLN A CA 1
ATOM 7342 C C . GLN A 1 926 ? 45.451 -35.190 -15.164 1.00 82.50 926 GLN A C 1
ATOM 7344 O O . GLN A 1 926 ? 44.478 -35.282 -15.906 1.00 82.50 926 GLN A O 1
ATOM 7349 N N . ILE A 1 927 ? 46.515 -34.437 -15.468 1.00 84.62 927 ILE A N 1
ATOM 7350 C CA . ILE A 1 927 ? 46.640 -33.670 -16.718 1.00 84.62 927 ILE A CA 1
ATOM 7351 C C . ILE A 1 927 ? 47.066 -34.591 -17.864 1.00 84.62 927 ILE A C 1
ATOM 7353 O O . ILE A 1 927 ? 46.474 -34.548 -18.942 1.00 84.62 927 ILE A O 1
ATOM 7357 N N . ASN A 1 928 ? 48.039 -35.476 -17.628 1.00 81.12 928 ASN A N 1
ATOM 7358 C CA . ASN A 1 928 ? 48.497 -36.443 -18.631 1.00 81.12 928 ASN A CA 1
ATOM 7359 C C . ASN A 1 928 ? 47.432 -37.505 -18.966 1.00 81.12 928 ASN A C 1
ATOM 7361 O O . ASN A 1 928 ? 47.327 -37.936 -20.114 1.00 81.12 928 ASN A O 1
ATOM 7365 N N . GLY A 1 929 ? 46.628 -37.918 -17.980 1.00 77.25 929 GLY A N 1
ATOM 7366 C CA . GLY A 1 929 ? 45.532 -38.877 -18.147 1.00 77.25 929 GLY A CA 1
ATOM 7367 C C . GLY A 1 929 ? 44.204 -38.266 -18.611 1.00 77.25 929 GLY A C 1
ATOM 7368 O O . GLY A 1 929 ? 43.235 -39.004 -18.814 1.00 77.25 929 GLY A O 1
ATOM 7369 N N . PHE A 1 930 ? 44.128 -36.941 -18.770 1.00 86.44 930 PHE A N 1
ATOM 7370 C CA . PHE A 1 930 ? 42.891 -36.246 -19.111 1.00 86.44 930 PHE A CA 1
ATOM 7371 C C . PHE A 1 930 ? 42.432 -36.561 -20.543 1.00 86.44 930 PHE A C 1
ATOM 7373 O O . PHE A 1 930 ? 43.188 -36.418 -21.504 1.00 86.44 930 PHE A O 1
ATOM 7380 N N . ARG A 1 931 ? 41.161 -36.954 -20.704 1.00 81.44 931 ARG A N 1
ATOM 7381 C CA . ARG A 1 931 ? 40.537 -37.192 -22.016 1.00 81.44 931 ARG A CA 1
ATOM 7382 C C . ARG A 1 931 ? 39.634 -36.012 -22.396 1.00 81.44 931 ARG A C 1
ATOM 7384 O O . ARG A 1 931 ? 38.602 -35.826 -21.746 1.00 81.44 931 ARG A O 1
ATOM 7391 N N . PRO A 1 932 ? 39.971 -35.244 -23.450 1.00 81.06 932 PRO A N 1
ATOM 7392 C CA . PRO A 1 932 ? 39.159 -34.116 -23.894 1.00 81.06 932 PRO A CA 1
ATOM 7393 C C . PRO A 1 932 ? 37.739 -34.541 -24.258 1.00 81.06 932 PRO A C 1
ATOM 7395 O O . PRO A 1 932 ? 37.525 -35.511 -24.984 1.00 81.06 932 PRO A O 1
ATOM 7398 N N . TYR A 1 933 ? 36.764 -33.785 -23.769 1.00 83.25 933 TYR A N 1
ATOM 7399 C CA . TYR A 1 933 ? 35.350 -33.947 -24.093 1.00 83.25 933 TYR A CA 1
ATOM 7400 C C . TYR A 1 933 ? 34.878 -32.913 -25.122 1.00 83.25 933 TYR A C 1
ATOM 7402 O O . TYR A 1 933 ? 35.477 -31.849 -25.265 1.00 83.25 933 TYR A O 1
ATOM 7410 N N . ARG A 1 934 ? 33.790 -33.210 -25.849 1.00 73.62 934 ARG A N 1
ATOM 7411 C CA . ARG A 1 934 ? 33.211 -32.266 -26.818 1.00 73.62 934 ARG A CA 1
ATOM 7412 C C . ARG A 1 934 ? 32.702 -31.019 -26.096 1.00 73.62 934 ARG A C 1
ATOM 7414 O O . ARG A 1 934 ? 31.855 -31.117 -25.213 1.00 73.62 934 ARG A O 1
ATOM 7421 N N . LEU A 1 935 ? 33.223 -29.866 -26.498 1.00 79.69 935 LEU A N 1
ATOM 7422 C CA . LEU A 1 935 ? 32.731 -28.559 -26.078 1.00 79.69 935 LEU A CA 1
ATOM 7423 C C . LEU A 1 935 ? 31.584 -28.115 -27.003 1.00 79.69 935 LEU A C 1
ATOM 7425 O O . LEU A 1 935 ? 31.589 -28.491 -28.182 1.00 79.69 935 LEU A O 1
ATOM 7429 N N . PRO A 1 936 ? 30.625 -27.307 -26.513 1.00 63.97 936 PRO A N 1
ATOM 7430 C CA . PRO A 1 936 ? 29.636 -26.655 -27.366 1.00 63.97 936 PRO A CA 1
ATOM 7431 C C . PRO A 1 936 ? 30.352 -25.882 -28.478 1.00 63.97 936 PRO A C 1
ATOM 7433 O O . PRO A 1 936 ? 31.284 -25.125 -28.203 1.00 63.97 936 PRO A O 1
ATOM 7436 N N . THR A 1 937 ? 29.964 -26.095 -29.737 1.00 39.81 937 THR A N 1
ATOM 7437 C CA . THR A 1 937 ? 30.638 -25.476 -30.885 1.00 39.81 937 THR A CA 1
ATOM 7438 C C . THR A 1 937 ? 30.653 -23.951 -30.743 1.00 39.81 937 THR A C 1
ATOM 7440 O O . THR A 1 937 ? 29.584 -23.337 -30.662 1.00 39.81 937 THR A O 1
ATOM 7443 N N . PRO A 1 938 ? 31.836 -23.319 -30.722 1.00 36.97 938 PRO A N 1
ATOM 7444 C CA . PRO A 1 938 ? 31.948 -21.883 -30.538 1.00 36.97 938 PRO A CA 1
ATOM 7445 C C . PRO A 1 938 ? 31.490 -21.145 -31.800 1.00 36.97 938 PRO A C 1
ATOM 7447 O O . PRO A 1 938 ? 32.019 -21.373 -32.887 1.00 36.97 938 PRO A O 1
ATOM 7450 N N . LYS A 1 939 ? 30.567 -20.185 -31.654 1.00 29.61 939 LYS A N 1
ATOM 7451 C CA . LYS A 1 939 ? 30.479 -19.065 -32.604 1.00 29.61 939 LYS A CA 1
ATOM 7452 C C . LYS A 1 939 ? 31.817 -18.317 -32.522 1.00 29.61 939 LYS A C 1
ATOM 7454 O O . LYS A 1 939 ? 32.170 -17.799 -31.466 1.00 29.61 939 LYS A O 1
ATOM 7459 N N . THR A 1 940 ? 32.603 -18.350 -33.594 1.00 23.19 940 THR A N 1
ATOM 7460 C CA . THR A 1 940 ? 34.003 -17.892 -33.606 1.00 23.19 940 THR A CA 1
ATOM 7461 C C . THR A 1 940 ? 34.107 -16.370 -33.362 1.00 23.19 940 THR A C 1
ATOM 7463 O O . THR A 1 940 ? 33.235 -15.622 -33.817 1.00 23.19 940 THR A O 1
ATOM 7466 N N . PRO A 1 941 ? 35.140 -15.896 -32.632 1.00 35.88 941 PRO A N 1
ATOM 7467 C CA . PRO A 1 941 ? 35.056 -14.740 -31.738 1.00 35.88 941 PRO A CA 1
ATOM 7468 C C . PRO A 1 941 ? 35.876 -13.518 -32.196 1.00 35.88 941 PRO A C 1
ATOM 7470 O O . PRO A 1 941 ? 36.824 -13.641 -32.969 1.00 35.88 941 PRO A O 1
ATOM 7473 N N . ALA A 1 942 ? 35.535 -12.331 -31.679 1.00 22.03 942 ALA A N 1
ATOM 7474 C CA . ALA A 1 942 ? 36.405 -11.152 -31.712 1.00 22.03 942 ALA A CA 1
ATOM 7475 C C . ALA A 1 942 ? 37.061 -10.946 -30.338 1.00 22.03 942 ALA A C 1
ATOM 7477 O O . ALA A 1 942 ? 36.436 -11.175 -29.305 1.00 22.03 942 ALA A O 1
ATOM 7478 N N . ALA A 1 943 ? 38.325 -10.535 -30.389 1.00 22.23 943 ALA A N 1
ATOM 7479 C CA . ALA A 1 943 ? 39.314 -10.499 -29.321 1.00 22.23 943 ALA A CA 1
ATOM 7480 C C . ALA A 1 943 ? 38.952 -9.664 -28.071 1.00 22.23 943 ALA A C 1
ATOM 7482 O O . ALA A 1 943 ? 38.391 -8.571 -28.153 1.00 22.23 943 ALA A O 1
ATOM 7483 N N . GLU A 1 944 ? 39.365 -10.229 -26.933 1.00 22.70 944 GLU A N 1
ATOM 7484 C CA . GLU A 1 944 ? 39.471 -9.725 -25.553 1.00 22.70 944 GLU A CA 1
ATOM 7485 C C . GLU A 1 944 ? 40.369 -8.467 -25.453 1.00 22.70 944 GLU A C 1
ATOM 7487 O O . GLU A 1 944 ? 41.238 -8.264 -26.293 1.00 22.70 944 GLU A O 1
ATOM 7492 N N . GLY A 1 945 ? 40.305 -7.568 -24.463 1.00 30.36 945 GLY A N 1
ATOM 7493 C CA . GLY A 1 945 ? 39.603 -7.517 -23.177 1.00 30.36 945 GLY A CA 1
ATOM 7494 C C . GLY A 1 945 ? 40.513 -6.835 -22.131 1.00 30.36 945 GLY A C 1
ATOM 7495 O O . GLY A 1 945 ? 41.717 -7.055 -22.155 1.00 30.36 945 GLY A O 1
ATOM 7496 N N . SER A 1 946 ? 39.971 -6.022 -21.213 1.00 23.80 946 SER A N 1
ATOM 7497 C CA . SER A 1 946 ? 40.423 -5.963 -19.804 1.00 23.80 946 SER A CA 1
ATOM 7498 C C . SER A 1 946 ? 39.489 -5.083 -18.971 1.00 23.80 946 SER A C 1
ATOM 7500 O O . SER A 1 946 ? 39.334 -3.890 -19.231 1.00 23.80 946 SER A O 1
ATOM 7502 N N . ALA A 1 947 ? 38.884 -5.713 -17.971 1.00 26.47 947 ALA A N 1
ATOM 7503 C CA . ALA A 1 947 ? 37.936 -5.161 -17.021 1.00 26.47 947 ALA A CA 1
ATOM 7504 C C . ALA A 1 947 ? 38.617 -4.697 -15.725 1.00 26.47 947 ALA A C 1
ATOM 7506 O O . ALA A 1 947 ? 39.671 -5.217 -15.353 1.00 26.47 947 ALA A O 1
ATOM 7507 N N . SER A 1 948 ? 37.922 -3.846 -14.969 1.00 21.95 948 SER A N 1
ATOM 7508 C CA . SER A 1 948 ? 37.958 -3.890 -13.508 1.00 21.95 948 SER A CA 1
ATOM 7509 C C . SER A 1 948 ? 36.548 -3.761 -12.903 1.00 21.95 948 SER A C 1
ATOM 7511 O O . SER A 1 948 ? 35.764 -2.880 -13.235 1.00 21.95 948 SER A O 1
ATOM 7513 N N . THR A 1 949 ? 36.278 -4.745 -12.047 1.00 26.28 949 THR A N 1
ATOM 7514 C CA . THR A 1 949 ? 35.335 -4.942 -10.926 1.00 26.28 949 THR A CA 1
ATOM 7515 C C . THR A 1 949 ? 34.488 -3.784 -10.361 1.00 26.28 949 THR A C 1
ATOM 7517 O O . THR A 1 949 ? 35.025 -2.734 -10.017 1.00 26.28 949 THR A O 1
ATOM 7520 N N . GLY A 1 950 ? 33.212 -4.087 -10.055 1.00 21.94 950 GLY A N 1
ATOM 7521 C CA . GLY A 1 950 ? 32.336 -3.378 -9.103 1.00 21.94 950 GLY A CA 1
ATOM 7522 C C . GLY A 1 950 ? 30.917 -3.983 -9.036 1.00 21.94 950 GLY A C 1
ATOM 7523 O O . GLY A 1 950 ? 30.347 -4.300 -10.070 1.00 21.94 950 GLY A O 1
ATOM 7524 N N . ASP A 1 951 ? 30.397 -4.191 -7.827 1.00 24.23 951 ASP A N 1
ATOM 7525 C CA . ASP A 1 951 ? 29.182 -4.927 -7.416 1.00 24.23 951 ASP A CA 1
ATOM 7526 C C . ASP A 1 951 ? 27.876 -4.101 -7.563 1.00 24.23 951 ASP A C 1
ATOM 7528 O O . ASP A 1 951 ? 27.938 -2.892 -7.360 1.00 24.23 951 ASP A O 1
ATOM 7532 N N . ALA A 1 952 ? 26.725 -4.728 -7.883 1.00 23.22 952 ALA A N 1
ATOM 7533 C CA . ALA A 1 952 ? 25.344 -4.337 -7.493 1.00 23.22 952 ALA A CA 1
ATOM 7534 C C . ALA A 1 952 ? 24.261 -5.012 -8.367 1.00 23.22 952 ALA A C 1
ATOM 7536 O O . ALA A 1 952 ? 24.376 -5.091 -9.589 1.00 23.22 952 ALA A O 1
ATOM 7537 N N . GLY A 1 953 ? 23.177 -5.465 -7.728 1.00 33.31 953 GLY A N 1
ATOM 7538 C CA . GLY A 1 953 ? 21.978 -5.984 -8.388 1.00 33.31 953 GLY A CA 1
ATOM 7539 C C . GLY A 1 953 ? 21.200 -4.932 -9.193 1.00 33.31 953 GLY A C 1
ATOM 7540 O O . GLY A 1 953 ? 21.262 -3.738 -8.911 1.00 33.31 953 GLY A O 1
ATOM 7541 N N . GLN A 1 954 ? 20.444 -5.405 -10.186 1.00 26.34 954 GLN A N 1
ATOM 7542 C CA . GLN A 1 954 ? 19.521 -4.636 -11.031 1.00 26.34 954 GLN A CA 1
ATOM 7543 C C . GLN A 1 954 ? 18.294 -5.533 -11.275 1.00 26.34 954 GLN A C 1
ATOM 7545 O O . GLN A 1 954 ? 18.466 -6.666 -11.715 1.00 26.34 954 GLN A O 1
ATOM 7550 N N . SER A 1 955 ? 17.057 -5.220 -10.872 1.00 24.36 955 SER A N 1
ATOM 7551 C CA . SER A 1 955 ? 16.264 -3.995 -11.072 1.00 24.36 955 SER A CA 1
ATOM 7552 C C . SER A 1 955 ? 16.272 -3.547 -12.534 1.00 24.36 955 SER A C 1
ATOM 7554 O O . SER A 1 955 ? 17.288 -3.154 -13.094 1.00 24.36 955 SER A O 1
ATOM 7556 N N . SER A 1 956 ? 15.115 -3.677 -13.177 1.00 25.45 956 SER A N 1
ATOM 7557 C CA . SER A 1 956 ? 14.850 -3.252 -14.546 1.00 25.45 956 SER A CA 1
ATOM 7558 C C . SER A 1 956 ? 15.156 -1.761 -14.713 1.00 25.45 956 SER A C 1
ATOM 7560 O O . SER A 1 956 ? 14.334 -0.918 -14.372 1.00 25.45 956 SER A O 1
ATOM 7562 N N . ASN A 1 957 ? 16.338 -1.435 -15.236 1.00 27.53 957 ASN A N 1
ATOM 7563 C CA . ASN A 1 957 ? 16.692 -0.095 -15.692 1.00 27.53 957 ASN A CA 1
ATOM 7564 C C . ASN A 1 957 ? 17.511 -0.187 -16.989 1.00 27.53 957 ASN A C 1
ATOM 7566 O O . ASN A 1 957 ? 18.597 -0.756 -17.014 1.00 27.53 957 ASN A O 1
ATOM 7570 N N . SER A 1 958 ? 16.955 0.391 -18.059 1.00 31.22 958 SER A N 1
ATOM 7571 C CA . SER A 1 958 ? 17.622 0.901 -19.272 1.00 31.22 958 SER A CA 1
ATOM 7572 C C . SER A 1 958 ? 18.843 0.125 -19.805 1.00 31.22 958 SER A C 1
ATOM 7574 O O . SER A 1 958 ? 19.994 0.481 -19.539 1.00 31.22 958 SER A O 1
ATOM 7576 N N . ALA A 1 959 ? 18.605 -0.864 -20.668 1.00 31.61 959 ALA A N 1
ATOM 7577 C CA . ALA A 1 959 ? 19.634 -1.591 -21.420 1.00 31.61 959 ALA A CA 1
ATOM 7578 C C . ALA A 1 959 ? 20.247 -0.775 -22.588 1.00 31.61 959 ALA A C 1
ATOM 7580 O O . ALA A 1 959 ? 20.297 -1.247 -23.721 1.00 31.61 959 ALA A O 1
ATOM 7581 N N . SER A 1 960 ? 20.714 0.455 -22.342 1.00 41.16 960 SER A N 1
ATOM 7582 C CA . SER A 1 960 ? 21.226 1.346 -23.403 1.00 41.16 960 SER A CA 1
ATOM 7583 C C . SER A 1 960 ? 22.500 2.135 -23.057 1.00 41.16 960 SER A C 1
ATOM 7585 O O . SER A 1 960 ? 22.816 3.099 -23.751 1.00 41.16 960 SER A O 1
ATOM 7587 N N . VAL A 1 961 ? 23.257 1.770 -22.010 1.00 45.00 961 VAL A N 1
ATOM 7588 C CA . VAL A 1 961 ? 24.387 2.604 -21.528 1.00 45.00 961 VAL A CA 1
ATOM 7589 C C . VAL A 1 961 ? 25.796 2.067 -21.867 1.00 45.00 961 VAL A C 1
ATOM 7591 O O . VAL A 1 961 ? 26.738 2.850 -21.842 1.00 45.00 961 VAL A O 1
ATOM 7594 N N . GLU A 1 962 ? 25.975 0.809 -22.301 1.00 44.16 962 GLU A N 1
ATOM 7595 C CA . GLU A 1 962 ? 27.324 0.225 -22.544 1.00 44.16 962 GLU A CA 1
ATOM 7596 C C . GLU A 1 962 ? 27.628 -0.211 -23.996 1.00 44.16 962 GLU A C 1
ATOM 7598 O O . GLU A 1 962 ? 28.588 -0.940 -24.258 1.00 44.16 962 GLU A O 1
ATOM 7603 N N . GLN A 1 963 ? 26.851 0.232 -24.984 1.00 58.56 963 GLN A N 1
ATOM 7604 C CA . GLN A 1 963 ? 27.071 -0.161 -26.382 1.00 58.56 963 GLN A CA 1
ATOM 7605 C C . GLN A 1 963 ? 28.036 0.800 -27.098 1.00 58.56 963 GLN A C 1
ATOM 7607 O O . GLN A 1 963 ? 27.742 1.981 -27.261 1.00 58.56 963 GLN A O 1
ATOM 7612 N N . LYS A 1 964 ? 29.193 0.299 -27.561 1.00 61.56 964 LYS A N 1
ATOM 7613 C CA . LYS A 1 964 ? 30.151 1.080 -28.369 1.00 61.56 964 LYS A CA 1
ATOM 7614 C C . LYS A 1 964 ? 29.555 1.421 -29.741 1.00 61.56 964 LYS A C 1
ATOM 7616 O O . LYS A 1 964 ? 29.207 0.520 -30.507 1.00 61.56 964 LYS A O 1
ATOM 7621 N N . ILE A 1 965 ? 29.504 2.711 -30.067 1.00 75.19 965 ILE A N 1
ATOM 7622 C CA . ILE A 1 965 ? 29.088 3.205 -31.384 1.00 75.19 965 ILE A CA 1
ATOM 7623 C C . ILE A 1 965 ? 30.233 3.020 -32.383 1.00 75.19 965 ILE A C 1
ATOM 7625 O O . ILE A 1 965 ? 31.351 3.482 -32.151 1.00 75.19 965 ILE A O 1
ATOM 7629 N N . ASN A 1 966 ? 29.951 2.365 -33.508 1.00 77.00 966 ASN A N 1
ATOM 7630 C CA . ASN A 1 966 ? 30.877 2.249 -34.628 1.00 77.00 966 ASN A CA 1
ATOM 7631 C C . ASN A 1 966 ? 30.444 3.187 -35.760 1.00 77.00 966 ASN A C 1
ATOM 7633 O O . ASN A 1 966 ? 29.274 3.203 -36.144 1.00 77.00 966 ASN A O 1
ATOM 7637 N N . ILE A 1 967 ? 31.388 3.967 -36.288 1.00 81.12 967 ILE A N 1
ATOM 7638 C CA . ILE A 1 967 ? 31.160 4.881 -37.410 1.00 81.12 967 ILE A CA 1
ATOM 7639 C C . ILE A 1 967 ? 32.046 4.425 -38.557 1.00 81.12 967 ILE A C 1
ATOM 7641 O O . ILE A 1 967 ? 33.269 4.565 -38.503 1.00 81.12 967 ILE A O 1
ATOM 7645 N N . GLN A 1 968 ? 31.419 3.885 -39.596 1.00 81.62 968 GLN A N 1
ATOM 7646 C CA . GLN A 1 968 ? 32.103 3.410 -40.787 1.00 81.62 968 GLN A CA 1
ATOM 7647 C C . GLN A 1 968 ? 31.924 4.408 -41.927 1.00 81.62 968 GLN A C 1
ATOM 7649 O O . GLN A 1 968 ? 30.806 4.819 -42.243 1.00 81.62 968 GLN A O 1
ATOM 7654 N N . PHE A 1 969 ? 33.039 4.767 -42.561 1.00 83.50 969 PHE A N 1
ATOM 7655 C CA . PHE A 1 969 ? 33.047 5.544 -43.793 1.00 83.50 969 PHE A CA 1
ATOM 7656 C C . PHE A 1 969 ? 33.057 4.610 -44.994 1.00 83.50 969 PHE A C 1
ATOM 7658 O O . PHE A 1 969 ? 33.901 3.716 -45.091 1.00 83.50 969 PHE A O 1
ATOM 7665 N N . VAL A 1 970 ? 32.133 4.852 -45.913 1.00 87.44 970 VAL A N 1
ATOM 7666 C CA . VAL A 1 970 ? 32.074 4.188 -47.212 1.00 87.44 970 VAL A CA 1
ATOM 7667 C C . VAL A 1 970 ? 31.980 5.245 -48.300 1.00 87.44 970 VAL A C 1
ATOM 7669 O O . VAL A 1 970 ? 31.499 6.349 -48.070 1.00 87.44 970 VAL A O 1
ATOM 7672 N N . TYR A 1 971 ? 32.471 4.937 -49.486 1.00 86.50 971 TYR A N 1
ATOM 7673 C CA . TYR A 1 971 ? 32.617 5.884 -50.576 1.00 86.50 971 TYR A CA 1
ATOM 7674 C C . TYR A 1 971 ? 31.935 5.337 -51.814 1.00 86.50 971 TYR A C 1
ATOM 7676 O O . TYR A 1 971 ? 31.997 4.140 -52.101 1.00 86.50 971 TYR A O 1
ATOM 7684 N N . ARG A 1 972 ? 31.303 6.236 -52.564 1.00 87.06 972 ARG A N 1
ATOM 7685 C CA . ARG A 1 972 ? 30.739 5.921 -53.870 1.00 87.06 972 ARG A CA 1
ATOM 7686 C C . ARG A 1 972 ? 31.605 6.555 -54.959 1.00 87.06 972 ARG A C 1
ATOM 7688 O O . ARG A 1 972 ? 31.723 7.785 -54.977 1.00 87.06 972 ARG A O 1
ATOM 7695 N N . PRO A 1 973 ? 32.223 5.761 -55.847 1.00 86.75 973 PRO A N 1
ATOM 7696 C CA . PRO A 1 973 ? 33.115 6.288 -56.864 1.00 86.75 973 PRO A CA 1
ATOM 7697 C C . PRO A 1 973 ? 32.334 6.975 -57.984 1.00 86.75 973 PRO A C 1
ATOM 7699 O O . PRO A 1 973 ? 31.176 6.657 -58.268 1.00 86.75 973 PRO A O 1
ATOM 7702 N N . SER A 1 974 ? 32.975 7.933 -58.642 1.00 85.75 974 SER A N 1
ATOM 7703 C CA . SER A 1 974 ? 32.426 8.603 -59.815 1.00 85.75 974 SER A CA 1
ATOM 7704 C C . SER A 1 974 ? 32.647 7.783 -61.090 1.00 85.75 974 SER A C 1
ATOM 7706 O O . SER A 1 974 ? 33.458 6.861 -61.138 1.00 85.75 974 SER A O 1
ATOM 7708 N N . SER A 1 975 ? 31.964 8.162 -62.174 1.00 81.94 975 SER A N 1
ATOM 7709 C CA . SER A 1 975 ? 32.177 7.554 -63.498 1.00 81.94 975 SER A CA 1
ATOM 7710 C C . SER A 1 975 ? 33.564 7.821 -64.087 1.00 81.94 975 SER A C 1
ATOM 7712 O O . SER A 1 975 ? 33.857 7.302 -65.151 1.00 81.94 975 SER A O 1
ATOM 7714 N N . LYS A 1 976 ? 34.399 8.640 -63.436 1.00 82.50 976 LYS A N 1
ATOM 7715 C CA . LYS A 1 976 ? 35.790 8.860 -63.847 1.00 82.50 976 LYS A CA 1
ATOM 7716 C C . LYS A 1 976 ? 36.729 7.776 -63.328 1.00 82.50 976 LYS A C 1
ATOM 7718 O O . LYS A 1 976 ? 37.777 7.572 -63.909 1.00 82.50 976 LYS A O 1
ATOM 7723 N N . LEU A 1 977 ? 36.358 7.096 -62.242 1.00 83.38 977 LEU A N 1
ATOM 7724 C CA . LEU A 1 977 ? 37.144 6.009 -61.649 1.00 83.38 977 LEU A CA 1
ATOM 7725 C C . LEU A 1 977 ? 36.659 4.621 -62.096 1.00 83.38 977 LEU A C 1
ATOM 7727 O O . LEU A 1 977 ? 37.340 3.627 -61.870 1.00 83.38 977 LEU A O 1
ATOM 7731 N N . VAL A 1 978 ? 35.485 4.545 -62.721 1.00 83.44 978 VAL A N 1
ATOM 7732 C CA . VAL A 1 978 ? 34.857 3.303 -63.190 1.00 83.44 978 VAL A CA 1
ATOM 7733 C C . VAL A 1 978 ? 34.910 3.276 -64.721 1.00 83.44 978 VAL A C 1
ATOM 7735 O O . VAL A 1 978 ? 34.482 4.258 -65.328 1.00 83.44 978 VAL A O 1
ATOM 7738 N N . PRO A 1 979 ? 35.371 2.191 -65.372 1.00 75.19 979 PRO A N 1
ATOM 7739 C CA . PRO A 1 979 ? 35.745 0.892 -64.799 1.00 75.19 979 PRO A CA 1
ATOM 7740 C C . PRO A 1 979 ? 37.236 0.756 -64.440 1.00 75.19 979 PRO A C 1
ATOM 7742 O O . PRO A 1 979 ? 37.635 -0.279 -63.919 1.00 75.19 979 PRO A O 1
ATOM 7745 N N . THR A 1 980 ? 38.060 1.765 -64.743 1.00 81.62 980 THR A N 1
ATOM 7746 C CA . THR A 1 980 ? 39.530 1.662 -64.720 1.00 81.62 980 THR A CA 1
ATOM 7747 C C . THR A 1 980 ? 40.109 1.321 -63.346 1.00 81.62 980 THR A C 1
ATOM 7749 O O . THR A 1 980 ? 41.048 0.542 -63.256 1.00 81.62 980 THR A O 1
ATOM 7752 N N . LEU A 1 981 ? 39.559 1.898 -62.275 1.00 83.19 981 LEU A N 1
ATOM 7753 C CA . LEU A 1 981 ? 40.016 1.676 -60.903 1.00 83.19 981 LEU A CA 1
ATOM 7754 C C . LEU A 1 981 ? 39.061 0.773 -60.113 1.00 83.19 981 LEU A C 1
ATOM 7756 O O . LEU A 1 981 ? 39.504 0.013 -59.260 1.00 83.19 981 LEU A O 1
ATOM 7760 N N . LEU A 1 982 ? 37.749 0.875 -60.350 1.00 85.88 982 LEU A N 1
ATOM 7761 C CA . LEU A 1 982 ? 36.717 0.146 -59.604 1.00 85.88 982 LEU A CA 1
ATOM 7762 C C . LEU A 1 982 ? 35.637 -0.404 -60.548 1.00 85.88 982 LEU A C 1
ATOM 7764 O O . LEU A 1 982 ? 35.297 0.261 -61.528 1.00 85.88 982 LEU A O 1
ATOM 7768 N N . PRO A 1 983 ? 35.038 -1.571 -60.243 1.00 75.31 983 PRO A N 1
ATOM 7769 C CA . PRO A 1 983 ? 34.159 -2.284 -61.173 1.00 75.31 983 PRO A CA 1
ATOM 7770 C C . PRO A 1 983 ? 32.758 -1.669 -61.314 1.00 75.31 983 PRO A C 1
ATOM 7772 O O . PRO A 1 983 ? 32.108 -1.843 -62.342 1.00 75.31 983 PRO A O 1
ATOM 7775 N N . SER A 1 984 ? 32.270 -0.952 -60.298 1.00 77.94 984 SER A N 1
ATOM 7776 C CA . SER A 1 984 ? 30.881 -0.483 -60.233 1.00 77.94 984 SER A CA 1
ATOM 7777 C C . SER A 1 984 ? 30.757 0.906 -59.608 1.00 77.94 984 SER A C 1
ATOM 7779 O O . SER A 1 984 ? 31.410 1.214 -58.612 1.00 77.94 984 SER A O 1
ATOM 7781 N N . LYS A 1 985 ? 29.869 1.734 -60.178 1.00 77.00 985 LYS A N 1
ATOM 7782 C CA . LYS A 1 985 ? 29.501 3.079 -59.686 1.00 77.00 985 LYS A CA 1
ATOM 7783 C C . LYS A 1 985 ? 28.364 3.039 -58.651 1.00 77.00 985 LYS A C 1
ATOM 7785 O O . LYS A 1 985 ? 28.074 4.048 -58.003 1.00 77.00 985 LYS A O 1
ATOM 7790 N N . THR A 1 986 ? 27.634 1.930 -58.546 1.00 77.06 986 THR A N 1
ATOM 7791 C CA . THR A 1 986 ? 26.478 1.803 -57.639 1.00 77.06 986 THR A CA 1
ATOM 7792 C C . THR A 1 986 ? 26.846 1.261 -56.274 1.00 77.06 986 THR A C 1
ATOM 7794 O O . THR A 1 986 ? 26.125 1.546 -55.319 1.00 77.06 986 THR A O 1
ATOM 7797 N N . ASP A 1 987 ? 27.973 0.563 -56.187 1.00 82.56 987 ASP A N 1
ATOM 7798 C CA . ASP A 1 987 ? 28.397 -0.111 -54.969 1.00 82.56 987 ASP A CA 1
ATOM 7799 C C . ASP A 1 987 ? 29.174 0.837 -54.051 1.00 82.56 987 ASP A C 1
ATOM 7801 O O . ASP A 1 987 ? 29.689 1.882 -54.469 1.00 82.56 987 ASP A O 1
ATOM 7805 N N . PHE A 1 988 ? 29.216 0.479 -52.771 1.00 85.50 988 PHE A N 1
ATOM 7806 C CA . PHE A 1 988 ? 29.910 1.230 -51.735 1.00 85.50 988 PHE A CA 1
ATOM 7807 C C . PHE A 1 988 ? 31.236 0.551 -51.414 1.00 85.50 988 PHE A C 1
ATOM 7809 O O . PHE A 1 988 ? 31.263 -0.648 -51.157 1.00 85.50 988 PHE A O 1
ATOM 7816 N N . TYR A 1 989 ? 32.313 1.334 -51.377 1.00 86.31 989 TYR A N 1
ATOM 7817 C CA . TYR A 1 989 ? 33.663 0.841 -51.112 1.00 86.31 989 TYR A CA 1
ATOM 7818 C C . TYR A 1 989 ? 34.247 1.522 -49.878 1.00 86.31 989 TYR A C 1
ATOM 7820 O O . TYR A 1 989 ? 34.075 2.720 -49.656 1.00 86.31 989 TYR A O 1
ATOM 7828 N N . SER A 1 990 ? 34.975 0.776 -49.067 1.00 87.62 990 SER A N 1
ATOM 7829 C CA . SER A 1 990 ? 35.788 1.300 -47.976 1.00 87.62 990 SER A CA 1
ATOM 7830 C C . SER A 1 990 ? 37.050 1.995 -48.502 1.00 87.62 990 SER A C 1
ATOM 7832 O O . SER A 1 990 ? 37.541 1.715 -49.597 1.00 87.62 990 SER A O 1
ATOM 7834 N N . ALA A 1 991 ? 37.647 2.870 -47.687 1.00 84.00 991 ALA A N 1
ATOM 7835 C CA . ALA A 1 991 ? 38.931 3.491 -48.029 1.00 84.00 991 ALA A CA 1
ATOM 7836 C C . ALA A 1 991 ? 40.045 2.451 -48.272 1.00 84.00 991 ALA A C 1
ATOM 7838 O O . ALA A 1 991 ? 40.960 2.700 -49.059 1.00 84.00 991 ALA A O 1
ATOM 7839 N N . GLN A 1 992 ? 39.964 1.287 -47.614 1.00 85.19 992 GLN A N 1
ATOM 7840 C CA . GLN A 1 992 ? 40.917 0.190 -47.784 1.00 85.19 992 GLN A CA 1
ATOM 7841 C C . GLN A 1 992 ? 40.773 -0.463 -49.157 1.00 85.19 992 GLN A C 1
ATOM 7843 O O . GLN A 1 992 ? 41.782 -0.657 -49.827 1.00 85.19 992 GLN A O 1
ATOM 7848 N N . GLU A 1 993 ? 39.545 -0.729 -49.603 1.00 87.31 993 GLU A N 1
ATOM 7849 C CA . GLU A 1 993 ? 39.272 -1.303 -50.926 1.00 87.31 993 GLU A CA 1
ATOM 7850 C C . GLU A 1 993 ? 39.700 -0.354 -52.048 1.00 87.31 993 GLU A C 1
ATOM 7852 O O . GLU A 1 993 ? 40.366 -0.782 -52.984 1.00 87.31 993 GLU A O 1
ATOM 7857 N N . ILE A 1 994 ? 39.428 0.949 -51.915 1.00 86.31 994 ILE A N 1
ATOM 7858 C CA . ILE A 1 994 ? 39.870 1.959 -52.893 1.00 86.31 994 ILE A CA 1
ATOM 7859 C C . ILE A 1 994 ? 41.400 2.061 -52.922 1.00 86.31 994 ILE A C 1
ATOM 7861 O O . ILE A 1 994 ? 42.010 2.113 -53.989 1.00 86.31 994 ILE A O 1
ATOM 7865 N N . SER A 1 995 ? 42.042 2.054 -51.752 1.00 85.38 995 SER A N 1
ATOM 7866 C CA . SER A 1 9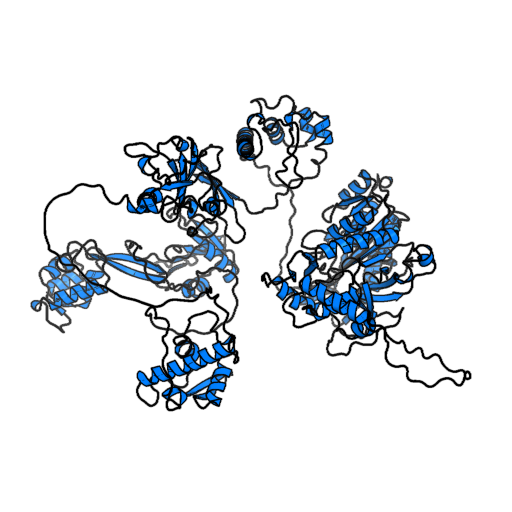95 ? 43.506 2.104 -51.658 1.00 85.38 995 SER A CA 1
ATOM 7867 C C . SER A 1 995 ? 44.164 0.832 -52.198 1.00 85.38 995 SER A C 1
ATOM 7869 O O . SER A 1 995 ? 45.241 0.911 -52.789 1.00 85.38 995 SER A O 1
ATOM 7871 N N . ALA A 1 996 ? 43.530 -0.329 -52.009 1.00 85.56 996 ALA A N 1
ATOM 7872 C CA . ALA A 1 996 ? 43.978 -1.612 -52.538 1.00 85.56 996 ALA A CA 1
ATOM 7873 C C . ALA A 1 996 ? 43.798 -1.690 -54.059 1.00 85.56 996 ALA A C 1
ATOM 7875 O O . ALA A 1 996 ? 44.707 -2.149 -54.750 1.00 85.56 996 ALA A O 1
ATOM 7876 N N . ALA A 1 997 ? 42.685 -1.177 -54.586 1.00 84.81 997 ALA A N 1
ATOM 7877 C CA . ALA A 1 997 ? 42.446 -1.066 -56.020 1.00 84.81 997 ALA A CA 1
ATOM 7878 C C . ALA A 1 997 ? 43.469 -0.134 -56.688 1.00 84.81 997 ALA A C 1
ATOM 7880 O O . ALA A 1 997 ? 44.080 -0.499 -57.686 1.00 84.81 997 ALA A O 1
ATOM 7881 N N . LEU A 1 998 ? 43.761 1.020 -56.075 1.00 86.06 998 LEU A N 1
ATOM 7882 C CA . LEU A 1 998 ? 44.791 1.945 -56.561 1.00 86.06 998 LEU A CA 1
ATOM 7883 C C . LEU A 1 998 ? 46.195 1.350 -56.500 1.00 86.06 998 LEU A C 1
ATOM 7885 O O . LEU A 1 998 ? 47.002 1.576 -57.397 1.00 86.06 998 LEU A O 1
ATOM 7889 N N . LYS A 1 999 ? 46.493 0.574 -55.456 1.00 85.12 999 LYS A N 1
ATOM 7890 C CA . LYS A 1 999 ? 47.757 -0.156 -55.369 1.00 85.12 999 LYS A CA 1
ATOM 7891 C C . LYS A 1 999 ? 47.869 -1.203 -56.480 1.00 85.12 999 LYS A C 1
ATOM 7893 O O . LYS A 1 999 ? 48.907 -1.256 -57.125 1.00 85.12 999 LYS A O 1
ATOM 7898 N N . SER A 1 1000 ? 46.809 -1.974 -56.712 1.00 85.00 1000 SER A N 1
ATOM 7899 C CA . SER A 1 1000 ? 46.768 -3.005 -57.757 1.00 85.00 1000 SER A CA 1
ATOM 7900 C C . SER A 1 1000 ? 46.938 -2.384 -59.144 1.00 85.00 1000 SER A C 1
ATOM 7902 O O . SER A 1 1000 ? 47.779 -2.843 -59.902 1.00 85.00 1000 SER A O 1
ATOM 7904 N N . TYR A 1 1001 ? 46.278 -1.252 -59.413 1.00 85.19 1001 TYR A N 1
ATOM 7905 C CA . TYR A 1 1001 ? 46.471 -0.471 -60.638 1.00 85.19 1001 TYR A CA 1
ATOM 7906 C C . TYR A 1 1001 ? 47.937 -0.048 -60.844 1.00 85.19 1001 TYR A C 1
ATOM 7908 O O . TYR A 1 1001 ? 48.503 -0.222 -61.917 1.00 85.19 1001 TYR A O 1
ATOM 7916 N N . ILE A 1 1002 ? 48.597 0.472 -59.803 1.00 83.69 1002 ILE A N 1
ATOM 7917 C CA . ILE A 1 1002 ? 50.014 0.872 -59.892 1.00 83.69 1002 ILE A CA 1
ATOM 7918 C C . ILE A 1 1002 ? 50.933 -0.345 -60.094 1.00 83.69 1002 ILE A C 1
ATOM 7920 O O . ILE A 1 1002 ? 51.938 -0.236 -60.795 1.00 83.69 1002 ILE A O 1
ATOM 7924 N N . ASP A 1 1003 ? 50.617 -1.482 -59.471 1.00 82.00 1003 ASP A N 1
ATOM 7925 C CA . ASP A 1 1003 ? 51.408 -2.711 -59.577 1.00 82.00 1003 ASP A CA 1
ATOM 7926 C C . ASP A 1 1003 ? 51.240 -3.391 -60.957 1.00 82.00 1003 ASP A C 1
ATOM 7928 O O . ASP A 1 1003 ? 52.198 -3.978 -61.462 1.00 82.00 1003 ASP A O 1
ATOM 7932 N N . GLU A 1 1004 ? 50.069 -3.268 -61.593 1.00 81.38 1004 GLU A N 1
ATOM 7933 C CA . GLU A 1 1004 ? 49.765 -3.777 -62.944 1.00 81.38 1004 GLU A CA 1
ATOM 7934 C C . GLU A 1 1004 ? 50.362 -2.917 -64.074 1.00 81.38 1004 GLU A C 1
ATOM 7936 O O . GLU A 1 1004 ? 50.585 -3.425 -65.174 1.00 81.38 1004 GLU A O 1
ATOM 7941 N N . HIS A 1 1005 ? 50.696 -1.653 -63.788 1.00 81.69 1005 HIS A N 1
ATOM 7942 C CA . HIS A 1 1005 ? 51.313 -0.700 -64.717 1.00 81.69 1005 HIS A CA 1
ATOM 7943 C C . HIS A 1 1005 ? 52.768 -0.359 -64.319 1.00 81.69 1005 HIS A C 1
ATOM 7945 O O . HIS A 1 1005 ? 53.046 0.725 -63.786 1.00 81.69 1005 HIS A O 1
ATOM 7951 N N . PRO A 1 1006 ? 53.748 -1.254 -64.564 1.00 71.94 1006 PRO A N 1
ATOM 7952 C CA . PRO A 1 1006 ? 55.143 -1.067 -64.151 1.00 71.94 1006 PRO A CA 1
ATOM 7953 C C . PRO A 1 1006 ? 55.819 0.196 -64.725 1.00 71.94 1006 PRO A C 1
ATOM 7955 O O . PRO A 1 1006 ? 56.771 0.710 -64.126 1.00 71.94 1006 PRO A O 1
ATOM 7958 N N . GLU A 1 1007 ? 55.309 0.754 -65.828 1.00 74.25 1007 GLU A N 1
ATOM 7959 C CA . GLU A 1 1007 ? 55.696 2.046 -66.414 1.00 74.25 1007 GLU A CA 1
ATOM 7960 C C . GLU A 1 1007 ? 55.466 3.259 -65.488 1.00 74.25 1007 GLU A C 1
ATOM 7962 O O . GLU A 1 1007 ? 56.087 4.314 -65.680 1.00 74.25 1007 GLU A O 1
ATOM 7967 N N . LEU A 1 1008 ? 54.631 3.111 -64.452 1.00 75.19 1008 LEU A N 1
ATOM 7968 C CA . LEU A 1 1008 ? 54.339 4.144 -63.453 1.00 75.19 1008 LEU A CA 1
ATOM 7969 C C . LEU A 1 1008 ? 55.360 4.176 -62.306 1.00 75.19 1008 LEU A C 1
ATOM 7971 O O . LEU A 1 1008 ? 55.403 5.139 -61.537 1.00 75.19 1008 LEU A O 1
ATOM 7975 N N . GLY A 1 1009 ? 56.253 3.187 -62.232 1.00 65.50 1009 GLY A N 1
ATOM 7976 C CA . GLY A 1 1009 ? 57.280 3.055 -61.201 1.00 65.50 1009 GLY A CA 1
ATOM 7977 C C . GLY A 1 1009 ? 57.017 1.837 -60.319 1.00 65.50 1009 GLY A C 1
ATOM 7978 O O . GLY A 1 1009 ? 56.158 1.882 -59.440 1.00 65.50 1009 GLY A O 1
ATOM 7979 N N . GLY A 1 1010 ? 57.794 0.776 -60.561 1.00 57.22 1010 GLY A N 1
ATOM 7980 C CA . GLY A 1 1010 ? 57.608 -0.565 -59.997 1.00 57.22 1010 GLY A CA 1
ATOM 7981 C C . GLY A 1 1010 ? 57.612 -0.697 -58.465 1.00 57.22 1010 GLY A C 1
ATOM 7982 O O . GLY A 1 1010 ? 57.716 0.273 -57.702 1.00 57.22 1010 GLY A O 1
ATOM 7983 N N . GLN A 1 1011 ? 57.479 -1.945 -58.003 1.00 54.81 1011 GLN A N 1
ATOM 7984 C CA . GLN A 1 1011 ? 57.368 -2.288 -56.583 1.00 54.81 1011 GLN A CA 1
ATOM 7985 C C . GLN A 1 1011 ? 58.519 -1.678 -55.759 1.00 54.81 1011 GLN A C 1
ATOM 7987 O O . GLN A 1 1011 ? 59.692 -1.947 -55.997 1.00 54.81 1011 GLN A O 1
ATOM 7992 N N . GLY A 1 1012 ? 58.166 -0.826 -54.789 1.00 58.66 1012 GLY A N 1
ATOM 7993 C CA . GLY A 1 1012 ? 59.103 -0.179 -53.858 1.00 58.66 1012 GLY A CA 1
ATOM 7994 C C . GLY A 1 1012 ? 59.371 1.318 -54.069 1.00 58.66 1012 GLY A C 1
ATOM 7995 O O . GLY A 1 1012 ? 59.932 1.944 -53.173 1.00 58.66 1012 GLY A O 1
ATOM 7996 N N . ASN A 1 1013 ? 58.949 1.935 -55.181 1.00 64.50 1013 ASN A N 1
ATOM 7997 C CA . ASN A 1 1013 ? 59.200 3.365 -55.411 1.00 64.50 1013 ASN A CA 1
ATOM 7998 C C . ASN A 1 1013 ? 58.160 4.265 -54.703 1.00 64.50 1013 ASN A C 1
ATOM 8000 O O . ASN A 1 1013 ? 56.958 4.038 -54.814 1.00 64.50 1013 ASN A O 1
ATOM 8004 N N . SER A 1 1014 ? 58.585 5.306 -53.975 1.00 72.81 1014 SER A N 1
ATOM 8005 C CA . SER A 1 1014 ? 57.674 6.179 -53.199 1.00 72.81 1014 SER A CA 1
ATOM 8006 C C . SER A 1 1014 ? 56.875 7.173 -54.060 1.00 72.81 1014 SER A C 1
ATOM 8008 O O . SER A 1 1014 ? 55.896 7.764 -53.590 1.00 72.81 1014 SER A O 1
ATOM 8010 N N . SER A 1 1015 ? 57.266 7.332 -55.330 1.00 79.50 1015 SER A N 1
ATOM 8011 C CA . SER A 1 1015 ? 56.626 8.205 -56.318 1.00 79.50 1015 SER A CA 1
ATOM 8012 C C . SER A 1 1015 ? 56.151 7.437 -57.552 1.00 79.50 1015 SER A C 1
ATOM 8014 O O . SER A 1 1015 ? 56.810 6.497 -57.997 1.00 79.50 1015 SER A O 1
ATOM 8016 N N . VAL A 1 1016 ? 55.032 7.883 -58.116 1.00 83.94 1016 VAL A N 1
ATOM 8017 C CA . VAL A 1 1016 ? 54.316 7.324 -59.267 1.00 83.94 1016 VAL A CA 1
ATOM 8018 C C . VAL A 1 1016 ? 54.403 8.319 -60.424 1.00 83.94 1016 VAL A C 1
ATOM 8020 O O . VAL A 1 1016 ? 54.199 9.518 -60.226 1.00 83.94 1016 VAL A O 1
ATOM 8023 N N . LYS A 1 1017 ? 54.747 7.847 -61.623 1.00 85.56 1017 LYS A N 1
ATOM 8024 C CA . LYS A 1 1017 ? 54.695 8.639 -62.858 1.00 85.56 1017 LYS A CA 1
ATOM 8025 C C . LYS A 1 1017 ? 53.237 8.804 -63.282 1.00 85.56 1017 LYS A C 1
ATOM 8027 O O . LYS A 1 1017 ? 52.468 7.859 -63.173 1.00 85.56 1017 LYS A O 1
ATOM 8032 N N . LEU A 1 1018 ? 52.872 9.987 -63.764 1.00 84.50 1018 LEU A N 1
ATOM 8033 C CA . LEU A 1 1018 ? 51.505 10.251 -64.207 1.00 84.50 1018 LEU A CA 1
ATOM 8034 C C . LEU A 1 1018 ? 51.256 9.619 -65.582 1.00 84.50 1018 LEU A C 1
ATOM 8036 O O . LEU A 1 1018 ? 51.969 9.917 -66.542 1.00 84.50 1018 LEU A O 1
ATOM 8040 N N . ASP A 1 1019 ? 50.247 8.764 -65.671 1.00 86.44 1019 ASP A N 1
ATOM 8041 C CA . ASP A 1 1019 ? 49.660 8.292 -66.924 1.00 86.44 1019 ASP A CA 1
ATOM 8042 C C . ASP A 1 1019 ? 48.438 9.143 -67.306 1.00 86.44 1019 ASP A C 1
ATOM 8044 O O . ASP A 1 1019 ? 48.019 10.006 -66.529 1.00 86.44 1019 ASP A O 1
ATOM 8048 N N . PRO A 1 1020 ? 47.852 8.947 -68.502 1.00 82.19 1020 PRO A N 1
ATOM 8049 C CA . PRO A 1 1020 ? 46.688 9.719 -68.924 1.00 82.19 1020 PRO A CA 1
ATOM 8050 C C . PRO A 1 1020 ? 45.503 9.629 -67.954 1.00 82.19 1020 PRO A C 1
ATOM 8052 O O . PRO A 1 1020 ? 44.790 10.615 -67.799 1.00 82.19 1020 PRO A O 1
ATOM 8055 N N . PHE A 1 1021 ? 45.322 8.493 -67.278 1.00 86.38 1021 PHE A N 1
ATOM 8056 C CA . PHE A 1 1021 ? 44.255 8.291 -66.299 1.00 86.38 1021 PHE A CA 1
ATOM 8057 C C . PHE A 1 1021 ? 44.480 9.124 -65.026 1.00 86.38 1021 PHE A C 1
ATOM 8059 O O . PHE A 1 1021 ? 43.647 9.954 -64.660 1.00 86.38 1021 PHE A O 1
ATOM 8066 N N . ILE A 1 1022 ? 45.641 8.996 -64.378 1.00 85.88 1022 ILE A N 1
ATOM 8067 C CA . ILE A 1 1022 ? 45.979 9.764 -63.175 1.00 85.88 1022 ILE A CA 1
ATOM 8068 C C . ILE A 1 1022 ? 46.057 11.263 -63.503 1.00 85.88 1022 ILE A C 1
ATOM 8070 O O . ILE A 1 1022 ? 45.575 12.090 -62.728 1.00 85.88 1022 ILE A O 1
ATOM 8074 N N . ALA A 1 1023 ? 46.627 11.636 -64.652 1.00 83.06 1023 ALA A N 1
ATOM 8075 C CA . ALA A 1 1023 ? 46.774 13.033 -65.049 1.00 83.06 1023 ALA A CA 1
ATOM 8076 C C . ALA A 1 1023 ? 45.432 13.707 -65.376 1.00 83.06 1023 ALA A C 1
ATOM 8078 O O . ALA A 1 1023 ? 45.187 14.813 -64.897 1.00 83.06 1023 ALA A O 1
ATOM 8079 N N . ASN A 1 1024 ? 44.560 13.070 -66.163 1.00 82.50 1024 ASN A N 1
ATOM 8080 C CA . ASN A 1 1024 ? 43.339 13.713 -66.663 1.00 82.50 1024 ASN A CA 1
ATOM 8081 C C . ASN A 1 1024 ? 42.122 13.461 -65.765 1.00 82.50 1024 ASN A C 1
ATOM 8083 O O . ASN A 1 1024 ? 41.372 14.396 -65.477 1.00 82.50 1024 ASN A O 1
ATOM 8087 N N . ASP A 1 1025 ? 41.933 12.224 -65.304 1.00 82.56 1025 ASP A N 1
ATOM 8088 C CA . ASP A 1 1025 ? 40.708 11.819 -64.611 1.00 82.56 1025 ASP A CA 1
ATOM 8089 C C . ASP A 1 1025 ? 40.784 12.053 -63.101 1.00 82.56 1025 ASP A C 1
ATOM 8091 O O . ASP A 1 1025 ? 39.774 12.426 -62.501 1.00 82.56 1025 ASP A O 1
ATOM 8095 N N . ILE A 1 1026 ? 41.974 11.910 -62.502 1.00 85.62 1026 ILE A N 1
ATOM 8096 C CA . ILE A 1 1026 ? 42.203 12.151 -61.068 1.00 85.62 1026 ILE A CA 1
ATOM 8097 C C . ILE A 1 1026 ? 42.678 13.591 -60.820 1.00 85.62 1026 ILE A C 1
ATOM 8099 O O . ILE A 1 1026 ? 41.980 14.359 -60.159 1.00 85.62 1026 ILE A O 1
ATOM 8103 N N . LEU A 1 1027 ? 43.839 13.989 -61.355 1.00 83.81 1027 LEU A N 1
ATOM 8104 C CA . LEU A 1 1027 ? 44.450 15.301 -61.079 1.00 83.81 1027 LEU A CA 1
ATOM 8105 C C . LEU A 1 1027 ? 43.835 16.442 -61.902 1.00 83.81 1027 LEU A C 1
ATOM 8107 O O . LEU A 1 1027 ? 43.681 17.557 -61.407 1.00 83.81 1027 LEU A O 1
ATOM 8111 N N . GLY A 1 1028 ? 43.437 16.168 -63.145 1.00 75.19 1028 GLY A N 1
ATOM 8112 C CA . GLY A 1 1028 ? 42.766 17.127 -64.027 1.00 75.19 1028 GLY A CA 1
ATOM 8113 C C . GLY A 1 1028 ? 41.328 17.447 -63.608 1.00 75.19 1028 GLY A C 1
ATOM 8114 O O . GLY A 1 1028 ? 40.742 18.436 -64.058 1.00 75.19 1028 GLY A O 1
ATOM 8115 N N . ASN A 1 1029 ? 40.745 16.655 -62.704 1.00 74.62 1029 ASN A N 1
ATOM 8116 C CA . ASN A 1 1029 ? 39.424 16.912 -62.153 1.00 74.62 1029 ASN A CA 1
ATOM 8117 C C . ASN A 1 1029 ? 39.482 17.998 -61.070 1.00 74.62 1029 ASN A C 1
ATOM 8119 O O . ASN A 1 1029 ? 39.707 17.696 -59.903 1.00 74.62 1029 ASN A O 1
ATOM 8123 N N . ARG A 1 1030 ? 39.232 19.258 -61.456 1.00 73.69 1030 ARG A N 1
ATOM 8124 C CA . ARG A 1 1030 ? 39.304 20.443 -60.572 1.00 73.69 1030 ARG A CA 1
ATOM 8125 C C . ARG A 1 1030 ? 40.680 20.551 -59.884 1.00 73.69 1030 ARG A C 1
ATOM 8127 O O . ARG A 1 1030 ? 40.777 20.352 -58.675 1.00 73.69 1030 ARG A O 1
ATOM 8134 N N . PRO A 1 1031 ? 41.740 20.868 -60.648 1.00 77.62 1031 PRO A N 1
ATOM 8135 C CA . PRO A 1 1031 ? 43.107 20.830 -60.147 1.00 77.62 1031 PRO A CA 1
ATOM 8136 C C . PRO A 1 1031 ? 43.339 21.904 -59.081 1.00 77.62 1031 PRO A C 1
ATOM 8138 O O . PRO A 1 1031 ? 43.141 23.100 -59.334 1.00 77.62 1031 PRO A O 1
ATOM 8141 N N . THR A 1 1032 ? 43.790 21.464 -57.912 1.00 80.00 1032 THR A N 1
ATOM 8142 C CA . THR A 1 1032 ? 44.331 22.310 -56.843 1.00 80.00 1032 THR A CA 1
ATOM 8143 C C . THR A 1 1032 ? 45.726 22.829 -57.210 1.00 80.00 1032 THR A C 1
ATOM 8145 O O . THR A 1 1032 ? 46.331 22.378 -58.186 1.00 80.00 1032 THR A O 1
ATOM 8148 N N . ASP A 1 1033 ? 46.257 23.793 -56.455 1.00 78.25 1033 ASP A N 1
ATOM 8149 C CA . ASP A 1 1033 ? 47.605 24.324 -56.711 1.00 78.25 1033 ASP A CA 1
ATOM 8150 C C . ASP A 1 1033 ? 48.688 23.237 -56.571 1.00 78.25 1033 ASP A C 1
ATOM 8152 O O . ASP A 1 1033 ? 49.633 23.196 -57.364 1.00 78.25 1033 ASP A O 1
ATOM 8156 N N . ASP A 1 1034 ? 48.488 22.288 -55.651 1.00 79.56 1034 ASP A N 1
ATOM 8157 C CA . ASP A 1 1034 ? 49.338 21.105 -55.502 1.00 79.56 1034 ASP A CA 1
ATOM 8158 C C . ASP A 1 1034 ? 49.204 20.153 -56.706 1.00 79.56 1034 ASP A C 1
ATOM 8160 O O . ASP A 1 1034 ? 50.216 19.689 -57.238 1.00 79.56 1034 ASP A O 1
ATOM 8164 N N . ASP A 1 1035 ? 47.983 19.935 -57.219 1.00 82.62 1035 ASP A N 1
ATOM 8165 C CA . ASP A 1 1035 ? 47.753 19.112 -58.418 1.00 82.62 1035 ASP A CA 1
ATOM 8166 C C . ASP A 1 1035 ? 48.470 19.688 -59.644 1.00 82.62 1035 ASP A C 1
ATOM 8168 O O . ASP A 1 1035 ? 49.078 18.947 -60.415 1.00 82.62 1035 ASP A O 1
ATOM 8172 N N . ARG A 1 1036 ? 48.454 21.017 -59.815 1.00 82.25 1036 ARG A N 1
ATOM 8173 C CA . ARG A 1 1036 ? 49.166 21.700 -60.911 1.00 82.25 1036 ARG A CA 1
ATOM 8174 C C . ARG A 1 1036 ? 50.677 21.522 -60.802 1.00 82.25 1036 ARG A C 1
ATOM 8176 O O . ARG A 1 1036 ? 51.342 21.348 -61.822 1.00 82.25 1036 ARG A O 1
ATOM 8183 N N . SER A 1 1037 ? 51.204 21.533 -59.579 1.00 80.69 1037 SER A N 1
ATOM 8184 C CA . SER A 1 1037 ? 52.616 21.266 -59.303 1.00 80.69 1037 SER A CA 1
ATOM 8185 C C . SER A 1 1037 ? 52.996 19.825 -59.664 1.00 80.69 1037 SER A C 1
ATOM 8187 O O . SER A 1 1037 ? 53.985 19.602 -60.363 1.00 80.69 1037 SER A O 1
ATOM 8189 N N . TRP A 1 1038 ? 52.177 18.837 -59.288 1.00 84.00 1038 TRP A N 1
ATOM 8190 C CA . TRP A 1 1038 ? 52.414 17.430 -59.637 1.00 84.00 1038 TRP A CA 1
ATOM 8191 C C . TRP A 1 1038 ? 52.259 17.151 -61.133 1.00 84.00 1038 TRP A C 1
ATOM 8193 O O . TRP A 1 1038 ? 53.063 16.408 -61.697 1.00 84.00 1038 TRP A O 1
ATOM 8203 N N . LEU A 1 1039 ? 51.287 17.788 -61.794 1.00 83.50 1039 LEU A N 1
ATOM 8204 C CA . LEU A 1 1039 ? 51.104 17.729 -63.246 1.00 83.50 1039 LEU A CA 1
ATOM 8205 C C . LEU A 1 1039 ? 52.320 18.300 -63.991 1.00 83.50 1039 LEU A C 1
ATOM 8207 O O . LEU A 1 1039 ? 52.788 17.685 -64.946 1.00 83.50 1039 LEU A O 1
ATOM 8211 N N . ALA A 1 1040 ? 52.879 19.423 -63.524 1.00 81.19 1040 ALA A N 1
ATOM 8212 C CA . ALA A 1 1040 ? 54.097 20.011 -64.088 1.00 81.19 1040 ALA A CA 1
ATOM 8213 C C . ALA A 1 1040 ? 55.352 19.160 -63.814 1.00 81.19 1040 ALA A C 1
ATOM 8215 O O . ALA A 1 1040 ? 56.234 19.063 -64.666 1.00 81.19 1040 ALA A O 1
ATOM 8216 N N . ALA A 1 1041 ? 55.426 18.514 -62.646 1.00 81.19 1041 ALA A N 1
ATOM 8217 C CA . ALA A 1 1041 ? 56.519 17.616 -62.273 1.00 81.19 1041 ALA A CA 1
ATOM 8218 C C . ALA A 1 1041 ? 56.431 16.227 -62.939 1.00 81.19 1041 ALA A C 1
ATOM 8220 O O . ALA A 1 1041 ? 57.401 15.466 -62.915 1.00 81.19 1041 ALA A O 1
ATOM 8221 N N . GLY A 1 1042 ? 55.272 15.861 -63.502 1.00 81.88 1042 GLY A N 1
ATOM 8222 C CA . GLY A 1 1042 ? 55.023 14.565 -64.141 1.00 81.88 1042 GLY A CA 1
ATOM 8223 C C . GLY A 1 1042 ? 55.043 13.365 -63.182 1.00 81.88 1042 GLY A C 1
ATOM 8224 O O . GLY A 1 1042 ? 55.063 12.214 -63.636 1.00 81.88 1042 GLY A O 1
ATOM 8225 N N . ARG A 1 1043 ? 55.068 13.607 -61.863 1.00 85.12 1043 ARG A N 1
ATOM 8226 C CA . ARG A 1 1043 ? 55.124 12.581 -60.810 1.00 85.12 1043 ARG A CA 1
ATOM 8227 C C . ARG A 1 1043 ? 54.376 13.032 -59.553 1.00 85.12 1043 ARG A C 1
ATOM 8229 O O . ARG A 1 1043 ? 54.412 14.205 -59.195 1.00 85.12 1043 ARG A O 1
ATOM 8236 N N . ILE A 1 1044 ? 53.783 12.076 -58.842 1.00 86.44 1044 ILE A N 1
ATOM 8237 C CA . ILE A 1 1044 ? 53.090 12.270 -57.558 1.00 86.44 1044 ILE A CA 1
ATOM 8238 C C . ILE A 1 1044 ? 53.524 11.199 -56.551 1.00 86.44 1044 ILE A C 1
ATOM 8240 O O . ILE A 1 1044 ? 53.887 10.089 -56.935 1.00 86.44 1044 ILE A O 1
ATOM 8244 N N . THR A 1 1045 ? 53.525 11.491 -55.250 1.00 87.31 1045 THR A N 1
ATOM 8245 C CA . THR A 1 1045 ? 53.800 10.459 -54.235 1.00 87.31 1045 THR A CA 1
ATOM 8246 C C . THR A 1 1045 ? 52.590 9.543 -54.044 1.00 87.31 1045 THR A C 1
ATOM 8248 O O . THR A 1 1045 ? 51.445 9.976 -54.176 1.00 87.31 1045 THR A O 1
ATOM 8251 N N . ARG A 1 1046 ? 52.819 8.267 -53.699 1.00 82.62 1046 ARG A N 1
ATOM 8252 C CA . ARG A 1 1046 ? 51.723 7.291 -53.502 1.00 82.62 1046 ARG A CA 1
ATOM 8253 C C . ARG A 1 1046 ? 50.712 7.746 -52.444 1.00 82.62 1046 ARG A C 1
ATOM 8255 O O . ARG A 1 1046 ? 49.510 7.610 -52.645 1.00 82.62 1046 ARG A O 1
ATOM 8262 N N . SER A 1 1047 ? 51.198 8.330 -51.349 1.00 82.75 1047 SER A N 1
ATOM 8263 C CA . SER A 1 1047 ? 50.355 8.857 -50.272 1.00 82.75 1047 SER A CA 1
ATOM 8264 C C . SER A 1 1047 ? 49.561 10.097 -50.692 1.00 82.75 1047 SER A C 1
ATOM 8266 O O . SER A 1 1047 ? 48.392 10.209 -50.328 1.00 82.75 1047 SER A O 1
ATOM 8268 N N . ALA A 1 1048 ? 50.151 11.005 -51.480 1.00 83.88 1048 ALA A N 1
ATOM 8269 C CA . ALA A 1 1048 ? 49.439 12.173 -51.999 1.00 83.88 1048 ALA A CA 1
ATOM 8270 C C . ALA A 1 1048 ? 48.349 11.768 -52.998 1.00 83.88 1048 ALA A C 1
ATOM 8272 O O . ALA A 1 1048 ? 47.245 12.301 -52.936 1.00 83.88 1048 ALA A O 1
ATOM 8273 N N . LEU A 1 1049 ? 48.617 10.775 -53.853 1.00 85.50 1049 LEU A N 1
ATOM 8274 C CA . LEU A 1 1049 ? 47.631 10.252 -54.797 1.00 85.50 1049 LEU A CA 1
ATOM 8275 C C . LEU A 1 1049 ? 46.455 9.565 -54.084 1.00 85.50 1049 LEU A C 1
ATOM 8277 O O . LEU A 1 1049 ? 45.303 9.859 -54.387 1.00 85.50 1049 LEU A O 1
ATOM 8281 N N . GLN A 1 1050 ? 46.731 8.706 -53.095 1.00 85.56 1050 GLN A N 1
ATOM 8282 C CA . GLN A 1 1050 ? 45.691 8.081 -52.263 1.00 85.56 1050 GLN A CA 1
ATOM 8283 C C . GLN A 1 1050 ? 44.813 9.128 -51.574 1.00 85.56 1050 GLN A C 1
ATOM 8285 O O . GLN A 1 1050 ? 43.586 9.049 -51.624 1.00 85.56 1050 GLN A O 1
ATOM 8290 N N . LYS A 1 1051 ? 45.445 10.142 -50.975 1.00 84.75 1051 LYS A N 1
ATOM 8291 C CA . LYS A 1 1051 ? 44.743 11.245 -50.324 1.00 84.75 1051 LYS A CA 1
ATOM 8292 C C . LYS A 1 1051 ? 43.879 12.024 -51.318 1.00 84.75 1051 LYS A C 1
ATOM 8294 O O . LYS A 1 1051 ? 42.721 12.297 -51.035 1.00 84.75 1051 LYS A O 1
ATOM 8299 N N . ARG A 1 1052 ? 44.404 12.316 -52.510 1.00 87.06 1052 ARG A N 1
ATOM 8300 C CA . ARG A 1 1052 ? 43.691 13.059 -53.555 1.00 87.06 1052 ARG A CA 1
ATOM 8301 C C . ARG A 1 1052 ? 42.435 12.346 -54.058 1.00 87.06 1052 ARG A C 1
ATOM 8303 O O . ARG A 1 1052 ? 41.443 13.014 -54.347 1.00 87.06 1052 ARG A O 1
ATOM 8310 N N . VAL A 1 1053 ? 42.478 11.018 -54.165 1.00 86.62 1053 VAL A N 1
ATOM 8311 C CA . VAL A 1 1053 ? 41.334 10.196 -54.593 1.00 86.62 1053 VAL A CA 1
ATOM 8312 C C . VAL A 1 1053 ? 40.254 10.121 -53.510 1.00 86.62 1053 VAL A C 1
ATOM 8314 O O . VAL A 1 1053 ? 39.071 10.141 -53.842 1.00 86.62 1053 VAL A O 1
ATOM 8317 N N . LEU A 1 1054 ? 40.640 10.043 -52.232 1.00 85.44 1054 LEU A N 1
ATOM 8318 C CA . LEU A 1 1054 ? 39.700 9.911 -51.111 1.00 85.44 1054 LEU A CA 1
ATOM 8319 C C . LEU A 1 1054 ? 39.103 11.249 -50.647 1.00 85.44 1054 LEU A C 1
ATOM 8321 O O . LEU A 1 1054 ? 37.937 11.279 -50.254 1.00 85.44 1054 LEU A O 1
ATOM 8325 N N . ASP A 1 1055 ? 39.874 12.340 -50.695 1.00 81.94 1055 ASP A N 1
ATOM 8326 C CA . ASP A 1 1055 ? 39.445 13.657 -50.202 1.00 81.94 1055 ASP A CA 1
ATOM 8327 C C . ASP A 1 1055 ? 38.592 14.427 -51.231 1.00 81.94 1055 ASP A C 1
ATOM 8329 O O . ASP A 1 1055 ? 37.803 15.301 -50.860 1.00 81.94 1055 ASP A O 1
ATOM 8333 N N . ASP A 1 1056 ? 38.707 14.115 -52.527 1.00 83.62 1056 ASP A N 1
ATOM 8334 C CA . ASP A 1 1056 ? 37.889 14.757 -53.557 1.00 83.62 1056 ASP A CA 1
ATOM 8335 C C . ASP A 1 1056 ? 36.505 14.120 -53.664 1.00 83.62 1056 ASP A C 1
ATOM 8337 O O . ASP A 1 1056 ? 36.306 13.072 -54.281 1.00 83.62 1056 ASP A O 1
ATOM 8341 N N . THR A 1 1057 ? 35.521 14.840 -53.131 1.00 80.19 1057 THR A N 1
ATOM 8342 C CA . THR A 1 1057 ? 34.095 14.488 -53.179 1.00 80.19 1057 THR A CA 1
ATOM 8343 C C . THR A 1 1057 ? 33.533 14.255 -54.587 1.00 80.19 1057 THR A C 1
ATOM 8345 O O . THR A 1 1057 ? 32.500 13.599 -54.722 1.00 80.19 1057 THR A O 1
ATOM 8348 N N . HIS A 1 1058 ? 34.184 14.766 -55.640 1.00 81.12 1058 HIS A N 1
ATOM 8349 C CA . HIS A 1 1058 ? 33.795 14.524 -57.032 1.00 81.12 1058 HIS A CA 1
ATOM 8350 C C . HIS A 1 1058 ? 34.368 13.228 -57.610 1.00 81.12 1058 HIS A C 1
ATOM 8352 O O . HIS A 1 1058 ? 33.855 12.744 -58.621 1.00 81.12 1058 HIS A O 1
ATOM 8358 N N . LEU A 1 1059 ? 35.418 12.676 -57.000 1.00 83.19 1059 LEU A N 1
ATOM 8359 C CA . LEU A 1 1059 ? 35.987 11.375 -57.346 1.00 83.19 1059 LEU A CA 1
ATOM 8360 C C . LEU A 1 1059 ? 35.372 10.276 -56.483 1.00 83.19 1059 LEU A C 1
ATOM 8362 O O . LEU A 1 1059 ? 34.858 9.300 -57.029 1.00 83.19 1059 LEU A O 1
ATOM 8366 N N . CYS A 1 1060 ? 35.349 10.482 -55.168 1.00 85.06 1060 CYS A N 1
ATOM 8367 C CA . CYS A 1 1060 ? 34.776 9.575 -54.185 1.00 85.06 1060 CYS A CA 1
ATOM 8368 C C . CYS A 1 1060 ? 33.797 10.342 -53.293 1.00 85.06 1060 CYS A C 1
ATOM 8370 O O . CYS A 1 1060 ? 34.198 11.103 -52.415 1.00 85.06 1060 CYS A O 1
ATOM 8372 N N . GLN A 1 1061 ? 32.496 10.132 -53.487 1.00 84.81 1061 GLN A N 1
ATOM 8373 C CA . GLN A 1 1061 ? 31.495 10.767 -52.637 1.00 84.81 1061 GLN A CA 1
ATOM 8374 C C . GLN A 1 1061 ? 31.441 10.044 -51.280 1.00 84.81 1061 GLN A C 1
ATOM 8376 O O . GLN A 1 1061 ? 31.198 8.834 -51.267 1.00 84.81 1061 GLN A O 1
ATOM 8381 N N . PRO A 1 1062 ? 31.637 10.739 -50.144 1.00 84.44 1062 PRO A N 1
ATOM 8382 C CA . PRO A 1 1062 ? 31.633 10.107 -48.831 1.00 84.44 1062 PRO A CA 1
ATOM 8383 C C . PRO A 1 1062 ? 30.210 9.812 -48.347 1.00 84.44 1062 PRO A C 1
ATOM 8385 O O . PRO A 1 1062 ? 29.294 10.628 -48.486 1.00 84.44 1062 PRO A O 1
ATOM 8388 N N . PHE A 1 1063 ? 30.053 8.649 -47.732 1.00 86.75 1063 PHE A N 1
ATOM 8389 C CA . PHE A 1 1063 ? 28.868 8.167 -47.036 1.00 86.75 1063 PHE A CA 1
ATOM 8390 C C . PHE A 1 1063 ? 29.280 7.613 -45.669 1.00 86.75 1063 PHE A C 1
ATOM 8392 O O . PHE A 1 1063 ? 30.426 7.209 -45.452 1.00 86.75 1063 PHE A O 1
ATOM 8399 N N . HIS A 1 1064 ? 28.336 7.580 -44.735 1.00 86.06 1064 HIS A N 1
ATOM 8400 C CA . HIS A 1 1064 ? 28.564 7.063 -43.396 1.00 86.06 1064 HIS A CA 1
ATOM 8401 C C . HIS A 1 1064 ? 27.475 6.088 -42.956 1.00 86.06 1064 HIS A C 1
ATOM 8403 O O . HIS A 1 1064 ? 26.303 6.203 -43.329 1.00 86.06 1064 HIS A O 1
ATOM 8409 N N . ILE A 1 1065 ? 27.887 5.148 -42.113 1.00 84.31 1065 ILE A N 1
ATOM 8410 C CA . ILE A 1 1065 ? 27.020 4.231 -41.380 1.00 84.31 1065 ILE A CA 1
ATOM 8411 C C . ILE A 1 1065 ? 27.364 4.382 -39.900 1.00 84.31 1065 ILE A C 1
ATOM 8413 O O . ILE A 1 1065 ? 28.537 4.327 -39.528 1.00 84.31 1065 ILE A O 1
ATOM 8417 N N . ILE A 1 1066 ? 26.344 4.593 -39.069 1.00 83.88 1066 ILE A N 1
ATOM 8418 C CA . ILE A 1 1066 ? 26.469 4.616 -37.609 1.00 83.88 1066 ILE A CA 1
ATOM 8419 C C . ILE A 1 1066 ? 25.688 3.411 -37.089 1.00 83.88 1066 ILE A C 1
ATOM 8421 O O . ILE A 1 1066 ? 24.490 3.296 -37.358 1.00 83.88 1066 ILE A O 1
ATOM 8425 N N . SER A 1 1067 ? 26.360 2.507 -36.379 1.00 79.69 1067 SER A N 1
ATOM 8426 C CA . SER A 1 1067 ? 25.758 1.283 -35.841 1.00 79.69 1067 SER A CA 1
ATOM 8427 C C . SER A 1 1067 ? 26.152 1.049 -34.383 1.00 79.69 1067 SER A C 1
ATOM 8429 O O . SER A 1 1067 ? 27.256 1.393 -33.952 1.00 79.69 1067 SER A O 1
ATOM 8431 N N . GLN A 1 1068 ? 25.256 0.419 -33.623 1.00 71.31 1068 GLN A N 1
ATOM 8432 C CA . GLN A 1 1068 ? 25.563 -0.159 -32.314 1.00 71.31 1068 GLN A CA 1
ATOM 8433 C C . GLN A 1 1068 ? 26.070 -1.593 -32.535 1.00 71.31 1068 GLN A C 1
ATOM 8435 O O . GLN A 1 1068 ? 25.300 -2.489 -32.869 1.00 71.31 1068 GLN A O 1
ATOM 8440 N N . GLY A 1 1069 ? 27.381 -1.823 -32.417 1.00 67.31 1069 GLY A N 1
ATOM 8441 C CA . GLY A 1 1069 ? 27.977 -3.137 -32.704 1.00 67.31 1069 GLY A CA 1
ATOM 8442 C C . GLY A 1 1069 ? 28.178 -3.421 -34.203 1.00 67.31 1069 GLY A C 1
ATOM 8443 O O . GLY A 1 1069 ? 28.668 -2.558 -34.937 1.00 67.31 1069 GLY A O 1
ATOM 8444 N N . ARG A 1 1070 ? 27.876 -4.650 -34.662 1.00 53.19 1070 ARG A N 1
ATOM 8445 C CA . ARG A 1 1070 ? 28.046 -5.041 -36.078 1.00 53.19 1070 ARG A CA 1
ATOM 8446 C C . ARG A 1 1070 ? 26.935 -4.419 -36.942 1.00 53.19 1070 ARG A C 1
ATOM 8448 O O . ARG A 1 1070 ? 25.773 -4.528 -36.560 1.00 53.19 1070 ARG A O 1
ATOM 8455 N N . PRO A 1 1071 ? 27.265 -3.801 -38.090 1.00 57.97 1071 PRO A N 1
ATOM 8456 C CA . PRO A 1 1071 ? 26.255 -3.271 -39.001 1.00 57.97 1071 PRO A CA 1
ATOM 8457 C C . PRO A 1 1071 ? 25.372 -4.411 -39.530 1.00 57.97 1071 PRO A C 1
ATOM 8459 O O . PRO A 1 1071 ? 25.880 -5.465 -39.918 1.00 57.97 1071 PRO A O 1
ATOM 8462 N N . SER A 1 1072 ? 24.052 -4.210 -39.509 1.00 55.06 1072 SER A N 1
ATOM 8463 C CA . SER A 1 1072 ? 23.091 -5.142 -40.113 1.00 55.06 1072 SER A CA 1
ATOM 8464 C C . SER A 1 1072 ? 23.151 -5.040 -41.639 1.00 55.06 1072 SER A C 1
ATOM 8466 O O . SER A 1 1072 ? 23.358 -3.947 -42.170 1.00 55.06 1072 SER A O 1
ATOM 8468 N N . ALA A 1 1073 ? 22.938 -6.154 -42.345 1.00 52.97 1073 ALA A N 1
ATOM 8469 C CA . ALA A 1 1073 ? 22.971 -6.204 -43.811 1.00 52.97 1073 ALA A CA 1
ATOM 8470 C C . ALA A 1 1073 ? 21.929 -5.274 -44.476 1.00 52.97 1073 ALA A C 1
ATOM 8472 O O . ALA A 1 1073 ? 22.141 -4.830 -45.602 1.00 52.97 1073 ALA A O 1
ATOM 8473 N N . ASP A 1 1074 ? 20.861 -4.910 -43.757 1.00 52.84 1074 ASP A N 1
ATOM 8474 C CA . ASP A 1 1074 ? 19.765 -4.067 -44.256 1.00 52.84 1074 ASP A CA 1
ATOM 8475 C C . ASP A 1 1074 ? 19.968 -2.547 -44.041 1.00 52.84 1074 ASP A C 1
ATOM 8477 O O . ASP A 1 1074 ? 19.126 -1.736 -44.440 1.00 52.84 1074 ASP A O 1
ATOM 8481 N N . GLN A 1 1075 ? 21.069 -2.107 -43.411 1.00 66.94 1075 GLN A N 1
ATOM 8482 C CA . GLN A 1 1075 ? 21.268 -0.691 -43.066 1.00 66.94 1075 GLN A CA 1
ATOM 8483 C C . GLN A 1 1075 ? 21.828 0.129 -44.247 1.00 66.94 1075 GLN A C 1
ATOM 8485 O O . GLN A 1 1075 ? 22.993 0.009 -44.622 1.00 66.94 1075 GLN A O 1
ATOM 8490 N N . LYS A 1 1076 ? 21.010 1.026 -44.818 1.00 75.56 1076 LYS A N 1
ATOM 8491 C CA . LYS A 1 1076 ? 21.401 1.871 -45.965 1.00 75.56 1076 LYS A CA 1
ATOM 8492 C C . LYS A 1 1076 ? 22.387 2.998 -45.565 1.00 75.56 1076 LYS A C 1
ATOM 8494 O O . LYS A 1 1076 ? 22.077 3.748 -44.634 1.00 75.56 1076 LYS A O 1
ATOM 8499 N N . PRO A 1 1077 ? 23.519 3.194 -46.280 1.00 81.69 1077 PRO A N 1
ATOM 8500 C CA . PRO A 1 1077 ? 24.471 4.280 -46.009 1.00 81.69 1077 PRO A CA 1
ATOM 8501 C C . PRO A 1 1077 ? 23.876 5.679 -46.234 1.00 81.69 1077 PRO A C 1
ATOM 8503 O O . PRO A 1 1077 ? 23.172 5.912 -47.219 1.00 81.69 1077 PRO A O 1
ATOM 8506 N N . LYS A 1 1078 ? 24.195 6.641 -45.356 1.00 81.75 1078 LYS A N 1
ATOM 8507 C CA . LYS A 1 1078 ? 23.750 8.045 -45.466 1.00 81.75 1078 LYS A CA 1
ATOM 8508 C C . LYS A 1 1078 ? 24.821 8.916 -46.119 1.00 81.75 1078 LYS A C 1
ATOM 8510 O O . LYS A 1 1078 ? 26.005 8.749 -45.849 1.00 81.75 1078 LYS A O 1
ATOM 8515 N N . ALA A 1 1079 ? 24.411 9.850 -46.976 1.00 76.81 1079 ALA A N 1
ATOM 8516 C CA . ALA A 1 1079 ? 25.336 10.716 -47.708 1.00 76.81 1079 ALA A CA 1
ATOM 8517 C C . ALA A 1 1079 ? 26.000 11.764 -46.798 1.00 76.81 1079 ALA A C 1
ATOM 8519 O O . ALA A 1 1079 ? 25.340 12.355 -45.942 1.00 76.81 1079 ALA A O 1
ATOM 8520 N N . GLY A 1 1080 ? 27.282 12.047 -47.040 1.00 76.88 1080 GLY A N 1
ATOM 8521 C CA . GLY A 1 1080 ? 28.037 13.110 -46.374 1.00 76.88 1080 GLY A CA 1
ATOM 8522 C C . GLY A 1 1080 ? 28.776 12.669 -45.109 1.00 76.88 1080 GLY A C 1
ATOM 8523 O O . GLY A 1 1080 ? 28.836 11.486 -44.774 1.00 76.88 1080 GLY A O 1
ATOM 8524 N N . SER A 1 1081 ? 29.369 13.639 -44.409 1.00 75.06 1081 SER A N 1
ATOM 8525 C CA . SER A 1 1081 ? 30.080 13.412 -43.147 1.00 75.06 1081 SER A CA 1
ATOM 8526 C C . SER A 1 1081 ? 29.118 13.043 -42.009 1.00 75.06 1081 SER A C 1
ATOM 8528 O O . SER A 1 1081 ? 27.999 13.564 -41.985 1.00 75.06 1081 SER A O 1
ATOM 8530 N N . PRO A 1 1082 ? 29.547 12.220 -41.034 1.00 80.19 1082 PRO A N 1
ATOM 8531 C CA . PRO A 1 1082 ? 28.742 11.927 -39.855 1.00 80.19 1082 PRO A CA 1
ATOM 8532 C C . PRO A 1 1082 ? 28.347 13.211 -39.101 1.00 80.19 1082 PRO A C 1
ATOM 8534 O O . PRO A 1 1082 ? 29.171 14.129 -39.001 1.00 80.19 1082 PRO A O 1
ATOM 8537 N N . PRO A 1 1083 ? 27.113 13.295 -38.569 1.00 82.31 1083 PRO A N 1
ATOM 8538 C CA . PRO A 1 1083 ? 26.686 14.410 -37.728 1.00 82.31 1083 PRO A CA 1
ATOM 8539 C C . PRO A 1 1083 ? 27.534 14.501 -36.454 1.00 82.31 1083 PRO A C 1
ATOM 8541 O O . PRO A 1 1083 ? 28.119 13.513 -36.017 1.00 82.31 1083 PRO A O 1
ATOM 8544 N N . ARG A 1 1084 ? 27.592 15.690 -35.846 1.00 85.94 1084 ARG A N 1
ATOM 8545 C CA . ARG A 1 1084 ? 28.290 15.941 -34.577 1.00 85.94 1084 ARG A CA 1
ATOM 8546 C C . ARG A 1 1084 ? 27.312 16.374 -33.496 1.00 85.94 1084 ARG A C 1
ATOM 8548 O O . ARG A 1 1084 ? 26.383 17.132 -33.783 1.00 85.94 1084 ARG A O 1
ATOM 8555 N N . ILE A 1 1085 ? 27.552 15.925 -32.266 1.00 88.88 1085 ILE A N 1
ATOM 8556 C CA . ILE A 1 1085 ? 26.807 16.363 -31.083 1.00 88.88 1085 ILE A CA 1
ATOM 8557 C C . ILE A 1 1085 ? 27.224 17.794 -30.769 1.00 88.88 1085 ILE A C 1
ATOM 8559 O O . ILE A 1 1085 ? 28.407 18.069 -30.575 1.00 88.88 1085 ILE A O 1
ATOM 8563 N N . LEU A 1 1086 ? 26.256 18.702 -30.700 1.00 88.06 1086 LEU A N 1
ATOM 8564 C CA . LEU A 1 1086 ? 26.514 20.112 -30.434 1.00 88.06 1086 LEU A CA 1
ATOM 8565 C C . LEU A 1 1086 ? 26.134 20.451 -28.991 1.00 88.06 1086 LEU A C 1
ATOM 8567 O O . LEU A 1 1086 ? 24.958 20.388 -28.627 1.00 88.06 1086 LEU A O 1
ATOM 8571 N N . ILE A 1 1087 ? 27.127 20.860 -28.198 1.00 91.19 1087 ILE A N 1
ATOM 8572 C CA . ILE A 1 1087 ? 26.969 21.342 -26.821 1.00 91.19 1087 ILE A CA 1
ATOM 8573 C C . ILE A 1 1087 ? 27.151 22.862 -26.814 1.00 91.19 1087 ILE A C 1
ATOM 8575 O O . ILE A 1 1087 ? 28.245 23.370 -27.051 1.00 91.19 1087 ILE A O 1
ATOM 8579 N N . THR A 1 1088 ? 26.088 23.609 -26.525 1.00 89.62 1088 THR A N 1
ATOM 8580 C CA . THR A 1 1088 ? 26.102 25.079 -26.496 1.00 89.62 1088 THR A CA 1
ATOM 8581 C C . THR A 1 1088 ? 25.843 25.601 -25.089 1.00 89.62 1088 THR A C 1
ATOM 8583 O O . THR A 1 1088 ? 24.852 25.233 -24.470 1.00 89.62 1088 THR A O 1
ATOM 8586 N N . MET A 1 1089 ? 26.684 26.508 -24.597 1.00 89.19 1089 MET A N 1
ATOM 8587 C CA . MET A 1 1089 ? 26.471 27.200 -23.321 1.00 89.19 1089 MET A CA 1
ATOM 8588 C C . MET A 1 1089 ? 25.998 28.630 -23.577 1.00 89.19 1089 MET A C 1
ATOM 8590 O O . MET A 1 1089 ? 26.678 29.387 -24.273 1.00 89.19 1089 MET A O 1
ATOM 8594 N N . GLU A 1 1090 ? 24.861 29.024 -23.007 1.00 87.38 1090 GLU A N 1
ATOM 8595 C CA . GLU A 1 1090 ? 24.291 30.366 -23.182 1.00 87.38 1090 GLU A CA 1
ATOM 8596 C C . GLU A 1 1090 ? 23.675 30.928 -21.893 1.00 87.38 1090 GLU A C 1
ATOM 8598 O O . GLU A 1 1090 ? 23.397 30.197 -20.944 1.00 87.38 1090 GLU A O 1
ATOM 8603 N N . LYS A 1 1091 ? 23.495 32.254 -21.827 1.00 83.94 1091 LYS A N 1
ATOM 8604 C CA . LYS A 1 1091 ? 22.857 32.937 -20.689 1.00 83.94 1091 LYS A CA 1
ATOM 8605 C C . LYS A 1 1091 ? 21.365 33.111 -20.981 1.00 83.94 1091 LYS A C 1
ATOM 8607 O O . LYS A 1 1091 ? 21.026 33.753 -21.970 1.00 83.94 1091 LYS A O 1
ATOM 8612 N N . ARG A 1 1092 ? 20.485 32.553 -20.139 1.00 67.56 1092 ARG A N 1
ATOM 8613 C CA . ARG A 1 1092 ? 19.021 32.543 -20.369 1.00 67.56 1092 ARG A CA 1
ATOM 8614 C C . ARG A 1 1092 ? 18.316 33.761 -19.759 1.00 67.56 1092 ARG A C 1
ATOM 8616 O O . ARG A 1 1092 ? 17.429 34.329 -20.384 1.00 67.56 1092 ARG A O 1
ATOM 8623 N N . THR A 1 1093 ? 18.719 34.190 -18.559 1.00 60.56 1093 THR A N 1
ATOM 8624 C CA . THR A 1 1093 ? 18.223 35.409 -17.885 1.00 60.56 1093 THR A CA 1
ATOM 8625 C C . THR A 1 1093 ? 19.208 35.819 -16.783 1.00 60.56 1093 THR A C 1
ATOM 8627 O O . THR A 1 1093 ? 19.578 34.994 -15.945 1.00 60.56 1093 THR A O 1
ATOM 8630 N N . GLY A 1 1094 ? 19.658 37.078 -16.771 1.00 68.62 1094 GLY A N 1
ATOM 8631 C CA . GLY A 1 1094 ? 20.623 37.577 -15.781 1.00 68.62 1094 GLY A CA 1
ATOM 8632 C C . GLY A 1 1094 ? 21.976 36.849 -15.825 1.00 68.62 1094 GLY A C 1
ATOM 8633 O O . GLY A 1 1094 ? 22.569 36.670 -16.889 1.00 68.62 1094 GLY A O 1
ATOM 8634 N N . THR A 1 1095 ? 22.480 36.420 -14.664 1.00 73.50 1095 THR A N 1
ATOM 8635 C CA . THR A 1 1095 ? 23.755 35.689 -14.517 1.00 73.50 1095 THR A CA 1
ATOM 8636 C C . THR A 1 1095 ? 23.634 34.170 -14.713 1.00 73.50 1095 THR A C 1
ATOM 8638 O O . THR A 1 1095 ? 24.646 33.473 -14.649 1.00 73.50 1095 THR A O 1
ATOM 8641 N N . LYS A 1 1096 ? 22.432 33.633 -14.979 1.00 80.88 1096 LYS A N 1
ATOM 8642 C CA . LYS A 1 1096 ? 22.194 32.182 -15.079 1.00 80.88 1096 LYS A CA 1
ATOM 8643 C C . LYS A 1 1096 ? 22.631 31.614 -16.436 1.00 80.88 1096 LYS A C 1
ATOM 8645 O O . LYS A 1 1096 ? 22.141 32.041 -17.485 1.00 80.88 1096 LYS A O 1
ATOM 8650 N N . VAL A 1 1097 ? 23.519 30.620 -16.396 1.00 86.88 1097 VAL A N 1
ATOM 8651 C CA . VAL A 1 1097 ? 24.014 29.860 -17.559 1.00 86.88 1097 VAL A CA 1
ATOM 8652 C C . VAL A 1 1097 ? 23.203 28.574 -17.732 1.00 86.88 1097 VAL A C 1
ATOM 8654 O O . VAL A 1 1097 ? 22.850 27.927 -16.746 1.00 86.88 1097 VAL A O 1
ATOM 8657 N N . VAL A 1 1098 ? 22.921 28.205 -18.979 1.00 90.75 1098 VAL A N 1
ATOM 8658 C CA . VAL A 1 1098 ? 22.300 26.933 -19.368 1.00 90.75 1098 VAL A CA 1
ATOM 8659 C C . VAL A 1 1098 ? 23.152 26.229 -20.422 1.00 90.75 1098 VAL A C 1
ATOM 8661 O O . VAL A 1 1098 ? 23.785 26.884 -21.253 1.00 90.75 1098 VAL A O 1
ATOM 8664 N N . THR A 1 1099 ? 23.148 24.898 -20.392 1.00 91.44 1099 THR A N 1
ATOM 8665 C CA . THR A 1 1099 ? 23.815 24.031 -21.369 1.00 91.44 1099 THR A CA 1
ATOM 8666 C C . THR A 1 1099 ? 22.763 23.357 -22.250 1.00 91.44 1099 THR A C 1
ATOM 8668 O O . THR A 1 1099 ? 21.876 22.682 -21.735 1.00 91.44 1099 THR A O 1
ATOM 8671 N N . LYS A 1 1100 ? 22.854 23.533 -23.570 1.00 90.62 1100 LYS A N 1
ATOM 8672 C CA . LYS A 1 1100 ? 21.989 22.915 -24.586 1.00 90.62 1100 LYS A CA 1
ATOM 8673 C C . LYS A 1 1100 ? 22.739 21.836 -25.353 1.00 90.62 1100 LYS A C 1
ATOM 8675 O O . LYS A 1 1100 ? 23.884 22.062 -25.737 1.00 90.62 1100 LYS A O 1
ATOM 8680 N N . ILE A 1 1101 ? 22.097 20.701 -25.602 1.00 90.62 1101 ILE A N 1
ATOM 8681 C CA . ILE A 1 1101 ? 22.689 19.533 -26.260 1.00 90.62 1101 ILE A CA 1
ATOM 8682 C C . ILE A 1 1101 ? 21.770 19.101 -27.401 1.00 90.62 1101 ILE A C 1
ATOM 8684 O O . ILE A 1 1101 ? 20.587 18.884 -27.168 1.00 90.62 1101 ILE A O 1
ATOM 8688 N N . SER A 1 1102 ? 22.303 18.965 -28.613 1.00 87.75 1102 SER A N 1
ATOM 8689 C CA . SER A 1 1102 ? 21.535 18.605 -29.819 1.00 87.75 1102 SER A CA 1
ATOM 8690 C C . SER A 1 1102 ? 22.292 17.604 -30.704 1.00 87.75 1102 SER A C 1
ATOM 8692 O O . SER A 1 1102 ? 23.495 17.405 -30.514 1.00 87.75 1102 SER A O 1
ATOM 8694 N N . ASN A 1 1103 ? 21.590 16.993 -31.670 1.00 85.81 1103 ASN A N 1
ATOM 8695 C CA . ASN A 1 1103 ? 22.067 15.911 -32.552 1.00 85.81 1103 ASN A CA 1
ATOM 8696 C C . ASN A 1 1103 ? 22.441 14.617 -31.804 1.00 85.81 1103 ASN A C 1
ATOM 8698 O O . ASN A 1 1103 ? 23.479 14.013 -32.075 1.00 85.81 1103 ASN A O 1
ATOM 8702 N N . LEU A 1 1104 ? 21.605 14.193 -30.857 1.00 83.44 1104 LEU A N 1
ATOM 8703 C CA . LEU A 1 1104 ? 21.831 13.002 -30.026 1.00 83.44 1104 LEU A CA 1
ATOM 8704 C C . LEU A 1 1104 ? 21.296 11.718 -30.682 1.00 83.44 1104 LEU A C 1
ATOM 8706 O O . LEU A 1 1104 ? 21.876 10.640 -30.555 1.00 83.44 1104 LEU A O 1
ATOM 8710 N N . GLU A 1 1105 ? 20.228 11.852 -31.456 1.00 82.12 1105 GLU A N 1
ATOM 8711 C CA . GLU A 1 1105 ? 19.472 10.776 -32.089 1.00 82.12 1105 GLU A CA 1
ATOM 8712 C C . GLU A 1 1105 ? 20.286 9.975 -33.120 1.00 82.12 1105 GLU A C 1
ATOM 8714 O O . GLU A 1 1105 ? 20.191 8.747 -33.117 1.00 82.12 1105 GLU A O 1
ATOM 8719 N N . PRO A 1 1106 ? 21.151 10.589 -33.963 1.00 79.88 1106 PRO A N 1
ATOM 8720 C CA . PRO A 1 1106 ? 22.015 9.833 -34.874 1.00 79.88 1106 PRO A CA 1
ATOM 8721 C C . PRO A 1 1106 ? 22.995 8.890 -34.167 1.00 79.88 1106 PRO A C 1
ATOM 8723 O O . PRO A 1 1106 ? 23.506 7.966 -34.794 1.00 79.88 1106 PRO A O 1
ATOM 8726 N N . PHE A 1 1107 ? 23.254 9.131 -32.880 1.00 81.31 1107 PHE A N 1
ATOM 8727 C CA . PHE A 1 1107 ? 24.110 8.321 -32.020 1.00 81.31 1107 PHE A CA 1
ATOM 8728 C C . PHE A 1 1107 ? 23.305 7.365 -31.131 1.00 81.31 1107 PHE A C 1
ATOM 8730 O O . PHE A 1 1107 ? 23.853 6.811 -30.182 1.00 81.31 1107 PHE A O 1
ATOM 8737 N N . PHE A 1 1108 ? 22.016 7.159 -31.422 1.00 78.31 1108 PHE A N 1
ATOM 8738 C CA . PHE A 1 1108 ? 21.123 6.299 -30.641 1.00 78.31 1108 PHE A CA 1
ATOM 8739 C C . PHE A 1 1108 ? 21.008 6.727 -29.167 1.00 78.31 1108 PHE A C 1
ATOM 8741 O O . PHE A 1 1108 ? 20.779 5.905 -28.278 1.00 78.31 1108 PHE A O 1
ATOM 8748 N N . ILE A 1 1109 ? 21.187 8.024 -28.892 1.00 82.50 1109 ILE A N 1
ATOM 8749 C CA . ILE A 1 1109 ? 20.955 8.606 -27.574 1.00 82.50 1109 ILE A CA 1
ATOM 8750 C C . ILE A 1 1109 ? 19.577 9.251 -27.589 1.00 82.50 1109 ILE A C 1
ATOM 8752 O O . ILE A 1 1109 ? 19.381 10.259 -28.262 1.00 82.50 1109 ILE A O 1
ATOM 8756 N N . ASP A 1 1110 ? 18.648 8.681 -26.823 1.00 80.62 1110 ASP A N 1
ATOM 8757 C CA . ASP A 1 1110 ? 17.317 9.250 -26.624 1.00 80.62 1110 ASP A CA 1
ATOM 8758 C C . ASP A 1 1110 ? 17.386 10.479 -25.689 1.00 80.62 1110 ASP A C 1
ATOM 8760 O O . ASP A 1 1110 ? 17.761 10.335 -24.515 1.00 80.62 1110 ASP A O 1
ATOM 8764 N N . PRO A 1 1111 ? 17.022 11.685 -26.168 1.00 81.94 1111 PRO A N 1
ATOM 8765 C CA . PRO A 1 1111 ? 16.959 12.904 -25.361 1.00 81.94 1111 PRO A CA 1
ATOM 8766 C C . PRO A 1 1111 ? 16.026 12.801 -24.145 1.00 81.94 1111 PRO A C 1
ATOM 8768 O O . PRO A 1 1111 ? 16.332 13.390 -23.107 1.00 81.94 1111 PRO A O 1
ATOM 8771 N N . GLN A 1 1112 ? 14.934 12.030 -24.238 1.00 79.75 1112 GLN A N 1
ATOM 8772 C CA . GLN A 1 1112 ? 13.960 11.838 -23.152 1.00 79.75 1112 GLN A CA 1
ATOM 8773 C C . GLN A 1 1112 ? 14.500 10.951 -22.030 1.00 79.75 1112 GLN A C 1
ATOM 8775 O O . GLN A 1 1112 ? 14.174 11.164 -20.867 1.00 79.75 1112 GLN A O 1
ATOM 8780 N N . VAL A 1 1113 ? 15.383 10.001 -22.350 1.00 81.94 1113 VAL A N 1
ATOM 8781 C CA . VAL A 1 1113 ? 16.093 9.188 -21.346 1.00 81.94 1113 VAL A CA 1
ATOM 8782 C C . VAL A 1 1113 ? 17.296 9.947 -20.784 1.00 81.94 1113 VAL A C 1
ATOM 8784 O O . VAL A 1 1113 ? 17.624 9.830 -19.603 1.00 81.94 1113 VAL A O 1
ATOM 8787 N N . LEU A 1 1114 ? 17.960 10.752 -21.619 1.00 83.50 1114 LEU A N 1
ATOM 8788 C CA . LEU A 1 1114 ? 19.134 11.513 -21.211 1.00 83.50 1114 LEU A CA 1
ATOM 8789 C C . LEU A 1 1114 ? 18.788 12.653 -20.239 1.00 83.50 1114 LEU A C 1
ATOM 8791 O O . LEU A 1 1114 ? 19.572 12.922 -19.329 1.00 83.50 1114 LEU A O 1
ATOM 8795 N N . ALA A 1 1115 ? 17.643 13.323 -20.396 1.00 83.12 1115 ALA A N 1
ATOM 8796 C CA . ALA A 1 1115 ? 17.273 14.451 -19.539 1.00 83.12 1115 ALA A CA 1
ATOM 8797 C C . ALA A 1 1115 ? 17.135 14.077 -18.043 1.00 83.12 1115 ALA A C 1
ATOM 8799 O O . ALA A 1 1115 ? 17.787 14.740 -17.236 1.00 83.12 1115 ALA A O 1
ATOM 8800 N N . PRO A 1 1116 ? 16.419 13.007 -17.637 1.00 79.50 1116 PRO A N 1
ATOM 8801 C CA . PRO A 1 1116 ? 16.388 12.544 -16.245 1.00 79.50 1116 PRO A CA 1
ATOM 8802 C C . PRO A 1 1116 ? 17.759 12.094 -15.718 1.00 79.50 1116 PRO A C 1
ATOM 8804 O O . PRO A 1 1116 ? 18.104 12.357 -14.564 1.00 79.50 1116 PRO A O 1
ATOM 8807 N N . GLU A 1 1117 ? 18.581 11.452 -16.561 1.00 84.06 1117 GLU A N 1
ATOM 8808 C CA . GLU A 1 1117 ? 19.948 11.057 -16.188 1.00 84.06 1117 GLU A CA 1
ATOM 8809 C C . GLU A 1 1117 ? 20.811 12.290 -15.872 1.00 84.06 1117 GLU A C 1
ATOM 8811 O O . GLU A 1 1117 ? 21.532 12.316 -14.869 1.00 84.06 1117 GLU A O 1
ATOM 8816 N N . LEU A 1 1118 ? 20.703 13.335 -16.699 1.00 82.50 1118 LEU A N 1
ATOM 8817 C CA . LEU A 1 1118 ? 21.380 14.611 -16.488 1.00 82.50 1118 LEU A CA 1
ATOM 8818 C C . LEU A 1 1118 ? 20.802 15.379 -15.303 1.00 82.50 1118 LEU A C 1
ATOM 8820 O O . LEU A 1 1118 ? 21.574 15.967 -14.555 1.00 82.50 1118 LEU A O 1
ATOM 8824 N N . GLN A 1 1119 ? 19.491 15.328 -15.068 1.00 80.56 1119 GLN A N 1
ATOM 8825 C CA . GLN A 1 1119 ? 18.870 15.952 -13.899 1.00 80.56 1119 GLN A CA 1
ATOM 8826 C C . GLN A 1 1119 ? 19.451 15.386 -12.598 1.00 80.56 1119 GLN A C 1
ATOM 8828 O O . GLN A 1 1119 ? 19.838 16.143 -11.705 1.00 80.56 1119 GLN A O 1
ATOM 8833 N N . LYS A 1 1120 ? 19.593 14.055 -12.528 1.00 82.88 1120 LYS A N 1
ATOM 8834 C CA . LYS A 1 1120 ? 20.164 13.354 -11.373 1.00 82.88 1120 LYS A CA 1
ATOM 8835 C C . LYS A 1 1120 ? 21.668 13.597 -11.221 1.00 82.88 1120 LYS A C 1
ATOM 8837 O O . LYS A 1 1120 ? 22.129 13.857 -10.116 1.00 82.88 1120 LYS A O 1
ATOM 8842 N N . LYS A 1 1121 ? 22.445 13.523 -12.311 1.00 81.12 1121 LYS A N 1
ATOM 8843 C CA . LYS A 1 1121 ? 23.913 13.690 -12.262 1.00 81.12 1121 LYS A CA 1
ATOM 8844 C C . LYS A 1 1121 ? 24.361 15.137 -12.069 1.00 81.12 1121 LYS A C 1
ATOM 8846 O O . LYS A 1 1121 ? 25.379 15.370 -11.427 1.00 81.12 1121 LYS A O 1
ATOM 8851 N N . CYS A 1 1122 ? 23.635 16.100 -12.628 1.00 78.56 1122 CYS A N 1
ATOM 8852 C CA . CYS A 1 1122 ? 23.973 17.519 -12.538 1.00 78.56 1122 CYS A CA 1
ATOM 8853 C C . CYS A 1 1122 ? 23.317 18.221 -11.341 1.00 78.56 1122 CYS A C 1
ATOM 8855 O O . CYS A 1 1122 ? 23.565 19.413 -11.164 1.00 78.56 1122 CYS A O 1
ATOM 8857 N N . ALA A 1 1123 ? 22.480 17.518 -10.559 1.00 75.00 1123 ALA A N 1
ATOM 8858 C CA . ALA A 1 1123 ? 21.676 18.077 -9.466 1.00 75.00 1123 ALA A CA 1
ATOM 8859 C C . ALA A 1 1123 ? 20.964 19.385 -9.876 1.00 75.00 1123 ALA A C 1
ATOM 8861 O O . ALA A 1 1123 ? 20.973 20.383 -9.157 1.00 75.00 1123 ALA A O 1
ATOM 8862 N N . GLY A 1 1124 ? 20.401 19.407 -11.088 1.00 72.31 1124 GLY A N 1
ATOM 8863 C CA . GLY A 1 1124 ? 19.852 20.614 -11.704 1.00 72.31 1124 GLY A CA 1
ATOM 8864 C C . GLY A 1 1124 ? 18.743 20.296 -12.697 1.00 72.31 1124 GLY A C 1
ATOM 8865 O O . GLY A 1 1124 ? 18.669 19.188 -13.211 1.00 72.31 1124 GLY A O 1
ATOM 8866 N N . SER A 1 1125 ? 17.866 21.264 -12.974 1.00 81.56 1125 SER A N 1
ATOM 8867 C CA . SER A 1 1125 ? 16.735 21.058 -13.888 1.00 81.56 1125 SER A CA 1
ATOM 8868 C C . SER A 1 1125 ? 17.215 20.734 -15.309 1.00 81.56 1125 SER A C 1
ATOM 8870 O O . SER A 1 1125 ? 18.079 21.434 -15.852 1.00 81.56 1125 SER A O 1
ATOM 8872 N N . ALA A 1 1126 ? 16.642 19.683 -15.899 1.00 87.12 1126 ALA A N 1
ATOM 8873 C CA . ALA A 1 1126 ? 16.829 19.292 -17.289 1.00 87.12 1126 ALA A CA 1
ATOM 8874 C C . ALA A 1 1126 ? 15.465 19.209 -17.988 1.00 87.12 1126 ALA A C 1
ATOM 8876 O O . ALA A 1 1126 ? 14.487 18.760 -17.399 1.00 87.12 1126 ALA A O 1
ATOM 8877 N N . SER A 1 1127 ? 15.390 19.649 -19.240 1.00 85.69 1127 SER A N 1
ATOM 8878 C CA . SER A 1 1127 ? 14.163 19.627 -20.045 1.00 85.69 1127 SER A CA 1
ATOM 8879 C C . SER A 1 1127 ? 14.488 19.273 -21.488 1.00 85.69 1127 SER A C 1
ATOM 8881 O O . SER A 1 1127 ? 15.575 19.600 -21.965 1.00 85.69 1127 SER A O 1
ATOM 8883 N N . VAL A 1 1128 ? 13.558 18.617 -22.178 1.00 88.31 1128 VAL A N 1
ATOM 8884 C CA . VAL A 1 1128 ? 13.688 18.299 -23.603 1.00 88.31 1128 VAL A CA 1
ATOM 8885 C C . VAL A 1 1128 ? 12.779 19.229 -24.398 1.00 88.31 1128 VAL A C 1
ATOM 8887 O O . VAL A 1 1128 ? 11.608 19.390 -24.060 1.00 88.31 1128 VAL A O 1
ATOM 8890 N N . GLY A 1 1129 ? 13.309 19.850 -25.444 1.00 83.19 1129 GLY A N 1
ATOM 8891 C CA . GLY A 1 1129 ? 12.560 20.708 -26.359 1.00 83.19 1129 GLY A CA 1
ATOM 8892 C C . GLY A 1 1129 ? 12.914 20.405 -27.807 1.00 83.19 1129 GLY A C 1
ATOM 8893 O O . GLY A 1 1129 ? 13.873 19.697 -28.077 1.00 83.19 1129 GLY A O 1
ATOM 8894 N N . GLN A 1 1130 ? 12.154 20.933 -28.760 1.00 81.38 1130 GLN A N 1
ATOM 8895 C CA . GLN A 1 1130 ? 12.522 20.834 -30.172 1.00 81.38 1130 GLN A CA 1
ATOM 8896 C C . GLN A 1 1130 ? 13.650 21.825 -30.496 1.00 81.38 1130 GLN A C 1
ATOM 8898 O O . GLN A 1 1130 ? 13.608 22.977 -30.060 1.00 81.38 1130 GLN A O 1
ATOM 8903 N N . VAL A 1 1131 ? 14.636 21.403 -31.295 1.00 78.44 1131 VAL A N 1
ATOM 8904 C CA . VAL A 1 1131 ? 15.736 22.281 -31.729 1.00 78.44 1131 VAL A CA 1
ATOM 8905 C C . VAL A 1 1131 ? 15.175 23.446 -32.555 1.00 78.44 1131 VAL A C 1
ATOM 8907 O O . VAL A 1 1131 ? 14.547 23.248 -33.600 1.00 78.44 1131 VAL A O 1
ATOM 8910 N N . ALA A 1 1132 ? 15.435 24.679 -32.116 1.00 64.75 1132 ALA A N 1
ATOM 8911 C CA . ALA A 1 1132 ? 14.945 25.883 -32.784 1.00 64.75 1132 ALA A CA 1
ATOM 8912 C C . ALA A 1 1132 ? 15.516 26.020 -34.212 1.00 64.75 1132 ALA A C 1
ATOM 8914 O O . ALA A 1 1132 ? 16.723 26.166 -34.400 1.00 64.75 1132 ALA A O 1
ATOM 8915 N N . GLY A 1 1133 ? 14.636 26.004 -35.222 1.00 59.66 1133 GLY A N 1
ATOM 8916 C CA . GLY A 1 1133 ? 14.999 26.147 -36.640 1.00 59.66 1133 GLY A CA 1
ATOM 8917 C C . GLY A 1 1133 ? 15.380 24.846 -37.365 1.00 59.66 1133 GLY A C 1
ATOM 8918 O O . GLY A 1 1133 ? 15.760 24.906 -38.534 1.00 59.66 1133 GLY A O 1
ATOM 8919 N N . ALA A 1 1134 ? 15.272 23.681 -36.712 1.00 67.56 1134 ALA A N 1
ATOM 8920 C CA . ALA A 1 1134 ? 15.503 22.372 -37.330 1.00 67.56 1134 ALA A CA 1
ATOM 8921 C C . ALA A 1 1134 ? 14.208 21.732 -37.871 1.00 67.56 1134 ALA A C 1
ATOM 8923 O O . ALA A 1 1134 ? 13.097 22.176 -37.576 1.00 67.56 1134 ALA A O 1
ATOM 8924 N N . LYS A 1 1135 ? 14.347 20.659 -38.667 1.00 64.88 1135 LYS A N 1
ATOM 8925 C CA . LYS A 1 1135 ? 13.202 19.868 -39.152 1.00 64.88 1135 LYS A CA 1
ATOM 8926 C C . LYS A 1 1135 ? 12.403 19.279 -37.968 1.00 64.88 1135 LYS A C 1
ATOM 8928 O O . LYS A 1 1135 ? 13.023 18.935 -36.959 1.00 64.88 1135 LYS A O 1
ATOM 8933 N N . PRO A 1 1136 ? 11.068 19.124 -38.086 1.00 53.97 1136 PRO A N 1
ATOM 8934 C CA . PRO A 1 1136 ? 10.253 18.450 -37.073 1.00 53.97 1136 PRO A CA 1
ATOM 8935 C C . PRO A 1 1136 ? 10.832 17.077 -36.705 1.00 53.97 1136 PRO A C 1
ATOM 8937 O O . PRO A 1 1136 ? 11.128 16.287 -37.601 1.00 53.97 1136 PRO A O 1
ATOM 8940 N N . GLY A 1 1137 ? 11.024 16.823 -35.406 1.00 61.44 1137 GLY A N 1
ATOM 8941 C CA . GLY A 1 1137 ? 11.538 15.551 -34.874 1.00 61.44 1137 GLY A CA 1
ATOM 8942 C C . GLY A 1 1137 ? 12.975 15.561 -34.328 1.00 61.44 1137 GLY A C 1
ATOM 8943 O O . GLY A 1 1137 ? 13.381 14.562 -33.750 1.00 61.44 1137 GLY A O 1
ATOM 8944 N N . LEU A 1 1138 ? 13.733 16.657 -34.468 1.00 74.38 1138 LEU A N 1
ATOM 8945 C CA . LEU A 1 1138 ? 15.037 16.837 -33.801 1.00 74.38 1138 LEU A CA 1
ATOM 8946 C C . LEU A 1 1138 ? 14.865 17.530 -32.447 1.00 74.38 1138 LEU A C 1
ATOM 8948 O O . LEU A 1 1138 ? 14.364 18.657 -32.375 1.00 74.38 1138 LEU A O 1
ATOM 8952 N N . MET A 1 1139 ? 15.316 16.870 -31.388 1.00 83.50 1139 MET A N 1
ATOM 8953 C CA . MET A 1 1139 ? 15.138 17.281 -30.003 1.00 83.50 1139 MET A CA 1
ATOM 8954 C C . MET A 1 1139 ? 16.467 17.762 -29.397 1.00 83.50 1139 MET A C 1
ATOM 8956 O O . MET A 1 1139 ? 17.551 17.259 -29.692 1.00 83.50 1139 MET A O 1
ATOM 8960 N N . GLU A 1 1140 ? 16.388 18.773 -28.538 1.00 87.94 1140 GLU A N 1
ATOM 8961 C CA . GLU A 1 1140 ? 17.477 19.274 -27.706 1.00 87.94 1140 GLU A CA 1
ATOM 8962 C C . GLU A 1 1140 ? 17.202 19.023 -26.228 1.00 87.94 1140 GLU A C 1
ATOM 8964 O O . GLU A 1 1140 ? 16.073 19.148 -25.756 1.00 87.94 1140 GLU A O 1
ATOM 8969 N N . VAL A 1 1141 ? 18.261 18.725 -25.477 1.00 91.31 1141 VAL A N 1
ATOM 8970 C CA . VAL A 1 1141 ? 18.225 18.675 -24.014 1.00 91.31 1141 VAL A CA 1
ATOM 8971 C C . VAL A 1 1141 ? 18.826 19.961 -23.462 1.00 91.31 1141 VAL A C 1
ATOM 8973 O O . VAL A 1 1141 ? 19.952 20.327 -23.801 1.00 91.31 1141 VAL A O 1
ATOM 8976 N N . VAL A 1 1142 ? 18.087 20.642 -22.591 1.00 89.69 1142 VAL A N 1
ATOM 8977 C CA . VAL A 1 1142 ? 18.507 21.869 -21.910 1.00 89.69 1142 VAL A CA 1
ATOM 8978 C C . VAL A 1 1142 ? 18.690 21.578 -20.430 1.00 89.69 1142 VAL A C 1
ATOM 8980 O O . VAL A 1 1142 ? 17.733 21.189 -19.768 1.00 89.69 1142 VAL A O 1
ATOM 8983 N N . VAL A 1 1143 ? 19.893 21.813 -19.906 1.00 91.12 1143 VAL A N 1
ATOM 8984 C CA . VAL A 1 1143 ? 20.257 21.592 -18.498 1.00 91.12 1143 VAL A CA 1
ATOM 8985 C C . VAL A 1 1143 ? 20.733 22.892 -17.856 1.00 91.12 1143 VAL A C 1
ATOM 8987 O O . VAL A 1 1143 ? 21.428 23.700 -18.477 1.00 91.12 1143 VAL A O 1
ATOM 8990 N N . GLN A 1 1144 ? 20.367 23.109 -16.596 1.00 86.12 1144 GLN A N 1
ATOM 8991 C CA . GLN A 1 1144 ? 20.801 24.270 -15.823 1.00 86.12 1144 GLN A CA 1
ATOM 8992 C C . GLN A 1 1144 ? 22.290 24.182 -15.414 1.00 86.12 1144 GLN A C 1
ATOM 8994 O O . GLN A 1 1144 ? 22.758 23.163 -14.904 1.00 86.12 1144 GLN A O 1
ATOM 8999 N N . GLY A 1 1145 ? 23.031 25.285 -15.589 1.00 85.06 1145 GLY A N 1
ATOM 9000 C CA . GLY A 1 1145 ? 24.460 25.403 -15.257 1.00 85.06 1145 GLY A CA 1
ATOM 9001 C C . GLY A 1 1145 ? 25.413 25.111 -16.426 1.00 85.06 1145 GLY A C 1
ATOM 9002 O O . GLY A 1 1145 ? 24.983 24.698 -17.502 1.00 85.06 1145 GLY A O 1
ATOM 9003 N N . ASP A 1 1146 ? 26.718 25.346 -16.222 1.00 86.81 1146 ASP A N 1
ATOM 9004 C CA . ASP A 1 1146 ? 27.794 24.871 -17.116 1.00 86.81 1146 ASP A CA 1
ATOM 9005 C C . ASP A 1 1146 ? 28.110 23.412 -16.763 1.00 86.81 1146 ASP A C 1
ATOM 9007 O O . ASP A 1 1146 ? 28.823 23.139 -15.798 1.00 86.81 1146 ASP A O 1
ATOM 9011 N N . GLN A 1 1147 ? 27.565 22.482 -17.550 1.00 87.00 1147 GLN A N 1
ATOM 9012 C CA . GLN A 1 1147 ? 27.692 21.040 -17.315 1.00 87.00 1147 GLN A CA 1
ATOM 9013 C C . GLN A 1 1147 ? 28.648 20.359 -18.304 1.00 87.00 1147 GLN A C 1
ATOM 9015 O O . GLN A 1 1147 ? 28.632 19.134 -18.447 1.00 87.00 1147 GLN A O 1
ATOM 9020 N N . ARG A 1 1148 ? 29.515 21.125 -18.987 1.00 83.81 1148 ARG A N 1
ATOM 9021 C CA . ARG A 1 1148 ? 30.372 20.595 -20.065 1.00 83.81 1148 ARG A CA 1
ATOM 9022 C C . ARG A 1 1148 ? 31.237 19.415 -19.628 1.00 83.81 1148 ARG A C 1
ATOM 9024 O O . ARG A 1 1148 ? 31.368 18.461 -20.379 1.00 83.81 1148 ARG A O 1
ATOM 9031 N N . LYS A 1 1149 ? 31.789 19.466 -18.408 1.00 80.88 1149 LYS A N 1
ATOM 9032 C CA . LYS A 1 1149 ? 32.692 18.430 -17.881 1.00 80.88 1149 LYS A CA 1
ATOM 9033 C C . LYS A 1 1149 ? 31.964 17.114 -17.617 1.00 80.88 1149 LYS A C 1
ATOM 9035 O O . LYS A 1 1149 ? 32.493 16.059 -17.944 1.00 80.88 1149 LYS A O 1
ATOM 9040 N N . ILE A 1 1150 ? 30.756 17.189 -17.057 1.00 83.62 1150 ILE A N 1
ATOM 9041 C CA . ILE A 1 1150 ? 29.926 16.016 -16.757 1.00 83.62 1150 ILE A CA 1
ATOM 9042 C C . ILE A 1 1150 ? 29.470 15.366 -18.068 1.00 83.62 1150 ILE A C 1
ATOM 9044 O O . ILE A 1 1150 ? 29.542 14.150 -18.230 1.00 83.62 1150 ILE A O 1
ATOM 9048 N N . LEU A 1 1151 ? 29.080 16.183 -19.049 1.00 83.69 1151 LEU A N 1
ATOM 9049 C CA . LEU A 1 1151 ? 28.663 15.703 -20.363 1.00 83.69 1151 LEU A CA 1
ATOM 9050 C C . LEU A 1 1151 ? 29.792 15.010 -21.127 1.00 83.69 1151 LEU A C 1
ATOM 9052 O O . LEU A 1 1151 ? 29.592 13.910 -21.640 1.00 83.69 1151 LEU A O 1
ATOM 9056 N N . THR A 1 1152 ? 30.977 15.619 -21.193 1.00 80.50 1152 THR A N 1
ATOM 9057 C CA . THR A 1 1152 ? 32.098 15.058 -21.960 1.00 80.50 1152 THR A CA 1
ATOM 9058 C C . THR A 1 1152 ? 32.681 13.815 -21.295 1.00 80.50 1152 THR A C 1
ATOM 9060 O O . THR A 1 1152 ? 32.961 12.837 -21.984 1.00 80.50 1152 THR A O 1
ATOM 9063 N N . ASN A 1 1153 ? 32.831 13.819 -19.967 1.00 75.06 1153 ASN A N 1
ATOM 9064 C CA . ASN A 1 1153 ? 33.574 12.770 -19.266 1.00 75.06 1153 ASN A CA 1
ATOM 9065 C C . ASN A 1 1153 ? 32.675 11.616 -18.804 1.00 75.06 1153 ASN A C 1
ATOM 9067 O O . ASN A 1 1153 ? 33.031 10.453 -18.983 1.00 75.06 1153 ASN A O 1
ATOM 9071 N N . ASP A 1 1154 ? 31.498 11.919 -18.251 1.00 74.00 1154 ASP A N 1
ATOM 9072 C CA . ASP A 1 1154 ? 30.696 10.932 -17.515 1.00 74.00 1154 ASP A CA 1
ATOM 9073 C C . ASP A 1 1154 ? 29.490 10.401 -18.290 1.00 74.00 1154 ASP A C 1
ATOM 9075 O O . ASP A 1 1154 ? 28.893 9.398 -17.884 1.00 74.00 1154 ASP A O 1
ATOM 9079 N N . ILE A 1 1155 ? 29.106 11.074 -19.376 1.00 81.69 1155 ILE A N 1
ATOM 9080 C CA . ILE A 1 1155 ? 27.951 10.718 -20.207 1.00 81.69 1155 ILE A CA 1
ATOM 9081 C C . ILE A 1 1155 ? 28.431 10.222 -21.569 1.00 81.69 1155 ILE A C 1
ATOM 9083 O O . ILE A 1 1155 ? 28.292 9.040 -21.881 1.00 81.69 1155 ILE A O 1
ATOM 9087 N N . LEU A 1 1156 ? 29.026 11.108 -22.374 1.00 82.44 1156 LEU A N 1
ATOM 9088 C CA . LEU A 1 1156 ? 29.417 10.793 -23.750 1.00 82.44 1156 LEU A CA 1
ATOM 9089 C C . LEU A 1 1156 ? 30.589 9.805 -23.787 1.00 82.44 1156 LEU A C 1
ATOM 9091 O O . LEU A 1 1156 ? 30.542 8.835 -24.543 1.00 82.44 1156 LEU A O 1
ATOM 9095 N N . GLY A 1 1157 ? 31.573 9.978 -22.897 1.00 76.75 1157 GLY A N 1
ATOM 9096 C CA . GLY A 1 1157 ? 32.691 9.045 -22.744 1.00 76.75 1157 GLY A CA 1
ATOM 9097 C C . GLY A 1 1157 ? 32.253 7.621 -22.376 1.00 76.75 1157 GLY A C 1
ATOM 9098 O O . GLY A 1 1157 ? 32.726 6.660 -22.981 1.00 76.75 1157 GLY A O 1
ATOM 9099 N N . LYS A 1 1158 ? 31.293 7.466 -21.449 1.00 77.88 1158 LYS A N 1
ATOM 9100 C CA . LYS A 1 1158 ? 30.764 6.144 -21.049 1.00 77.88 1158 LYS A CA 1
ATOM 9101 C C . LYS A 1 1158 ? 29.971 5.456 -22.161 1.00 77.88 1158 LYS A C 1
ATOM 9103 O O . LYS A 1 1158 ? 30.032 4.239 -22.282 1.00 77.88 1158 LYS A O 1
ATOM 9108 N N . ARG A 1 1159 ? 29.299 6.234 -23.014 1.00 76.69 1159 ARG A N 1
ATOM 9109 C CA . ARG A 1 1159 ? 28.551 5.743 -24.186 1.00 76.69 1159 ARG A CA 1
ATOM 9110 C C . ARG A 1 1159 ? 29.437 5.510 -25.422 1.00 76.69 1159 ARG A C 1
ATOM 9112 O O . ARG A 1 1159 ? 28.931 5.262 -26.512 1.00 76.69 1159 ARG A O 1
ATOM 9119 N N . GLY A 1 1160 ? 30.763 5.594 -25.276 1.00 71.19 1160 GLY A N 1
ATOM 9120 C CA . GLY A 1 1160 ? 31.719 5.305 -26.346 1.00 71.19 1160 GLY A CA 1
ATOM 9121 C C . GLY A 1 1160 ? 31.793 6.370 -27.444 1.00 71.19 1160 GLY A C 1
ATOM 9122 O O . GLY A 1 1160 ? 32.247 6.065 -28.547 1.00 71.19 1160 GLY A O 1
ATOM 9123 N N . ILE A 1 1161 ? 31.357 7.604 -27.166 1.00 82.19 1161 ILE A N 1
ATOM 9124 C CA . ILE A 1 1161 ? 31.421 8.717 -28.117 1.00 82.19 1161 ILE A CA 1
ATOM 9125 C C . ILE A 1 1161 ? 32.743 9.462 -27.951 1.00 82.19 1161 ILE A C 1
ATOM 9127 O O . ILE A 1 1161 ? 33.029 10.051 -26.912 1.00 82.19 1161 ILE A O 1
ATOM 9131 N N . ASP A 1 1162 ? 33.547 9.438 -29.011 1.00 78.81 1162 ASP A N 1
ATOM 9132 C CA . ASP A 1 1162 ? 34.828 10.138 -29.090 1.00 78.81 1162 ASP A CA 1
ATOM 9133 C C . ASP A 1 1162 ? 34.619 11.659 -29.222 1.00 78.81 1162 ASP A C 1
ATOM 9135 O O . ASP A 1 1162 ? 33.750 12.121 -29.967 1.00 78.81 1162 ASP A O 1
ATOM 9139 N N . MET A 1 1163 ? 35.462 12.442 -28.543 1.00 79.31 1163 MET A N 1
ATOM 9140 C CA . MET A 1 1163 ? 35.442 13.906 -28.563 1.00 79.31 1163 MET A CA 1
ATOM 9141 C C . MET A 1 1163 ? 35.547 14.513 -29.966 1.00 79.31 1163 MET A C 1
ATOM 9143 O O . MET A 1 1163 ? 35.068 15.623 -30.179 1.00 79.31 1163 MET A O 1
ATOM 9147 N N . LYS A 1 1164 ? 36.110 13.800 -30.949 1.00 80.62 1164 LYS A N 1
ATOM 9148 C CA . LYS A 1 1164 ? 36.134 14.260 -32.352 1.00 80.62 1164 LYS A CA 1
ATOM 9149 C C . LYS A 1 1164 ? 34.742 14.443 -32.981 1.00 80.62 1164 LYS A C 1
ATOM 9151 O O . LYS A 1 1164 ? 34.630 15.093 -34.021 1.00 80.62 1164 LYS A O 1
ATOM 9156 N N . TRP A 1 1165 ? 33.703 13.869 -32.370 1.00 83.94 1165 TRP A N 1
ATOM 9157 C CA . TRP A 1 1165 ? 32.304 13.961 -32.802 1.00 83.94 1165 TRP A CA 1
ATOM 9158 C C . TRP A 1 1165 ? 31.470 14.941 -31.975 1.00 83.94 1165 TRP A C 1
ATOM 9160 O O . TRP A 1 1165 ? 30.252 14.991 -32.144 1.00 83.94 1165 TRP A O 1
ATOM 9170 N N . VAL A 1 1166 ? 32.103 15.709 -31.085 1.00 85.88 1166 VAL A N 1
ATOM 9171 C CA . VAL A 1 1166 ? 31.432 16.641 -30.178 1.00 85.88 1166 VAL A CA 1
ATOM 9172 C C . VAL A 1 1166 ? 31.975 18.048 -30.403 1.00 85.88 1166 VAL A C 1
ATOM 9174 O O . VAL A 1 1166 ? 33.163 18.300 -30.212 1.00 85.88 1166 VAL A O 1
ATOM 9177 N N . ASP A 1 1167 ? 31.096 18.982 -30.755 1.00 86.81 1167 ASP A N 1
ATOM 9178 C CA . ASP A 1 1167 ? 31.429 20.398 -30.893 1.00 86.81 1167 ASP A CA 1
ATOM 9179 C C . ASP A 1 1167 ? 30.917 21.170 -29.667 1.00 86.81 1167 ASP A C 1
ATOM 9181 O O . ASP A 1 1167 ? 29.740 21.091 -29.310 1.00 86.81 1167 ASP A O 1
ATOM 9185 N N . ILE A 1 1168 ? 31.800 21.934 -29.012 1.00 87.88 1168 ILE A N 1
ATOM 9186 C CA . ILE A 1 1168 ? 31.470 22.720 -27.813 1.00 87.88 1168 ILE A CA 1
ATOM 9187 C C . ILE A 1 1168 ? 31.543 24.213 -28.139 1.00 87.88 1168 ILE A C 1
ATOM 9189 O O . ILE A 1 1168 ? 32.601 24.729 -28.502 1.00 87.88 1168 ILE A O 1
ATOM 9193 N N . VAL A 1 1169 ? 30.430 24.925 -27.956 1.00 88.50 1169 VAL A N 1
ATOM 9194 C CA . VAL A 1 1169 ? 30.302 26.362 -28.227 1.00 88.50 1169 VAL A CA 1
ATOM 9195 C C . VAL A 1 1169 ? 29.975 27.119 -26.940 1.00 88.50 1169 VAL A C 1
ATOM 9197 O O . VAL A 1 1169 ? 28.893 26.983 -26.373 1.00 88.50 1169 VAL A O 1
ATOM 9200 N N . ASP A 1 1170 ? 30.897 27.974 -26.495 1.00 84.88 1170 ASP A N 1
ATOM 9201 C CA . ASP A 1 1170 ? 30.714 28.847 -25.331 1.00 84.88 1170 ASP A CA 1
ATOM 9202 C C . ASP A 1 1170 ? 30.262 30.252 -25.766 1.00 84.88 1170 ASP A C 1
ATOM 9204 O O . ASP A 1 1170 ? 31.076 31.063 -26.211 1.00 84.88 1170 ASP A O 1
ATOM 9208 N N . LYS A 1 1171 ? 28.964 30.561 -25.630 1.00 82.50 1171 LYS A N 1
ATOM 9209 C CA . LYS A 1 1171 ? 28.411 31.904 -25.894 1.00 82.50 1171 LYS A CA 1
ATOM 9210 C C . LYS A 1 1171 ? 28.413 32.804 -24.652 1.00 82.50 1171 LYS A C 1
ATOM 9212 O O . LYS A 1 1171 ? 27.918 33.928 -24.711 1.00 82.50 1171 LYS A O 1
ATOM 9217 N N . THR A 1 1172 ? 28.934 32.339 -23.514 1.00 75.50 1172 THR A N 1
ATOM 9218 C CA . THR A 1 1172 ? 28.922 33.103 -22.253 1.00 75.50 1172 THR A CA 1
ATOM 9219 C C . THR A 1 1172 ? 30.058 34.123 -22.157 1.00 75.50 1172 THR A C 1
ATOM 9221 O O . THR A 1 1172 ? 29.974 35.059 -21.352 1.00 75.50 1172 THR A O 1
ATOM 9224 N N . LYS A 1 1173 ? 31.090 33.977 -23.000 1.00 70.19 1173 LYS A N 1
ATOM 9225 C CA . LYS A 1 1173 ? 32.248 34.873 -23.102 1.00 70.19 1173 LYS A CA 1
ATOM 9226 C C . LYS A 1 1173 ? 32.086 35.867 -24.259 1.00 70.19 1173 LYS A C 1
ATOM 9228 O O . LYS A 1 1173 ? 31.533 35.503 -25.297 1.00 70.19 1173 LYS A O 1
ATOM 9233 N N . PRO A 1 1174 ? 32.582 37.113 -24.126 1.00 53.62 1174 PRO A N 1
ATOM 9234 C CA . PRO A 1 1174 ? 32.579 38.062 -25.233 1.00 53.62 1174 PRO A CA 1
ATOM 9235 C C . PRO A 1 1174 ? 33.376 37.480 -26.406 1.00 53.62 1174 PRO A C 1
ATOM 9237 O O . PRO A 1 1174 ? 34.487 36.980 -26.214 1.00 53.62 1174 PRO A O 1
ATOM 9240 N N . LYS A 1 1175 ? 32.807 37.533 -27.619 1.00 46.69 1175 LYS A N 1
ATOM 9241 C CA . LYS A 1 1175 ? 33.507 37.127 -28.845 1.00 46.69 1175 LYS A CA 1
ATOM 9242 C C . LYS A 1 1175 ? 34.847 37.863 -28.895 1.00 46.69 1175 LYS A C 1
ATOM 9244 O O . LYS A 1 1175 ? 34.865 39.094 -28.943 1.00 46.69 1175 LYS A O 1
ATOM 9249 N N . LYS A 1 1176 ? 35.966 37.128 -28.899 1.00 43.12 1176 LYS A N 1
ATOM 9250 C CA . LYS A 1 1176 ? 37.247 37.703 -29.323 1.00 43.12 1176 LYS A CA 1
ATOM 9251 C C . LYS A 1 1176 ? 37.025 38.234 -30.738 1.00 43.12 1176 LYS A C 1
ATOM 9253 O O . LYS A 1 1176 ? 36.629 37.470 -31.615 1.00 43.12 1176 LYS A O 1
ATOM 9258 N N . LYS A 1 1177 ? 37.216 39.542 -30.931 1.00 37.25 1177 LYS A N 1
ATOM 9259 C CA . LYS A 1 1177 ? 37.358 40.109 -32.272 1.00 37.25 1177 LYS A CA 1
ATOM 9260 C C . LYS A 1 1177 ? 38.541 39.388 -32.914 1.00 37.25 1177 LYS A C 1
ATOM 9262 O O . LYS A 1 1177 ? 39.649 39.459 -32.386 1.00 37.25 1177 LYS A O 1
ATOM 9267 N N . THR A 1 1178 ? 38.249 38.657 -33.976 1.00 32.97 1178 THR A N 1
ATOM 9268 C CA . THR A 1 1178 ? 39.226 38.165 -34.946 1.00 32.97 1178 THR A CA 1
ATOM 9269 C C . THR A 1 1178 ? 38.916 38.885 -36.235 1.00 32.97 1178 THR A C 1
ATOM 9271 O O . THR A 1 1178 ? 37.699 39.037 -36.504 1.00 32.97 1178 THR A O 1
#

Secondary structure (DSSP, 8-state):
-PPPHHHHHHHHTTSTTTSS-SSPPPHHHHHHHHHHHHHHHT----S-----------------------HHHHHHHTSPPBPHHHHHHHHHHHHH---TT-GGGSSEEEEE----STTSPPPEEEEEHHHHHHHHHHHHHHHHHTTS--TT-EEEE----BTTB-HHHHHHHHHHHHT-EEE---TTS-HHHHHHHHHHTT--EEEEEHHHHHHHHHHHHH-SSSGGG----EEEEESS---HHHHHHHHHHHSS-EEEEEEEETTTEEEEEE-TTTS---TT-SSEEEEEETTTEEEEEE-TT--S-TTSPPPPPPPTT--EEEEEEESS-SSS---SEEEEEEEEEEPPPHHHHHHS-TTTGGGEEEEEEEEE----EEEETTEEEEHHHHHHHTT-GGG-EEEEEEEEEE-TTT--EEEEEEEEE-S-HHHHHHHHHHHHHHTT--TTTGGGEEEEE-SSGGGSPBPTTT--B-SEEE-TT--S--------------PPPSS-HHHHHHHHHHHHHHHTTTTS-GGGEE---TT--TTS-HHHHGGG---HHHHHHHTT--EE--S-----SSTT-----GGG--HHHHHHH-GGGGS--------S-EEEEEE-SS-EEEEEEE--TTS--EEEEEEETT----EE-HHHHHHSTTSS-EEE--HHHHHHTGGGTPPEEGGG-BPPTTPPPPTT--TT-EEEEE-STTTT---EEEEESS-GGG--S--TT--SEEEEEEEETTSTTTT--SSS--PPPPPS--GGGTTSGGGTTTTTTTSS-----------------------------------PPPPHHHHHHHHHHHHHHHHHHHHHHS-TTTTT--SSBPHHHIIIIIIGGG-S---TT--GGGSTT-SHHHHHHHHHHTTSEEEEE-TTS-EEEEEE-TTSHHHHT--PPPPPPP---PPP-----------S--S-SSPPEEEEEEEEE-TTTTTTT-S-SSS-B-HHHHHHHHHHHHHH-GGGT-TT-SEEEPPHIIIIIIISSS--HHHHHHHHHTEEEHHHHHHHHHH-TTTEEEEEEEEESSPPTT-PPEESSPP-EEEEEEEEETTEEEEEEE--GGGT--HHHHHHHHHHHHTS-EEEEEPTTSPTT-EEEEEES--HHHIIIIIITTTT--GGGEEEEE-SSPPPP-

InterPro domains:
  IPR001950 SUI1 domain [PF01253] (1082-1161)
  IPR001950 SUI1 domain [PS50296] (1085-1159)
  IPR015947 PUA-like superfamily [SSF88697] (676-756)
  IPR036877 SUI1 domain superfamily [SSF55159] (1058-1165)
  IPR039757 Eukaryotic translation initiation factor 2D [PTHR12217] (619-1175)
  IPR039759 Eukaryotic translation initiation factor 2D, SUI1 domain [cd11608] (1084-1169)
  IPR042099 ANL, N-terminal domain [G3DSA:3.40.50.12780] (54-377)
  IPR048248 Eukaryotic translation initiation factor 2D-like, PUA RNA-binding domain [PF26292] (665-752)
  IPR057429 eIF2D, winged helix domain [PF25304] (832-917)

Organism: Fusarium langsethiae (NCBI:txid179993)

pLDDT: mean 75.64, std 19.25, range [19.72, 98.12]

Foldseek 3Di:
DFFDLLLQLLQLCQDVLQDVHLAFDDPVSSVVSVVVSVVVVPDPPPDDDDDDDDDDDDDDDDDPPPDDDDPSRVSLLVGDAGEPVSQQVSVVSLVPDPDPPHCQPPQWQKAWWLPLAPVDDTRIHTFRNVLQLVLLLVLLCVCLLLVVADLAAEEEEAFADDPRHCPQVSCVSNNVSVNYRYDRCYNVQQLVNSVVCCLVVVGQEYEYALQSVLRNLVVLQPDPPDNVSRNHQEYEHEDDDFFLLSVVSSCVRNNNHWYKYWYDGSQQRTFWIGTCQFFPDDSHDLKGKTKGFQSFKDKFFAAAPDDPDSVDRGDDTDDAPDKHFIFMWGRSGRRRGRRRYGPQWIWGKAQTDPSNCVSGDPVRRVGIIITITNGGSQPDWDDAPNDTHGPVVVVVLQSDNLLQFRDKAWEWAADPPVRHIAIEIETEGDPDPRSPVVSVVVVCVRVVPDPVCVVRYYYHYDHGLVPADARPRRRHRNRYHYHSPCPDDDPPDDDDDDDDDDDDDPDALVLVQLLLVLVVVVVCVPPAPPVQKDFADPVFLPQLDPVLLVVLVDDPRVSSSVSGHIAGDDDDDDDDPDVPDDGDPVSPDHSVNCVVVVVPRPPDDPPDDDQPWDKDWDDDPVWIWIFIWHDDVPDAIAGQWIDIHSDSDIAGALVVCLVVPPPFFEWEFAVCCVPPPPLVQHFAWLVRTAAFPPDAGDQQLAAQGKYFYDHLQARARGFFIFGANHGRRPDDNDSPPPTDGGTHGDHGCPDPRQQDGPPDTGHDDTDRHDVVPPPRNPRSVVVVVVPPDDDDDDDDDDDDDDDDDDYDDYDDDDDDDDDDDDPDQDALVVLQVQQVLLQLLQLLVLCVCADPDASPDDPFAFLVCCVPPRRQQRGQDNDPSNDCCSHPLNGSQSVVVVCVVVVQFDWDADDPGTITTGGGDCVDPCSVVRDRDDHDDDPDDDDDDDDDDDDDDDDDDDPQQAFAKDKFKWWAFAPLCPPLQPPDRPDTHGLVSSLVSVVVSQCVCCVQPHDPDQKGFDDPSCLCSQCVPPHDPVSVVCNVVRMDGSVVSSCSQPVDCNGIFMWMDIDRPDDDPPGDTHGDDDAAWEWEWDDDDDPWIKIKIWPCVSNVDDLVSVQVVCCVVVVWHKDKDADPPDDPPTIMIMTTDDCVCCCVPVGCVSSNHDCVRYHYHYPPDDDDDD